Protein AF-A0A8B7JCD4-F1 (afdb_monomer_lite)

Structure (mmCIF, N/CA/C/O backbone):
data_AF-A0A8B7JCD4-F1
#
_entry.id   AF-A0A8B7JCD4-F1
#
loop_
_atom_site.group_PDB
_atom_site.id
_atom_site.type_symbol
_atom_site.label_atom_id
_atom_site.label_alt_id
_atom_site.label_comp_id
_atom_site.label_asym_id
_atom_site.label_entity_id
_atom_site.label_seq_id
_atom_site.pdbx_PDB_ins_code
_atom_site.Cartn_x
_atom_site.Cartn_y
_atom_site.Cartn_z
_atom_site.occupancy
_atom_site.B_iso_or_equiv
_atom_site.auth_seq_id
_atom_site.auth_comp_id
_atom_site.auth_asym_id
_atom_site.auth_atom_id
_atom_site.pdbx_PDB_model_num
ATOM 1 N N . MET A 1 1 ? 36.974 -2.078 -15.463 1.00 84.44 1 MET A N 1
ATOM 2 C CA . MET A 1 1 ? 36.724 -1.965 -16.923 1.00 84.44 1 MET A CA 1
ATOM 3 C C . MET A 1 1 ? 36.891 -3.264 -17.733 1.00 84.44 1 MET A C 1
ATOM 5 O O . MET A 1 1 ? 35.980 -3.631 -18.476 1.00 84.44 1 MET A O 1
ATOM 9 N N . CYS A 1 2 ? 38.012 -3.981 -17.599 1.00 89.44 2 CYS A N 1
ATOM 10 C CA . CYS A 1 2 ? 38.418 -5.067 -18.511 1.00 89.44 2 CYS A CA 1
ATOM 11 C C . CYS A 1 2 ? 37.908 -6.485 -18.181 1.00 89.44 2 CYS A C 1
ATOM 13 O O . CYS A 1 2 ? 38.424 -7.466 -18.701 1.00 89.44 2 CYS A O 1
ATOM 15 N N . LYS A 1 3 ? 36.867 -6.624 -17.349 1.00 87.56 3 LYS A N 1
ATOM 16 C CA . LYS A 1 3 ? 36.257 -7.934 -17.052 1.00 87.56 3 LYS A CA 1
ATOM 17 C C . LYS A 1 3 ? 35.398 -8.422 -18.229 1.00 87.56 3 LYS A C 1
ATOM 19 O O . LYS A 1 3 ? 34.574 -7.659 -18.733 1.00 87.56 3 LYS A O 1
ATOM 24 N N . GLY A 1 4 ? 35.553 -9.686 -18.632 1.00 82.19 4 GLY A N 1
ATOM 25 C CA . GLY A 1 4 ? 34.705 -10.328 -19.650 1.00 82.19 4 GLY A CA 1
ATOM 26 C C . GLY A 1 4 ? 34.992 -9.915 -21.100 1.00 82.19 4 GLY A C 1
ATOM 27 O O . GLY A 1 4 ? 34.080 -9.909 -21.917 1.00 82.19 4 GLY A O 1
ATOM 28 N N . ILE A 1 5 ? 36.235 -9.537 -21.419 1.00 85.25 5 ILE A N 1
ATOM 29 C CA . ILE A 1 5 ? 36.665 -9.098 -22.765 1.00 85.25 5 ILE A CA 1
ATOM 30 C C . ILE A 1 5 ? 37.179 -10.234 -23.670 1.00 85.25 5 ILE A C 1
ATOM 32 O O . ILE A 1 5 ? 37.607 -9.963 -24.788 1.00 85.25 5 ILE A O 1
ATOM 36 N N . GLY A 1 6 ? 37.151 -11.483 -23.191 1.00 82.38 6 GLY A N 1
ATOM 37 C CA . GLY A 1 6 ? 37.559 -12.674 -23.951 1.00 82.38 6 GLY A CA 1
ATOM 38 C C . GLY A 1 6 ? 38.778 -13.426 -23.402 1.00 82.38 6 GLY A C 1
ATOM 39 O O . GLY A 1 6 ? 39.080 -14.504 -23.897 1.00 82.38 6 GLY A O 1
ATOM 40 N N . TYR A 1 7 ? 39.452 -12.911 -22.369 1.00 84.50 7 TYR A N 1
ATOM 41 C CA . TYR A 1 7 ? 40.543 -13.600 -21.669 1.00 84.50 7 TYR A CA 1
ATOM 42 C C . TYR A 1 7 ? 40.587 -13.236 -20.179 1.00 84.50 7 TYR A C 1
ATOM 44 O O . TYR A 1 7 ? 40.064 -12.197 -19.773 1.00 84.50 7 TYR A O 1
ATOM 52 N N . ASN A 1 8 ? 41.211 -14.108 -19.377 1.00 87.38 8 ASN A N 1
ATOM 53 C CA . ASN A 1 8 ? 41.236 -14.012 -17.909 1.00 87.38 8 ASN A CA 1
ATOM 54 C C . ASN A 1 8 ? 42.647 -13.872 -17.304 1.00 87.38 8 ASN A C 1
ATOM 56 O O . ASN A 1 8 ? 42.760 -13.630 -16.106 1.00 87.38 8 ASN A O 1
ATOM 60 N N . LEU A 1 9 ? 43.712 -14.028 -18.097 1.00 88.06 9 LEU A N 1
ATOM 61 C CA . LEU A 1 9 ? 45.105 -13.901 -17.656 1.00 88.06 9 LEU A CA 1
ATOM 62 C C . LEU A 1 9 ? 45.764 -12.726 -18.381 1.00 88.06 9 LEU A C 1
ATOM 64 O O . LEU A 1 9 ? 45.559 -12.559 -19.584 1.00 88.06 9 LEU A O 1
ATOM 68 N N . THR A 1 10 ? 46.556 -11.930 -17.659 1.00 90.44 10 THR A N 1
ATOM 69 C CA . THR A 1 10 ? 47.253 -10.749 -18.192 1.00 90.44 10 THR A CA 1
ATOM 70 C C . THR A 1 10 ? 48.735 -10.781 -17.848 1.00 90.44 10 THR A C 1
ATOM 72 O O . THR A 1 10 ? 49.117 -11.337 -16.819 1.00 90.44 10 THR A O 1
ATOM 75 N N . TYR A 1 11 ? 49.564 -10.181 -18.698 1.00 85.81 11 TYR A N 1
ATOM 76 C CA . TYR A 1 11 ? 50.995 -10.005 -18.447 1.00 85.81 11 TYR A CA 1
ATOM 77 C C . TYR A 1 11 ? 51.263 -8.643 -17.786 1.00 85.81 11 TYR A C 1
ATOM 79 O O . TYR A 1 11 ? 50.654 -7.650 -18.189 1.00 85.81 11 TYR A O 1
ATOM 87 N N . MET A 1 12 ? 52.154 -8.607 -16.790 1.00 90.19 12 MET A N 1
ATOM 88 C CA . MET A 1 12 ? 52.689 -7.388 -16.168 1.00 90.19 12 MET A CA 1
ATOM 89 C C . MET A 1 12 ? 54.219 -7.518 -16.011 1.00 90.19 12 MET A C 1
ATOM 91 O O . MET A 1 12 ? 54.685 -8.628 -15.742 1.00 90.19 12 MET A O 1
ATOM 95 N N . PRO A 1 13 ? 55.001 -6.434 -16.164 1.00 89.50 13 PRO A N 1
ATOM 96 C CA . PRO A 1 13 ? 54.551 -5.081 -16.488 1.00 89.50 13 PRO A CA 1
ATOM 97 C C . PRO A 1 13 ? 54.012 -4.964 -17.922 1.00 89.50 13 PRO A C 1
ATOM 99 O O . PRO A 1 13 ? 54.435 -5.688 -18.827 1.00 89.50 13 PRO A O 1
ATOM 102 N N . ASN A 1 14 ? 53.024 -4.088 -18.126 1.00 89.75 14 ASN A N 1
ATOM 103 C CA . ASN A 1 14 ? 52.469 -3.836 -19.462 1.00 89.75 14 ASN A CA 1
ATOM 104 C C . ASN A 1 14 ? 53.398 -2.928 -20.297 1.00 89.75 14 ASN A C 1
ATOM 106 O O . ASN A 1 14 ? 54.407 -2.426 -19.814 1.00 89.75 14 ASN A O 1
ATOM 110 N N . GLN A 1 15 ? 53.047 -2.668 -21.561 1.00 85.75 15 GLN A N 1
ATOM 111 C CA . GLN A 1 15 ? 53.860 -1.836 -22.470 1.00 85.75 15 GLN A CA 1
ATOM 112 C C . GLN A 1 15 ? 54.007 -0.361 -22.038 1.00 85.75 15 GLN A C 1
ATOM 114 O O . GLN A 1 15 ? 54.768 0.387 -22.647 1.00 85.75 15 GLN A O 1
ATOM 119 N N . PHE A 1 16 ? 53.242 0.069 -21.032 1.00 90.88 16 PHE A N 1
ATOM 120 C CA . PHE A 1 16 ? 53.322 1.396 -20.429 1.00 90.88 16 PHE A CA 1
ATOM 121 C C . PHE A 1 16 ? 54.065 1.371 -19.081 1.00 90.88 16 PHE A C 1
ATOM 123 O O . PHE A 1 16 ? 54.045 2.371 -18.376 1.00 90.88 16 PHE A O 1
ATOM 130 N N . ASN A 1 17 ? 54.733 0.257 -18.748 1.00 89.31 17 ASN A N 1
ATOM 131 C CA . ASN A 1 17 ? 55.506 0.032 -17.522 1.00 89.31 17 ASN A CA 1
ATOM 132 C C . ASN A 1 17 ? 54.696 0.125 -16.219 1.00 89.31 17 ASN A C 1
ATOM 134 O O . ASN A 1 17 ? 55.256 0.461 -15.184 1.00 89.31 17 ASN A O 1
ATOM 138 N N . HIS A 1 18 ? 53.399 -0.192 -16.255 1.00 94.06 18 HIS A N 1
ATOM 139 C CA . HIS A 1 18 ? 52.640 -0.388 -15.018 1.00 94.06 18 HIS A CA 1
ATOM 140 C C . HIS A 1 18 ? 52.964 -1.766 -14.440 1.00 94.06 18 HIS A C 1
ATOM 142 O O . HIS A 1 18 ? 52.794 -2.769 -15.142 1.00 94.06 18 HIS A O 1
ATOM 148 N N . ASP A 1 19 ? 53.377 -1.823 -13.175 1.00 90.06 19 ASP A N 1
ATOM 149 C CA . ASP A 1 19 ? 53.789 -3.069 -12.511 1.00 90.06 19 ASP A CA 1
ATOM 150 C C . ASP A 1 19 ? 52.590 -3.872 -11.985 1.00 90.06 19 ASP A C 1
ATOM 152 O O . ASP A 1 19 ? 52.658 -5.091 -11.809 1.00 90.06 19 ASP A O 1
ATOM 156 N N . THR A 1 20 ? 51.461 -3.197 -11.748 1.00 92.62 20 THR A N 1
ATOM 157 C CA . THR A 1 20 ? 50.245 -3.803 -11.193 1.00 92.62 20 THR A CA 1
ATOM 158 C C . THR A 1 20 ? 49.001 -3.478 -12.018 1.00 92.62 20 THR A C 1
ATOM 160 O O . THR A 1 20 ? 48.917 -2.470 -12.723 1.00 92.62 20 THR A O 1
ATOM 163 N N . GLN A 1 21 ? 47.983 -4.338 -11.913 1.00 91.19 21 GLN A N 1
ATOM 164 C CA . GLN A 1 21 ? 46.685 -4.109 -12.561 1.00 91.19 21 GLN A CA 1
ATOM 165 C C . GLN A 1 21 ? 45.936 -2.904 -11.982 1.00 91.19 21 GLN A C 1
ATOM 167 O O . GLN A 1 21 ? 45.186 -2.265 -12.718 1.00 91.19 21 GLN A O 1
ATOM 172 N N . ASP A 1 22 ? 46.141 -2.584 -10.703 1.00 90.94 22 ASP A N 1
ATOM 173 C CA . ASP A 1 22 ? 45.493 -1.442 -10.051 1.00 90.94 22 ASP A CA 1
ATOM 174 C C . ASP A 1 22 ? 46.028 -0.116 -10.604 1.00 90.94 22 ASP A C 1
ATOM 176 O O . ASP A 1 22 ? 45.250 0.785 -10.919 1.00 90.94 22 ASP A O 1
ATOM 180 N N . GLU A 1 23 ? 47.341 -0.033 -10.832 1.00 91.75 23 GLU A N 1
ATOM 181 C CA . GLU A 1 23 ? 47.996 1.124 -11.447 1.00 91.75 23 GLU A CA 1
ATOM 182 C C . GLU A 1 23 ? 47.524 1.344 -12.895 1.00 91.75 23 GLU A C 1
ATOM 184 O O . GLU A 1 23 ? 47.050 2.427 -13.246 1.00 91.75 23 GLU A O 1
ATOM 189 N N . ALA A 1 24 ? 47.528 0.284 -13.713 1.00 93.19 24 ALA A N 1
ATOM 190 C CA . ALA A 1 24 ? 46.975 0.322 -15.070 1.00 93.19 24 ALA A CA 1
ATOM 191 C C . ALA A 1 24 ? 45.468 0.659 -15.076 1.00 93.19 24 ALA A C 1
ATOM 193 O O . ALA A 1 24 ? 44.962 1.305 -15.998 1.00 93.19 24 ALA A O 1
ATOM 194 N N . GLY A 1 25 ? 44.746 0.224 -14.038 1.00 91.81 25 GLY A N 1
ATOM 195 C CA . GLY A 1 25 ? 43.326 0.473 -13.822 1.00 91.81 25 GLY A CA 1
ATOM 196 C C . GLY A 1 25 ? 43.000 1.953 -13.628 1.00 91.81 25 GLY A C 1
ATOM 197 O O . GLY A 1 25 ? 42.047 2.442 -14.237 1.00 91.81 25 GLY A O 1
ATOM 198 N N . LEU A 1 26 ? 43.796 2.669 -12.831 1.00 90.00 26 LEU A N 1
ATOM 199 C CA . LEU A 1 26 ? 43.625 4.105 -12.585 1.00 90.00 26 LEU A CA 1
ATOM 200 C C . LEU A 1 26 ? 43.764 4.925 -13.870 1.00 90.00 26 LEU A C 1
ATOM 202 O O . LEU A 1 26 ? 42.974 5.839 -14.114 1.00 90.00 26 LEU A O 1
ATOM 206 N N . GLU A 1 27 ? 44.733 4.580 -14.718 1.00 90.75 27 GLU A N 1
ATOM 207 C CA . GLU A 1 27 ? 44.966 5.314 -15.958 1.00 90.75 27 GLU A CA 1
ATOM 208 C C . GLU A 1 27 ? 43.916 4.994 -17.028 1.00 90.75 27 GLU A C 1
ATOM 210 O O . GLU A 1 27 ? 43.352 5.897 -17.650 1.00 90.75 27 GLU A O 1
ATOM 215 N N . VAL A 1 28 ? 43.580 3.715 -17.215 1.00 92.94 28 VAL A N 1
ATOM 216 C CA . VAL A 1 28 ? 42.617 3.330 -18.251 1.00 92.94 28 VAL A CA 1
ATOM 217 C C . VAL A 1 28 ? 41.192 3.808 -17.945 1.00 92.94 28 VAL A C 1
ATOM 219 O O . VAL A 1 28 ? 40.416 4.080 -18.865 1.00 92.94 28 VAL A O 1
ATOM 222 N N . HIS A 1 29 ? 40.841 3.974 -16.664 1.00 91.12 29 HIS A N 1
ATOM 223 C CA . HIS A 1 29 ? 39.536 4.497 -16.256 1.00 91.12 29 HIS A CA 1
ATOM 224 C C . HIS A 1 29 ? 39.286 5.947 -16.709 1.00 91.12 29 HIS A C 1
ATOM 226 O O . HIS A 1 29 ? 38.126 6.347 -16.796 1.00 91.12 29 HIS A O 1
ATOM 232 N N . GLN A 1 30 ? 40.319 6.706 -17.096 1.00 90.25 30 GLN A N 1
ATOM 233 C CA . GLN A 1 30 ? 40.152 8.041 -17.687 1.00 90.25 30 GLN A CA 1
ATOM 234 C C . GLN A 1 30 ? 39.406 7.999 -19.033 1.00 90.25 30 GLN A C 1
ATOM 236 O O . GLN A 1 30 ? 38.735 8.958 -19.407 1.00 90.25 30 GLN A O 1
ATOM 241 N N . PHE A 1 31 ? 39.455 6.865 -19.742 1.00 92.44 31 PHE A N 1
ATOM 242 C CA . PHE A 1 31 ? 38.739 6.654 -21.003 1.00 92.44 31 PHE A CA 1
ATOM 243 C C . PHE A 1 31 ? 37.313 6.111 -20.810 1.00 92.44 31 PHE A C 1
ATOM 245 O O . PHE A 1 31 ? 36.602 5.901 -21.795 1.00 92.44 31 PHE A O 1
ATOM 252 N N . TRP A 1 32 ? 36.864 5.899 -19.565 1.00 92.56 32 TRP A N 1
ATOM 253 C CA . TRP A 1 32 ? 35.531 5.368 -19.254 1.00 92.56 32 TRP A CA 1
ATOM 254 C C . TRP A 1 32 ? 34.381 6.138 -19.927 1.00 92.56 32 TRP A C 1
ATOM 256 O O . TRP A 1 32 ? 33.508 5.482 -20.497 1.00 92.56 32 TRP A O 1
ATOM 266 N N . PRO A 1 33 ? 34.386 7.489 -19.978 1.00 91.50 33 PRO A N 1
ATOM 267 C CA . PRO A 1 33 ? 33.334 8.230 -20.672 1.00 91.50 33 PRO A CA 1
ATOM 268 C C . PRO A 1 33 ? 33.216 7.863 -22.159 1.00 91.50 33 PRO A C 1
ATOM 270 O O . PRO A 1 33 ? 32.110 7.737 -22.672 1.00 91.50 33 PRO A O 1
ATOM 273 N N . LEU A 1 34 ? 34.334 7.622 -22.854 1.00 90.12 34 LEU A N 1
ATOM 274 C CA . LEU A 1 34 ? 34.324 7.229 -24.270 1.00 90.12 34 LEU A CA 1
ATOM 275 C C . LEU A 1 34 ? 33.805 5.798 -24.472 1.00 90.12 34 LEU A C 1
ATOM 277 O O . LEU A 1 34 ? 33.179 5.505 -25.492 1.00 90.12 34 LEU A O 1
ATOM 281 N N . VAL A 1 35 ? 34.042 4.916 -23.497 1.00 91.75 35 VAL A N 1
ATOM 282 C CA . VAL A 1 35 ? 33.516 3.543 -23.497 1.00 91.75 35 VAL A CA 1
ATOM 283 C C . VAL A 1 35 ? 31.999 3.534 -23.278 1.00 91.75 35 VAL A C 1
ATOM 285 O O . VAL A 1 35 ? 31.305 2.814 -23.992 1.00 91.75 35 VAL A O 1
ATOM 288 N N . GLU A 1 36 ? 31.480 4.358 -22.362 1.00 91.12 36 GLU A N 1
ATOM 289 C CA . GLU A 1 36 ? 30.033 4.534 -22.123 1.00 91.12 36 GLU A CA 1
ATOM 290 C C . GLU A 1 36 ? 29.317 5.194 -23.311 1.00 91.12 36 GLU A C 1
ATOM 292 O O . GLU A 1 36 ? 28.225 4.780 -23.688 1.00 91.12 36 GLU A O 1
ATOM 297 N N . ILE A 1 37 ? 29.962 6.167 -23.966 1.00 90.94 37 ILE A N 1
ATOM 298 C CA . ILE A 1 37 ? 29.446 6.803 -25.192 1.00 90.94 37 ILE A CA 1
ATOM 299 C C . ILE A 1 37 ? 29.443 5.825 -26.384 1.00 90.94 37 ILE A C 1
ATOM 301 O O . ILE A 1 37 ? 28.750 6.062 -27.372 1.00 90.94 37 ILE A O 1
ATOM 305 N N . GLN A 1 38 ? 30.192 4.719 -26.303 1.00 90.38 38 GLN A N 1
ATOM 306 C CA . GLN A 1 38 ? 30.297 3.697 -27.351 1.00 90.38 38 GLN A CA 1
ATOM 307 C C . GLN A 1 38 ? 30.700 4.267 -28.719 1.00 90.38 38 GLN A C 1
ATOM 309 O O . GLN A 1 38 ? 30.221 3.829 -29.765 1.00 90.38 38 GLN A O 1
ATOM 314 N N . CYS A 1 39 ? 31.631 5.222 -28.727 1.00 93.75 39 CYS A N 1
ATOM 315 C CA . CYS A 1 39 ? 32.123 5.850 -29.956 1.00 93.75 39 CYS A CA 1
ATOM 316 C C . CYS A 1 39 ? 32.742 4.855 -30.952 1.00 93.75 39 CYS A C 1
ATOM 318 O O . CYS A 1 39 ? 32.742 5.099 -32.156 1.00 93.75 39 CYS A O 1
ATOM 320 N N . SER A 1 40 ? 33.231 3.709 -30.470 1.00 95.00 40 SER A N 1
ATOM 321 C CA . SER A 1 40 ? 33.597 2.563 -31.299 1.00 95.00 40 SER A CA 1
ATOM 322 C C . SER A 1 40 ? 33.389 1.255 -30.527 1.00 95.00 40 SER A C 1
ATOM 324 O O . SER A 1 40 ? 33.798 1.173 -29.364 1.00 95.00 40 SER A O 1
ATOM 326 N N . PRO A 1 41 ? 32.819 0.202 -31.149 1.00 90.38 41 PRO A N 1
ATOM 327 C CA . PRO A 1 41 ? 32.664 -1.105 -30.504 1.00 90.38 41 PRO A CA 1
ATOM 328 C C . PRO A 1 41 ? 34.017 -1.763 -30.192 1.00 90.38 41 PRO A C 1
ATOM 330 O O . PRO A 1 41 ? 34.111 -2.590 -29.287 1.00 90.38 41 PRO A O 1
ATOM 333 N N . ASP A 1 42 ? 35.072 -1.378 -30.915 1.00 93.06 42 ASP A N 1
ATOM 334 C CA . ASP A 1 42 ? 36.425 -1.897 -30.730 1.00 93.06 42 ASP A CA 1
ATOM 335 C C . ASP A 1 42 ? 37.188 -1.180 -29.598 1.00 93.06 42 ASP A C 1
ATOM 337 O O . ASP A 1 42 ? 38.206 -1.697 -29.141 1.00 93.06 42 ASP A O 1
ATOM 341 N N . LEU A 1 43 ? 36.714 -0.025 -29.098 1.00 94.62 43 LEU A N 1
ATOM 342 C CA . LEU A 1 43 ? 37.460 0.797 -28.131 1.00 94.62 43 LEU A CA 1
ATOM 343 C C . LEU A 1 43 ? 37.740 0.051 -26.821 1.00 94.62 43 LEU A C 1
ATOM 345 O O . LEU A 1 43 ? 38.872 0.042 -26.343 1.00 94.62 43 LEU A O 1
ATOM 349 N N . ARG A 1 44 ? 36.721 -0.589 -26.237 1.00 93.44 44 ARG A N 1
ATOM 350 C CA . ARG A 1 44 ? 36.860 -1.308 -24.960 1.00 93.44 44 ARG A CA 1
ATOM 351 C C . ARG A 1 44 ? 37.866 -2.453 -25.073 1.00 93.44 44 ARG A C 1
ATOM 353 O O . ARG A 1 44 ? 38.703 -2.625 -24.192 1.00 93.44 44 ARG A O 1
ATOM 360 N N . PHE A 1 45 ? 37.789 -3.216 -26.162 1.00 92.38 45 PHE A N 1
ATOM 361 C CA . PHE A 1 45 ? 38.719 -4.307 -26.438 1.00 92.38 45 PHE A CA 1
ATOM 362 C C . PHE A 1 45 ? 40.138 -3.781 -26.693 1.00 92.38 45 PHE A C 1
ATOM 364 O O . PHE A 1 45 ? 41.094 -4.315 -26.134 1.00 92.38 45 PHE A O 1
ATOM 371 N N . PHE A 1 46 ? 40.275 -2.701 -27.467 1.00 93.88 46 PHE A N 1
ATOM 372 C CA . PHE A 1 46 ? 41.552 -2.051 -27.748 1.00 93.88 46 PHE A CA 1
ATOM 373 C C . PHE A 1 46 ? 42.243 -1.552 -26.472 1.00 93.88 46 PHE A C 1
ATOM 375 O O . PHE A 1 46 ? 43.377 -1.943 -26.206 1.00 93.88 46 PHE A O 1
ATOM 382 N N . LEU A 1 47 ? 41.552 -0.756 -25.647 1.00 94.25 47 LEU A N 1
ATOM 383 C CA . LEU A 1 47 ? 42.102 -0.223 -24.396 1.00 94.25 47 LEU A CA 1
ATOM 384 C C . LEU A 1 47 ? 42.552 -1.352 -23.469 1.00 94.25 47 LEU A C 1
ATOM 386 O O . LEU A 1 47 ? 43.674 -1.341 -22.970 1.00 94.25 47 LEU A O 1
ATOM 390 N N . CYS A 1 48 ? 41.717 -2.372 -23.285 1.00 93.00 48 CYS A N 1
ATOM 391 C CA . CYS A 1 48 ? 42.076 -3.491 -22.426 1.00 93.00 48 CYS A CA 1
ATOM 392 C C . CYS A 1 48 ? 43.220 -4.344 -22.979 1.00 93.00 48 CYS A C 1
ATOM 394 O O . CYS A 1 48 ? 44.043 -4.807 -22.199 1.00 93.00 48 CYS A O 1
ATOM 396 N N . SER A 1 49 ? 43.328 -4.500 -24.299 1.00 90.88 49 SER A N 1
ATOM 397 C CA . SER A 1 49 ? 44.457 -5.207 -24.918 1.00 90.88 49 SER A CA 1
ATOM 398 C C . SER A 1 49 ? 45.776 -4.447 -24.759 1.00 90.88 49 SER A C 1
ATOM 400 O O . SER A 1 49 ? 46.837 -5.061 -24.781 1.00 90.88 49 SER A O 1
ATOM 402 N N . MET A 1 50 ? 45.723 -3.121 -24.585 1.00 91.06 50 MET A N 1
ATOM 403 C CA . MET A 1 50 ? 46.907 -2.284 -24.381 1.00 91.06 50 MET A CA 1
ATOM 404 C C . MET A 1 50 ? 47.322 -2.185 -22.903 1.00 91.06 50 MET A C 1
ATOM 406 O O . MET A 1 50 ? 48.516 -2.216 -22.609 1.00 91.06 50 MET A O 1
ATOM 410 N N . TYR A 1 51 ? 46.351 -2.059 -21.990 1.00 92.94 51 TYR A N 1
ATOM 411 C CA . TYR A 1 51 ? 46.574 -1.867 -20.548 1.00 92.94 51 TYR A CA 1
ATOM 412 C C . TYR A 1 51 ? 46.661 -3.167 -19.746 1.00 92.94 51 TYR A C 1
ATOM 414 O O . TYR A 1 51 ? 47.371 -3.239 -18.747 1.00 92.94 51 TYR A O 1
ATOM 422 N N . THR A 1 52 ? 45.941 -4.195 -20.181 1.00 92.69 52 THR A N 1
ATOM 423 C CA . THR A 1 52 ? 45.897 -5.521 -19.556 1.00 92.69 52 THR A CA 1
ATOM 424 C C . THR A 1 52 ? 46.089 -6.585 -20.640 1.00 92.69 52 THR A C 1
ATOM 426 O O . THR A 1 52 ? 45.128 -7.274 -20.980 1.00 92.69 52 THR A O 1
ATOM 429 N N . PRO A 1 53 ? 47.272 -6.669 -21.275 1.00 90.44 53 PRO A N 1
ATOM 430 C CA . PRO A 1 53 ? 47.499 -7.540 -22.429 1.00 90.44 53 PRO A CA 1
ATOM 431 C C . PRO A 1 53 ? 47.352 -9.018 -22.057 1.00 90.44 53 PRO A C 1
ATOM 433 O O . PRO A 1 53 ? 47.776 -9.427 -20.980 1.00 90.44 53 PRO A O 1
ATOM 436 N N . ILE A 1 54 ? 46.789 -9.830 -22.957 1.00 88.56 54 ILE A N 1
ATOM 437 C CA . ILE A 1 54 ? 46.580 -11.266 -22.719 1.00 88.56 54 ILE A CA 1
ATOM 438 C C . ILE A 1 54 ? 47.891 -11.984 -22.364 1.00 88.56 54 ILE A C 1
ATOM 440 O O . ILE A 1 54 ? 48.937 -11.738 -22.962 1.00 88.56 54 ILE A O 1
ATOM 444 N N . CYS A 1 55 ? 47.811 -12.912 -21.414 1.00 86.06 55 CYS A N 1
ATOM 445 C CA . CYS A 1 55 ? 48.872 -13.863 -21.108 1.00 86.06 55 CYS A CA 1
ATOM 446 C C . CYS A 1 55 ? 48.420 -15.275 -21.499 1.00 86.06 55 CYS A C 1
ATOM 448 O O . CYS A 1 55 ? 47.361 -15.735 -21.067 1.00 86.06 55 CYS A O 1
ATOM 450 N N . LEU A 1 56 ? 49.217 -15.949 -22.327 1.00 83.19 56 LEU A N 1
ATOM 451 C CA . LEU A 1 56 ? 48.998 -17.330 -22.747 1.00 83.19 56 LEU A CA 1
ATOM 452 C C . LEU A 1 56 ? 50.113 -18.197 -22.137 1.00 83.19 56 LEU A C 1
ATOM 454 O O . LEU A 1 56 ? 51.280 -17.908 -22.395 1.00 83.19 56 LEU A O 1
ATOM 458 N N . PRO A 1 57 ? 49.793 -19.249 -21.357 1.00 79.94 57 PRO A N 1
ATOM 459 C CA . PRO A 1 57 ? 50.803 -20.077 -20.685 1.00 79.94 57 PRO A CA 1
ATOM 460 C C . PRO A 1 57 ? 51.865 -20.658 -21.629 1.00 79.94 57 PRO A C 1
ATOM 462 O O . PRO A 1 57 ? 53.034 -20.740 -21.264 1.00 79.94 57 PRO A O 1
ATOM 465 N N . ASP A 1 58 ? 51.467 -20.991 -22.859 1.00 78.31 58 ASP A N 1
ATOM 466 C CA . ASP A 1 58 ? 52.323 -21.628 -23.866 1.00 78.31 58 ASP A CA 1
ATOM 467 C C . ASP A 1 58 ? 52.975 -20.627 -24.842 1.00 78.31 58 ASP A C 1
ATOM 469 O O . ASP A 1 58 ? 53.633 -21.025 -25.804 1.00 78.31 58 ASP A O 1
ATOM 473 N N . TYR A 1 59 ? 52.796 -19.315 -24.630 1.00 79.19 59 TYR A N 1
ATOM 474 C CA . TYR A 1 59 ? 53.325 -18.273 -25.512 1.00 79.19 59 TYR A CA 1
ATOM 475 C C . TYR A 1 59 ? 53.853 -17.076 -24.712 1.00 79.19 59 TYR A C 1
ATOM 477 O O . TYR A 1 59 ? 53.104 -16.217 -24.256 1.00 79.19 59 TYR A O 1
ATOM 485 N N . ALA A 1 60 ? 55.179 -17.006 -24.574 1.00 70.69 60 ALA A N 1
ATOM 486 C CA . ALA A 1 60 ? 55.861 -16.028 -23.722 1.00 70.69 60 ALA A CA 1
ATOM 487 C C . ALA A 1 60 ? 56.012 -14.619 -24.334 1.00 70.69 60 ALA A C 1
ATOM 489 O O . ALA A 1 60 ? 56.476 -13.706 -23.653 1.00 70.69 60 ALA A O 1
ATOM 490 N N . LYS A 1 61 ? 55.668 -14.417 -25.614 1.00 73.06 61 LYS A N 1
ATOM 491 C CA . LYS A 1 61 ? 55.756 -13.094 -26.256 1.00 73.06 61 LYS A CA 1
ATOM 492 C C . LYS A 1 61 ? 54.456 -12.301 -26.028 1.00 73.06 61 LYS A C 1
ATOM 494 O O . LYS A 1 61 ? 53.376 -12.879 -26.140 1.00 73.06 61 LYS A O 1
ATOM 499 N N . PRO A 1 62 ? 54.521 -10.982 -25.770 1.00 70.56 62 PRO A N 1
ATOM 500 C CA . PRO A 1 62 ? 53.325 -10.156 -25.645 1.00 70.56 62 PRO A CA 1
ATOM 501 C C . PRO A 1 62 ? 52.572 -10.114 -26.977 1.00 70.56 62 PRO A C 1
ATOM 503 O O . PRO A 1 62 ? 53.173 -9.899 -28.031 1.00 70.56 62 PRO A O 1
ATOM 506 N N . LEU A 1 63 ? 51.257 -10.329 -26.927 1.00 84.75 63 LEU A N 1
ATOM 507 C CA . LEU A 1 63 ? 50.394 -10.346 -28.105 1.00 84.75 63 LEU A CA 1
ATOM 508 C C . LEU A 1 63 ? 49.616 -9.017 -28.194 1.00 84.75 63 LEU A C 1
ATOM 510 O O . LEU A 1 63 ? 48.649 -8.836 -27.455 1.00 84.75 63 LEU A O 1
ATOM 514 N N . PRO A 1 64 ? 50.024 -8.058 -29.044 1.00 87.69 64 PRO A N 1
ATOM 515 C CA . PRO A 1 64 ? 49.368 -6.753 -29.140 1.00 87.69 64 PRO A CA 1
ATOM 516 C C . PRO A 1 64 ? 48.066 -6.817 -29.959 1.00 87.69 64 PRO A C 1
ATOM 518 O O . PRO A 1 64 ? 47.871 -7.747 -30.750 1.00 87.69 64 PRO A O 1
ATOM 521 N N . PRO A 1 65 ? 47.170 -5.818 -29.845 1.00 91.56 65 PRO A N 1
ATOM 522 C CA . PRO A 1 65 ? 46.045 -5.690 -30.765 1.00 91.56 65 PRO A CA 1
ATOM 523 C C . PRO A 1 65 ? 46.536 -5.370 -32.185 1.00 91.56 65 PRO A C 1
ATOM 525 O O . PRO A 1 65 ? 47.503 -4.631 -32.375 1.00 91.56 65 PRO A O 1
ATOM 528 N N . CYS A 1 66 ? 45.852 -5.890 -33.201 1.00 92.06 66 CYS A N 1
ATOM 529 C CA . CYS A 1 66 ? 46.177 -5.571 -34.590 1.00 92.06 66 CYS A CA 1
ATOM 530 C C . CYS A 1 66 ? 45.891 -4.097 -34.912 1.00 92.06 66 CYS A C 1
ATOM 532 O O . CYS A 1 66 ? 44.907 -3.522 -34.433 1.00 92.06 66 CYS A O 1
ATOM 534 N N . ARG A 1 67 ? 46.678 -3.510 -35.824 1.00 92.94 67 ARG A N 1
ATOM 535 C CA . ARG A 1 67 ? 46.518 -2.124 -36.307 1.00 92.94 67 ARG A CA 1
ATOM 536 C C . ARG A 1 67 ? 45.083 -1.789 -36.716 1.00 92.94 67 ARG A C 1
ATOM 538 O O . ARG A 1 67 ? 44.583 -0.717 -36.392 1.00 92.94 67 ARG A O 1
ATOM 545 N N . SER A 1 68 ? 44.388 -2.724 -37.363 1.00 91.69 68 SER A N 1
ATOM 546 C CA . SER A 1 68 ? 43.003 -2.535 -37.809 1.00 91.69 68 SER A CA 1
ATOM 547 C C . SER A 1 68 ? 42.012 -2.312 -36.659 1.00 91.69 68 SER A C 1
ATOM 549 O O . SER A 1 68 ? 41.035 -1.591 -36.839 1.00 91.69 68 SER A O 1
ATOM 551 N N . VAL A 1 69 ? 42.248 -2.900 -35.481 1.00 92.38 69 VAL A N 1
ATOM 552 C CA . VAL A 1 69 ? 41.423 -2.700 -34.278 1.00 92.38 69 VAL A CA 1
ATOM 553 C C . VAL A 1 69 ? 41.618 -1.280 -33.743 1.00 92.38 69 VAL A C 1
ATOM 555 O O . VAL A 1 69 ? 40.642 -0.593 -33.447 1.00 92.38 69 VAL A O 1
ATOM 558 N N . CYS A 1 70 ? 42.871 -0.817 -33.689 1.00 94.94 70 CYS A N 1
ATOM 559 C CA . CYS A 1 70 ? 43.208 0.545 -33.277 1.00 94.94 70 CYS A CA 1
ATOM 560 C C . CYS A 1 70 ? 42.605 1.593 -34.216 1.00 94.94 70 CYS A C 1
ATOM 562 O O . CYS A 1 70 ? 41.969 2.529 -33.745 1.00 94.94 70 CYS A O 1
ATOM 564 N N . GLU A 1 71 ? 42.729 1.414 -35.534 1.00 94.31 71 GLU A N 1
ATOM 565 C CA . GLU A 1 71 ? 42.184 2.367 -36.510 1.00 94.31 71 GLU A CA 1
ATOM 566 C C . GLU A 1 71 ? 40.6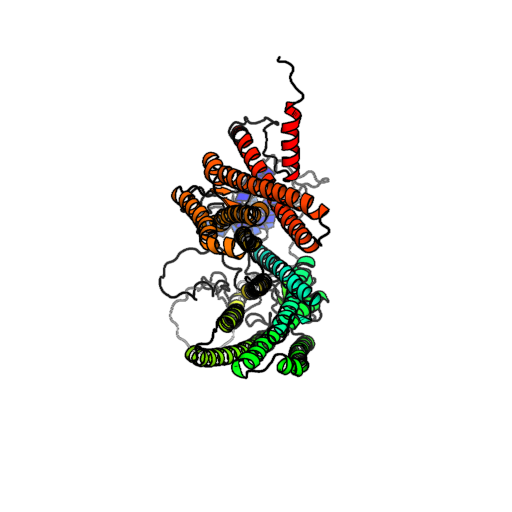59 2.492 -36.404 1.00 94.31 71 GLU A C 1
ATOM 568 O O . GLU A 1 71 ? 40.122 3.597 -36.452 1.00 94.31 71 GLU A O 1
ATOM 573 N N . ARG A 1 72 ? 39.940 1.385 -36.168 1.00 94.12 72 ARG A N 1
ATOM 574 C CA . ARG A 1 72 ? 38.484 1.424 -35.936 1.00 94.12 72 ARG A CA 1
ATOM 575 C C . ARG A 1 72 ? 38.111 2.088 -34.611 1.00 94.12 72 ARG A C 1
ATOM 577 O O . ARG A 1 72 ? 37.091 2.777 -34.544 1.00 94.12 72 ARG A O 1
ATOM 584 N N . ALA A 1 73 ? 38.911 1.905 -33.562 1.00 95.00 73 ALA A N 1
ATOM 585 C CA . ALA A 1 73 ? 38.722 2.607 -32.293 1.00 95.00 73 ALA A CA 1
ATOM 586 C C . ALA A 1 73 ? 38.962 4.119 -32.456 1.00 95.00 73 ALA A C 1
ATOM 588 O O . ALA A 1 73 ? 38.119 4.934 -32.078 1.00 95.00 73 ALA A O 1
ATOM 589 N N . LYS A 1 74 ? 40.072 4.492 -33.100 1.00 94.94 74 LYS A N 1
ATOM 590 C CA . LYS A 1 74 ? 40.472 5.876 -33.363 1.00 94.94 74 LYS A CA 1
ATOM 591 C C . LYS A 1 74 ? 39.483 6.599 -34.276 1.00 94.94 74 LYS A C 1
ATOM 593 O O . LYS A 1 74 ? 39.104 7.723 -33.964 1.00 94.94 74 LYS A O 1
ATOM 598 N N . ALA A 1 75 ? 39.011 5.969 -35.351 1.00 94.69 75 ALA A N 1
ATOM 599 C CA . ALA A 1 75 ? 38.070 6.580 -36.292 1.00 94.69 75 ALA A CA 1
ATOM 600 C C . ALA A 1 75 ? 36.742 6.989 -35.630 1.00 94.69 75 ALA A C 1
ATOM 602 O O . ALA A 1 75 ? 36.208 8.052 -35.937 1.00 94.69 75 ALA A O 1
ATOM 603 N N . GLY A 1 76 ? 36.231 6.174 -34.702 1.00 90.75 76 GLY A N 1
ATOM 604 C CA . GLY A 1 76 ? 34.994 6.474 -33.980 1.00 90.75 76 GLY A CA 1
ATOM 605 C C . GLY A 1 76 ? 35.168 7.490 -32.848 1.00 90.75 76 GLY A C 1
ATOM 606 O O . GLY A 1 76 ? 34.300 8.329 -32.620 1.00 90.75 76 GLY A O 1
ATOM 607 N N . CYS A 1 77 ? 36.303 7.447 -32.147 1.00 94.12 77 CYS A N 1
ATOM 608 C CA . CYS A 1 77 ? 36.479 8.169 -30.884 1.00 94.12 77 CYS A CA 1
ATOM 609 C C . CYS A 1 77 ? 37.333 9.441 -30.990 1.00 94.12 77 CYS A C 1
ATOM 611 O O . CYS A 1 77 ? 37.132 10.376 -30.218 1.00 94.12 77 CYS A O 1
ATOM 613 N N . SER A 1 78 ? 38.245 9.527 -31.964 1.00 93.81 78 SER A N 1
ATOM 614 C CA . SER A 1 78 ? 39.095 10.708 -32.169 1.00 93.81 78 SER A CA 1
ATOM 615 C C . SER A 1 78 ? 38.306 11.998 -32.453 1.00 93.81 78 SER A C 1
ATOM 617 O O . SER A 1 78 ? 38.705 13.026 -31.909 1.00 93.81 78 SER A O 1
ATOM 619 N N . PRO A 1 79 ? 37.207 12.006 -33.241 1.00 93.38 79 PRO A N 1
ATOM 620 C CA . PRO A 1 79 ? 36.429 13.230 -33.466 1.00 93.38 79 PRO A CA 1
ATOM 621 C C . PRO A 1 79 ? 35.812 13.786 -32.175 1.00 93.38 79 PRO A C 1
ATOM 623 O O . PRO A 1 79 ? 35.798 14.996 -31.964 1.00 93.38 79 PRO A O 1
ATOM 626 N N . ILE A 1 80 ? 35.360 12.896 -31.284 1.00 89.75 80 ILE A N 1
ATOM 627 C CA . ILE A 1 80 ? 34.786 13.265 -29.984 1.00 89.75 80 ILE A CA 1
ATOM 628 C C . ILE A 1 80 ? 35.876 13.822 -29.070 1.00 89.75 80 ILE A C 1
ATOM 630 O O . ILE A 1 80 ? 35.684 14.859 -28.447 1.00 89.75 80 ILE A O 1
ATOM 634 N N . MET A 1 81 ? 37.050 13.187 -29.024 1.00 90.44 81 MET A N 1
ATOM 635 C CA . MET A 1 81 ? 38.180 13.704 -28.246 1.00 90.44 81 MET A CA 1
ATOM 636 C C . MET A 1 81 ? 38.592 15.108 -28.710 1.00 90.44 81 MET A C 1
ATOM 638 O O . MET A 1 81 ? 38.755 16.003 -27.880 1.00 90.44 81 MET A O 1
ATOM 642 N N . GLN A 1 82 ? 38.671 15.327 -30.027 1.00 91.88 82 GLN A N 1
ATOM 643 C CA . GLN A 1 82 ? 39.029 16.625 -30.607 1.00 91.88 82 GLN A CA 1
ATOM 644 C C . GLN A 1 82 ? 38.005 17.718 -30.284 1.00 91.88 82 GLN A C 1
ATOM 646 O O . GLN A 1 82 ? 38.398 18.853 -30.022 1.00 91.88 82 GLN A O 1
ATOM 651 N N . GLN A 1 83 ? 36.711 17.382 -30.236 1.00 89.06 83 GLN A N 1
ATOM 652 C CA . GLN A 1 83 ? 35.648 18.321 -29.863 1.00 89.06 83 GLN A CA 1
ATOM 653 C C . GLN A 1 83 ? 35.841 18.907 -28.454 1.00 89.06 83 GLN A C 1
ATOM 655 O O . GLN A 1 83 ? 35.475 20.055 -28.214 1.00 89.06 83 GLN A O 1
ATOM 660 N N . TYR A 1 84 ? 36.445 18.143 -27.542 1.00 88.31 84 TYR A N 1
ATOM 661 C CA . TYR A 1 84 ? 36.727 18.561 -26.166 1.00 88.31 84 TYR A CA 1
ATOM 662 C C . TYR A 1 84 ? 38.199 18.952 -25.938 1.00 88.31 84 TYR A C 1
ATOM 664 O O . TYR A 1 84 ? 38.628 19.078 -24.796 1.00 88.31 84 TYR A O 1
ATOM 672 N N . GLY A 1 85 ? 38.974 19.169 -27.009 1.00 87.75 85 GLY A N 1
ATOM 673 C CA . GLY A 1 85 ? 40.357 19.654 -26.931 1.00 87.75 85 GLY A CA 1
ATOM 674 C C . GLY A 1 85 ? 41.419 18.584 -26.652 1.00 87.75 85 GLY A C 1
ATOM 675 O O . GLY A 1 85 ? 42.563 18.930 -26.370 1.00 87.75 85 GLY A O 1
ATOM 676 N N . PHE A 1 86 ? 41.081 17.296 -26.755 1.00 90.75 86 PHE A N 1
ATOM 677 C CA . PHE A 1 86 ? 42.013 16.187 -26.545 1.00 90.75 86 PHE A CA 1
ATOM 678 C C . PHE A 1 86 ? 42.435 15.544 -27.874 1.00 90.75 86 PHE A C 1
ATOM 680 O O . PHE A 1 86 ? 41.609 15.241 -28.735 1.00 90.75 86 PHE A O 1
ATOM 687 N N . ALA A 1 87 ? 43.734 15.293 -28.046 1.00 91.25 87 ALA A N 1
ATOM 688 C CA . ALA A 1 87 ? 44.261 14.546 -29.188 1.00 91.25 87 ALA A CA 1
ATOM 689 C C . ALA A 1 87 ? 44.330 13.041 -28.886 1.00 91.25 87 ALA A C 1
ATOM 691 O O . ALA A 1 87 ? 44.431 12.629 -27.729 1.00 91.25 87 ALA A O 1
ATOM 692 N N . TRP A 1 88 ? 44.311 12.207 -29.931 1.00 92.69 88 TRP A N 1
ATOM 693 C CA . TRP A 1 88 ? 44.562 10.774 -29.769 1.00 92.69 88 TRP A CA 1
ATOM 694 C C . TRP A 1 88 ? 45.982 10.550 -29.209 1.00 92.69 88 TRP A C 1
ATOM 696 O O . TRP A 1 88 ? 46.929 11.080 -29.797 1.00 92.69 88 TRP A O 1
ATOM 706 N N . PRO A 1 89 ? 46.166 9.791 -28.110 1.00 92.25 89 PRO A N 1
ATOM 707 C CA . PRO A 1 89 ? 47.462 9.682 -27.442 1.00 92.25 89 PRO A CA 1
ATOM 708 C C . PRO A 1 89 ? 48.547 9.088 -28.346 1.00 92.25 89 PRO A C 1
ATOM 710 O O . PRO A 1 89 ? 48.360 8.026 -28.940 1.00 92.25 89 PRO A O 1
ATOM 713 N N . GLU A 1 90 ? 49.725 9.716 -28.388 1.00 89.81 90 GLU A N 1
ATOM 714 C CA . GLU A 1 90 ? 50.838 9.272 -29.243 1.00 89.81 90 GLU A CA 1
ATOM 715 C C . GLU A 1 90 ? 51.337 7.862 -28.876 1.00 89.81 90 GLU A C 1
ATOM 717 O O . GLU A 1 90 ? 51.645 7.043 -29.744 1.00 89.81 90 GLU A O 1
ATOM 722 N N . ARG A 1 91 ? 51.322 7.532 -27.578 1.00 87.25 91 ARG A N 1
ATOM 723 C CA . ARG A 1 91 ? 51.649 6.193 -27.060 1.00 87.25 91 ARG A CA 1
ATOM 724 C C . ARG A 1 91 ? 50.669 5.092 -27.498 1.00 87.25 91 ARG A C 1
ATOM 726 O O . ARG A 1 91 ? 50.987 3.920 -27.360 1.00 87.25 91 ARG A O 1
ATOM 733 N N . MET A 1 92 ? 49.500 5.460 -28.031 1.00 90.88 92 MET A N 1
ATOM 734 C CA . MET A 1 92 ? 48.507 4.555 -28.627 1.00 90.88 92 MET A CA 1
ATOM 735 C C . MET A 1 92 ? 48.381 4.777 -30.141 1.00 90.88 92 MET A C 1
ATOM 737 O O . MET A 1 92 ? 47.328 4.511 -30.724 1.00 90.88 92 MET A O 1
ATOM 741 N N . SER A 1 93 ? 49.424 5.302 -30.793 1.00 92.00 93 SER A N 1
ATOM 742 C CA . SER A 1 93 ? 49.418 5.474 -32.245 1.00 92.00 93 SER A CA 1
ATOM 743 C C . SER A 1 93 ? 49.311 4.124 -32.956 1.00 92.00 93 SER A C 1
ATOM 745 O O . SER A 1 93 ? 50.123 3.222 -32.738 1.00 92.00 93 SER A O 1
ATOM 747 N N . CYS A 1 94 ? 48.323 4.007 -33.843 1.00 93.31 94 CYS A N 1
ATOM 748 C CA . CYS A 1 94 ? 48.043 2.778 -34.577 1.00 93.31 94 CYS A CA 1
ATOM 749 C C . CYS A 1 94 ? 49.196 2.361 -35.507 1.00 93.31 94 CYS A C 1
ATOM 751 O O . CYS A 1 94 ? 49.370 1.170 -35.761 1.00 93.31 94 CYS A O 1
ATOM 753 N N . ASP A 1 95 ? 50.042 3.302 -35.938 1.00 91.69 95 ASP A N 1
ATOM 754 C CA . ASP A 1 95 ? 51.211 3.030 -36.786 1.00 91.69 95 ASP A CA 1
ATOM 755 C C . ASP A 1 95 ? 52.251 2.127 -36.108 1.00 91.69 95 ASP A C 1
ATOM 757 O O . ASP A 1 95 ? 53.002 1.427 -36.787 1.00 91.69 95 ASP A O 1
ATOM 761 N N . ARG A 1 96 ? 52.271 2.102 -34.767 1.00 87.94 96 ARG A N 1
ATOM 762 C CA . ARG A 1 96 ? 53.188 1.277 -33.965 1.00 87.94 96 ARG A CA 1
ATOM 763 C C . ARG A 1 96 ? 52.712 -0.172 -33.806 1.00 87.94 96 ARG A C 1
ATOM 765 O O . ARG A 1 96 ? 53.444 -0.987 -33.255 1.00 87.94 96 ARG A O 1
ATOM 772 N N . LEU A 1 97 ? 51.502 -0.500 -34.269 1.00 90.44 97 LEU A N 1
ATOM 773 C CA . LEU A 1 97 ? 50.911 -1.832 -34.127 1.00 90.44 97 LEU A CA 1
ATOM 774 C C . LEU A 1 97 ? 51.113 -2.689 -35.390 1.00 90.44 97 LEU A C 1
ATOM 776 O O . LEU A 1 97 ? 51.085 -2.151 -36.508 1.00 90.44 97 LEU A O 1
ATOM 780 N N . PRO A 1 98 ? 51.276 -4.017 -35.231 1.00 89.31 98 PRO A N 1
ATOM 781 C CA . PRO A 1 98 ? 51.432 -4.958 -36.340 1.00 89.31 98 PRO A CA 1
ATOM 782 C C . PRO A 1 98 ? 50.148 -5.110 -37.167 1.00 89.31 98 PRO A C 1
ATOM 784 O O . PRO A 1 98 ? 49.030 -4.872 -36.693 1.00 89.31 98 PRO A O 1
ATOM 787 N N . VAL A 1 99 ? 50.311 -5.517 -38.425 1.00 85.75 99 VAL A N 1
ATOM 788 C CA . VAL A 1 99 ? 49.207 -5.781 -39.358 1.00 85.75 99 VAL A CA 1
ATOM 789 C C . VAL A 1 99 ? 48.830 -7.264 -39.291 1.00 85.75 99 VAL A C 1
ATOM 791 O O . VAL A 1 99 ? 49.689 -8.129 -39.154 1.00 85.75 99 VAL A O 1
ATOM 794 N N . LEU A 1 100 ? 47.532 -7.565 -39.372 1.00 80.06 100 LEU A N 1
ATOM 795 C CA . LEU A 1 100 ? 47.035 -8.942 -39.363 1.00 80.06 100 LEU A CA 1
ATOM 796 C C . LEU A 1 100 ? 47.569 -9.705 -40.591 1.00 80.06 100 LEU A C 1
ATOM 798 O O . LEU A 1 100 ? 47.324 -9.274 -41.716 1.00 80.06 100 LEU A O 1
ATOM 802 N N . GLY A 1 101 ? 48.247 -10.837 -40.371 1.00 69.62 101 GLY A N 1
ATOM 803 C CA . GLY A 1 101 ? 48.805 -11.681 -41.439 1.00 69.62 101 GLY A CA 1
ATOM 804 C C . GLY A 1 101 ? 50.294 -11.464 -41.741 1.00 69.62 101 GLY A C 1
ATOM 805 O O . GLY A 1 101 ? 50.781 -12.000 -42.732 1.00 69.62 101 GLY A O 1
ATOM 806 N N . ASP A 1 102 ? 51.010 -10.701 -40.911 1.00 73.56 102 ASP A N 1
ATOM 807 C CA . ASP A 1 102 ? 52.473 -10.606 -40.973 1.00 73.56 102 ASP A CA 1
ATOM 808 C C . ASP A 1 102 ? 53.139 -11.927 -40.524 1.00 73.56 102 ASP A C 1
ATOM 810 O O . ASP A 1 102 ? 52.635 -12.619 -39.638 1.00 73.56 102 ASP A O 1
ATOM 814 N N . SER A 1 103 ? 54.263 -12.291 -41.149 1.00 62.62 103 SER A N 1
ATOM 815 C CA . SER A 1 103 ? 54.933 -13.596 -40.965 1.00 62.62 103 SER A CA 1
ATOM 816 C C . SER A 1 103 ? 55.743 -13.675 -39.664 1.00 62.62 103 SER A C 1
ATOM 818 O O . SER A 1 103 ? 55.996 -14.765 -39.159 1.00 62.62 103 SER A O 1
ATOM 820 N N . GLU A 1 104 ? 56.132 -12.521 -39.114 1.00 66.00 104 GLU A N 1
ATOM 821 C CA . GLU A 1 104 ? 57.076 -12.409 -37.992 1.00 66.00 104 GLU A CA 1
ATOM 822 C C . GLU A 1 104 ? 56.402 -12.043 -36.649 1.00 66.00 104 GLU A C 1
ATOM 824 O O . GLU A 1 104 ? 56.956 -12.324 -35.581 1.00 66.00 104 GLU A O 1
ATOM 829 N N . VAL A 1 105 ? 55.206 -11.426 -36.661 1.00 74.31 105 VAL A N 1
ATOM 830 C CA . VAL A 1 105 ? 54.538 -10.896 -35.450 1.00 74.31 105 VAL A CA 1
ATOM 831 C C . VAL A 1 105 ? 53.032 -11.175 -35.454 1.00 74.31 105 VAL A C 1
ATOM 833 O O . VAL A 1 105 ? 52.275 -10.627 -36.252 1.00 74.31 105 VAL A O 1
ATOM 836 N N . LEU A 1 106 ? 52.580 -11.985 -34.494 1.00 81.00 106 LEU A N 1
ATOM 837 C CA . LEU A 1 106 ? 51.160 -12.266 -34.261 1.00 81.00 106 LEU A CA 1
ATOM 838 C C . LEU A 1 106 ? 50.465 -11.082 -33.565 1.00 81.00 106 LEU A C 1
ATOM 840 O O . LEU A 1 106 ? 51.060 -10.409 -32.723 1.00 81.00 106 LEU A O 1
ATOM 844 N N . CYS A 1 107 ? 49.188 -10.850 -33.878 1.00 87.12 107 CYS A N 1
ATOM 845 C CA . CYS A 1 107 ? 48.373 -9.812 -33.245 1.00 87.12 107 CYS A CA 1
ATOM 846 C C . CYS A 1 107 ? 46.921 -10.257 -33.045 1.00 87.12 107 CYS A C 1
ATOM 848 O O . CYS A 1 107 ? 46.409 -11.104 -33.777 1.00 87.12 107 CYS A O 1
ATOM 850 N N . MET A 1 108 ? 46.244 -9.672 -32.054 1.00 85.25 108 MET A N 1
ATOM 851 C CA . MET A 1 108 ? 44.843 -9.963 -31.750 1.00 85.25 108 MET A CA 1
ATOM 852 C C . MET A 1 108 ? 43.889 -9.059 -32.525 1.00 85.25 108 MET A C 1
ATOM 854 O O . MET A 1 108 ? 43.889 -7.835 -32.371 1.00 85.25 108 MET A O 1
ATOM 858 N N . GLY A 1 109 ? 43.006 -9.670 -33.304 1.00 76.06 109 GLY A N 1
ATOM 859 C CA . GLY A 1 109 ? 41.891 -8.998 -33.952 1.00 76.06 109 GLY A CA 1
ATOM 860 C C . GLY A 1 109 ? 40.847 -10.008 -34.410 1.00 76.06 109 GLY A C 1
ATOM 861 O O . GLY A 1 109 ? 41.165 -11.162 -34.681 1.00 76.06 109 GLY A O 1
ATOM 862 N N . TYR A 1 110 ? 39.594 -9.576 -34.501 1.00 72.94 110 TYR A N 1
ATOM 863 C CA . TYR A 1 110 ? 38.510 -10.392 -35.042 1.00 72.94 110 TYR A CA 1
ATOM 864 C C . TYR A 1 110 ? 38.357 -10.084 -36.534 1.00 72.94 110 TYR A C 1
ATOM 866 O O . TYR A 1 110 ? 38.166 -8.923 -36.909 1.00 72.94 110 TYR A O 1
ATOM 874 N N . ASN A 1 111 ? 38.440 -11.105 -37.391 1.00 54.81 111 ASN A N 1
ATOM 875 C CA . ASN A 1 111 ? 38.141 -10.962 -38.814 1.00 54.81 111 ASN A CA 1
ATOM 876 C C . ASN A 1 111 ? 36.620 -10.931 -38.996 1.00 54.81 111 ASN A C 1
ATOM 878 O O . ASN A 1 111 ? 35.933 -11.924 -38.777 1.00 54.81 111 ASN A O 1
ATOM 882 N N . ARG A 1 112 ? 36.076 -9.778 -39.391 1.00 51.16 112 ARG A N 1
ATOM 883 C CA . ARG A 1 112 ? 34.634 -9.581 -39.610 1.00 51.16 112 ARG A CA 1
ATOM 884 C C . ARG A 1 112 ? 34.169 -10.078 -40.992 1.00 51.16 112 ARG A C 1
ATOM 886 O O . ARG A 1 112 ? 33.350 -9.438 -41.646 1.00 51.16 112 ARG A O 1
ATOM 893 N N . THR A 1 113 ? 34.680 -11.217 -41.458 1.00 38.59 113 THR A N 1
ATOM 894 C CA . THR A 1 113 ? 34.326 -11.786 -42.772 1.00 38.59 113 THR A CA 1
ATOM 895 C C . THR A 1 113 ? 33.083 -12.684 -42.782 1.00 38.59 113 THR A C 1
ATOM 897 O O . THR A 1 113 ? 32.642 -13.042 -43.864 1.00 38.59 113 THR A O 1
ATOM 900 N N . GLU A 1 114 ? 32.413 -12.930 -41.648 1.00 34.94 114 GLU A N 1
ATOM 901 C CA . GLU A 1 114 ? 31.042 -13.500 -41.620 1.00 34.94 114 GLU A CA 1
ATOM 902 C C . GLU A 1 114 ? 29.952 -12.490 -41.211 1.00 34.94 114 GLU A C 1
ATOM 904 O O . GLU A 1 114 ? 28.840 -12.849 -40.836 1.00 34.94 114 GLU A O 1
ATOM 909 N N . ALA A 1 115 ? 30.238 -11.194 -41.332 1.00 41.12 115 ALA A N 1
ATOM 910 C CA . ALA A 1 115 ? 29.217 -10.154 -41.236 1.00 41.12 115 ALA A CA 1
ATOM 911 C C . ALA A 1 115 ? 29.596 -8.934 -42.080 1.00 41.12 115 ALA A C 1
ATOM 913 O O . ALA A 1 115 ? 29.762 -7.843 -41.544 1.00 41.12 115 ALA A O 1
ATOM 914 N N . THR A 1 116 ? 29.758 -9.109 -43.397 1.00 27.61 116 THR A N 1
ATOM 915 C CA . THR A 1 116 ? 29.806 -7.961 -44.316 1.00 27.61 116 THR A CA 1
ATOM 916 C C . THR A 1 116 ? 29.281 -8.333 -45.707 1.00 27.61 116 THR A C 1
ATOM 918 O O . THR A 1 116 ? 30.012 -8.856 -46.542 1.00 27.61 116 THR A O 1
ATOM 921 N N . THR A 1 117 ? 28.018 -8.012 -45.989 1.00 29.58 117 THR A N 1
ATOM 922 C CA . THR A 1 117 ? 27.574 -7.691 -47.353 1.00 29.58 117 THR A CA 1
ATOM 923 C C . THR A 1 117 ? 28.405 -6.482 -47.787 1.00 29.58 117 THR A C 1
ATOM 925 O O . THR A 1 117 ? 28.336 -5.428 -47.154 1.00 29.58 117 THR A O 1
ATOM 928 N N . SER A 1 118 ? 29.305 -6.670 -48.750 1.00 26.69 118 SER A N 1
ATOM 929 C CA . SER A 1 118 ? 30.415 -5.748 -49.010 1.00 26.69 118 SER A CA 1
ATOM 930 C C . SER A 1 118 ? 29.977 -4.375 -49.550 1.00 26.69 118 SER A C 1
ATOM 932 O O . SER A 1 118 ? 28.987 -4.275 -50.279 1.00 26.69 118 SER A O 1
ATOM 934 N N . PRO A 1 119 ? 30.745 -3.308 -49.261 1.00 34.56 119 PRO A N 1
ATOM 935 C CA . PRO A 1 119 ? 30.705 -2.069 -50.023 1.00 34.56 119 PRO A CA 1
ATOM 936 C C . PRO A 1 119 ? 31.556 -2.207 -51.298 1.00 34.56 119 PRO A C 1
ATOM 938 O O . PRO A 1 119 ? 32.653 -2.767 -51.247 1.00 34.56 119 PRO A O 1
ATOM 941 N N . PRO A 1 120 ? 31.128 -1.615 -52.422 1.00 31.19 120 PRO A N 1
ATOM 942 C CA . PRO A 1 120 ? 32.050 -1.200 -53.466 1.00 31.19 120 PRO A CA 1
ATOM 943 C C . PRO A 1 120 ? 31.977 0.317 -53.665 1.00 31.19 120 PRO A C 1
ATOM 945 O O . PRO A 1 120 ? 30.938 0.865 -54.032 1.00 31.19 120 PRO A O 1
ATOM 948 N N . PHE A 1 121 ? 33.106 1.002 -53.489 1.00 33.16 121 PHE A N 1
ATOM 949 C CA . PHE A 1 121 ? 33.317 2.307 -54.111 1.00 33.16 121 PHE A CA 1
ATOM 950 C C . PHE A 1 121 ? 34.751 2.407 -54.625 1.00 33.16 121 PHE A C 1
ATOM 952 O O . PHE A 1 121 ? 35.675 2.585 -53.840 1.00 33.16 121 PHE A O 1
ATOM 959 N N . ALA A 1 122 ? 34.923 2.295 -55.944 1.00 36.31 122 ALA A N 1
ATOM 960 C CA . ALA A 1 122 ? 35.874 3.089 -56.726 1.00 36.31 122 ALA A CA 1
ATOM 961 C C . ALA A 1 122 ? 35.735 2.757 -58.221 1.00 36.31 122 ALA A C 1
ATOM 963 O O . ALA A 1 122 ? 36.114 1.682 -58.672 1.00 36.31 122 ALA A O 1
ATOM 964 N N . GLY A 1 123 ? 35.225 3.715 -58.995 1.00 26.75 123 GLY A N 1
ATOM 965 C CA . GLY A 1 123 ? 35.213 3.673 -60.455 1.00 26.75 123 GLY A CA 1
ATOM 966 C C . GLY A 1 123 ? 34.800 5.022 -61.044 1.00 26.75 123 GLY A C 1
ATOM 967 O O . GLY A 1 123 ? 33.621 5.273 -61.265 1.00 26.75 123 GLY A O 1
ATOM 968 N N . LYS A 1 124 ? 35.772 5.915 -61.267 1.00 29.17 124 LYS A N 1
ATOM 969 C CA . LYS A 1 124 ? 35.666 7.045 -62.219 1.00 29.17 124 LYS A CA 1
ATOM 970 C C . LYS A 1 124 ? 35.757 6.493 -63.674 1.00 29.17 124 LYS A C 1
ATOM 972 O O . LYS A 1 124 ? 36.172 5.353 -63.839 1.00 29.17 124 LYS A O 1
ATOM 977 N N . PRO A 1 125 ? 35.583 7.297 -64.743 1.00 42.22 125 PRO A N 1
ATOM 978 C CA . PRO A 1 125 ? 34.336 7.891 -65.231 1.00 42.22 125 PRO A CA 1
ATOM 979 C C . PRO A 1 125 ? 34.163 7.623 -66.748 1.00 42.22 125 PRO A C 1
ATOM 981 O O . PRO A 1 125 ? 35.012 8.049 -67.529 1.00 42.22 125 PRO A O 1
ATOM 984 N N . THR A 1 126 ? 33.090 7.000 -67.251 1.00 24.42 126 THR A N 1
ATOM 985 C CA . THR A 1 126 ? 32.800 7.104 -68.704 1.00 24.42 126 THR A CA 1
ATOM 986 C C . THR A 1 126 ? 31.354 6.772 -69.087 1.00 24.42 126 THR A C 1
ATOM 988 O O . THR A 1 126 ? 30.720 5.906 -68.502 1.00 24.42 126 THR A O 1
ATOM 991 N N . ARG A 1 127 ? 30.870 7.561 -70.056 1.00 32.94 127 ARG A N 1
ATOM 992 C CA . ARG A 1 127 ? 29.519 7.756 -70.634 1.00 32.94 127 ARG A CA 1
ATOM 993 C C . ARG A 1 127 ? 28.729 6.462 -70.942 1.00 32.94 127 ARG A C 1
ATOM 995 O O . ARG A 1 127 ? 29.343 5.433 -71.200 1.00 32.94 127 ARG A O 1
ATOM 1002 N N . PRO A 1 128 ? 27.385 6.535 -71.059 1.00 30.59 128 PRO A N 1
ATOM 1003 C CA . PRO A 1 128 ? 26.812 6.788 -72.389 1.00 30.59 128 PRO A CA 1
ATOM 1004 C C . PRO A 1 128 ? 25.584 7.718 -72.417 1.00 30.59 128 PRO A C 1
ATOM 1006 O O . PRO A 1 128 ? 24.933 7.998 -71.416 1.00 30.59 128 PRO A O 1
ATOM 1009 N N . ALA A 1 129 ? 25.314 8.203 -73.626 1.00 28.28 129 ALA A N 1
ATOM 1010 C CA . ALA A 1 129 ? 24.188 9.032 -74.025 1.00 28.28 129 ALA A CA 1
ATOM 1011 C C . ALA A 1 129 ? 22.820 8.355 -73.822 1.00 28.28 129 ALA A C 1
ATOM 1013 O O . ALA A 1 129 ? 22.695 7.146 -74.016 1.00 28.28 129 ALA A O 1
ATOM 1014 N N . LYS A 1 130 ? 21.780 9.166 -73.585 1.00 28.41 130 LYS A N 1
ATOM 1015 C CA . LYS A 1 130 ? 20.527 9.055 -74.343 1.00 28.41 130 LYS A CA 1
ATOM 1016 C C . LYS A 1 130 ? 19.709 10.341 -74.295 1.00 28.41 130 LYS A C 1
ATOM 1018 O O . LYS A 1 130 ? 19.737 11.096 -73.329 1.00 28.41 130 LYS A O 1
ATOM 1023 N N . ASP A 1 131 ? 19.063 10.551 -75.425 1.00 25.83 131 ASP A N 1
ATOM 1024 C CA . ASP A 1 131 ? 18.439 11.756 -75.927 1.00 25.83 131 ASP A CA 1
ATOM 1025 C C . ASP A 1 131 ? 17.276 12.338 -75.117 1.00 25.83 131 ASP A C 1
ATOM 1027 O O . ASP A 1 131 ? 16.503 11.636 -74.474 1.00 25.83 131 ASP A O 1
ATOM 1031 N N . ALA A 1 132 ? 17.139 13.647 -75.352 1.00 27.20 132 ALA A N 1
ATOM 1032 C CA . ALA A 1 132 ? 15.913 14.407 -75.584 1.00 27.20 132 ALA A CA 1
ATOM 1033 C C . ALA A 1 132 ? 14.923 14.640 -74.432 1.00 27.20 132 ALA A C 1
ATOM 1035 O O . ALA A 1 132 ? 14.197 13.752 -74.002 1.00 27.20 132 ALA A O 1
ATOM 1036 N N . GLY A 1 133 ? 14.738 15.935 -74.124 1.00 28.80 133 GLY A N 1
ATOM 1037 C CA . GLY A 1 133 ? 13.404 16.445 -73.796 1.00 28.80 133 GLY A CA 1
ATOM 1038 C C . GLY A 1 133 ? 13.292 17.559 -72.753 1.00 28.80 133 GLY A C 1
ATOM 1039 O O . GLY A 1 133 ? 12.738 17.279 -71.708 1.00 28.80 133 GLY A O 1
ATOM 1040 N N . LYS A 1 134 ? 13.748 18.790 -73.072 1.00 30.92 134 LYS A N 1
ATOM 1041 C CA . LYS A 1 134 ? 13.129 20.119 -72.766 1.00 30.92 134 LYS A CA 1
ATOM 1042 C C . LYS A 1 134 ? 12.526 20.344 -71.347 1.00 30.92 134 LYS A C 1
ATOM 1044 O O . LYS A 1 134 ? 11.614 19.643 -70.951 1.00 30.92 134 LYS A O 1
ATOM 1049 N N . ASN A 1 135 ? 12.815 21.389 -70.560 1.00 28.94 135 ASN A N 1
ATOM 1050 C CA . ASN A 1 135 ? 13.197 22.781 -70.837 1.00 28.94 135 ASN A CA 1
ATOM 1051 C C . ASN A 1 135 ? 13.745 23.478 -69.555 1.00 28.94 135 ASN A C 1
ATOM 1053 O O . ASN A 1 135 ? 13.368 23.116 -68.445 1.00 28.94 135 ASN A O 1
ATOM 1057 N N . LEU A 1 136 ? 14.599 24.495 -69.750 1.00 29.58 136 LEU A N 1
ATOM 1058 C CA . LEU A 1 136 ? 15.275 25.376 -68.769 1.00 29.58 136 LEU A CA 1
ATOM 1059 C C . LEU A 1 136 ? 14.283 26.196 -67.897 1.00 29.58 136 LEU A C 1
ATOM 1061 O O . LEU A 1 136 ? 13.183 26.467 -68.364 1.00 29.58 136 LEU A O 1
ATOM 1065 N N . THR A 1 137 ? 14.581 26.621 -66.655 1.00 29.20 137 THR A N 1
ATOM 1066 C CA . THR A 1 137 ? 15.617 27.613 -66.257 1.00 29.20 137 THR A CA 1
ATOM 1067 C C . THR A 1 137 ? 16.085 27.510 -64.780 1.00 29.20 137 THR A C 1
ATOM 1069 O O . THR A 1 137 ? 15.367 26.955 -63.950 1.00 29.20 137 THR A O 1
ATOM 1072 N N . PRO A 1 138 ? 17.280 28.049 -64.424 1.00 34.84 138 PRO A N 1
ATOM 1073 C CA . PRO A 1 138 ? 17.924 27.874 -63.113 1.00 34.84 138 PRO A CA 1
ATOM 1074 C C . PRO A 1 138 ? 17.939 29.154 -62.252 1.00 34.84 138 PRO A C 1
ATOM 1076 O O . PRO A 1 138 ? 18.087 30.241 -62.801 1.00 34.84 138 PRO A O 1
ATOM 1079 N N . LEU A 1 139 ? 17.928 29.033 -60.914 1.00 27.38 139 LEU A N 1
ATOM 1080 C CA . LEU A 1 139 ? 18.761 29.884 -60.045 1.00 27.38 139 LEU A CA 1
ATOM 1081 C C . LEU A 1 139 ? 18.836 29.395 -58.581 1.00 27.38 139 LEU A C 1
ATOM 1083 O O . LEU A 1 139 ? 17.824 29.236 -57.910 1.00 27.38 139 LEU A O 1
ATOM 1087 N N . SER A 1 140 ? 20.080 29.333 -58.097 1.00 27.03 140 SER A N 1
ATOM 1088 C CA . SER A 1 140 ? 20.538 29.624 -56.727 1.00 27.03 140 SER A CA 1
ATOM 1089 C C . SER A 1 140 ? 20.430 28.562 -55.611 1.00 27.03 140 SER A C 1
ATOM 1091 O O . SER A 1 140 ? 19.392 28.362 -54.992 1.00 27.03 140 SER A O 1
ATOM 1093 N N . GLY A 1 141 ? 21.598 28.001 -55.260 1.00 28.89 141 GLY A N 1
ATOM 1094 C CA . GLY A 1 141 ? 22.079 27.971 -53.870 1.00 28.89 141 GLY A CA 1
ATOM 1095 C C . GLY A 1 141 ? 21.634 26.827 -52.951 1.00 28.89 141 GLY A C 1
ATOM 1096 O O . GLY A 1 141 ? 20.951 27.075 -51.962 1.00 28.89 141 GLY A O 1
ATOM 1097 N N . GLN A 1 142 ? 22.111 25.597 -53.178 1.00 27.22 142 GLN A N 1
ATOM 1098 C CA . GLN A 1 142 ? 22.045 24.525 -52.172 1.00 27.22 142 GLN A CA 1
ATOM 1099 C C . GLN A 1 142 ? 23.249 24.567 -51.213 1.00 27.22 142 GLN A C 1
ATOM 1101 O O . GLN A 1 142 ? 24.376 24.245 -51.583 1.00 27.22 142 GLN A O 1
ATOM 1106 N N . ARG A 1 143 ? 22.975 24.907 -49.946 1.00 28.64 143 ARG A N 1
ATOM 1107 C CA . ARG A 1 143 ? 23.685 24.360 -48.774 1.00 28.64 143 ARG A CA 1
ATOM 1108 C C . ARG A 1 143 ? 23.275 22.885 -48.623 1.00 28.64 143 ARG A C 1
ATOM 1110 O O . ARG A 1 143 ? 22.075 22.624 -48.706 1.00 28.64 143 ARG A O 1
ATOM 1117 N N . PRO A 1 144 ? 24.181 21.936 -48.333 1.00 35.69 144 PRO A N 1
ATOM 1118 C CA . PRO A 1 144 ? 23.758 20.614 -47.899 1.00 35.69 144 PRO A CA 1
ATOM 1119 C C . PRO A 1 144 ? 23.236 20.704 -46.459 1.00 35.69 144 PRO A C 1
ATOM 1121 O O . PRO A 1 144 ? 23.979 20.968 -45.515 1.00 35.69 144 PRO A O 1
ATOM 1124 N N . SER A 1 145 ? 21.924 20.539 -46.324 1.00 33.06 145 SER A N 1
ATOM 1125 C CA . SER A 1 145 ? 21.219 20.220 -45.085 1.00 33.06 145 SER A CA 1
ATOM 1126 C C . SER A 1 145 ? 21.689 18.871 -44.524 1.00 33.06 145 SER A C 1
ATOM 1128 O O . SER A 1 145 ? 22.038 17.973 -45.287 1.00 33.06 145 SER A O 1
ATOM 1130 N N . GLY A 1 146 ? 21.707 18.761 -43.190 1.00 36.41 146 GLY A N 1
ATOM 1131 C CA . GLY A 1 146 ? 22.148 17.591 -42.422 1.00 36.41 146 GLY A CA 1
ATOM 1132 C C . GLY A 1 146 ? 21.333 16.304 -42.646 1.00 36.41 146 GLY A C 1
ATOM 1133 O O . GLY A 1 146 ? 20.452 16.269 -43.504 1.00 36.41 146 GLY A O 1
ATOM 1134 N N . PRO A 1 147 ? 21.640 15.227 -41.893 1.00 43.78 147 PRO A N 1
ATOM 1135 C CA . PRO A 1 147 ? 21.095 13.898 -42.141 1.00 43.78 147 PRO A CA 1
ATOM 1136 C C . PRO A 1 147 ? 19.571 13.890 -41.999 1.00 43.78 147 PRO A C 1
ATOM 1138 O O . PRO A 1 147 ? 19.013 14.232 -40.957 1.00 43.78 147 PRO A O 1
ATOM 1141 N N . ASP A 1 148 ? 18.921 13.485 -43.083 1.00 43.06 148 ASP A N 1
ATOM 1142 C CA . ASP A 1 148 ? 17.482 13.336 -43.233 1.00 43.06 148 ASP A CA 1
ATOM 1143 C C . ASP A 1 148 ? 16.967 12.248 -42.270 1.00 43.06 148 ASP A C 1
ATOM 1145 O O . ASP A 1 148 ? 17.087 11.046 -42.523 1.00 43.06 148 ASP A O 1
ATOM 1149 N N . CYS A 1 149 ? 16.430 12.654 -41.113 1.00 49.94 149 CYS A N 1
ATOM 1150 C CA . CYS A 1 149 ? 15.645 11.760 -40.269 1.00 49.94 149 CYS A CA 1
ATOM 1151 C C . CYS A 1 149 ? 14.312 11.515 -40.982 1.00 49.94 149 CYS A C 1
ATOM 1153 O O . CYS A 1 149 ? 13.330 12.230 -40.777 1.00 49.94 149 CYS A O 1
ATOM 1155 N N . GLY A 1 150 ? 14.283 10.510 -41.857 1.00 50.84 150 GLY A N 1
ATOM 1156 C CA . GLY A 1 150 ? 13.044 10.051 -42.465 1.00 50.84 150 GLY A CA 1
ATOM 1157 C C . GLY A 1 150 ? 12.021 9.759 -41.365 1.00 50.84 150 GLY A C 1
ATOM 1158 O O . GLY A 1 150 ? 12.312 9.012 -40.431 1.00 50.84 150 GLY A O 1
ATOM 1159 N N . ARG A 1 151 ? 10.817 10.332 -41.476 1.00 56.41 151 ARG A N 1
ATOM 1160 C CA . ARG A 1 151 ? 9.672 10.174 -40.549 1.00 56.41 151 ARG A CA 1
ATOM 1161 C C . ARG A 1 151 ? 9.106 8.739 -40.490 1.00 56.41 151 ARG A C 1
ATOM 1163 O O . ARG A 1 151 ? 7.913 8.548 -40.276 1.00 56.41 151 ARG A O 1
ATOM 1170 N N . ALA A 1 152 ? 9.920 7.721 -40.744 1.00 66.38 152 ALA A N 1
ATOM 1171 C CA . ALA A 1 152 ? 9.527 6.325 -40.703 1.00 66.38 152 ALA A CA 1
ATOM 1172 C C . ALA A 1 152 ? 9.768 5.773 -39.293 1.00 66.38 152 ALA A C 1
ATOM 1174 O O . ALA A 1 152 ? 10.911 5.547 -38.890 1.00 66.38 152 ALA A O 1
ATOM 1175 N N . CYS A 1 153 ? 8.682 5.551 -38.553 1.00 77.88 153 CYS A N 1
ATOM 1176 C CA . CYS A 1 153 ? 8.723 4.880 -37.259 1.00 77.88 153 CYS A CA 1
ATOM 1177 C C . CYS A 1 153 ? 9.257 3.450 -37.425 1.00 77.88 153 CYS A C 1
ATOM 1179 O O . CYS A 1 153 ? 8.812 2.712 -38.306 1.00 77.88 153 CYS A O 1
ATOM 1181 N N . LYS A 1 154 ? 10.210 3.052 -36.583 1.00 80.69 154 LYS A N 1
ATOM 1182 C CA . LYS A 1 154 ? 10.810 1.709 -36.587 1.00 80.69 154 LYS A CA 1
ATOM 1183 C C . LYS A 1 154 ? 10.950 1.222 -35.151 1.00 80.69 154 LYS A C 1
ATOM 1185 O O . LYS A 1 154 ? 11.108 2.034 -34.248 1.00 80.69 154 LYS A O 1
ATOM 1190 N N . CYS A 1 155 ? 10.918 -0.094 -34.947 1.00 84.44 155 CYS A N 1
ATOM 1191 C CA . CYS A 1 155 ? 11.151 -0.680 -33.630 1.00 84.44 155 CYS A CA 1
ATOM 1192 C C . CYS A 1 155 ? 12.629 -0.486 -33.269 1.00 84.44 155 CYS A C 1
ATOM 1194 O O . CYS A 1 155 ? 13.500 -1.116 -33.873 1.00 84.44 155 CYS A O 1
ATOM 1196 N N . LYS A 1 156 ? 12.916 0.450 -32.359 1.00 78.12 156 LYS A N 1
ATOM 1197 C CA . LYS A 1 156 ? 14.276 0.784 -31.916 1.00 78.12 156 LYS A CA 1
ATOM 1198 C C . LYS A 1 156 ? 14.548 0.141 -30.560 1.00 78.12 156 LYS A C 1
ATOM 1200 O O . LYS A 1 156 ? 13.644 0.029 -29.735 1.00 78.12 156 LYS A O 1
ATOM 1205 N N . ALA A 1 157 ? 15.802 -0.232 -30.308 1.00 71.56 157 ALA A N 1
ATOM 1206 C CA . ALA A 1 157 ? 16.228 -0.613 -28.964 1.00 71.56 157 ALA A CA 1
ATOM 1207 C C . ALA A 1 157 ? 15.876 0.524 -27.982 1.00 71.56 157 ALA A C 1
ATOM 1209 O O . ALA A 1 157 ? 16.061 1.691 -28.342 1.00 71.56 157 ALA A O 1
ATOM 1210 N N . PRO A 1 158 ? 15.355 0.226 -26.779 1.00 73.44 158 PRO A N 1
ATOM 1211 C CA . PRO A 1 158 ? 15.333 -1.073 -26.086 1.00 73.44 158 PRO A CA 1
ATOM 1212 C C . PRO A 1 158 ? 14.099 -1.965 -26.349 1.00 73.44 158 PRO A C 1
ATOM 1214 O O . PRO A 1 158 ? 13.931 -2.974 -25.665 1.00 73.44 158 PRO A O 1
ATOM 1217 N N . LEU A 1 159 ? 13.232 -1.623 -27.309 1.00 82.25 159 LEU A N 1
ATOM 1218 C CA . LEU A 1 159 ? 12.126 -2.493 -27.731 1.00 82.25 159 LEU A CA 1
ATOM 1219 C C . LEU A 1 159 ? 12.642 -3.684 -28.552 1.00 82.25 159 LEU A C 1
ATOM 1221 O O . LEU A 1 159 ? 13.691 -3.605 -29.194 1.00 82.25 159 LEU A O 1
ATOM 1225 N N . VAL A 1 160 ? 11.900 -4.793 -28.526 1.00 86.44 160 VAL A N 1
ATOM 1226 C CA . VAL A 1 160 ? 12.312 -6.066 -29.130 1.00 86.44 160 VAL A CA 1
ATOM 1227 C C . VAL A 1 160 ? 11.596 -6.259 -30.476 1.00 86.44 160 VAL A C 1
ATOM 1229 O O . VAL A 1 160 ? 10.374 -6.439 -30.491 1.00 86.44 160 VAL A O 1
ATOM 1232 N N . PRO A 1 161 ? 12.307 -6.220 -31.621 1.00 86.38 161 PRO A N 1
ATOM 1233 C CA . PRO A 1 161 ? 11.700 -6.449 -32.928 1.00 86.38 161 PRO A CA 1
ATOM 1234 C C . PRO A 1 161 ? 11.414 -7.939 -33.158 1.00 86.38 161 PRO A C 1
ATOM 1236 O O . PRO A 1 161 ? 12.275 -8.792 -32.944 1.00 86.38 161 PRO A O 1
ATOM 1239 N N . ILE A 1 162 ? 10.224 -8.251 -33.669 1.00 84.75 162 ILE A N 1
ATOM 1240 C CA . ILE A 1 162 ? 9.819 -9.608 -34.050 1.00 84.75 162 ILE A CA 1
ATOM 1241 C C . ILE A 1 162 ? 9.995 -9.768 -35.561 1.00 84.75 162 ILE A C 1
ATOM 1243 O O . ILE A 1 162 ? 9.156 -9.354 -36.354 1.00 84.75 162 ILE A O 1
ATOM 1247 N N . SER A 1 163 ? 11.115 -10.349 -35.980 1.00 75.25 163 SER A N 1
ATOM 1248 C CA . SER A 1 163 ? 11.464 -10.466 -37.404 1.00 75.25 163 SER A CA 1
ATOM 1249 C C . SER A 1 163 ? 11.039 -11.783 -38.055 1.00 75.25 163 SER A C 1
ATOM 1251 O O . SER A 1 163 ? 10.893 -11.833 -39.273 1.00 75.25 163 SER A O 1
ATOM 1253 N N . LYS A 1 164 ? 10.846 -12.851 -37.273 1.00 74.88 164 LYS A N 1
ATOM 1254 C CA . LYS A 1 164 ? 10.545 -14.191 -37.794 1.00 74.88 164 LYS A CA 1
ATOM 1255 C C . LYS A 1 164 ? 9.038 -14.400 -37.947 1.00 74.88 164 LYS A C 1
ATOM 1257 O O . LYS A 1 164 ? 8.310 -14.293 -36.964 1.00 74.88 164 LYS A O 1
ATOM 1262 N N . GLU A 1 165 ? 8.600 -14.802 -39.140 1.00 72.38 165 GLU A N 1
ATOM 1263 C CA . GLU A 1 165 ? 7.208 -15.209 -39.418 1.00 72.38 165 GLU A CA 1
ATOM 1264 C C . GLU A 1 165 ? 6.767 -16.424 -38.589 1.00 72.38 165 GLU A C 1
ATOM 1266 O O . GLU A 1 165 ? 5.591 -16.576 -38.281 1.00 72.38 165 GLU A O 1
ATOM 1271 N N . SER A 1 166 ? 7.718 -17.265 -38.168 1.00 64.88 166 SER A N 1
ATOM 1272 C CA . SER A 1 166 ? 7.469 -18.417 -37.296 1.00 64.88 166 SER A CA 1
ATOM 1273 C C . SER A 1 166 ? 7.131 -18.037 -35.848 1.00 64.88 166 SER A C 1
ATOM 1275 O O . SER A 1 166 ? 6.845 -18.918 -35.042 1.00 64.88 166 SER A O 1
ATOM 1277 N N . HIS A 1 167 ? 7.234 -16.757 -35.478 1.00 71.25 167 HIS A N 1
ATOM 1278 C CA . HIS A 1 167 ? 6.973 -16.305 -34.119 1.00 71.25 167 HIS A CA 1
ATOM 1279 C C . HIS A 1 167 ? 5.457 -16.136 -33.887 1.00 71.25 167 HIS A C 1
ATOM 1281 O O . HIS A 1 167 ? 4.811 -15.455 -34.685 1.00 71.25 167 HIS A O 1
ATOM 1287 N N . PRO A 1 168 ? 4.875 -16.648 -32.782 1.00 72.81 168 PRO A N 1
ATOM 1288 C CA . PRO A 1 168 ? 3.423 -16.603 -32.533 1.00 72.81 168 PRO A CA 1
ATOM 1289 C C . PRO A 1 168 ? 2.805 -15.196 -32.581 1.00 72.81 168 PRO A C 1
ATOM 1291 O O . PRO A 1 168 ? 1.649 -15.021 -32.953 1.00 72.81 168 PRO A O 1
ATOM 1294 N N . LEU A 1 169 ? 3.602 -14.183 -32.233 1.00 76.19 169 LEU A N 1
ATOM 1295 C CA . LEU A 1 169 ? 3.196 -12.774 -32.186 1.00 76.19 169 LEU A CA 1
ATOM 1296 C C . LEU A 1 169 ? 3.409 -12.002 -33.506 1.00 76.19 169 LEU A C 1
ATOM 1298 O O . LEU A 1 169 ? 3.165 -10.793 -33.546 1.00 76.19 169 LEU A O 1
ATOM 1302 N N . TYR A 1 170 ? 3.870 -12.660 -34.577 1.00 80.62 170 TYR A N 1
ATOM 1303 C CA . TYR A 1 170 ? 4.087 -12.011 -35.872 1.00 80.62 170 TYR A CA 1
ATOM 1304 C C . TYR A 1 170 ? 2.762 -11.476 -36.451 1.00 80.62 170 TYR A C 1
ATOM 1306 O O . TYR A 1 170 ? 1.747 -12.165 -36.499 1.00 80.62 170 TYR A O 1
ATOM 1314 N N . ASN A 1 171 ? 2.765 -10.207 -36.848 1.00 82.38 171 ASN A N 1
ATOM 1315 C CA . ASN A 1 171 ? 1.642 -9.363 -37.266 1.00 82.38 171 ASN A CA 1
ATOM 1316 C C . ASN A 1 171 ? 0.481 -9.223 -36.263 1.00 82.38 171 ASN A C 1
ATOM 1318 O O . ASN A 1 171 ? -0.569 -8.693 -36.627 1.00 82.38 171 ASN A O 1
ATOM 1322 N N . ARG A 1 172 ? 0.660 -9.633 -35.000 1.00 81.00 172 ARG A N 1
ATOM 1323 C CA . ARG A 1 172 ? -0.373 -9.515 -33.953 1.00 81.00 172 ARG A CA 1
ATOM 1324 C C . ARG A 1 172 ? -0.150 -8.356 -32.994 1.00 81.00 172 ARG A C 1
ATOM 1326 O O . ARG A 1 172 ? -1.115 -7.774 -32.512 1.00 81.00 172 ARG A O 1
ATOM 1333 N N . ILE A 1 173 ? 1.107 -8.011 -32.725 1.00 84.75 173 ILE A N 1
ATOM 1334 C CA . ILE A 1 173 ? 1.449 -6.945 -31.781 1.00 84.75 173 ILE A CA 1
ATOM 1335 C C . ILE A 1 173 ? 1.809 -5.645 -32.498 1.00 84.75 173 ILE A C 1
ATOM 1337 O O . ILE A 1 173 ? 2.446 -5.640 -33.559 1.00 84.75 173 ILE A O 1
ATOM 1341 N N . ARG A 1 174 ? 1.426 -4.523 -31.890 1.00 82.94 174 ARG A N 1
ATOM 1342 C CA . ARG A 1 174 ? 1.726 -3.182 -32.387 1.00 82.94 174 ARG A CA 1
ATOM 1343 C C . ARG A 1 174 ? 2.007 -2.254 -31.212 1.00 82.94 174 ARG A C 1
ATOM 1345 O O . ARG A 1 174 ? 1.142 -2.084 -30.365 1.00 82.94 174 ARG A O 1
ATOM 1352 N N . THR A 1 175 ? 3.175 -1.620 -31.220 1.00 82.44 175 THR A N 1
ATOM 1353 C CA . THR A 1 175 ? 3.595 -0.645 -30.202 1.00 82.44 175 THR A CA 1
ATOM 1354 C C . THR A 1 175 ? 3.898 0.669 -30.910 1.00 82.44 175 THR A C 1
ATOM 1356 O O . THR A 1 175 ? 4.641 0.673 -31.892 1.00 82.44 175 THR A O 1
ATOM 1359 N N . GLY A 1 176 ? 3.315 1.795 -30.490 1.00 74.06 176 GLY A N 1
ATOM 1360 C CA . GLY A 1 176 ? 3.661 3.115 -31.045 1.00 74.06 176 GLY A CA 1
ATOM 1361 C C . GLY A 1 176 ? 3.515 3.207 -32.566 1.00 74.06 176 GLY A C 1
ATOM 1362 O O . GLY A 1 176 ? 4.402 3.705 -33.252 1.00 74.06 176 GLY A O 1
ATOM 1363 N N . GLN A 1 177 ? 2.420 2.655 -33.094 1.00 77.62 177 GLN A N 1
ATOM 1364 C CA . GLN A 1 177 ? 2.103 2.523 -34.521 1.00 77.62 177 GLN A CA 1
ATOM 1365 C C . GLN A 1 177 ? 2.994 1.576 -35.350 1.00 77.62 177 GLN A C 1
ATOM 1367 O O . GLN A 1 177 ? 2.646 1.327 -36.507 1.00 77.62 177 GLN A O 1
ATOM 1372 N N . VAL A 1 178 ? 4.029 0.966 -34.767 1.00 83.50 178 VAL A N 1
ATOM 1373 C CA . VAL A 1 178 ? 4.929 0.003 -35.422 1.00 83.50 178 VAL A CA 1
ATOM 1374 C C . VAL A 1 178 ? 4.479 -1.432 -35.134 1.00 83.50 178 VAL A C 1
ATOM 1376 O O . VAL A 1 178 ? 4.354 -1.827 -33.974 1.00 83.50 178 VAL A O 1
ATOM 1379 N N . SER A 1 179 ? 4.215 -2.214 -36.182 1.00 86.00 179 SER A N 1
ATOM 1380 C CA . SER A 1 179 ? 3.905 -3.647 -36.073 1.00 86.00 179 SER A CA 1
ATOM 1381 C C . SER A 1 179 ? 5.151 -4.459 -35.719 1.00 86.00 179 SER A C 1
ATOM 1383 O O . SER A 1 179 ? 6.268 -4.050 -36.033 1.00 86.00 179 SER A O 1
ATOM 1385 N N . ASN A 1 180 ? 4.963 -5.633 -35.112 1.00 87.94 180 ASN A N 1
ATOM 1386 C CA . ASN A 1 180 ? 6.055 -6.562 -34.789 1.00 87.94 180 ASN A CA 1
ATOM 1387 C C . ASN A 1 180 ? 7.107 -5.962 -33.847 1.00 87.94 180 ASN A C 1
ATOM 1389 O O . ASN A 1 180 ? 8.304 -6.201 -33.995 1.00 87.94 180 ASN A O 1
ATOM 1393 N N . CYS A 1 181 ? 6.656 -5.163 -32.882 1.00 86.81 181 CYS A N 1
ATOM 1394 C CA . CYS A 1 181 ? 7.512 -4.509 -31.902 1.00 86.81 181 CYS A CA 1
ATOM 1395 C C . CYS A 1 181 ? 6.993 -4.805 -30.495 1.00 86.81 181 CYS A C 1
ATOM 1397 O O . CYS A 1 181 ? 5.902 -4.355 -30.142 1.00 86.81 181 CYS A O 1
ATOM 1399 N N . ALA A 1 182 ? 7.753 -5.581 -29.723 1.00 87.50 182 ALA A N 1
ATOM 1400 C CA . ALA A 1 182 ? 7.399 -6.020 -28.378 1.00 87.50 182 ALA A CA 1
ATOM 1401 C C . ALA A 1 182 ? 8.084 -5.175 -27.298 1.00 87.50 182 ALA A C 1
ATOM 1403 O O . ALA A 1 182 ? 9.196 -4.669 -27.479 1.00 87.50 182 ALA A O 1
ATOM 1404 N N . ILE A 1 183 ? 7.429 -5.074 -26.143 1.00 84.94 183 ILE A N 1
ATOM 1405 C CA . ILE A 1 183 ? 7.970 -4.438 -24.945 1.00 84.94 183 ILE A CA 1
ATOM 1406 C C . ILE A 1 183 ? 8.881 -5.440 -24.212 1.00 84.94 183 ILE A C 1
ATOM 1408 O O . ILE A 1 183 ? 8.483 -6.593 -24.004 1.00 84.94 183 ILE A O 1
ATOM 1412 N N . PRO A 1 184 ? 10.104 -5.038 -23.812 1.00 86.88 184 PRO A N 1
ATOM 1413 C CA . PRO A 1 184 ? 11.015 -5.904 -23.068 1.00 86.88 184 PRO A CA 1
ATOM 1414 C C . PRO A 1 184 ? 10.442 -6.304 -21.700 1.00 86.88 184 PRO A C 1
ATOM 1416 O O . PRO A 1 184 ? 9.607 -5.605 -21.131 1.00 86.88 184 PRO A O 1
ATOM 1419 N N . CYS A 1 185 ? 10.942 -7.411 -21.140 1.00 85.50 185 CYS A N 1
ATOM 1420 C CA . CYS A 1 185 ? 10.529 -7.949 -19.831 1.00 85.50 185 CYS A CA 1
ATOM 1421 C C . CYS A 1 185 ? 10.566 -6.919 -18.683 1.00 85.50 185 CYS A C 1
ATOM 1423 O O . CYS A 1 185 ? 9.738 -6.948 -17.769 1.00 85.50 185 CYS A O 1
ATOM 1425 N N . TYR A 1 186 ? 11.528 -6.001 -18.738 1.00 82.25 186 TYR A N 1
ATOM 1426 C CA . TYR A 1 186 ? 11.653 -4.896 -17.801 1.00 82.25 186 TYR A CA 1
ATOM 1427 C C . TYR A 1 186 ? 11.492 -3.585 -18.544 1.00 82.25 186 TYR A C 1
ATOM 1429 O O . TYR A 1 186 ? 12.156 -3.347 -19.553 1.00 82.25 186 TYR A O 1
ATOM 1437 N N . GLN A 1 187 ? 10.654 -2.712 -17.998 1.00 72.31 187 GLN A N 1
ATOM 1438 C CA . GLN A 1 187 ? 10.356 -1.426 -18.609 1.00 72.31 187 GLN A CA 1
ATOM 1439 C C . GLN A 1 187 ? 11.649 -0.589 -18.775 1.00 72.31 187 GLN A C 1
ATOM 1441 O O . GLN A 1 187 ? 12.441 -0.483 -17.827 1.00 72.31 187 GLN A O 1
ATOM 1446 N N . PRO A 1 188 ? 11.879 0.019 -19.954 1.00 63.47 188 PRO A N 1
ATOM 1447 C CA . PRO A 1 188 ? 13.125 0.729 -20.251 1.00 63.47 188 PRO A CA 1
ATOM 1448 C C . PRO A 1 188 ? 13.214 2.133 -19.644 1.00 63.47 188 PRO A C 1
ATOM 1450 O O . PRO A 1 188 ? 14.308 2.662 -19.496 1.00 63.47 188 PRO A O 1
ATOM 1453 N N . TYR A 1 189 ? 12.077 2.733 -19.282 1.00 61.41 189 TYR A N 1
ATOM 1454 C CA . TYR A 1 189 ? 12.015 4.091 -18.728 1.00 61.41 189 TYR A CA 1
ATOM 1455 C C . TYR A 1 189 ? 12.513 4.196 -17.282 1.00 61.41 189 TYR A C 1
ATOM 1457 O O . TYR A 1 189 ? 12.767 5.302 -16.818 1.00 61.41 189 TYR A O 1
ATOM 1465 N N . PHE A 1 190 ? 12.616 3.063 -16.580 1.00 61.88 190 PHE A N 1
ATOM 1466 C CA . PHE A 1 190 ? 12.924 3.017 -15.155 1.00 61.88 190 PHE A CA 1
ATOM 1467 C C . PHE A 1 190 ? 14.369 2.623 -14.887 1.00 61.88 190 PHE A C 1
ATOM 1469 O O . PHE A 1 190 ? 14.862 1.617 -15.420 1.00 61.88 190 PHE A O 1
ATOM 1476 N N . THR A 1 191 ? 15.007 3.366 -13.986 1.00 65.12 191 THR A N 1
ATOM 1477 C CA . THR A 1 191 ? 16.315 3.006 -13.435 1.00 65.12 191 THR A CA 1
ATOM 1478 C C . THR A 1 191 ? 16.209 1.750 -12.561 1.00 65.12 191 THR A C 1
ATOM 1480 O O . THR A 1 191 ? 15.121 1.298 -12.186 1.00 65.12 191 THR A O 1
ATOM 1483 N N . GLN A 1 192 ? 17.349 1.141 -12.235 1.00 63.47 192 GLN A N 1
ATOM 1484 C CA . GLN A 1 192 ? 17.377 -0.051 -11.383 1.00 63.47 192 GLN A CA 1
ATOM 1485 C C . GLN A 1 192 ? 16.856 0.235 -9.961 1.00 63.47 192 GLN A C 1
ATOM 1487 O O . GLN A 1 192 ? 16.173 -0.607 -9.371 1.00 63.47 192 GLN A O 1
ATOM 1492 N N . ASP A 1 193 ? 17.103 1.439 -9.444 1.00 56.59 193 ASP A N 1
ATOM 1493 C CA . ASP A 1 193 ? 16.615 1.876 -8.133 1.00 56.59 193 ASP A CA 1
ATOM 1494 C C . ASP A 1 193 ? 15.093 2.044 -8.129 1.00 56.59 193 ASP A C 1
ATOM 1496 O O . ASP A 1 193 ? 14.416 1.603 -7.202 1.00 56.59 193 ASP A O 1
ATOM 1500 N N . GLU A 1 194 ? 14.521 2.582 -9.209 1.00 58.97 194 GLU A N 1
ATOM 1501 C CA . GLU A 1 194 ? 13.072 2.745 -9.366 1.00 58.97 194 GLU A CA 1
ATOM 1502 C C . GLU A 1 194 ? 12.340 1.401 -9.457 1.00 58.97 194 GLU A C 1
ATOM 1504 O O . GLU A 1 194 ? 11.271 1.227 -8.867 1.00 58.97 194 GLU A O 1
ATOM 1509 N N . LYS A 1 195 ? 12.941 0.415 -10.131 1.00 64.50 195 LYS A N 1
ATOM 1510 C CA . LYS A 1 195 ? 12.434 -0.969 -10.190 1.00 64.50 195 LYS A CA 1
ATOM 1511 C C . LYS A 1 195 ? 12.494 -1.661 -8.825 1.00 64.50 195 LYS A C 1
ATOM 1513 O O . LYS A 1 195 ? 11.577 -2.403 -8.452 1.00 64.50 195 LYS A O 1
ATOM 1518 N N . THR A 1 196 ? 13.560 -1.407 -8.069 1.00 66.19 196 THR A N 1
ATOM 1519 C CA . THR A 1 196 ? 13.739 -1.939 -6.710 1.00 66.19 196 THR A CA 1
ATOM 1520 C C . THR A 1 196 ? 12.725 -1.320 -5.753 1.00 66.19 196 THR A C 1
ATOM 1522 O O . THR A 1 196 ? 12.047 -2.047 -5.024 1.00 66.19 196 THR A O 1
ATOM 1525 N N . PHE A 1 197 ? 12.532 -0.001 -5.832 1.00 62.75 197 PHE A N 1
ATOM 1526 C CA . PHE A 1 197 ? 11.487 0.713 -5.107 1.00 62.75 197 PHE A CA 1
ATOM 1527 C C . PHE A 1 197 ? 10.101 0.151 -5.430 1.00 62.75 197 PHE A C 1
ATOM 1529 O O . PHE A 1 197 ? 9.341 -0.160 -4.517 1.00 62.75 197 PHE A O 1
ATOM 1536 N N . ALA A 1 198 ? 9.788 -0.054 -6.712 1.00 63.09 198 ALA A N 1
ATOM 1537 C CA . ALA A 1 198 ? 8.510 -0.612 -7.139 1.00 63.09 198 ALA A CA 1
ATOM 1538 C C . ALA A 1 198 ? 8.237 -1.995 -6.539 1.00 63.09 198 ALA A C 1
ATOM 1540 O O . ALA A 1 198 ? 7.156 -2.263 -6.012 1.00 63.09 198 ALA A O 1
ATOM 1541 N N . THR A 1 199 ? 9.254 -2.853 -6.556 1.00 67.81 199 THR A N 1
ATOM 1542 C CA . THR A 1 199 ? 9.192 -4.194 -5.973 1.00 67.81 199 THR A CA 1
ATOM 1543 C C . THR A 1 199 ? 8.993 -4.154 -4.461 1.00 67.81 199 THR A C 1
ATOM 1545 O O . THR A 1 199 ? 8.128 -4.866 -3.947 1.00 67.81 199 THR A O 1
ATOM 1548 N N . PHE A 1 200 ? 9.744 -3.309 -3.754 1.00 65.69 200 PHE A N 1
ATOM 1549 C CA . PHE A 1 200 ? 9.592 -3.125 -2.313 1.00 65.69 200 PHE A CA 1
ATOM 1550 C C . PHE A 1 200 ? 8.207 -2.571 -1.952 1.00 65.69 200 PHE A C 1
ATOM 1552 O O . PHE A 1 200 ? 7.553 -3.086 -1.047 1.00 65.69 200 PHE A O 1
ATOM 1559 N N . TRP A 1 201 ? 7.735 -1.566 -2.691 1.00 67.56 201 TRP A N 1
ATOM 1560 C CA . TRP A 1 201 ? 6.458 -0.898 -2.458 1.00 67.56 201 TRP A CA 1
ATOM 1561 C C . TRP A 1 201 ? 5.275 -1.858 -2.600 1.00 67.56 201 TRP A C 1
ATOM 1563 O O . TRP A 1 201 ? 4.454 -1.955 -1.689 1.00 67.56 201 TRP A O 1
ATOM 1573 N N . ILE A 1 202 ? 5.215 -2.631 -3.692 1.00 68.31 202 ILE A N 1
ATOM 1574 C CA . ILE A 1 202 ? 4.200 -3.687 -3.870 1.00 68.31 202 ILE A CA 1
ATOM 1575 C C . ILE A 1 202 ? 4.316 -4.729 -2.747 1.00 68.31 202 ILE A C 1
ATOM 1577 O O . ILE A 1 202 ? 3.307 -5.175 -2.196 1.00 68.31 202 ILE A O 1
ATOM 1581 N N . GLY A 1 203 ? 5.547 -5.091 -2.374 1.00 69.62 203 GLY A N 1
ATOM 1582 C CA . GLY A 1 203 ? 5.819 -6.073 -1.331 1.00 69.62 203 GLY A CA 1
ATOM 1583 C C . GLY A 1 203 ? 5.272 -5.684 0.037 1.00 69.62 203 GLY A C 1
ATOM 1584 O O . GLY A 1 203 ? 4.460 -6.410 0.608 1.00 69.62 203 GLY A O 1
ATOM 1585 N N . LEU A 1 204 ? 5.652 -4.510 0.534 1.00 71.12 204 LEU A N 1
ATOM 1586 C CA . LEU A 1 204 ? 5.219 -3.995 1.831 1.00 71.12 204 LEU A CA 1
ATOM 1587 C C . LEU A 1 204 ? 3.690 -3.958 1.941 1.00 71.12 204 LEU A C 1
ATOM 1589 O O . LEU A 1 204 ? 3.096 -4.460 2.896 1.00 71.12 204 LEU A O 1
ATOM 1593 N N . TRP A 1 205 ? 3.055 -3.375 0.933 1.00 73.94 205 TRP A N 1
ATOM 1594 C CA . TRP A 1 205 ? 1.623 -3.135 0.919 1.00 73.94 205 TRP A CA 1
ATOM 1595 C C . TRP A 1 205 ? 0.796 -4.415 0.760 1.00 73.94 205 TRP A C 1
ATOM 1597 O O . TRP A 1 205 ? -0.242 -4.556 1.413 1.00 73.94 205 TRP A O 1
ATOM 1607 N N . SER A 1 206 ? 1.276 -5.379 -0.031 1.00 73.56 206 SER A N 1
ATOM 1608 C CA . SER A 1 206 ? 0.636 -6.693 -0.137 1.00 73.56 206 SER A CA 1
ATOM 1609 C C . SER A 1 206 ? 0.664 -7.442 1.198 1.00 73.56 206 SER A C 1
ATOM 1611 O O . SER A 1 206 ? -0.383 -7.921 1.631 1.00 73.56 206 SER A O 1
ATOM 1613 N N . ILE A 1 207 ? 1.796 -7.455 1.912 1.00 76.56 207 ILE A N 1
ATOM 1614 C CA . ILE A 1 207 ? 1.928 -8.117 3.222 1.00 76.56 207 ILE A CA 1
ATOM 1615 C C . ILE A 1 207 ? 1.024 -7.457 4.271 1.00 76.56 207 ILE A C 1
ATOM 1617 O O . ILE A 1 207 ? 0.310 -8.150 4.995 1.00 76.56 207 ILE A O 1
ATOM 1621 N N . LEU A 1 208 ? 1.001 -6.121 4.338 1.00 71.62 208 LEU A N 1
ATOM 1622 C CA . LEU A 1 208 ? 0.127 -5.404 5.272 1.00 71.62 208 LEU A CA 1
ATOM 1623 C C . LEU A 1 208 ? -1.355 -5.698 5.006 1.00 71.62 208 LEU A C 1
ATOM 1625 O O . LEU A 1 208 ? -2.095 -5.997 5.944 1.00 71.62 208 LEU A O 1
ATOM 1629 N N . CYS A 1 209 ? -1.773 -5.672 3.736 1.00 73.88 209 CYS A N 1
ATOM 1630 C CA . CYS A 1 209 ? -3.136 -6.029 3.345 1.00 73.88 209 CYS A CA 1
ATOM 1631 C C . CYS A 1 209 ? -3.448 -7.504 3.656 1.00 73.88 209 CYS A C 1
ATOM 1633 O O . CYS A 1 209 ? -4.547 -7.801 4.122 1.00 73.88 209 CYS A O 1
ATOM 1635 N N . PHE A 1 210 ? -2.494 -8.428 3.481 1.00 80.94 210 PHE A N 1
ATOM 1636 C CA . PHE A 1 210 ? -2.669 -9.846 3.820 1.00 80.94 210 PHE A CA 1
ATOM 1637 C C . PHE A 1 210 ? -2.987 -10.033 5.304 1.00 80.94 210 PHE A C 1
ATOM 1639 O O . PHE A 1 210 ? -3.970 -10.682 5.658 1.00 80.94 210 PHE A O 1
ATOM 1646 N N . LEU A 1 211 ? -2.170 -9.449 6.184 1.00 76.44 211 LEU A N 1
ATOM 1647 C CA . LEU A 1 211 ? -2.306 -9.607 7.632 1.00 76.44 211 LEU A CA 1
ATOM 1648 C C . LEU A 1 211 ? -3.613 -8.991 8.149 1.00 76.44 211 LEU A C 1
ATOM 1650 O O . LEU A 1 211 ? -4.315 -9.594 8.971 1.00 76.44 211 LEU A O 1
ATOM 1654 N N . SER A 1 212 ? -3.973 -7.807 7.647 1.00 74.19 212 SER A N 1
ATOM 1655 C CA . SER A 1 212 ? -5.179 -7.103 8.083 1.00 74.19 212 SER A CA 1
ATOM 1656 C C . SER A 1 212 ? -6.467 -7.782 7.595 1.00 74.19 212 SER A C 1
ATOM 1658 O O . SER A 1 212 ? -7.408 -7.978 8.375 1.00 74.19 212 SER A O 1
ATOM 1660 N N . THR A 1 213 ? -6.512 -8.209 6.330 1.00 77.88 213 THR A N 1
ATOM 1661 C CA . THR A 1 213 ? -7.659 -8.939 5.764 1.00 77.88 213 THR A CA 1
ATOM 1662 C C . THR A 1 213 ? -7.795 -10.330 6.373 1.00 77.88 213 THR A C 1
ATOM 1664 O O . THR A 1 213 ? -8.908 -10.713 6.733 1.00 77.88 213 THR A O 1
ATOM 1667 N N . SER A 1 214 ? -6.686 -11.043 6.605 1.00 79.50 214 SER A N 1
ATOM 1668 C CA . SER A 1 214 ? -6.683 -12.346 7.289 1.00 79.50 214 SER A CA 1
ATOM 1669 C C . SER A 1 214 ? -7.292 -12.251 8.682 1.00 79.50 214 SER A C 1
ATOM 1671 O O . SER A 1 214 ? -8.144 -13.058 9.041 1.00 79.50 214 SER A O 1
ATOM 1673 N N . THR A 1 215 ? -6.921 -11.224 9.452 1.00 74.19 215 THR A N 1
ATOM 1674 C CA . THR A 1 215 ? -7.489 -10.988 10.788 1.00 74.19 215 THR A CA 1
ATOM 1675 C C . THR A 1 215 ? -8.998 -10.737 10.718 1.00 74.19 215 THR A C 1
ATOM 1677 O O . THR A 1 215 ? -9.761 -11.267 11.529 1.00 74.19 215 THR A O 1
ATOM 1680 N N . THR A 1 216 ? -9.448 -9.963 9.727 1.00 73.56 216 THR A N 1
ATOM 1681 C CA . THR A 1 216 ? -10.871 -9.649 9.520 1.00 73.56 216 THR A CA 1
ATOM 1682 C C . THR A 1 216 ? -11.675 -10.901 9.158 1.00 73.56 216 THR A C 1
ATOM 1684 O O . THR A 1 216 ? -12.713 -11.167 9.766 1.00 73.56 216 THR A O 1
ATOM 1687 N N . VAL A 1 217 ? -11.173 -11.709 8.220 1.00 80.12 217 VAL A N 1
ATOM 1688 C CA . VAL A 1 217 ? -11.812 -12.965 7.800 1.00 80.12 217 VAL A CA 1
ATOM 1689 C C . VAL A 1 217 ? -11.808 -13.988 8.938 1.00 80.12 217 VAL A C 1
ATOM 1691 O O . VAL A 1 217 ? -12.849 -14.569 9.227 1.00 80.12 217 VAL A O 1
ATOM 1694 N N . ALA A 1 218 ? -10.691 -14.160 9.650 1.00 74.88 218 ALA A N 1
ATOM 1695 C CA . ALA A 1 218 ? -10.606 -15.062 10.800 1.00 74.88 218 ALA A CA 1
ATOM 1696 C C . ALA A 1 218 ? -11.593 -14.671 11.912 1.00 74.88 218 ALA A C 1
ATOM 1698 O O . ALA A 1 218 ? -12.266 -15.532 12.472 1.00 74.88 218 ALA A O 1
ATOM 1699 N N . THR A 1 219 ? -11.743 -13.371 12.186 1.00 71.81 219 THR A N 1
ATOM 1700 C CA . THR A 1 219 ? -12.721 -12.868 13.167 1.00 71.81 219 THR A CA 1
ATOM 1701 C C . THR A 1 219 ? -14.152 -13.235 12.777 1.00 71.81 219 THR A C 1
ATOM 1703 O O . THR A 1 219 ? -14.940 -13.620 13.637 1.00 71.81 219 THR A O 1
ATOM 1706 N N . PHE A 1 220 ? -14.490 -13.147 11.489 1.00 76.19 220 PHE A N 1
ATOM 1707 C CA . PHE A 1 220 ? -15.794 -13.574 10.987 1.00 76.19 220 PHE A CA 1
ATOM 1708 C C . PHE A 1 220 ? -15.995 -15.090 11.085 1.00 76.19 220 PHE A C 1
ATOM 1710 O O . PHE A 1 220 ? -17.071 -15.526 11.474 1.00 76.19 220 PHE A O 1
ATOM 1717 N N . LEU A 1 221 ? -14.976 -15.894 10.769 1.00 77.06 221 LEU A N 1
ATOM 1718 C CA . LEU A 1 221 ? -15.064 -17.357 10.863 1.00 77.06 221 LEU A CA 1
ATOM 1719 C C . LEU A 1 221 ? -15.258 -17.847 12.307 1.00 77.06 221 LEU A C 1
ATOM 1721 O O . LEU A 1 221 ? -15.873 -18.888 12.513 1.00 77.06 221 LEU A O 1
ATOM 1725 N N . ILE A 1 222 ? -14.760 -17.098 13.296 1.00 78.25 222 ILE A N 1
ATOM 1726 C CA . ILE A 1 222 ? -14.955 -17.399 14.722 1.00 78.25 222 ILE A CA 1
ATOM 1727 C C . ILE A 1 222 ? -16.393 -17.099 15.172 1.00 78.25 222 ILE A C 1
ATOM 1729 O O . ILE A 1 222 ? -16.950 -17.850 15.968 1.00 78.25 222 ILE A O 1
ATOM 1733 N N . ASP A 1 223 ? -16.989 -16.006 14.690 1.00 71.12 223 ASP A N 1
ATOM 1734 C CA . ASP A 1 223 ? -18.339 -15.572 15.071 1.00 71.12 223 ASP A CA 1
ATOM 1735 C C . ASP A 1 223 ? -19.089 -15.004 13.854 1.00 71.12 223 ASP A C 1
ATOM 1737 O O . ASP A 1 223 ? -19.092 -13.797 13.584 1.00 71.12 223 ASP A O 1
ATOM 1741 N N . MET A 1 224 ? -19.717 -15.909 13.097 1.00 77.00 224 MET A N 1
ATOM 1742 C CA . MET A 1 224 ? -20.427 -15.570 11.860 1.00 77.00 224 MET A CA 1
ATOM 1743 C C . MET A 1 224 ? -21.768 -14.868 12.118 1.00 77.00 224 MET A C 1
ATOM 1745 O O . MET A 1 224 ? -22.226 -14.093 11.276 1.00 77.00 224 MET A O 1
ATOM 1749 N N . GLU A 1 225 ? -22.405 -15.115 13.268 1.00 76.19 225 GLU A N 1
ATOM 1750 C CA . GLU A 1 225 ? -23.719 -14.548 13.611 1.00 76.19 225 GLU A CA 1
ATOM 1751 C C . GLU A 1 225 ? -23.646 -13.058 13.956 1.00 76.19 225 GLU A C 1
ATOM 1753 O O . GLU A 1 225 ? -24.634 -12.324 13.828 1.00 76.19 225 GLU A O 1
ATOM 1758 N N . ARG A 1 226 ? -22.454 -12.592 14.341 1.00 69.56 226 ARG A N 1
ATOM 1759 C CA . ARG A 1 226 ? -22.180 -11.193 14.664 1.00 69.56 226 ARG A CA 1
ATOM 1760 C C . ARG A 1 226 ? -22.388 -10.240 13.488 1.00 69.56 226 ARG A C 1
ATOM 1762 O O . ARG A 1 226 ? -22.772 -9.093 13.710 1.00 69.56 226 ARG A O 1
ATOM 1769 N N . PHE A 1 227 ? -22.151 -10.684 12.253 1.00 71.94 227 PHE A N 1
ATOM 1770 C CA . PHE A 1 227 ? -22.183 -9.821 11.069 1.00 71.94 227 PHE A CA 1
ATOM 1771 C C . PHE A 1 227 ? -23.475 -10.004 10.273 1.00 71.94 227 PHE A C 1
ATOM 1773 O O . PHE A 1 227 ? -23.590 -10.854 9.386 1.00 71.94 227 PHE A O 1
ATOM 1780 N N . LYS A 1 228 ? -24.461 -9.160 10.577 1.00 81.44 228 LYS A N 1
ATOM 1781 C CA . LYS A 1 228 ? -25.734 -9.103 9.849 1.00 81.44 228 LYS A CA 1
ATOM 1782 C C . LYS A 1 228 ? -25.655 -8.097 8.696 1.00 81.44 228 LYS A C 1
ATOM 1784 O O . LYS A 1 228 ? -24.807 -7.204 8.676 1.00 81.44 228 LYS A O 1
ATOM 1789 N N . TYR A 1 229 ? -26.532 -8.243 7.705 1.00 84.81 229 TYR A N 1
ATOM 1790 C CA . TYR A 1 229 ? -26.750 -7.171 6.728 1.00 84.81 229 TYR A CA 1
ATOM 1791 C C . TYR A 1 229 ? -27.232 -5.916 7.465 1.00 84.81 229 TYR A C 1
ATOM 1793 O O . TYR A 1 229 ? -27.949 -6.073 8.452 1.00 84.81 229 TYR A O 1
ATOM 1801 N N . PRO A 1 230 ? -26.839 -4.702 7.042 1.00 79.88 230 PRO A N 1
ATOM 1802 C CA . PRO A 1 230 ? -26.122 -4.345 5.808 1.00 79.88 230 PRO A CA 1
ATOM 1803 C C . PRO A 1 230 ? -24.581 -4.378 5.894 1.00 79.88 230 PRO A C 1
ATOM 1805 O O . PRO A 1 230 ? -23.923 -4.066 4.913 1.00 79.88 230 PRO A O 1
ATOM 1808 N N . GLU A 1 231 ? -23.980 -4.749 7.030 1.00 77.19 231 GLU A N 1
ATOM 1809 C CA . GLU A 1 231 ? -22.518 -4.672 7.241 1.00 77.19 231 GLU A CA 1
ATOM 1810 C C . GLU A 1 231 ? -21.755 -5.900 6.706 1.00 77.19 231 GLU A C 1
ATOM 1812 O O . GLU A 1 231 ? -20.576 -5.818 6.363 1.00 77.19 231 GLU A O 1
ATOM 1817 N N . ARG A 1 232 ? -22.440 -7.043 6.577 1.00 84.06 232 ARG A N 1
ATOM 1818 C CA . ARG A 1 232 ? -21.881 -8.324 6.104 1.00 84.06 232 ARG A CA 1
ATOM 1819 C C . ARG A 1 232 ? -21.073 -8.263 4.784 1.00 84.06 232 ARG A C 1
ATOM 1821 O O . ARG A 1 232 ? -20.047 -8.941 4.723 1.00 84.06 232 ARG A O 1
ATOM 1828 N N . PRO A 1 233 ? -21.437 -7.466 3.753 1.00 88.38 233 PRO A N 1
ATOM 1829 C CA . PRO A 1 233 ? -20.637 -7.305 2.531 1.00 88.38 233 PRO A CA 1
ATOM 1830 C C . PRO A 1 233 ? -19.175 -6.880 2.752 1.00 88.38 233 PRO A C 1
ATOM 1832 O O . PRO A 1 233 ? -18.318 -7.248 1.951 1.00 88.38 233 PRO A O 1
ATOM 1835 N N . ILE A 1 234 ? -18.858 -6.170 3.844 1.00 83.12 234 ILE A N 1
ATOM 1836 C CA . ILE A 1 234 ? -17.485 -5.735 4.173 1.00 83.12 234 ILE A CA 1
ATOM 1837 C C . ILE A 1 234 ? -16.547 -6.938 4.364 1.00 83.12 234 ILE A C 1
ATOM 1839 O O . ILE A 1 234 ? -15.367 -6.880 4.008 1.00 83.12 234 ILE A O 1
ATOM 1843 N N . ILE A 1 235 ? -17.067 -8.052 4.885 1.00 83.75 235 ILE A N 1
ATOM 1844 C CA . ILE A 1 235 ? -16.288 -9.277 5.092 1.00 83.75 235 ILE A CA 1
ATOM 1845 C C . ILE A 1 235 ? -15.922 -9.920 3.755 1.00 83.75 235 ILE A C 1
ATOM 1847 O O . ILE A 1 235 ? -14.772 -10.304 3.556 1.00 83.75 235 ILE A O 1
ATOM 1851 N N . PHE A 1 236 ? -16.870 -10.000 2.819 1.00 89.12 236 PHE A N 1
ATOM 1852 C CA . PHE A 1 236 ? -16.609 -10.556 1.490 1.00 89.12 236 PHE A CA 1
ATOM 1853 C C . PHE A 1 236 ? -15.669 -9.666 0.682 1.00 89.12 236 PHE A C 1
ATOM 1855 O O . PHE A 1 236 ? -14.759 -10.174 0.036 1.00 89.12 236 PHE A O 1
ATOM 1862 N N . LEU A 1 237 ? -15.813 -8.345 0.808 1.00 85.94 237 LEU A N 1
ATOM 1863 C CA . LEU A 1 237 ? -14.856 -7.385 0.272 1.00 85.94 237 LEU A CA 1
ATOM 1864 C C . LEU A 1 237 ? -13.447 -7.642 0.837 1.00 85.94 237 LEU A C 1
ATOM 1866 O O . LEU A 1 237 ? -12.502 -7.787 0.067 1.00 85.94 237 LEU A O 1
ATOM 1870 N N . SER A 1 238 ? -13.310 -7.805 2.156 1.00 83.44 238 SER A N 1
ATOM 1871 C CA . SER A 1 238 ? -12.027 -8.133 2.803 1.00 83.44 238 SER A CA 1
ATOM 1872 C C . SER A 1 238 ? -11.452 -9.475 2.333 1.00 83.44 238 SER A C 1
ATOM 1874 O O . SER A 1 238 ? -10.249 -9.575 2.106 1.00 83.44 238 SER A O 1
ATOM 1876 N N . ALA A 1 239 ? -12.295 -10.492 2.126 1.00 86.56 239 ALA A N 1
ATOM 1877 C CA . ALA A 1 239 ? -11.879 -11.779 1.572 1.00 86.56 239 ALA A CA 1
ATOM 1878 C C . ALA A 1 239 ? -11.375 -11.651 0.124 1.00 86.56 239 ALA A C 1
ATOM 1880 O O . ALA A 1 239 ? -10.374 -12.266 -0.227 1.00 86.56 239 ALA A O 1
ATOM 1881 N N . CYS A 1 240 ? -12.000 -10.816 -0.712 1.00 88.19 240 CYS A N 1
ATOM 1882 C CA . CYS A 1 240 ? -11.486 -10.525 -2.051 1.00 88.19 240 CYS A CA 1
ATOM 1883 C C . CYS A 1 240 ? -10.091 -9.883 -1.990 1.00 88.19 240 CYS A C 1
ATOM 1885 O O . CYS A 1 240 ? -9.178 -10.332 -2.679 1.00 88.19 240 CYS A O 1
ATOM 1887 N N . TYR A 1 241 ? -9.897 -8.881 -1.127 1.00 83.94 241 TYR A N 1
ATOM 1888 C CA . TYR A 1 241 ? -8.594 -8.230 -0.955 1.00 83.94 241 TYR A CA 1
ATOM 1889 C C . TYR A 1 241 ? -7.511 -9.162 -0.391 1.00 83.94 241 TYR A C 1
ATOM 1891 O O . TYR A 1 241 ? -6.343 -9.003 -0.745 1.00 83.94 241 TYR A O 1
ATOM 1899 N N . LEU A 1 242 ? -7.883 -10.160 0.420 1.00 85.00 242 LEU A N 1
ATOM 1900 C CA . LEU A 1 242 ? -6.965 -11.210 0.869 1.00 85.00 242 LEU A CA 1
ATOM 1901 C C . LEU A 1 242 ? -6.370 -11.968 -0.325 1.00 85.00 242 LEU A C 1
ATOM 1903 O O . LEU A 1 242 ? -5.153 -12.100 -0.425 1.00 85.00 242 LEU A O 1
ATOM 1907 N N . PHE A 1 243 ? -7.206 -12.415 -1.265 1.00 92.06 243 PHE A N 1
ATOM 1908 C CA . PHE A 1 243 ? -6.734 -13.127 -2.457 1.00 92.06 243 PHE A CA 1
ATOM 1909 C C . PHE A 1 243 ? -5.979 -12.223 -3.440 1.00 92.06 243 PHE A C 1
ATOM 1911 O O . PHE A 1 243 ? -4.978 -12.655 -4.010 1.00 92.06 243 PHE A O 1
ATOM 1918 N N . VAL A 1 244 ? -6.384 -10.955 -3.586 1.00 87.00 244 VAL A N 1
ATOM 1919 C CA . VAL A 1 244 ? -5.617 -9.962 -4.364 1.00 87.00 244 VAL A CA 1
ATOM 1920 C C . VAL A 1 244 ? -4.209 -9.794 -3.781 1.00 87.00 244 VAL A C 1
ATOM 1922 O O . VAL A 1 244 ? -3.225 -9.795 -4.519 1.00 87.00 244 VAL A O 1
ATOM 1925 N N . SER A 1 245 ? -4.091 -9.708 -2.454 1.00 84.69 245 SER A N 1
ATOM 1926 C CA . SER A 1 245 ? -2.795 -9.656 -1.774 1.00 84.69 245 SER A CA 1
ATOM 1927 C C . SER A 1 245 ? -1.960 -10.919 -2.028 1.00 84.69 245 SER A C 1
ATOM 1929 O O . SER A 1 245 ? -0.782 -10.805 -2.374 1.00 84.69 245 SER A O 1
ATOM 1931 N N . VAL A 1 246 ? -2.569 -12.111 -1.963 1.00 90.12 246 VAL A N 1
ATOM 1932 C CA . VAL A 1 246 ? -1.894 -13.374 -2.314 1.00 90.12 246 VAL A CA 1
ATOM 1933 C C . VAL A 1 246 ? -1.341 -13.330 -3.741 1.00 90.12 246 VAL A C 1
ATOM 1935 O O . VAL A 1 246 ? -0.214 -13.765 -3.952 1.00 90.12 246 VAL A O 1
ATOM 1938 N N . GLY A 1 247 ? -2.060 -12.750 -4.708 1.00 87.06 247 GLY A N 1
ATOM 1939 C CA . GLY A 1 247 ? -1.568 -12.575 -6.082 1.00 87.06 247 GLY A CA 1
ATOM 1940 C C . GLY A 1 247 ? -0.251 -11.796 -6.164 1.00 87.06 247 GLY A C 1
ATOM 1941 O O . GLY A 1 247 ? 0.689 -12.227 -6.836 1.00 87.06 247 GLY A O 1
ATOM 1942 N N . TYR A 1 248 ? -0.137 -10.693 -5.422 1.00 84.88 248 TYR A N 1
ATOM 1943 C CA . TYR A 1 248 ? 1.111 -9.929 -5.340 1.00 84.88 248 TYR A CA 1
ATOM 1944 C C . TYR A 1 248 ? 2.210 -10.668 -4.566 1.00 84.88 248 TYR A C 1
ATOM 1946 O O . TYR A 1 248 ? 3.374 -10.601 -4.960 1.00 84.88 248 TYR A O 1
ATOM 1954 N N . ILE A 1 249 ? 1.866 -11.419 -3.516 1.00 86.44 249 ILE A N 1
ATOM 1955 C CA . ILE A 1 249 ? 2.828 -12.240 -2.764 1.00 86.44 249 ILE A CA 1
ATOM 1956 C C . ILE A 1 249 ? 3.395 -13.363 -3.640 1.00 86.44 249 ILE A C 1
ATOM 1958 O O . ILE A 1 249 ? 4.602 -13.596 -3.621 1.00 86.44 249 ILE A O 1
ATOM 1962 N N . VAL A 1 250 ? 2.568 -14.013 -4.465 1.00 88.44 250 VAL A N 1
ATOM 1963 C CA . VAL A 1 250 ? 3.026 -15.019 -5.438 1.00 88.44 250 VAL A CA 1
ATOM 1964 C C . VAL A 1 250 ? 4.071 -14.415 -6.375 1.00 88.44 250 VAL A C 1
ATOM 1966 O O . VAL A 1 250 ? 5.119 -15.021 -6.578 1.00 88.44 250 VAL A O 1
ATOM 1969 N N . ARG A 1 251 ? 3.850 -13.189 -6.868 1.00 85.06 251 ARG A N 1
ATOM 1970 C CA . ARG A 1 251 ? 4.843 -12.450 -7.667 1.00 85.06 251 ARG A CA 1
ATOM 1971 C C . ARG A 1 251 ? 6.150 -12.196 -6.908 1.00 85.06 251 ARG A C 1
ATOM 1973 O O . ARG A 1 251 ? 7.215 -12.266 -7.515 1.00 85.06 251 ARG A O 1
ATOM 1980 N N . LEU A 1 252 ? 6.102 -11.903 -5.606 1.00 82.19 252 LEU A N 1
ATOM 1981 C CA . LEU A 1 252 ? 7.311 -11.692 -4.793 1.00 82.19 252 LEU A CA 1
ATOM 1982 C C . LEU A 1 252 ? 8.114 -12.979 -4.599 1.00 82.19 252 LEU A C 1
ATOM 1984 O O . LEU A 1 252 ? 9.337 -12.941 -4.674 1.00 82.19 252 LEU A O 1
ATOM 1988 N N . VAL A 1 253 ? 7.431 -14.100 -4.351 1.00 86.56 253 VAL A N 1
ATOM 1989 C CA . VAL A 1 253 ? 8.071 -15.396 -4.079 1.00 86.56 253 VAL A CA 1
ATOM 1990 C C . VAL A 1 253 ? 8.594 -16.041 -5.363 1.00 86.56 253 VAL A C 1
ATOM 1992 O O . VAL A 1 253 ? 9.711 -16.546 -5.381 1.00 86.56 253 VAL A O 1
ATOM 1995 N N . ALA A 1 254 ? 7.806 -16.018 -6.442 1.00 86.94 254 ALA A N 1
ATOM 1996 C CA . ALA A 1 254 ? 8.181 -16.621 -7.722 1.00 86.94 254 ALA A CA 1
ATOM 1997 C C . ALA A 1 254 ? 9.159 -15.755 -8.538 1.00 86.94 254 ALA A C 1
ATOM 1999 O O . ALA A 1 254 ? 9.8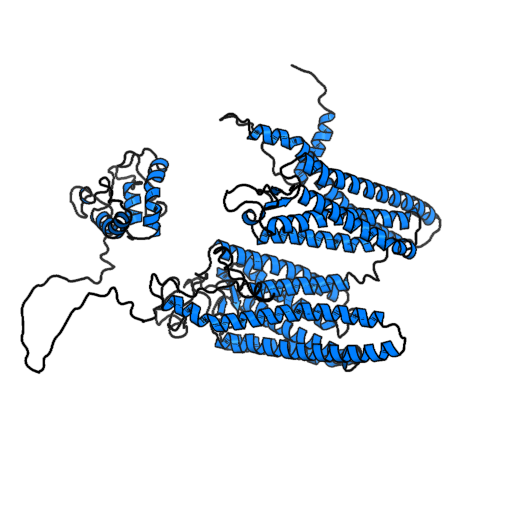88 -16.274 -9.386 1.00 86.94 254 ALA A O 1
ATOM 2000 N N . GLY A 1 255 ? 9.182 -14.444 -8.284 1.00 83.31 255 GLY A N 1
ATOM 2001 C CA . GLY A 1 255 ? 10.012 -13.473 -8.990 1.00 83.31 255 GLY A CA 1
ATOM 2002 C C . GLY A 1 255 ? 9.345 -12.886 -10.241 1.00 83.31 255 GLY A C 1
ATOM 2003 O O . GLY A 1 255 ? 8.538 -13.527 -10.911 1.00 83.31 255 GLY A O 1
ATOM 2004 N N . HIS A 1 256 ? 9.723 -11.644 -10.570 1.00 84.44 256 HIS A N 1
ATOM 2005 C CA . HIS A 1 256 ? 9.173 -10.851 -11.686 1.00 84.44 256 HIS A CA 1
ATOM 2006 C C . HIS A 1 256 ? 9.228 -11.584 -13.031 1.00 84.44 256 HIS A C 1
ATOM 2008 O O . HIS A 1 256 ? 8.217 -11.690 -13.722 1.00 84.44 256 HIS A O 1
ATOM 2014 N N . ALA A 1 257 ? 10.407 -12.099 -13.391 1.00 86.75 257 ALA A N 1
ATOM 2015 C CA . ALA A 1 257 ? 10.631 -12.729 -14.689 1.00 86.75 257 ALA A CA 1
ATOM 2016 C C . ALA A 1 257 ? 9.798 -14.008 -14.862 1.00 86.75 257 ALA A C 1
ATOM 2018 O O . ALA A 1 257 ? 9.243 -14.230 -15.930 1.00 86.75 257 ALA A O 1
ATOM 2019 N N . SER A 1 258 ? 9.648 -14.802 -13.799 1.00 87.88 258 SER A N 1
ATOM 2020 C CA . SER A 1 258 ? 8.906 -16.068 -13.815 1.00 87.88 258 SER A CA 1
ATOM 2021 C C . SER A 1 258 ? 7.400 -15.892 -14.029 1.00 87.88 258 SER A C 1
ATOM 2023 O O . SER A 1 258 ? 6.730 -16.823 -14.472 1.00 87.88 258 SER A O 1
ATOM 2025 N N . VAL A 1 259 ? 6.853 -14.727 -13.662 1.00 89.12 259 VAL A N 1
ATOM 2026 C CA . VAL A 1 259 ? 5.418 -14.432 -13.772 1.00 89.12 259 VAL A CA 1
ATOM 2027 C C . VAL A 1 259 ? 5.102 -13.675 -15.057 1.00 89.12 259 VAL A C 1
ATOM 2029 O O . VAL A 1 259 ? 4.174 -14.056 -15.761 1.00 89.12 259 VAL A O 1
ATOM 2032 N N . ALA A 1 260 ? 5.840 -12.604 -15.361 1.00 87.69 260 ALA A N 1
ATOM 2033 C CA . ALA A 1 260 ? 5.457 -11.657 -16.410 1.00 87.69 260 ALA A CA 1
ATOM 2034 C C . ALA A 1 260 ? 6.241 -11.793 -17.724 1.00 87.69 260 ALA A C 1
ATOM 2036 O O . ALA A 1 260 ? 5.857 -11.155 -18.708 1.00 87.69 260 ALA A O 1
ATOM 2037 N N . CYS A 1 261 ? 7.310 -12.597 -17.776 1.00 88.44 261 CYS A N 1
ATOM 2038 C CA . CYS A 1 261 ? 8.241 -12.599 -18.905 1.00 88.44 261 CYS A CA 1
ATOM 2039 C C . CYS A 1 261 ? 8.393 -13.956 -19.584 1.00 88.44 261 CYS A C 1
ATOM 2041 O O . CYS A 1 261 ? 8.489 -14.992 -18.932 1.00 88.44 261 CYS A O 1
ATOM 2043 N N . ASN A 1 262 ? 8.521 -13.923 -20.913 1.00 84.81 262 ASN A N 1
ATOM 2044 C CA . ASN A 1 262 ? 8.860 -15.106 -21.686 1.00 84.81 262 ASN A CA 1
ATOM 2045 C C . ASN A 1 262 ? 10.378 -15.383 -21.577 1.00 84.81 262 ASN A C 1
ATOM 2047 O O . ASN A 1 262 ? 11.176 -14.521 -21.969 1.00 84.81 262 ASN A O 1
ATOM 2051 N N . PRO A 1 263 ? 10.794 -16.564 -21.076 1.00 77.12 263 PRO A N 1
ATOM 2052 C CA . PRO A 1 263 ? 12.205 -16.898 -20.888 1.00 77.12 263 PRO A CA 1
ATOM 2053 C C . PRO A 1 263 ? 13.000 -17.012 -22.198 1.00 77.12 263 PRO A C 1
ATOM 2055 O O . PRO A 1 263 ? 14.210 -16.816 -22.174 1.00 77.12 263 PRO A O 1
ATOM 2058 N N . GLU A 1 264 ? 12.351 -17.299 -23.330 1.00 76.81 264 GLU A N 1
ATOM 2059 C CA . GLU A 1 264 ? 13.027 -17.557 -24.612 1.00 76.81 264 GLU A CA 1
ATOM 2060 C C . GLU A 1 264 ? 13.266 -16.284 -25.439 1.00 76.81 264 GLU A C 1
ATOM 2062 O O . GLU A 1 264 ? 14.217 -16.195 -26.216 1.00 76.81 264 GLU A O 1
ATOM 2067 N N . HIS A 1 265 ? 12.398 -15.281 -25.291 1.00 73.44 265 HIS A N 1
ATOM 2068 C CA . HIS A 1 265 ? 12.362 -14.118 -26.186 1.00 73.44 265 HIS A CA 1
ATOM 2069 C C . HIS A 1 265 ? 12.547 -12.769 -25.470 1.00 73.44 265 HIS A C 1
ATOM 2071 O O . HIS A 1 265 ? 12.466 -11.720 -26.106 1.00 73.44 265 HIS A O 1
ATOM 2077 N N . HIS A 1 266 ? 12.817 -12.780 -24.156 1.00 80.56 266 HIS A N 1
ATOM 2078 C CA . HIS A 1 266 ? 13.146 -11.607 -23.326 1.00 80.56 266 HIS A CA 1
ATOM 2079 C C . HIS A 1 266 ? 12.134 -10.434 -23.373 1.00 80.56 266 HIS A C 1
ATOM 2081 O O . HIS A 1 266 ? 12.444 -9.314 -22.956 1.00 80.56 266 HIS A O 1
ATOM 2087 N N . HIS A 1 267 ? 10.901 -10.688 -23.815 1.00 85.75 267 HIS A N 1
ATOM 2088 C CA . HIS A 1 267 ? 9.773 -9.754 -23.793 1.00 85.75 267 HIS A CA 1
ATOM 2089 C C . HIS A 1 267 ? 8.697 -10.209 -22.791 1.00 85.75 267 HIS A C 1
ATOM 2091 O O . HIS A 1 267 ? 8.727 -11.340 -22.296 1.00 85.75 267 HIS A O 1
ATOM 2097 N N . VAL A 1 268 ? 7.743 -9.332 -22.471 1.00 86.19 268 VAL A N 1
ATOM 2098 C CA . VAL A 1 268 ? 6.605 -9.683 -21.597 1.00 86.19 268 VAL A CA 1
ATOM 2099 C C . VAL A 1 268 ? 5.665 -10.703 -22.246 1.00 86.19 268 VAL A C 1
ATOM 2101 O O . VAL A 1 268 ? 5.664 -10.866 -23.466 1.00 86.19 268 VAL A O 1
ATOM 2104 N N . HIS A 1 269 ? 4.852 -11.402 -21.458 1.00 86.69 269 HIS A N 1
ATOM 2105 C CA . HIS A 1 269 ? 3.795 -12.258 -22.007 1.00 86.69 269 HIS A CA 1
ATOM 2106 C C . HIS A 1 269 ? 2.704 -11.427 -22.710 1.00 86.69 269 HIS A C 1
ATOM 2108 O O . HIS A 1 269 ? 2.271 -10.409 -22.180 1.00 86.69 269 HIS A O 1
ATOM 2114 N N . TYR A 1 270 ? 2.266 -11.875 -23.891 1.00 82.06 270 TYR A N 1
ATOM 2115 C CA . TYR A 1 270 ? 1.203 -11.251 -24.705 1.00 82.06 270 TYR A CA 1
ATOM 2116 C C . TYR A 1 270 ? 0.005 -12.186 -24.952 1.00 82.06 270 TYR A C 1
ATOM 2118 O O . TYR A 1 270 ? -0.981 -11.785 -25.557 1.00 82.06 270 TYR A O 1
ATOM 2126 N N . GLU A 1 271 ? 0.108 -13.455 -24.551 1.00 74.94 271 GLU A N 1
ATOM 2127 C CA . GLU A 1 271 ? -0.941 -14.460 -24.726 1.00 74.94 271 GLU A CA 1
ATOM 2128 C C . GLU A 1 271 ? -0.999 -15.361 -23.482 1.00 74.94 271 GLU A C 1
ATOM 2130 O O . GLU A 1 271 ? -0.001 -15.566 -22.782 1.00 74.94 271 GLU A O 1
ATOM 2135 N N . THR A 1 272 ? -2.171 -15.952 -23.233 1.00 66.06 272 THR A N 1
ATOM 2136 C CA . THR A 1 272 ? -2.444 -16.900 -22.133 1.00 66.06 272 THR A CA 1
ATOM 2137 C C . THR A 1 272 ? -1.732 -18.248 -22.280 1.00 66.06 272 THR A C 1
ATOM 2139 O O . THR A 1 272 ? -1.806 -19.079 -21.377 1.00 66.06 272 THR A O 1
ATOM 2142 N N . THR A 1 273 ? -1.021 -18.473 -23.388 1.00 58.31 273 THR A N 1
ATOM 2143 C CA . THR A 1 273 ? -0.260 -19.694 -23.710 1.00 58.31 273 THR A CA 1
ATOM 2144 C C . THR A 1 273 ? 1.045 -19.841 -22.906 1.00 58.31 273 THR A C 1
ATOM 2146 O O . THR A 1 273 ? 1.820 -20.765 -23.145 1.00 58.31 273 THR A O 1
ATOM 2149 N N . GLY A 1 274 ? 1.289 -18.948 -21.940 1.00 60.97 274 GLY A N 1
ATOM 2150 C CA . GLY A 1 274 ? 2.434 -18.965 -21.027 1.00 60.97 274 GLY A CA 1
ATOM 2151 C C . GLY A 1 274 ? 2.311 -19.920 -19.820 1.00 60.97 274 GLY A C 1
ATOM 2152 O O . GLY A 1 274 ? 1.371 -20.710 -19.716 1.00 60.97 274 GLY A O 1
ATOM 2153 N N . PRO A 1 275 ? 3.270 -19.862 -18.874 1.00 65.94 275 PRO A N 1
ATOM 2154 C CA . PRO A 1 275 ? 3.294 -20.715 -17.688 1.00 65.94 275 PRO A CA 1
ATOM 2155 C C . PRO A 1 275 ? 2.078 -20.479 -16.783 1.00 65.94 275 PRO A C 1
ATOM 2157 O O . PRO A 1 275 ? 1.599 -19.353 -16.632 1.00 65.94 275 PRO A O 1
ATOM 2160 N N . ALA A 1 276 ? 1.629 -21.539 -16.099 1.00 82.38 276 ALA A N 1
ATOM 2161 C CA . ALA A 1 276 ? 0.462 -21.517 -15.210 1.00 82.38 276 ALA A CA 1
ATOM 2162 C C . ALA A 1 276 ? 0.491 -20.374 -14.172 1.00 82.38 276 ALA A C 1
ATOM 2164 O O . ALA A 1 276 ? -0.560 -19.880 -13.767 1.00 82.38 276 ALA A O 1
ATOM 2165 N N . LEU A 1 277 ? 1.685 -19.914 -13.780 1.00 89.38 277 LEU A N 1
ATOM 2166 C CA . LEU A 1 277 ? 1.881 -18.818 -12.829 1.00 89.38 277 LEU A CA 1
ATOM 2167 C C . LEU A 1 277 ? 1.291 -17.481 -13.300 1.00 89.38 277 LEU A C 1
ATOM 2169 O O . LEU A 1 277 ? 0.664 -16.795 -12.495 1.00 89.38 277 LEU A O 1
ATOM 2173 N N . CYS A 1 278 ? 1.431 -17.127 -14.581 1.00 90.12 278 CYS A N 1
ATOM 2174 C CA . CYS A 1 278 ? 0.877 -15.884 -15.128 1.00 90.12 278 CYS A CA 1
ATOM 2175 C C . CYS A 1 278 ? -0.656 -15.880 -15.022 1.00 90.12 278 CYS A C 1
ATOM 2177 O O . CYS A 1 278 ? -1.256 -14.951 -14.478 1.00 90.12 278 CYS A O 1
ATOM 2179 N N . THR A 1 279 ? -1.294 -16.979 -15.433 1.00 91.94 279 THR A N 1
ATOM 2180 C CA . THR A 1 279 ? -2.750 -17.160 -15.347 1.00 91.94 279 THR A CA 1
ATOM 2181 C C . THR A 1 279 ? -3.251 -17.181 -13.901 1.00 91.94 279 THR A C 1
ATOM 2183 O O . THR A 1 279 ? -4.284 -16.582 -13.604 1.00 91.94 279 THR A O 1
ATOM 2186 N N . VAL A 1 280 ? -2.521 -17.817 -12.978 1.00 92.94 280 VAL A N 1
ATOM 2187 C CA . VAL A 1 280 ? -2.866 -17.823 -11.545 1.00 92.94 280 VAL A CA 1
ATOM 2188 C C . VAL A 1 280 ? -2.821 -16.411 -10.960 1.00 92.94 280 VAL A C 1
ATOM 2190 O O . VAL A 1 280 ? -3.774 -16.002 -10.296 1.00 92.94 280 VAL A O 1
ATOM 2193 N N . VAL A 1 281 ? -1.761 -15.642 -11.232 1.00 91.56 281 VAL A N 1
ATOM 2194 C CA . VAL A 1 281 ? -1.648 -14.249 -10.768 1.00 91.56 281 VAL A CA 1
ATOM 2195 C C . VAL A 1 281 ? -2.755 -13.385 -11.376 1.00 91.56 281 VAL A C 1
ATOM 2197 O O . VAL A 1 281 ? -3.404 -12.636 -10.648 1.00 91.56 281 VAL A O 1
ATOM 2200 N N . PHE A 1 282 ? -3.050 -13.549 -12.667 1.00 92.50 282 PHE A N 1
ATOM 2201 C CA . PHE A 1 282 ? -4.180 -12.881 -13.314 1.00 92.50 282 PHE A CA 1
ATOM 2202 C C . PHE A 1 282 ? -5.510 -13.182 -12.610 1.00 92.50 282 PHE A C 1
ATOM 2204 O O . PHE A 1 282 ? -6.250 -12.253 -12.289 1.00 92.50 282 PHE A O 1
ATOM 2211 N N . LEU A 1 283 ? -5.819 -14.451 -12.325 1.00 94.38 283 LEU A N 1
ATOM 2212 C CA . LEU A 1 283 ? -7.056 -14.826 -11.635 1.00 94.38 283 LEU A CA 1
ATOM 2213 C C . LEU A 1 283 ? -7.112 -14.230 -10.223 1.00 94.38 283 LEU A C 1
ATOM 2215 O O . LEU A 1 283 ? -8.129 -13.653 -9.847 1.00 94.38 283 LEU A O 1
ATOM 2219 N N . LEU A 1 284 ? -6.019 -14.299 -9.459 1.00 92.81 284 LEU A N 1
ATOM 2220 C CA . LEU A 1 284 ? -5.956 -13.735 -8.107 1.00 92.81 284 LEU A CA 1
ATOM 2221 C C . LEU A 1 284 ? -6.190 -12.216 -8.088 1.00 92.81 284 LEU A C 1
ATOM 2223 O O . LEU A 1 284 ? -6.872 -11.713 -7.199 1.00 92.81 284 LEU A O 1
ATOM 2227 N N . LEU A 1 285 ? -5.669 -11.485 -9.075 1.00 88.50 285 LEU A N 1
ATOM 2228 C CA . LEU A 1 285 ? -5.792 -10.027 -9.137 1.00 88.50 285 LEU A CA 1
ATOM 2229 C C . LEU A 1 285 ? -7.102 -9.567 -9.791 1.00 88.50 285 LEU A C 1
ATOM 2231 O O . LEU A 1 285 ? -7.824 -8.740 -9.233 1.00 88.50 285 LEU A O 1
ATOM 2235 N N . TYR A 1 286 ? -7.427 -10.088 -10.975 1.00 90.69 286 TYR A N 1
ATOM 2236 C CA . TYR A 1 286 ? -8.547 -9.608 -11.784 1.00 90.69 286 TYR A CA 1
ATOM 2237 C C . TYR A 1 286 ? -9.901 -10.099 -11.266 1.00 90.69 286 TYR A C 1
ATOM 2239 O O . TYR A 1 286 ? -10.795 -9.282 -11.045 1.00 90.69 286 TYR A O 1
ATOM 2247 N N . PHE A 1 287 ? -10.069 -11.408 -11.032 1.00 95.44 287 PHE A N 1
ATOM 2248 C CA . PHE A 1 287 ? -11.358 -11.958 -10.589 1.00 95.44 287 PHE A CA 1
ATOM 2249 C C . PHE A 1 287 ? -11.763 -11.370 -9.234 1.00 95.44 287 PHE A C 1
ATOM 2251 O O . PHE A 1 287 ? -12.859 -10.824 -9.093 1.00 95.44 287 PHE A O 1
ATOM 2258 N N . PHE A 1 288 ? -10.858 -11.412 -8.252 1.00 94.00 288 PHE A N 1
ATOM 2259 C CA . PHE A 1 288 ? -11.150 -10.901 -6.916 1.00 94.00 288 PHE A CA 1
ATOM 2260 C C . PHE A 1 288 ? -11.214 -9.368 -6.861 1.00 94.00 288 PHE A C 1
ATOM 2262 O O . PHE A 1 288 ? -12.029 -8.843 -6.107 1.00 94.00 288 PHE A O 1
ATOM 2269 N N . GLY A 1 289 ? -10.452 -8.639 -7.685 1.00 88.00 289 GLY A N 1
ATOM 2270 C CA . GLY A 1 289 ? -10.579 -7.178 -7.797 1.00 88.00 289 GLY A CA 1
ATOM 2271 C C . GLY A 1 289 ? -11.915 -6.729 -8.411 1.00 88.00 289 GLY A C 1
ATOM 2272 O O . GLY A 1 289 ? -12.537 -5.764 -7.959 1.00 88.00 289 GLY A O 1
ATOM 2273 N N . MET A 1 290 ? -12.419 -7.464 -9.406 1.00 92.44 290 MET A N 1
ATOM 2274 C CA . MET A 1 290 ? -13.752 -7.221 -9.968 1.00 92.44 290 MET A CA 1
ATOM 2275 C C . MET A 1 290 ? -14.856 -7.599 -8.976 1.00 92.44 290 MET A C 1
ATOM 2277 O O . MET A 1 290 ? -15.815 -6.845 -8.807 1.00 92.44 290 MET A O 1
ATOM 2281 N N . ALA A 1 291 ? -14.703 -8.724 -8.272 1.00 94.75 291 ALA A N 1
ATOM 2282 C CA . ALA A 1 291 ? -15.634 -9.141 -7.230 1.00 94.75 291 ALA A CA 1
ATOM 2283 C C . ALA A 1 291 ? -15.697 -8.135 -6.071 1.00 94.75 291 ALA A C 1
ATOM 2285 O O . ALA A 1 291 ? -16.793 -7.811 -5.616 1.00 94.75 291 ALA A O 1
ATOM 2286 N N . SER A 1 292 ? -14.562 -7.581 -5.623 1.00 90.50 292 SER A N 1
ATOM 2287 C CA . SER A 1 292 ? -14.549 -6.576 -4.548 1.00 90.50 292 SER A CA 1
ATOM 2288 C C . SER A 1 292 ? -15.323 -5.315 -4.941 1.00 90.50 292 SER A C 1
ATOM 2290 O O . SER A 1 292 ? -16.089 -4.784 -4.137 1.00 90.50 292 SER A O 1
ATOM 2292 N N . SER A 1 293 ? -15.195 -4.884 -6.200 1.00 90.19 293 SER A N 1
ATOM 2293 C CA . SER A 1 293 ? -15.910 -3.723 -6.733 1.00 90.19 293 SER A CA 1
ATOM 2294 C C . SER A 1 293 ? -17.426 -3.942 -6.734 1.00 90.19 293 SER A C 1
ATOM 2296 O O . SER A 1 293 ? -18.182 -3.040 -6.376 1.00 90.19 293 SER A O 1
ATOM 2298 N N . ILE A 1 294 ? -17.889 -5.153 -7.058 1.00 95.00 294 ILE A N 1
ATOM 2299 C CA . ILE A 1 294 ? -19.316 -5.503 -6.990 1.00 95.00 294 ILE A CA 1
ATOM 2300 C C . ILE A 1 294 ? -19.786 -5.620 -5.538 1.00 95.00 294 ILE A C 1
ATOM 2302 O O . ILE A 1 294 ? -20.866 -5.132 -5.208 1.00 95.00 294 ILE A O 1
ATOM 2306 N N . TRP A 1 295 ? -18.979 -6.195 -4.642 1.00 93.75 295 TRP A N 1
ATOM 2307 C CA . TRP A 1 295 ? -19.288 -6.226 -3.209 1.00 93.75 295 TRP A CA 1
ATOM 2308 C C . TRP A 1 295 ? -19.426 -4.828 -2.608 1.00 93.75 295 TRP A C 1
ATOM 2310 O O . TRP A 1 295 ? -20.277 -4.620 -1.743 1.00 93.75 295 TRP A O 1
ATOM 2320 N N . TRP A 1 296 ? -18.666 -3.851 -3.102 1.00 90.69 296 TRP A N 1
ATOM 2321 C CA . TRP A 1 296 ? -18.847 -2.450 -2.735 1.00 90.69 296 TRP A CA 1
ATOM 2322 C C . TRP A 1 296 ? -20.174 -1.860 -3.254 1.00 90.69 296 TRP A C 1
ATOM 2324 O O . TRP A 1 296 ? -20.872 -1.154 -2.518 1.00 90.69 296 TRP A O 1
ATOM 2334 N N . VAL A 1 297 ? -20.595 -2.198 -4.479 1.00 94.12 297 VAL A N 1
ATOM 2335 C CA . VAL A 1 297 ? -21.932 -1.827 -4.991 1.00 94.12 297 VAL A CA 1
ATOM 2336 C C . VAL A 1 297 ? -23.047 -2.480 -4.160 1.00 94.12 297 VAL A C 1
ATOM 2338 O O . VAL A 1 297 ? -24.045 -1.845 -3.836 1.00 94.12 297 VAL A O 1
ATOM 2341 N N . ILE A 1 298 ? -22.874 -3.734 -3.742 1.00 94.25 298 ILE A N 1
ATOM 2342 C CA . ILE A 1 298 ? -23.832 -4.427 -2.868 1.00 94.25 298 ILE A CA 1
ATOM 2343 C C . ILE A 1 298 ? -23.875 -3.778 -1.481 1.00 94.25 298 ILE A C 1
ATOM 2345 O O . ILE A 1 298 ? -24.953 -3.613 -0.910 1.00 94.25 298 ILE A O 1
ATOM 2349 N N . LEU A 1 299 ? -22.729 -3.381 -0.928 1.00 88.75 299 LEU A N 1
ATOM 2350 C CA . LEU A 1 299 ? -22.669 -2.665 0.345 1.00 88.75 299 LEU A CA 1
ATOM 2351 C C . LEU A 1 299 ? -23.437 -1.338 0.276 1.00 88.75 299 LEU A C 1
ATOM 2353 O O . LEU A 1 299 ? -24.264 -1.057 1.138 1.00 88.75 299 LEU A O 1
ATOM 2357 N N . SER A 1 300 ? -23.204 -0.547 -0.770 1.00 90.25 300 SER A N 1
ATOM 2358 C CA . SER A 1 300 ? -23.907 0.724 -0.980 1.00 90.25 300 SER A CA 1
ATOM 2359 C C . SER A 1 300 ? -25.410 0.533 -1.207 1.00 90.25 300 SER A C 1
ATOM 2361 O O . SER A 1 300 ? -26.211 1.250 -0.604 1.00 90.25 300 SER A O 1
ATOM 2363 N N . LEU A 1 301 ? -25.808 -0.478 -1.986 1.00 92.69 301 LEU A N 1
ATOM 2364 C CA . LEU A 1 301 ? -27.210 -0.857 -2.173 1.00 92.69 301 LEU A CA 1
ATOM 2365 C C . LEU A 1 301 ? -27.867 -1.262 -0.849 1.00 92.69 301 LEU A C 1
ATOM 2367 O O . LEU A 1 301 ? -28.882 -0.692 -0.466 1.00 92.69 301 LEU A O 1
ATOM 2371 N N . THR A 1 302 ? -27.302 -2.234 -0.131 1.00 91.19 302 THR A N 1
ATOM 2372 C CA . THR A 1 302 ? -27.876 -2.734 1.132 1.00 91.19 302 THR A CA 1
ATOM 2373 C C . THR A 1 302 ? -27.949 -1.645 2.195 1.00 91.19 302 THR A C 1
ATOM 2375 O O . THR A 1 302 ? -28.912 -1.599 2.963 1.00 91.19 302 THR A O 1
ATOM 2378 N N . TRP A 1 303 ? -26.995 -0.716 2.194 1.00 86.75 303 TRP A N 1
ATOM 2379 C CA . TRP A 1 303 ? -27.065 0.472 3.026 1.00 86.75 303 TRP A CA 1
ATOM 2380 C C . TRP A 1 303 ? -28.212 1.405 2.626 1.00 86.75 303 TRP A C 1
ATOM 2382 O O . TRP A 1 303 ? -28.977 1.813 3.495 1.00 86.75 303 TRP A O 1
ATOM 2392 N N . PHE A 1 304 ? -28.401 1.697 1.337 1.00 89.88 304 PHE A N 1
ATOM 2393 C CA . PHE A 1 304 ? -29.557 2.462 0.860 1.00 89.88 304 PHE A CA 1
ATOM 2394 C C . PHE A 1 304 ? -30.894 1.784 1.211 1.00 89.88 304 PHE A C 1
ATOM 2396 O O . PHE A 1 304 ? -31.823 2.458 1.655 1.00 89.88 304 PHE A O 1
ATOM 2403 N N . LEU A 1 305 ? -30.993 0.458 1.085 1.00 90.38 305 LEU A N 1
ATOM 2404 C CA . LEU A 1 305 ? -32.191 -0.299 1.470 1.00 90.38 305 LEU A CA 1
ATOM 2405 C C . LEU A 1 305 ? -32.490 -0.150 2.969 1.00 90.38 305 LEU A C 1
ATOM 2407 O O . LEU A 1 305 ? -33.627 0.130 3.351 1.00 90.38 305 LEU A O 1
ATOM 2411 N N . ALA A 1 306 ? -31.469 -0.283 3.818 1.00 85.88 306 ALA A N 1
ATOM 2412 C CA . ALA A 1 306 ? -31.613 -0.140 5.264 1.00 85.88 306 ALA A CA 1
ATOM 2413 C C . ALA A 1 306 ? -31.956 1.303 5.675 1.00 85.88 306 ALA A C 1
ATOM 2415 O O . ALA A 1 306 ? -32.853 1.538 6.480 1.00 85.88 306 ALA A O 1
ATOM 2416 N N . ALA A 1 307 ? -31.250 2.280 5.110 1.00 80.81 307 ALA A N 1
ATOM 2417 C CA . ALA A 1 307 ? -31.299 3.676 5.523 1.00 80.81 307 ALA A CA 1
ATOM 2418 C C . ALA A 1 307 ? -32.423 4.481 4.853 1.00 80.81 307 ALA A C 1
ATOM 2420 O O . ALA A 1 307 ? -33.116 5.260 5.507 1.00 80.81 307 ALA A O 1
ATOM 2421 N N . GLY A 1 308 ? -32.596 4.304 3.543 1.00 81.81 308 GLY A N 1
ATOM 2422 C CA . GLY A 1 308 ? -33.578 5.018 2.734 1.00 81.81 308 GLY A CA 1
ATOM 2423 C C . GLY A 1 308 ? -34.931 4.329 2.697 1.00 81.81 308 GLY A C 1
ATOM 2424 O O . GLY A 1 308 ? -35.951 4.961 2.968 1.00 81.81 308 GLY A O 1
ATOM 2425 N N . MET A 1 309 ? -34.940 3.022 2.431 1.00 84.94 309 MET A N 1
ATOM 2426 C CA . MET A 1 309 ? -36.185 2.248 2.338 1.00 84.94 309 MET A CA 1
ATOM 2427 C C . MET A 1 309 ? -36.625 1.628 3.670 1.00 84.94 309 MET A C 1
ATOM 2429 O O . MET A 1 309 ? -37.686 1.012 3.730 1.00 84.94 309 MET A O 1
ATOM 2433 N N . LYS A 1 310 ? -35.847 1.823 4.746 1.00 85.94 310 LYS A N 1
ATOM 2434 C CA . LYS A 1 310 ? -36.126 1.328 6.107 1.00 85.94 310 LYS A CA 1
ATOM 2435 C C . LYS A 1 310 ? -36.262 -0.196 6.197 1.00 85.94 310 LYS A C 1
ATOM 2437 O O . LYS A 1 310 ? -37.024 -0.703 7.019 1.00 85.94 310 LYS A O 1
ATOM 2442 N N . TRP A 1 311 ? -35.553 -0.942 5.354 1.00 88.25 311 TRP A N 1
ATOM 2443 C CA . TRP A 1 311 ? -35.583 -2.402 5.409 1.00 88.25 311 TRP A CA 1
ATOM 2444 C C . TRP A 1 311 ? -34.882 -2.920 6.668 1.00 88.25 311 TRP A C 1
ATOM 2446 O O . TRP A 1 311 ? -33.806 -2.451 7.035 1.00 88.25 311 TRP A O 1
ATOM 2456 N N . GLY A 1 312 ? -35.487 -3.918 7.316 1.00 85.44 312 GLY A N 1
ATOM 2457 C CA . GLY A 1 312 ? -34.862 -4.641 8.421 1.00 85.44 312 GLY A CA 1
ATOM 2458 C C . GLY A 1 312 ? -33.775 -5.608 7.941 1.00 85.44 312 GLY A C 1
ATOM 2459 O O . GLY A 1 312 ? -33.766 -6.045 6.789 1.00 85.44 312 GLY A O 1
ATOM 2460 N N . ASN A 1 313 ? -32.881 -5.999 8.851 1.00 85.81 313 ASN A N 1
ATOM 2461 C CA . ASN A 1 313 ? -31.755 -6.888 8.539 1.00 85.81 313 ASN A CA 1
ATOM 2462 C C . ASN A 1 313 ? -32.210 -8.255 7.989 1.00 85.81 313 ASN A C 1
ATOM 2464 O O . ASN A 1 313 ? -31.554 -8.808 7.110 1.00 85.81 313 ASN A O 1
ATOM 2468 N N . GLU A 1 314 ? -33.337 -8.782 8.476 1.00 87.75 314 GLU A N 1
ATOM 2469 C CA . GLU A 1 314 ? -33.928 -10.053 8.025 1.00 87.75 314 GLU A CA 1
ATOM 2470 C C . GLU A 1 314 ? -34.491 -9.955 6.603 1.00 87.75 314 GLU A C 1
ATOM 2472 O O . GLU A 1 314 ? -34.268 -10.849 5.788 1.00 87.75 314 GLU A O 1
ATOM 2477 N N . ALA A 1 315 ? -35.134 -8.830 6.272 1.00 90.44 315 ALA A N 1
ATOM 2478 C CA . ALA A 1 315 ? -35.653 -8.579 4.931 1.00 90.44 315 ALA A CA 1
ATOM 2479 C C . ALA A 1 315 ? -34.518 -8.520 3.899 1.00 90.44 315 ALA A C 1
ATOM 2481 O O . ALA A 1 315 ? -34.619 -9.129 2.840 1.00 90.44 315 ALA A O 1
ATOM 2482 N N . ILE A 1 316 ? -33.405 -7.850 4.224 1.00 92.50 316 ILE A N 1
ATOM 2483 C CA . ILE A 1 316 ? -32.223 -7.798 3.348 1.00 92.50 316 ILE A CA 1
ATOM 2484 C C . ILE A 1 316 ? -31.557 -9.178 3.251 1.00 92.50 316 ILE A C 1
ATOM 2486 O O . ILE A 1 316 ? -31.173 -9.602 2.160 1.00 92.50 316 ILE A O 1
ATOM 2490 N N . ALA A 1 317 ? -31.445 -9.900 4.371 1.00 90.00 317 ALA A N 1
ATOM 2491 C CA . ALA A 1 317 ? -30.855 -11.236 4.401 1.00 90.00 317 ALA A CA 1
ATOM 2492 C C . ALA A 1 317 ? -31.625 -12.246 3.532 1.00 90.00 317 ALA A C 1
ATOM 2494 O O . ALA A 1 317 ? -30.997 -13.113 2.927 1.00 90.00 317 ALA A O 1
ATOM 2495 N N . GLY A 1 318 ? -32.948 -12.100 3.392 1.00 93.12 318 GLY A N 1
ATOM 2496 C CA . GLY A 1 318 ? -33.764 -12.928 2.495 1.00 93.12 318 GLY A CA 1
ATOM 2497 C C . GLY A 1 318 ? -33.350 -12.863 1.015 1.00 93.12 318 GLY A C 1
ATOM 2498 O O . GLY A 1 318 ? -33.548 -13.826 0.276 1.00 93.12 318 GLY A O 1
ATOM 2499 N N . TYR A 1 319 ? -32.701 -11.773 0.585 1.00 94.75 319 TYR A N 1
ATOM 2500 C CA . TYR A 1 319 ? -32.202 -11.594 -0.788 1.00 94.75 319 TYR A CA 1
ATOM 2501 C C . TYR A 1 319 ? -30.702 -11.886 -0.948 1.00 94.75 319 TYR A C 1
ATOM 2503 O O . TYR A 1 319 ? -30.159 -11.716 -2.041 1.00 94.75 319 TYR A O 1
ATOM 2511 N N . ALA A 1 320 ? -30.022 -12.370 0.098 1.00 92.44 320 ALA A N 1
ATOM 2512 C CA . ALA A 1 320 ? -28.573 -12.589 0.095 1.00 92.44 320 ALA A CA 1
ATOM 2513 C C . ALA A 1 320 ? -28.076 -13.458 -1.075 1.00 92.44 320 ALA A C 1
ATOM 2515 O O . ALA A 1 320 ? -27.019 -13.184 -1.643 1.00 92.44 320 ALA A O 1
ATOM 2516 N N . GLN A 1 321 ? -28.858 -14.464 -1.476 1.00 94.75 321 GLN A N 1
ATOM 2517 C CA . GLN A 1 321 ? -28.549 -15.341 -2.610 1.00 94.75 321 GLN A CA 1
ATOM 2518 C C . GLN A 1 321 ? -28.315 -14.574 -3.922 1.00 94.75 321 GLN A C 1
ATOM 2520 O O . GLN A 1 321 ? -27.375 -14.883 -4.649 1.00 94.75 321 GLN A O 1
ATOM 2525 N N . TYR A 1 322 ? -29.100 -13.526 -4.193 1.00 96.31 322 TYR A N 1
ATOM 2526 C CA . TYR A 1 322 ? -28.964 -12.720 -5.408 1.00 96.31 322 TYR A CA 1
ATOM 2527 C C . TYR A 1 322 ? -27.713 -11.844 -5.368 1.00 96.31 322 TYR A C 1
ATOM 2529 O O . TYR A 1 322 ? -27.035 -11.688 -6.382 1.00 96.31 322 TYR A O 1
ATOM 2537 N N . PHE A 1 323 ? -27.369 -11.317 -4.188 1.00 95.75 323 PHE A N 1
ATOM 2538 C CA . PHE A 1 323 ? -26.135 -10.557 -3.993 1.00 95.75 323 PHE A CA 1
ATOM 2539 C C . PHE A 1 323 ? -24.907 -11.427 -4.271 1.00 95.75 323 PHE A C 1
ATOM 2541 O O . PHE A 1 323 ? -24.024 -11.026 -5.025 1.00 95.75 323 PHE A O 1
ATOM 2548 N N . HIS A 1 324 ? -24.880 -12.643 -3.721 1.00 95.06 324 HIS A N 1
ATOM 2549 C CA . HIS A 1 324 ? -23.807 -13.602 -3.975 1.00 95.06 324 HIS A CA 1
ATOM 2550 C C . HIS A 1 324 ? -23.750 -14.040 -5.441 1.00 95.06 324 HIS A C 1
ATOM 2552 O O . HIS A 1 324 ? -22.666 -14.079 -6.017 1.00 95.06 324 HIS A O 1
ATOM 2558 N N . LEU A 1 325 ? -24.900 -14.320 -6.060 1.00 96.75 325 LEU A N 1
ATOM 2559 C CA . LEU A 1 325 ? -24.962 -14.688 -7.471 1.00 96.75 325 LEU A CA 1
ATOM 2560 C C . LEU A 1 325 ? -24.346 -13.594 -8.352 1.00 96.75 325 LEU A C 1
ATOM 2562 O O . LEU A 1 325 ? -23.466 -13.889 -9.154 1.00 96.75 325 LEU A O 1
ATOM 2566 N N . ALA A 1 326 ? -24.739 -12.331 -8.165 1.00 95.94 326 ALA A N 1
ATOM 2567 C CA . ALA A 1 326 ? -24.195 -11.212 -8.932 1.00 95.94 326 ALA A CA 1
ATOM 2568 C C . ALA A 1 326 ? -22.690 -11.003 -8.683 1.00 95.94 326 ALA A C 1
ATOM 2570 O O . ALA A 1 326 ? -21.927 -10.827 -9.635 1.00 95.94 326 ALA A O 1
ATOM 2571 N N . ALA A 1 327 ? -22.257 -11.051 -7.418 1.00 96.06 327 ALA A N 1
ATOM 2572 C CA . ALA A 1 327 ? -20.869 -10.803 -7.031 1.00 96.06 327 ALA A CA 1
ATOM 2573 C C . ALA A 1 327 ? -19.877 -11.839 -7.565 1.00 96.06 327 ALA A C 1
ATOM 2575 O O . ALA A 1 327 ? -18.716 -11.500 -7.772 1.00 96.06 327 ALA A O 1
ATOM 2576 N N . TRP A 1 328 ? -20.315 -13.078 -7.795 1.00 96.94 328 TRP A N 1
ATOM 2577 C CA . TRP A 1 328 ? -19.441 -14.148 -8.279 1.00 96.94 328 TRP A CA 1
ATOM 2578 C C . TRP A 1 328 ? -19.609 -14.424 -9.770 1.00 96.94 328 TRP A C 1
ATOM 2580 O O . TRP A 1 328 ? -18.614 -14.553 -10.478 1.00 96.94 328 TRP A O 1
ATOM 2590 N N . LEU A 1 329 ? -20.844 -14.443 -10.277 1.00 96.69 329 LEU A N 1
ATOM 2591 C CA . LEU A 1 329 ? -21.107 -14.777 -11.676 1.00 96.69 329 LEU A CA 1
ATOM 2592 C C . LEU A 1 329 ? -20.556 -13.719 -12.636 1.00 96.69 329 LEU A C 1
ATOM 2594 O O . LEU A 1 329 ? -19.960 -14.073 -13.652 1.00 96.69 329 LEU A O 1
ATOM 2598 N N . ILE A 1 330 ? -20.723 -12.429 -12.321 1.00 96.69 330 ILE A N 1
ATOM 2599 C CA . ILE A 1 330 ? -20.282 -11.343 -13.207 1.00 96.69 330 ILE A CA 1
ATOM 2600 C C . ILE A 1 330 ? -18.748 -11.346 -13.361 1.00 96.69 330 ILE A C 1
ATOM 2602 O O . ILE A 1 330 ? -18.281 -11.350 -14.503 1.00 96.69 330 ILE A O 1
ATOM 2606 N N . PRO A 1 331 ? -17.931 -11.396 -12.286 1.00 96.88 331 PRO A N 1
ATOM 2607 C CA . PRO A 1 331 ? -16.482 -11.515 -12.427 1.00 96.88 331 PRO A CA 1
ATOM 2608 C C . PRO A 1 331 ? -16.054 -12.825 -13.086 1.00 96.88 331 PRO A C 1
ATOM 2610 O O . PRO A 1 331 ? -15.162 -12.788 -13.926 1.00 96.88 331 PRO A O 1
ATOM 2613 N N . SER A 1 332 ? -16.704 -13.958 -12.780 1.00 96.81 332 SER A N 1
ATOM 2614 C CA . SER A 1 332 ? -16.400 -15.239 -13.433 1.00 96.81 332 SER A CA 1
ATOM 2615 C C . SER A 1 332 ? -16.602 -15.165 -14.944 1.00 96.81 332 SER A C 1
ATOM 2617 O O . SER A 1 332 ? -15.700 -15.530 -15.693 1.00 96.81 332 SER A O 1
ATOM 2619 N N . ALA A 1 333 ? -17.744 -14.645 -15.403 1.00 97.06 333 ALA A N 1
ATOM 2620 C CA . ALA A 1 333 ? -18.029 -14.491 -16.827 1.00 97.06 333 ALA A CA 1
ATOM 2621 C C . ALA A 1 333 ? -16.996 -13.587 -17.518 1.00 97.06 333 ALA A C 1
ATOM 2623 O O . ALA A 1 333 ? -16.515 -13.916 -18.601 1.00 97.06 333 ALA A O 1
ATOM 2624 N N . LYS A 1 334 ? -16.594 -12.485 -16.869 1.00 95.12 334 LYS A N 1
ATOM 2625 C CA . LYS A 1 334 ? -15.555 -11.581 -17.387 1.00 95.12 334 LYS A CA 1
ATOM 2626 C C . LYS A 1 334 ? -14.188 -12.260 -17.455 1.00 95.12 334 LYS A C 1
ATOM 2628 O O . LYS A 1 334 ? -13.533 -12.172 -18.485 1.00 95.12 334 LYS A O 1
ATOM 2633 N N . SER A 1 335 ? -13.768 -12.966 -16.405 1.00 95.44 335 SER A N 1
ATOM 2634 C CA . SER A 1 335 ? -12.506 -13.715 -16.397 1.00 95.44 335 SER A CA 1
ATOM 2635 C C . SER A 1 335 ? -12.472 -14.788 -17.486 1.00 95.44 335 SER A C 1
ATOM 2637 O O . SER A 1 335 ? -11.471 -14.901 -18.187 1.00 95.44 335 SER A O 1
ATOM 2639 N N . ILE A 1 336 ? -13.565 -15.537 -17.669 1.00 95.62 336 ILE A N 1
ATOM 2640 C CA . ILE A 1 336 ? -13.685 -16.545 -18.733 1.00 95.62 336 ILE A CA 1
ATOM 2641 C C . ILE A 1 336 ? -13.587 -15.883 -20.110 1.00 95.62 336 ILE A C 1
ATOM 2643 O O . ILE A 1 336 ? -12.842 -16.370 -20.955 1.00 95.62 336 ILE A O 1
ATOM 2647 N N . ALA A 1 337 ? -14.278 -14.760 -20.330 1.00 94.88 337 ALA A N 1
ATOM 2648 C CA . ALA A 1 337 ? -14.205 -14.026 -21.592 1.00 94.88 337 ALA A CA 1
ATOM 2649 C C . ALA A 1 337 ? -12.776 -13.541 -21.895 1.00 94.88 337 ALA A C 1
ATOM 2651 O O . ALA A 1 337 ? -12.289 -13.734 -23.004 1.00 94.88 337 ALA A O 1
ATOM 2652 N N . VAL A 1 338 ? -12.074 -12.980 -20.906 1.00 93.44 338 VAL A N 1
ATOM 2653 C CA . VAL A 1 338 ? -10.680 -12.530 -21.061 1.00 93.44 338 VAL A CA 1
ATOM 2654 C C . VAL A 1 338 ? -9.743 -13.692 -21.408 1.00 93.44 338 VAL A C 1
ATOM 2656 O O . VAL A 1 338 ? -8.891 -13.547 -22.285 1.00 93.44 338 VAL A O 1
ATOM 2659 N N . LEU A 1 339 ? -9.907 -14.848 -20.756 1.00 92.50 339 LEU A N 1
ATOM 2660 C CA . LEU A 1 339 ? -9.106 -16.043 -21.040 1.00 92.50 339 LEU A CA 1
ATOM 2661 C C . LEU A 1 339 ? -9.416 -16.629 -22.421 1.00 92.50 339 LEU A C 1
ATOM 2663 O O . LEU A 1 339 ? -8.490 -16.985 -23.145 1.00 92.50 339 LEU A O 1
ATOM 2667 N N . ALA A 1 340 ? -10.692 -16.686 -22.809 1.00 90.88 340 ALA A N 1
ATOM 2668 C CA . ALA A 1 340 ? -11.120 -17.169 -24.121 1.00 90.88 340 ALA A CA 1
ATOM 2669 C C . ALA A 1 340 ? -10.586 -16.286 -25.261 1.00 90.88 340 ALA A C 1
ATOM 2671 O O . ALA A 1 340 ? -10.209 -16.791 -26.314 1.00 90.88 340 ALA A O 1
ATOM 2672 N N . LEU A 1 341 ? -10.496 -14.975 -25.028 1.00 90.06 341 LEU A N 1
ATOM 2673 C CA . LEU A 1 341 ? -9.909 -14.009 -25.959 1.00 90.06 341 LEU A CA 1
ATOM 2674 C C . LEU A 1 341 ? -8.377 -13.931 -25.870 1.00 90.06 341 LEU A C 1
ATOM 2676 O O . LEU A 1 341 ? -7.783 -13.073 -26.518 1.00 90.06 341 LEU A O 1
ATOM 2680 N N . SER A 1 342 ? -7.734 -14.773 -25.050 1.00 88.12 342 SER A N 1
ATOM 2681 C CA . SER A 1 342 ? -6.280 -14.776 -24.814 1.00 88.12 342 SER A CA 1
ATOM 2682 C C . SER A 1 342 ? -5.703 -13.387 -24.509 1.00 88.12 342 SER A C 1
ATOM 2684 O O . SER A 1 342 ? -4.583 -13.072 -24.885 1.00 88.12 342 SER A O 1
ATOM 2686 N N . SER A 1 343 ? -6.481 -12.547 -23.822 1.00 88.25 343 SER A N 1
ATOM 2687 C CA . SER A 1 343 ? -6.208 -11.115 -23.632 1.00 88.25 343 SER A CA 1
ATOM 2688 C C . SER A 1 343 ? -5.478 -10.800 -22.318 1.00 88.25 343 SER A C 1
ATOM 2690 O O . SER A 1 343 ? -5.642 -9.716 -21.755 1.00 88.25 343 SER A O 1
ATOM 2692 N N . VAL A 1 344 ? -4.733 -11.771 -21.783 1.00 90.31 344 VAL A N 1
ATOM 2693 C CA . VAL A 1 344 ? -3.941 -11.612 -20.556 1.00 90.31 344 VAL A CA 1
ATOM 2694 C C . VAL A 1 344 ? -2.510 -11.275 -20.940 1.00 90.31 344 VAL A C 1
ATOM 2696 O O . VAL A 1 344 ? -1.848 -12.065 -21.608 1.00 90.31 344 VAL A O 1
ATOM 2699 N N . ASP A 1 345 ? -2.034 -10.137 -20.447 1.00 87.19 345 ASP A N 1
ATOM 2700 C CA . ASP A 1 345 ? -0.717 -9.606 -20.755 1.00 87.19 345 ASP A CA 1
ATOM 2701 C C . ASP A 1 345 ? 0.138 -9.462 -19.489 1.00 87.19 345 ASP A C 1
ATOM 2703 O O . ASP A 1 345 ? -0.362 -9.193 -18.393 1.00 87.19 345 ASP A O 1
ATOM 2707 N N . GLY A 1 346 ? 1.453 -9.581 -19.645 1.00 85.75 346 GLY A N 1
ATOM 2708 C CA . GLY A 1 346 ? 2.427 -9.263 -18.609 1.00 85.75 346 GLY A CA 1
ATOM 2709 C C . GLY A 1 346 ? 2.636 -7.755 -18.453 1.00 85.75 346 GLY A C 1
ATOM 2710 O O . GLY A 1 346 ? 2.636 -6.989 -19.428 1.00 85.75 346 GLY A O 1
ATOM 2711 N N . ASP A 1 347 ? 2.864 -7.335 -17.209 1.00 82.62 347 ASP A N 1
ATOM 2712 C CA . ASP A 1 347 ? 3.262 -5.976 -16.872 1.00 82.62 347 ASP A CA 1
ATOM 2713 C C . ASP A 1 347 ? 4.767 -5.844 -16.617 1.00 82.62 347 ASP A C 1
ATOM 2715 O O . ASP A 1 347 ? 5.269 -6.401 -15.635 1.00 82.62 347 ASP A O 1
ATOM 2719 N N . PRO A 1 348 ? 5.508 -5.089 -17.456 1.00 77.56 348 PRO A N 1
ATOM 2720 C CA . PRO A 1 348 ? 6.957 -4.946 -17.325 1.00 77.56 348 PRO A CA 1
ATOM 2721 C C . PRO A 1 348 ? 7.392 -4.119 -16.105 1.00 77.56 348 PRO A C 1
ATOM 2723 O O . PRO A 1 348 ? 8.587 -4.081 -15.800 1.00 77.56 348 PRO A O 1
ATOM 2726 N N . VAL A 1 349 ? 6.461 -3.440 -15.419 1.00 75.31 349 VAL A N 1
ATOM 2727 C CA . VAL A 1 349 ? 6.738 -2.627 -14.222 1.00 75.31 349 VAL A CA 1
ATOM 2728 C C . VAL A 1 349 ? 6.427 -3.404 -12.942 1.00 75.31 349 VAL A C 1
ATOM 2730 O O . VAL A 1 349 ? 7.323 -3.646 -12.134 1.00 75.31 349 VAL A O 1
ATOM 2733 N N . ALA A 1 350 ? 5.179 -3.827 -12.747 1.00 76.19 350 ALA A N 1
ATOM 2734 C CA . ALA A 1 350 ? 4.746 -4.549 -11.556 1.00 76.19 350 ALA A CA 1
ATOM 2735 C C . ALA A 1 350 ? 5.125 -6.037 -11.586 1.00 76.19 350 ALA A C 1
ATOM 2737 O O . ALA A 1 350 ? 5.173 -6.670 -10.531 1.00 76.19 350 ALA A O 1
ATOM 2738 N N . GLY A 1 351 ? 5.425 -6.615 -12.752 1.00 81.25 351 GLY A N 1
ATOM 2739 C CA . GLY A 1 351 ? 5.796 -8.029 -12.870 1.00 81.25 351 GLY A CA 1
ATOM 2740 C C . GLY A 1 351 ? 4.637 -8.982 -12.599 1.00 81.25 351 GLY A C 1
ATOM 2741 O O . GLY A 1 351 ? 4.851 -10.076 -12.084 1.00 81.25 351 GLY A O 1
ATOM 2742 N N . VAL A 1 352 ? 3.411 -8.547 -12.886 1.00 86.31 352 VAL A N 1
ATOM 2743 C CA . VAL A 1 352 ? 2.182 -9.339 -12.746 1.00 86.31 352 VAL A CA 1
ATOM 2744 C C . VAL A 1 352 ? 1.523 -9.520 -14.106 1.00 86.31 352 VAL A C 1
ATOM 2746 O O . VAL A 1 352 ? 1.842 -8.803 -15.048 1.00 86.31 352 VAL A O 1
ATOM 2749 N N . CYS A 1 353 ? 0.585 -10.457 -14.201 1.00 88.69 353 CYS A N 1
ATOM 2750 C CA . CYS A 1 353 ? -0.247 -10.611 -15.388 1.00 88.69 353 CYS A CA 1
ATOM 2751 C C . CYS A 1 353 ? -1.630 -9.997 -15.168 1.00 88.69 353 CYS A C 1
ATOM 2753 O O . CYS A 1 353 ? -2.275 -10.247 -14.146 1.00 88.69 353 CYS A O 1
ATOM 2755 N N . TYR A 1 354 ? -2.080 -9.188 -16.123 1.00 89.44 354 TYR A N 1
ATOM 2756 C CA . TYR A 1 354 ? -3.349 -8.470 -16.074 1.00 89.44 354 TYR A CA 1
ATOM 2757 C C . TYR A 1 354 ? -3.913 -8.249 -17.485 1.00 89.44 354 TYR A C 1
ATOM 2759 O O . TYR A 1 354 ? -3.218 -8.416 -18.481 1.00 89.44 354 TYR A O 1
ATOM 2767 N N . VAL A 1 355 ? -5.188 -7.882 -17.598 1.00 89.56 355 VAL A N 1
ATOM 2768 C CA . VAL A 1 355 ? -5.821 -7.609 -18.900 1.00 89.56 355 VAL A CA 1
ATOM 2769 C C . VAL A 1 355 ? -5.658 -6.146 -19.302 1.00 89.56 355 VAL A C 1
ATOM 2771 O O . VAL A 1 355 ? -5.827 -5.246 -18.480 1.00 89.56 355 VAL A O 1
ATOM 2774 N N . GLY A 1 356 ? -5.379 -5.900 -20.583 1.00 80.56 356 GLY A N 1
ATOM 2775 C CA . GLY A 1 356 ? -5.308 -4.541 -21.130 1.00 80.56 356 GLY A CA 1
ATOM 2776 C C . GLY A 1 356 ? -3.992 -3.818 -20.850 1.00 80.56 356 GLY A C 1
ATOM 2777 O O . GLY A 1 356 ? -3.883 -2.606 -21.065 1.00 80.56 356 GLY A O 1
ATOM 2778 N N . ASN A 1 357 ? -2.969 -4.550 -20.405 1.00 82.00 357 ASN A N 1
ATOM 2779 C CA . ASN A 1 357 ? -1.664 -3.949 -20.187 1.00 82.00 357 ASN A CA 1
ATOM 2780 C C . ASN A 1 357 ? -1.017 -3.540 -21.515 1.00 82.00 357 ASN A C 1
ATOM 2782 O O . ASN A 1 357 ? -0.443 -2.461 -21.607 1.00 82.00 357 ASN A O 1
ATOM 2786 N N . GLN A 1 358 ? -1.213 -4.344 -22.565 1.00 80.31 358 GLN A N 1
ATOM 2787 C CA . GLN A 1 358 ? -0.648 -4.094 -23.895 1.00 80.31 358 GLN A CA 1
ATOM 2788 C C . GLN A 1 358 ? -1.699 -3.647 -24.926 1.00 80.31 358 GLN A C 1
ATOM 2790 O O . GLN A 1 358 ? -1.351 -3.160 -25.997 1.00 80.31 358 GLN A O 1
ATOM 2795 N N . SER A 1 359 ? -2.995 -3.756 -24.608 1.00 83.00 359 SER A N 1
ATOM 2796 C CA . SER A 1 359 ? -4.103 -3.389 -25.504 1.00 83.00 359 SER A CA 1
ATOM 2797 C C . SER A 1 359 ? -5.063 -2.383 -24.862 1.00 83.00 359 SER A C 1
ATOM 2799 O O . SER A 1 359 ? -5.710 -2.672 -23.852 1.00 83.00 359 SER A O 1
ATOM 2801 N N . LEU A 1 360 ? -5.204 -1.206 -25.486 1.00 83.44 360 LEU A N 1
ATOM 2802 C CA . LEU A 1 360 ? -6.137 -0.159 -25.046 1.00 83.44 360 LEU A CA 1
ATOM 2803 C C . LEU A 1 360 ? -7.611 -0.576 -25.183 1.00 83.44 360 LEU A C 1
ATOM 2805 O O . LEU A 1 360 ? -8.437 -0.160 -24.373 1.00 83.44 360 LEU A O 1
ATOM 2809 N N . GLU A 1 361 ? -7.944 -1.399 -26.180 1.00 88.06 361 GLU A N 1
ATOM 2810 C CA . GLU A 1 361 ? -9.295 -1.949 -26.382 1.00 88.06 361 GLU A CA 1
ATOM 2811 C C . GLU A 1 361 ? -9.700 -2.819 -25.183 1.00 88.06 361 GLU A C 1
ATOM 2813 O O . GLU A 1 361 ? -10.752 -2.618 -24.569 1.00 88.06 361 GLU A O 1
ATOM 2818 N N . ASN A 1 362 ? -8.801 -3.722 -24.783 1.00 89.50 362 ASN A N 1
ATOM 2819 C CA . ASN A 1 362 ? -9.012 -4.630 -23.660 1.00 89.50 362 ASN A CA 1
ATOM 2820 C C . ASN A 1 362 ? -9.052 -3.876 -22.323 1.00 89.50 362 ASN A C 1
ATOM 2822 O O . ASN A 1 362 ? -9.898 -4.175 -21.478 1.00 89.50 362 ASN A O 1
ATOM 2826 N N . LEU A 1 363 ? -8.201 -2.857 -22.149 1.00 84.06 363 LEU A N 1
ATOM 2827 C CA . LEU A 1 363 ? -8.225 -1.980 -20.973 1.00 84.06 363 LEU A CA 1
ATOM 2828 C C . LEU A 1 363 ? -9.575 -1.260 -20.840 1.00 84.06 363 LEU A C 1
ATOM 2830 O O . LEU A 1 363 ? -10.180 -1.258 -19.764 1.00 84.06 363 LEU A O 1
ATOM 2834 N N . ARG A 1 364 ? -10.082 -0.686 -21.940 1.00 89.19 364 ARG A N 1
ATOM 2835 C CA . ARG A 1 364 ? -11.375 0.014 -21.979 1.00 89.19 364 ARG A CA 1
ATOM 2836 C C . ARG A 1 364 ? -12.536 -0.913 -21.645 1.00 89.19 364 ARG A C 1
ATOM 2838 O O . ARG A 1 364 ? -13.332 -0.591 -20.763 1.00 89.19 364 ARG A O 1
ATOM 2845 N N . GLY A 1 365 ? -12.624 -2.046 -22.340 1.00 92.62 365 GLY A N 1
ATOM 2846 C CA . GLY A 1 365 ? -13.759 -2.963 -22.244 1.00 92.62 365 GLY A CA 1
ATOM 2847 C C . GLY A 1 365 ? -13.797 -3.753 -20.936 1.00 92.62 365 GLY A C 1
ATOM 2848 O O . GLY A 1 365 ? -14.833 -3.807 -20.272 1.00 92.62 365 GLY A O 1
ATOM 2849 N N . PHE A 1 366 ? -12.673 -4.350 -20.533 1.00 93.31 366 PHE A N 1
ATOM 2850 C CA . PHE A 1 366 ? -12.651 -5.292 -19.410 1.00 93.31 366 PHE A CA 1
ATOM 2851 C C . PHE A 1 366 ? -12.352 -4.652 -18.056 1.00 93.31 366 PHE A C 1
ATOM 2853 O O . PHE A 1 366 ? -12.711 -5.248 -17.035 1.00 93.31 366 PHE A O 1
ATOM 2860 N N . VAL A 1 367 ? -11.740 -3.464 -18.024 1.00 87.88 367 VAL A N 1
ATOM 2861 C CA . VAL A 1 367 ? -11.291 -2.812 -16.782 1.00 87.88 367 VAL A CA 1
ATOM 2862 C C . VAL A 1 367 ? -12.001 -1.479 -16.567 1.00 87.88 367 VAL A C 1
ATOM 2864 O O . VAL A 1 367 ? -12.803 -1.360 -15.642 1.00 87.88 367 VAL A O 1
ATOM 2867 N N . LEU A 1 368 ? -11.758 -0.490 -17.430 1.00 86.44 368 LEU A N 1
ATOM 2868 C CA . LEU A 1 368 ? -12.180 0.891 -17.196 1.00 86.44 368 LEU A CA 1
ATOM 2869 C C . LEU A 1 368 ? -13.705 1.059 -17.209 1.00 86.44 368 LEU A C 1
ATOM 2871 O O . LEU A 1 368 ? -14.264 1.588 -16.248 1.00 86.44 368 LEU A O 1
ATOM 2875 N N . ALA A 1 369 ? -14.392 0.594 -18.260 1.00 94.25 369 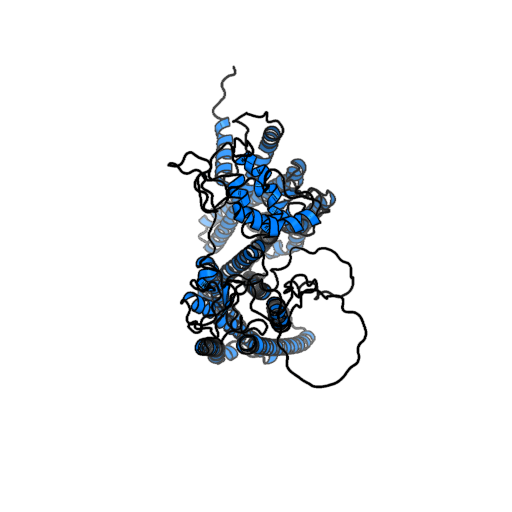ALA A N 1
ATOM 2876 C CA . ALA A 1 369 ? -15.841 0.761 -18.372 1.00 94.25 369 ALA A CA 1
ATOM 2877 C C . ALA A 1 369 ? -16.604 0.105 -17.200 1.00 94.25 369 ALA A C 1
ATOM 2879 O O . ALA A 1 369 ? -17.435 0.779 -16.587 1.00 94.25 369 ALA A O 1
ATOM 2880 N N . PRO A 1 370 ? -16.299 -1.143 -16.789 1.00 95.06 370 PRO A N 1
ATOM 2881 C CA . PRO A 1 370 ? -16.929 -1.731 -15.614 1.00 95.06 370 PRO A CA 1
ATOM 2882 C C . PRO A 1 370 ? -16.637 -0.992 -14.306 1.00 95.06 370 PRO A C 1
ATOM 2884 O O . PRO A 1 370 ? -17.557 -0.805 -13.516 1.00 95.06 370 PRO A O 1
ATOM 2887 N N . LEU A 1 371 ? -15.396 -0.545 -14.072 1.00 87.19 371 LEU A N 1
ATOM 2888 C CA . LEU A 1 371 ? -15.051 0.202 -12.857 1.00 87.19 371 LEU A CA 1
ATOM 2889 C C . LEU A 1 371 ? -15.823 1.525 -12.764 1.00 87.19 371 LEU A C 1
ATOM 2891 O O . LEU A 1 371 ? -16.325 1.856 -11.691 1.00 87.19 371 LEU A O 1
ATOM 2895 N N . VAL A 1 372 ? -15.982 2.241 -13.883 1.00 92.69 372 VAL A N 1
ATOM 2896 C CA . VAL A 1 372 ? -16.802 3.462 -13.956 1.00 92.69 372 VAL A CA 1
ATOM 2897 C C . VAL A 1 372 ? -18.269 3.158 -13.648 1.00 92.69 372 VAL A C 1
ATOM 2899 O O . VAL A 1 372 ? -18.872 3.856 -12.835 1.00 92.69 372 VAL A O 1
ATOM 2902 N N . VAL A 1 373 ? -18.837 2.099 -14.238 1.00 96.44 373 VAL A N 1
ATOM 2903 C CA . VAL A 1 373 ? -20.230 1.689 -13.984 1.00 96.44 373 VAL A CA 1
ATOM 2904 C C . VAL A 1 373 ? -20.441 1.318 -12.516 1.00 96.44 373 VAL A C 1
ATOM 2906 O O . VAL A 1 373 ? -21.415 1.769 -11.908 1.00 96.44 373 VAL A O 1
ATOM 2909 N N . TYR A 1 374 ? -19.537 0.531 -11.926 1.00 94.56 374 TYR A N 1
ATOM 2910 C CA . TYR A 1 374 ? -19.628 0.137 -10.521 1.00 94.56 374 TYR A CA 1
ATOM 2911 C C . TYR A 1 374 ? -19.526 1.350 -9.601 1.00 94.56 374 TYR A C 1
ATOM 2913 O O . TYR A 1 374 ? -20.400 1.532 -8.755 1.00 94.56 374 TYR A O 1
ATOM 2921 N N . LEU A 1 375 ? -18.521 2.209 -9.803 1.00 90.50 375 LEU A N 1
ATOM 2922 C CA . LEU A 1 375 ? -18.325 3.410 -8.998 1.00 90.50 375 LEU A CA 1
ATOM 2923 C C . LEU A 1 375 ? -19.540 4.340 -9.077 1.00 90.50 375 LEU A C 1
ATOM 2925 O O . LEU A 1 375 ? -20.077 4.726 -8.043 1.00 90.50 375 LEU A O 1
ATOM 2929 N N . PHE A 1 376 ? -20.018 4.643 -10.287 1.00 95.00 376 PHE A N 1
ATOM 2930 C CA . PHE A 1 376 ? -21.187 5.497 -10.491 1.00 95.00 376 PHE A CA 1
ATOM 2931 C C . PHE A 1 376 ? -22.432 4.936 -9.793 1.00 95.00 376 PHE A C 1
ATOM 2933 O O . PHE A 1 376 ? -23.103 5.649 -9.045 1.00 95.00 376 PHE A O 1
ATOM 2940 N N . THR A 1 377 ? -22.707 3.643 -9.983 1.00 95.31 377 THR A N 1
ATOM 2941 C CA . THR A 1 377 ? -23.880 2.978 -9.401 1.00 95.31 377 THR A CA 1
ATOM 2942 C C . THR A 1 377 ? -23.829 2.983 -7.873 1.00 95.31 377 THR A C 1
ATOM 2944 O O . THR A 1 377 ? -24.807 3.353 -7.222 1.00 95.31 377 THR A O 1
ATOM 2947 N N . GLY A 1 378 ? -22.693 2.616 -7.273 1.00 92.06 378 GLY A N 1
ATOM 2948 C CA . GLY A 1 378 ? -22.577 2.608 -5.815 1.00 92.06 378 GLY A CA 1
ATOM 2949 C C . GLY A 1 378 ? -22.582 4.014 -5.210 1.00 92.06 378 GLY A C 1
ATOM 2950 O O . GLY A 1 378 ? -23.234 4.236 -4.190 1.00 92.06 378 GLY A O 1
ATOM 2951 N N . SER A 1 379 ? -21.958 5.000 -5.864 1.00 90.19 379 SER A N 1
ATOM 2952 C CA . SER A 1 379 ? -22.021 6.401 -5.431 1.00 90.19 379 SER A CA 1
ATOM 2953 C C . SER A 1 379 ? -23.447 6.959 -5.478 1.00 90.19 379 SER A C 1
ATOM 2955 O O . SER A 1 379 ? -23.826 7.704 -4.575 1.00 90.19 379 SER A O 1
ATOM 2957 N N . LEU A 1 380 ? -24.264 6.565 -6.463 1.00 93.50 380 LEU A N 1
ATOM 2958 C CA . LEU A 1 380 ? -25.680 6.941 -6.529 1.00 93.50 380 LEU A CA 1
ATOM 2959 C C . LEU A 1 380 ? -26.468 6.399 -5.325 1.00 93.50 380 LEU A C 1
ATOM 2961 O O . LEU A 1 380 ? -27.198 7.156 -4.683 1.00 93.50 380 LEU A O 1
ATOM 2965 N N . PHE A 1 381 ? -26.289 5.120 -4.974 1.00 93.06 381 PHE A N 1
ATOM 2966 C CA . PHE A 1 381 ? -26.932 4.536 -3.789 1.00 93.06 381 PHE A CA 1
ATOM 2967 C C . PHE A 1 381 ? -26.461 5.193 -2.488 1.00 93.06 381 PHE A C 1
ATOM 2969 O O . PHE A 1 381 ? -27.275 5.467 -1.605 1.00 93.06 381 PHE A O 1
ATOM 2976 N N . LEU A 1 382 ? -25.170 5.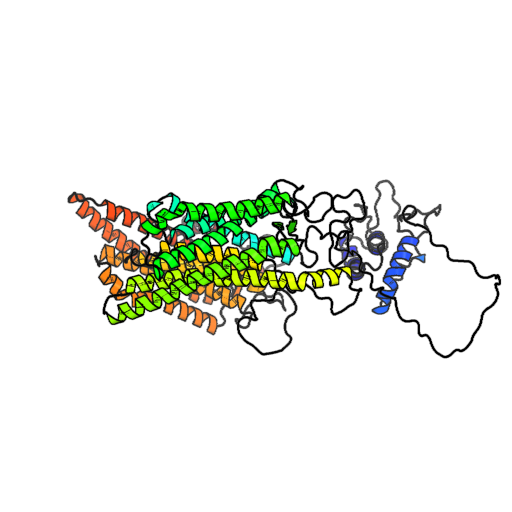507 -2.378 1.00 87.75 382 LEU A N 1
ATOM 2977 C CA . LEU A 1 382 ? -24.613 6.201 -1.215 1.00 87.75 382 LEU A CA 1
ATOM 2978 C C . LEU A 1 382 ? -25.144 7.633 -1.084 1.00 87.75 382 LEU A C 1
ATOM 2980 O O . LEU A 1 382 ? -25.463 8.089 0.012 1.00 87.75 382 LEU A O 1
ATOM 2984 N N . LEU A 1 383 ? -25.303 8.351 -2.191 1.00 87.56 383 LEU A N 1
ATOM 2985 C CA . LEU A 1 383 ? -25.909 9.676 -2.160 1.00 87.56 383 LEU A CA 1
ATOM 2986 C C . LEU A 1 383 ? -27.385 9.591 -1.744 1.00 87.56 383 LEU A C 1
ATOM 2988 O O . LEU A 1 383 ? -27.820 10.312 -0.845 1.00 87.56 383 LEU A O 1
ATOM 2992 N N . ALA A 1 384 ? -28.143 8.667 -2.337 1.00 89.19 384 ALA A N 1
ATOM 2993 C CA . ALA A 1 384 ? -29.557 8.468 -2.029 1.00 89.19 384 ALA A CA 1
ATOM 2994 C C . ALA A 1 384 ? -29.789 8.057 -0.562 1.00 89.19 384 ALA A C 1
ATOM 2996 O O . ALA A 1 384 ? -30.693 8.577 0.103 1.00 89.19 384 ALA A O 1
ATOM 2997 N N . GLY A 1 385 ? -28.959 7.157 -0.026 1.00 85.56 385 GLY A N 1
ATOM 2998 C CA . GLY A 1 385 ? -29.043 6.738 1.373 1.00 85.56 385 GLY A CA 1
ATOM 2999 C C . GLY A 1 385 ? -28.656 7.862 2.335 1.00 85.56 385 GLY A C 1
ATOM 3000 O O . GLY A 1 385 ? -29.318 8.037 3.358 1.00 85.56 385 GLY A O 1
ATOM 3001 N N . PHE A 1 386 ? -27.672 8.698 1.979 1.00 82.81 386 PHE A N 1
ATOM 3002 C CA . PHE A 1 386 ? -27.275 9.848 2.793 1.00 82.81 386 PHE A CA 1
ATOM 3003 C C . PHE A 1 386 ? -28.412 10.870 2.853 1.00 82.81 386 PHE A C 1
ATOM 3005 O O . PHE A 1 386 ? -28.869 11.203 3.944 1.00 82.81 386 PHE A O 1
ATOM 3012 N N . ILE A 1 387 ? -28.954 11.280 1.699 1.00 85.88 387 ILE A N 1
ATOM 3013 C CA . ILE A 1 387 ? -30.097 12.207 1.609 1.00 85.88 387 ILE A CA 1
ATOM 3014 C C . ILE A 1 387 ? -31.279 11.706 2.453 1.00 85.88 387 ILE A C 1
ATOM 3016 O O . ILE A 1 387 ? -31.884 12.472 3.211 1.00 85.88 387 ILE A O 1
ATOM 3020 N N . SER A 1 388 ? -31.579 10.408 2.378 1.00 82.94 388 SER A N 1
ATOM 3021 C CA . SER A 1 388 ? -32.678 9.809 3.137 1.00 82.94 388 SER A CA 1
ATOM 3022 C C . SER A 1 388 ? -32.446 9.849 4.653 1.00 82.94 388 SER A C 1
ATOM 3024 O O . SER A 1 388 ? -33.368 10.163 5.408 1.00 82.94 388 SER A O 1
ATOM 3026 N N . LEU A 1 389 ? -31.214 9.614 5.116 1.00 76.38 389 LEU A N 1
ATOM 3027 C CA . LEU A 1 389 ? -30.857 9.701 6.537 1.00 76.38 389 LEU A CA 1
ATOM 3028 C C . LEU A 1 389 ? -30.914 11.127 7.078 1.00 76.38 389 LEU A C 1
ATOM 3030 O O . LEU A 1 389 ? -31.380 11.315 8.201 1.00 76.38 389 LEU A O 1
ATOM 3034 N N . PHE A 1 390 ? -30.498 12.135 6.302 1.00 79.12 390 PHE A N 1
ATOM 3035 C CA . PHE A 1 390 ? -30.637 13.538 6.716 1.00 79.12 390 PHE A CA 1
ATOM 3036 C C . PHE A 1 390 ? -32.098 13.928 6.895 1.00 79.12 390 PHE A C 1
ATOM 3038 O O . PHE A 1 390 ? -32.434 14.553 7.900 1.00 79.12 390 PHE A O 1
ATOM 3045 N N . ARG A 1 391 ? -32.971 13.495 5.977 1.00 82.06 391 ARG A N 1
ATOM 3046 C CA . ARG A 1 391 ? -34.416 13.728 6.073 1.00 82.06 391 ARG A CA 1
ATOM 3047 C C . ARG A 1 391 ? -35.025 13.061 7.309 1.00 82.06 391 ARG A C 1
ATOM 3049 O O . ARG A 1 391 ? -35.866 13.652 7.978 1.00 82.06 391 ARG A O 1
ATOM 3056 N N . ILE A 1 392 ? -34.601 11.842 7.641 1.00 76.88 392 ILE A N 1
ATOM 3057 C CA . ILE A 1 392 ? -35.065 11.144 8.849 1.00 76.88 392 ILE A CA 1
ATOM 3058 C C . ILE A 1 392 ? -34.533 11.839 10.109 1.00 76.88 392 ILE A C 1
ATOM 3060 O O . ILE A 1 392 ? -35.296 12.104 11.037 1.00 76.88 392 ILE A O 1
ATOM 3064 N N . ARG A 1 393 ? -33.243 12.195 10.140 1.00 72.62 393 ARG A N 1
ATOM 3065 C CA . ARG A 1 393 ? -32.613 12.884 11.274 1.00 72.62 393 ARG A CA 1
ATOM 3066 C C . ARG A 1 393 ? -33.257 14.242 11.541 1.00 72.62 393 ARG A C 1
ATOM 3068 O O . ARG A 1 393 ? -33.473 14.569 12.706 1.00 72.62 393 ARG A O 1
ATOM 3075 N N . SER A 1 394 ? -33.573 15.021 10.505 1.00 75.25 394 SER A N 1
ATOM 3076 C CA . SER A 1 394 ? -34.215 16.328 10.673 1.00 75.25 394 SER A CA 1
ATOM 3077 C C . SER A 1 394 ? -35.598 16.200 11.313 1.00 75.25 394 SER A C 1
ATOM 3079 O O . SER A 1 394 ? -35.913 16.968 12.216 1.00 75.25 394 SER A O 1
ATOM 3081 N N . VAL A 1 395 ? -36.380 15.189 10.918 1.00 79.75 395 VAL A N 1
ATOM 3082 C CA . VAL A 1 395 ? -37.710 14.918 11.488 1.00 79.75 395 VAL A CA 1
ATOM 3083 C C . VAL A 1 395 ? -37.613 14.397 12.929 1.00 79.75 395 VAL A C 1
ATOM 3085 O O . VAL A 1 395 ? -38.341 14.858 13.801 1.00 79.75 395 VAL A O 1
ATOM 3088 N N . ILE A 1 396 ? -36.677 13.487 13.227 1.00 72.62 396 ILE A N 1
ATOM 3089 C CA . ILE A 1 396 ? -36.505 12.931 14.585 1.00 72.62 396 ILE A CA 1
ATOM 3090 C C . ILE A 1 396 ? -35.980 13.989 15.565 1.00 72.62 396 ILE A C 1
ATOM 3092 O O . ILE A 1 396 ? -36.428 14.051 16.709 1.00 72.62 396 ILE A O 1
ATOM 3096 N N . LYS A 1 397 ? -35.061 14.858 15.125 1.00 70.19 397 LYS A N 1
ATOM 3097 C CA . LYS A 1 397 ? -34.497 15.926 15.965 1.00 70.19 397 LYS A CA 1
ATOM 3098 C C . LYS A 1 397 ? -35.555 16.959 16.372 1.00 70.19 397 LYS A C 1
ATOM 3100 O O . LYS A 1 397 ? -35.466 17.503 17.467 1.00 70.19 397 LYS A O 1
ATOM 3105 N N . GLN A 1 398 ? -36.573 17.180 15.536 1.00 74.31 398 GLN A N 1
ATOM 3106 C CA . GLN A 1 398 ? -37.741 18.000 15.882 1.00 74.31 398 GLN A CA 1
ATOM 3107 C C . GLN A 1 398 ? -38.645 17.330 16.933 1.00 74.31 398 GLN A C 1
ATOM 3109 O O . GLN A 1 398 ? -39.301 18.026 17.699 1.00 74.31 398 GLN A O 1
ATOM 3114 N N . GLY A 1 399 ? -38.640 15.996 17.020 1.00 71.50 399 GLY A N 1
ATOM 3115 C CA . GLY A 1 399 ? -39.415 15.213 17.990 1.00 71.50 399 GLY A CA 1
ATOM 3116 C C . GLY A 1 399 ? -38.729 14.954 19.341 1.00 71.50 399 GLY A C 1
ATOM 3117 O O . GLY A 1 399 ? -39.223 14.137 20.112 1.00 71.50 399 GLY A O 1
ATOM 3118 N N . GLY A 1 400 ? -37.578 15.578 19.632 1.00 64.06 400 GLY A N 1
ATOM 3119 C CA . GLY A 1 400 ? -36.931 15.528 20.956 1.00 64.06 400 GLY A CA 1
ATOM 3120 C C . GLY A 1 400 ? -36.315 14.181 21.378 1.00 64.06 400 GLY A C 1
ATOM 3121 O O . GLY A 1 400 ? -35.955 14.009 22.541 1.00 64.06 400 GLY A O 1
ATOM 3122 N N . THR A 1 401 ? -36.170 13.211 20.470 1.00 69.06 401 THR A N 1
ATOM 3123 C CA . THR A 1 401 ? -35.611 11.876 20.768 1.00 69.06 401 THR A CA 1
ATOM 3124 C C . THR A 1 401 ? -34.086 11.823 20.586 1.00 69.06 401 THR A C 1
ATOM 3126 O O . THR A 1 401 ? -33.523 12.468 19.700 1.00 69.06 401 THR A O 1
ATOM 3129 N N . LYS A 1 402 ? -33.385 11.039 21.424 1.00 65.94 402 LYS A N 1
ATOM 3130 C CA . LYS A 1 402 ? -31.914 10.889 21.366 1.00 65.94 402 LYS A CA 1
ATOM 3131 C C . LYS A 1 402 ? -31.480 10.237 20.045 1.00 65.94 402 LYS A C 1
ATOM 3133 O O . LYS A 1 402 ? -31.855 9.101 19.764 1.00 65.94 402 LYS A O 1
ATOM 3138 N N . THR A 1 403 ? -30.651 10.932 19.260 1.00 65.75 403 THR A N 1
ATOM 3139 C CA . THR A 1 403 ? -30.173 10.486 17.931 1.00 65.75 403 THR A CA 1
ATOM 3140 C C . THR A 1 403 ? -28.745 9.922 17.938 1.00 65.75 403 THR A C 1
ATOM 3142 O O . THR A 1 403 ? -28.237 9.536 16.887 1.00 65.75 403 THR A O 1
ATOM 3145 N N . ASP A 1 404 ? -28.120 9.782 19.111 1.00 66.31 404 ASP A N 1
ATOM 3146 C CA . ASP A 1 404 ? -26.695 9.443 19.270 1.00 66.31 404 ASP A CA 1
ATOM 3147 C C . ASP A 1 404 ? -26.279 8.136 18.573 1.00 66.31 404 ASP A C 1
ATOM 3149 O O . ASP A 1 404 ? -25.186 8.034 18.017 1.00 66.31 404 ASP A O 1
ATOM 3153 N N . LYS A 1 405 ? -27.156 7.121 18.565 1.00 64.69 405 LYS A N 1
ATOM 3154 C CA . LYS A 1 405 ? -26.897 5.846 17.871 1.00 64.69 405 LYS A CA 1
ATOM 3155 C C . LYS A 1 405 ? -26.918 6.003 16.349 1.00 64.69 405 LYS A C 1
ATOM 3157 O O . LYS A 1 405 ? -26.087 5.412 15.664 1.00 64.69 405 LYS A O 1
ATOM 3162 N N . LEU A 1 406 ? -27.843 6.813 15.831 1.00 64.69 406 LEU A N 1
ATOM 3163 C CA . LEU A 1 406 ? -27.970 7.090 14.401 1.00 64.69 406 LEU A CA 1
ATOM 3164 C C . LEU A 1 406 ? -26.787 7.936 13.910 1.00 64.69 406 LEU A C 1
ATOM 3166 O O . LEU A 1 406 ? -26.236 7.664 12.852 1.00 64.69 406 LEU A O 1
ATOM 3170 N N . GLU A 1 407 ? -26.346 8.909 14.709 1.00 64.25 407 GLU A N 1
ATOM 3171 C CA . GLU A 1 407 ? -25.196 9.761 14.398 1.00 64.25 407 GLU A CA 1
ATOM 3172 C C . GLU A 1 407 ? -23.879 8.974 14.348 1.00 64.25 407 GLU A C 1
ATOM 3174 O O . GLU A 1 407 ? -23.116 9.111 13.392 1.00 64.25 407 GLU A O 1
ATOM 3179 N N . LYS A 1 408 ? -23.650 8.069 15.308 1.00 62.62 408 LYS A N 1
ATOM 3180 C CA . LYS A 1 408 ? -22.493 7.158 15.293 1.00 62.62 408 LYS A CA 1
ATOM 3181 C C . LYS A 1 408 ? -22.499 6.230 14.075 1.00 62.62 408 LYS A C 1
ATOM 3183 O O . LYS A 1 408 ? -21.448 6.018 13.470 1.00 62.62 408 LYS A O 1
ATOM 3188 N N . LEU A 1 409 ? -23.669 5.712 13.691 1.00 64.75 409 LEU A N 1
ATOM 3189 C CA . LEU A 1 409 ? -23.831 4.879 12.497 1.00 64.75 409 LEU A CA 1
ATOM 3190 C C . LEU A 1 409 ? -23.563 5.676 11.207 1.00 64.75 409 LEU A C 1
ATOM 3192 O O . LEU A 1 409 ? -22.847 5.200 10.328 1.00 64.75 409 LEU A O 1
ATOM 3196 N N . MET A 1 410 ? -24.072 6.910 11.118 1.00 65.44 410 MET A N 1
ATOM 3197 C CA . MET A 1 410 ? -23.845 7.814 9.983 1.00 65.44 410 MET A CA 1
ATOM 3198 C C . MET A 1 410 ? -22.365 8.173 9.814 1.00 65.44 410 MET A C 1
ATOM 3200 O O . MET A 1 410 ? -21.852 8.104 8.700 1.00 65.44 410 MET A O 1
ATOM 3204 N N . ILE A 1 411 ? -21.665 8.517 10.901 1.00 64.31 411 ILE A N 1
ATOM 3205 C CA . ILE A 1 411 ? -20.235 8.866 10.864 1.00 64.31 411 ILE A CA 1
ATOM 3206 C C . ILE A 1 411 ? -19.397 7.655 10.438 1.00 64.31 411 ILE A C 1
ATOM 3208 O O . ILE A 1 411 ? -18.551 7.771 9.555 1.00 64.31 411 ILE A O 1
ATOM 3212 N N . ARG A 1 412 ? -19.669 6.477 11.011 1.00 65.88 412 ARG A N 1
ATOM 3213 C CA . ARG A 1 412 ? -18.956 5.230 10.700 1.00 65.88 412 ARG A CA 1
ATOM 3214 C C . ARG A 1 412 ? -19.036 4.873 9.215 1.00 65.88 412 ARG A C 1
ATOM 3216 O O . ARG A 1 412 ? -18.019 4.591 8.585 1.00 65.88 412 ARG A O 1
ATOM 3223 N N . ILE A 1 413 ? -20.244 4.903 8.659 1.00 67.94 413 ILE A N 1
ATOM 3224 C CA . ILE A 1 413 ? -20.482 4.513 7.266 1.00 67.94 413 ILE A CA 1
ATOM 3225 C C . ILE A 1 413 ? -20.031 5.618 6.305 1.00 67.94 413 ILE A C 1
ATOM 3227 O O . ILE A 1 413 ? -19.471 5.316 5.252 1.00 67.94 413 ILE A O 1
ATOM 3231 N N . GLY A 1 414 ? -20.183 6.891 6.685 1.00 66.69 414 GLY A N 1
ATOM 3232 C CA . GLY A 1 414 ? -19.654 8.029 5.932 1.00 66.69 414 GLY A CA 1
ATOM 3233 C C . GLY A 1 414 ? -18.131 7.975 5.777 1.00 66.69 414 GLY A C 1
ATOM 3234 O O . GLY A 1 414 ? -17.631 8.121 4.664 1.00 66.69 414 GLY A O 1
ATOM 3235 N N . ILE A 1 415 ? -17.396 7.670 6.854 1.00 68.81 415 ILE A N 1
ATOM 3236 C CA . ILE A 1 415 ? -15.934 7.500 6.811 1.00 68.81 415 ILE A CA 1
ATOM 3237 C C . ILE A 1 415 ? -15.553 6.349 5.878 1.00 68.81 415 ILE A C 1
ATOM 3239 O O . ILE A 1 415 ? -14.736 6.542 4.983 1.00 68.81 415 ILE A O 1
ATOM 3243 N N . PHE A 1 416 ? -16.174 5.174 6.029 1.00 67.12 416 PHE A N 1
ATOM 3244 C CA . PHE A 1 416 ? -15.899 4.023 5.162 1.00 67.12 416 PHE A CA 1
ATOM 3245 C C . PHE A 1 416 ? -16.159 4.340 3.678 1.00 67.12 416 PHE A C 1
ATOM 3247 O O . PHE A 1 416 ? -15.379 3.971 2.800 1.00 67.12 416 PHE A O 1
ATOM 3254 N N . THR A 1 417 ? -17.235 5.078 3.405 1.00 69.88 417 THR A N 1
ATOM 3255 C CA . THR A 1 417 ? -17.629 5.485 2.055 1.00 69.88 417 THR A CA 1
ATOM 3256 C C . THR A 1 417 ? -16.605 6.415 1.414 1.00 69.88 417 THR A C 1
ATOM 3258 O O . THR A 1 417 ? -16.198 6.181 0.275 1.00 69.88 417 THR A O 1
ATOM 3261 N N . VAL A 1 418 ? -16.159 7.445 2.136 1.00 66.81 418 VAL A N 1
ATOM 3262 C CA . VAL A 1 418 ? -15.127 8.378 1.656 1.00 66.81 418 VAL A CA 1
ATOM 3263 C C . VAL A 1 418 ? -13.802 7.650 1.458 1.00 66.81 418 VAL A C 1
ATOM 3265 O O . VAL A 1 418 ? -13.171 7.814 0.413 1.00 66.81 418 VAL A O 1
ATOM 3268 N N . LEU A 1 419 ? -13.426 6.799 2.420 1.00 67.69 419 LEU A N 1
ATOM 3269 C CA . LEU A 1 419 ? -12.190 6.026 2.371 1.00 67.69 419 LEU A CA 1
ATOM 3270 C C . LEU A 1 419 ? -12.121 5.120 1.148 1.00 67.69 419 LEU A C 1
ATOM 3272 O O . LEU A 1 419 ? -11.028 4.972 0.634 1.00 67.69 419 LEU A O 1
ATOM 3276 N N . TYR A 1 420 ? -13.232 4.556 0.662 1.00 72.94 420 TYR A N 1
ATOM 3277 C CA . TYR A 1 420 ? -13.238 3.738 -0.558 1.00 72.94 420 TYR A CA 1
ATOM 3278 C C . TYR A 1 420 ? -13.398 4.565 -1.845 1.00 72.94 420 TYR A C 1
ATOM 3280 O O . TYR A 1 420 ? -12.697 4.334 -2.829 1.00 72.94 420 TYR A O 1
ATOM 3288 N N . THR A 1 421 ? -14.318 5.535 -1.853 1.00 76.62 421 THR A N 1
ATOM 3289 C CA . THR A 1 421 ? -14.701 6.271 -3.071 1.00 76.62 421 THR A CA 1
ATOM 3290 C C . THR A 1 421 ? -13.554 7.133 -3.597 1.00 76.62 421 THR A C 1
ATOM 3292 O O . THR A 1 421 ? -13.304 7.127 -4.798 1.00 76.62 421 THR A O 1
ATOM 3295 N N . VAL A 1 422 ? -12.835 7.846 -2.718 1.00 73.56 422 VAL A N 1
ATOM 3296 C CA . VAL A 1 422 ? -11.751 8.759 -3.131 1.00 73.56 422 VAL A CA 1
ATOM 3297 C C . VAL A 1 422 ? -10.591 8.005 -3.795 1.00 73.56 422 VAL A C 1
ATOM 3299 O O . VAL A 1 422 ? -10.134 8.409 -4.858 1.00 73.56 422 VAL A O 1
ATOM 3302 N N . PRO A 1 423 ? -10.108 6.879 -3.259 1.00 69.06 423 PRO A N 1
ATOM 3303 C CA . PRO A 1 423 ? -9.074 6.131 -3.961 1.00 69.06 423 PRO A CA 1
ATOM 3304 C C . PRO A 1 423 ? -9.568 5.395 -5.212 1.00 69.06 423 PRO A C 1
ATOM 3306 O O . PRO A 1 423 ? -8.820 5.279 -6.180 1.00 69.06 423 PRO A O 1
ATOM 3309 N N . ALA A 1 424 ? -10.822 4.928 -5.234 1.00 74.19 424 ALA A N 1
ATOM 3310 C CA . ALA A 1 424 ? -11.403 4.325 -6.433 1.00 74.19 424 ALA A CA 1
ATOM 3311 C C . ALA A 1 424 ? -11.512 5.338 -7.589 1.00 74.19 424 ALA A C 1
ATOM 3313 O O . ALA A 1 424 ? -11.203 4.994 -8.731 1.00 74.19 424 ALA A O 1
ATOM 3314 N N . THR A 1 425 ? -11.877 6.598 -7.309 1.00 77.19 425 THR A N 1
ATOM 3315 C CA . THR A 1 425 ? -11.865 7.670 -8.320 1.00 77.19 425 THR A CA 1
ATOM 3316 C C . THR A 1 425 ? -10.448 7.974 -8.799 1.00 77.19 425 THR A C 1
ATOM 3318 O O . THR A 1 425 ? -10.251 8.136 -10.002 1.00 77.19 425 THR A O 1
ATOM 3321 N N . ILE A 1 426 ? -9.457 7.996 -7.899 1.00 74.94 426 ILE A N 1
ATOM 3322 C CA . ILE A 1 426 ? -8.044 8.191 -8.264 1.00 74.94 426 ILE A CA 1
ATOM 3323 C C . ILE A 1 426 ? -7.566 7.073 -9.198 1.00 74.94 426 ILE A C 1
ATOM 3325 O O . ILE A 1 426 ? -6.960 7.365 -10.222 1.00 74.94 426 ILE A O 1
ATOM 3329 N N . VAL A 1 427 ? -7.884 5.809 -8.907 1.00 70.94 427 VAL A N 1
ATOM 3330 C CA . VAL A 1 427 ? -7.517 4.664 -9.763 1.00 70.94 427 VAL A CA 1
ATOM 3331 C C . VAL A 1 427 ? -8.097 4.808 -11.170 1.00 70.94 427 VAL A C 1
ATOM 3333 O O . VAL A 1 427 ? -7.384 4.638 -12.157 1.00 70.94 427 VAL A O 1
ATOM 3336 N N . ILE A 1 428 ? -9.378 5.166 -11.279 1.00 77.56 428 ILE A N 1
ATOM 3337 C CA . ILE A 1 428 ? -10.022 5.409 -12.576 1.00 77.56 428 ILE A CA 1
ATOM 3338 C C . ILE A 1 428 ? -9.363 6.590 -13.297 1.00 77.56 428 ILE A C 1
ATOM 3340 O O . ILE A 1 428 ? -9.107 6.503 -14.496 1.00 77.56 428 ILE A O 1
ATOM 3344 N N . ALA A 1 429 ? -9.040 7.671 -12.582 1.00 74.00 429 ALA A N 1
ATOM 3345 C CA . ALA A 1 429 ? -8.339 8.817 -13.151 1.00 74.00 429 ALA A CA 1
ATOM 3346 C C . ALA A 1 429 ? -6.946 8.433 -13.679 1.00 74.00 429 ALA A C 1
ATOM 3348 O O . ALA A 1 429 ? -6.581 8.861 -14.773 1.00 74.00 429 ALA A O 1
ATOM 3349 N N . CYS A 1 430 ? -6.206 7.577 -12.965 1.00 70.12 430 CYS A N 1
ATOM 3350 C CA . CYS A 1 430 ? -4.930 7.032 -13.429 1.00 70.12 430 CYS A CA 1
ATOM 3351 C C . CYS A 1 430 ? -5.097 6.223 -14.723 1.00 70.12 430 CYS A C 1
ATOM 3353 O O . CYS A 1 430 ? -4.343 6.449 -15.665 1.00 70.12 430 CYS A O 1
ATOM 3355 N N . TYR A 1 431 ? -6.108 5.353 -14.818 1.00 74.38 431 TYR A N 1
ATOM 3356 C CA . TYR A 1 431 ? -6.368 4.598 -16.051 1.00 74.38 431 TYR A CA 1
ATOM 3357 C C . TYR A 1 431 ? -6.781 5.491 -17.228 1.00 74.38 431 TYR A C 1
ATOM 3359 O O . TYR A 1 431 ? -6.376 5.239 -18.361 1.00 74.38 431 TYR A O 1
ATOM 3367 N N . ILE A 1 432 ? -7.553 6.555 -16.984 1.00 79.44 432 ILE A N 1
ATOM 3368 C CA . ILE A 1 432 ? -7.905 7.539 -18.020 1.00 79.44 432 ILE A CA 1
ATOM 3369 C C . ILE A 1 432 ? -6.657 8.298 -18.486 1.00 79.44 432 ILE A C 1
ATOM 3371 O O . ILE A 1 432 ? -6.465 8.485 -19.689 1.00 79.44 432 ILE A O 1
ATOM 3375 N N . TYR A 1 433 ? -5.803 8.715 -17.549 1.00 76.50 433 TYR A N 1
ATOM 3376 C CA . TYR A 1 433 ? -4.545 9.394 -17.851 1.00 76.50 433 TYR A CA 1
ATOM 3377 C C . TYR A 1 433 ? -3.610 8.504 -18.673 1.00 76.50 433 TYR A C 1
ATOM 3379 O O . TYR A 1 433 ? -3.084 8.938 -19.699 1.00 76.50 433 TYR A O 1
ATOM 3387 N N . GLU A 1 434 ? -3.444 7.250 -18.258 1.00 73.31 434 GLU A N 1
ATOM 3388 C CA . GLU A 1 434 ? -2.652 6.261 -18.978 1.00 73.31 434 GLU A CA 1
ATOM 3389 C C . GLU A 1 434 ? -3.206 6.036 -20.385 1.00 73.31 434 GLU A C 1
ATOM 3391 O O . GLU A 1 434 ? -2.473 6.169 -21.360 1.00 73.31 434 GLU A O 1
ATOM 3396 N N . GLN A 1 435 ? -4.511 5.794 -20.515 1.00 79.81 435 GLN A N 1
ATOM 3397 C CA . GLN A 1 435 ? -5.158 5.626 -21.812 1.00 79.81 435 GLN A CA 1
ATOM 3398 C C . GLN A 1 435 ? -4.908 6.814 -22.751 1.00 79.81 435 GLN A C 1
ATOM 3400 O O . GLN A 1 435 ? -4.727 6.612 -23.952 1.00 79.81 435 GLN A O 1
ATOM 3405 N N . HIS A 1 436 ? -4.957 8.045 -22.235 1.00 80.50 436 HIS A N 1
ATOM 3406 C CA . HIS A 1 436 ? -4.803 9.248 -23.050 1.00 80.50 436 HIS A CA 1
ATOM 3407 C C . HIS A 1 436 ? -3.366 9.435 -23.549 1.00 80.50 436 HIS A C 1
ATOM 3409 O O . HIS A 1 436 ? -3.160 9.841 -24.691 1.00 80.50 436 HIS A O 1
ATOM 3415 N N . ASN A 1 437 ? -2.375 9.125 -22.712 1.00 75.81 437 ASN A N 1
ATOM 3416 C CA . ASN A 1 437 ? -0.977 9.435 -22.999 1.00 75.81 437 ASN A CA 1
ATOM 3417 C C . ASN A 1 437 ? -0.168 8.242 -23.539 1.00 75.81 437 ASN A C 1
ATOM 3419 O O . ASN A 1 437 ? 0.877 8.461 -24.153 1.00 75.81 437 ASN A O 1
ATOM 3423 N N . ARG A 1 438 ? -0.650 6.997 -23.386 1.00 74.62 438 ARG A N 1
ATOM 3424 C CA . ARG A 1 438 ? 0.074 5.774 -23.786 1.00 74.62 438 ARG A CA 1
ATOM 3425 C C . ARG A 1 438 ? 0.540 5.807 -25.241 1.00 74.62 438 ARG A C 1
ATOM 3427 O O . ARG A 1 438 ? 1.710 5.560 -25.514 1.00 74.62 438 ARG A O 1
ATOM 3434 N N . GLU A 1 439 ? -0.332 6.195 -26.170 1.00 77.81 439 GLU A N 1
ATOM 3435 C CA . GLU A 1 439 ? 0.027 6.243 -27.593 1.00 77.81 439 GLU A CA 1
ATOM 3436 C C . GLU A 1 439 ? 1.135 7.275 -27.884 1.00 77.81 439 GLU A C 1
ATOM 3438 O O . GLU A 1 439 ? 1.986 7.050 -28.743 1.00 77.81 439 GLU A O 1
ATOM 3443 N N . ALA A 1 440 ? 1.153 8.401 -27.162 1.00 76.56 440 ALA A N 1
ATOM 3444 C CA . ALA A 1 440 ? 2.183 9.424 -27.316 1.00 76.56 440 ALA A CA 1
ATOM 3445 C C . ALA A 1 440 ? 3.544 8.944 -26.789 1.00 76.56 440 ALA A C 1
ATOM 3447 O O . ALA A 1 440 ? 4.555 9.155 -27.459 1.00 76.56 440 ALA A O 1
ATOM 3448 N N . TRP A 1 441 ? 3.564 8.254 -25.642 1.00 75.94 441 TRP A N 1
ATOM 3449 C CA . TRP A 1 441 ? 4.782 7.671 -25.066 1.00 75.94 441 TRP A CA 1
ATOM 3450 C C . TRP A 1 441 ? 5.393 6.612 -25.985 1.00 75.94 441 TRP A C 1
ATOM 3452 O O . TRP A 1 441 ? 6.590 6.635 -26.266 1.00 75.94 441 TRP A O 1
ATOM 3462 N N . GLU A 1 442 ? 4.564 5.710 -26.511 1.00 75.44 442 GLU A N 1
ATOM 3463 C CA . GLU A 1 442 ? 5.026 4.666 -27.424 1.00 75.44 442 GLU A CA 1
ATOM 3464 C C . GLU A 1 442 ? 5.495 5.237 -28.773 1.00 75.44 442 GLU A C 1
ATOM 3466 O O . GLU A 1 442 ? 6.515 4.798 -29.313 1.00 75.44 442 GLU A O 1
ATOM 3471 N N . ARG A 1 443 ? 4.791 6.241 -29.321 1.00 75.69 443 ARG A N 1
ATOM 3472 C CA . ARG A 1 443 ? 5.210 6.928 -30.555 1.00 75.69 443 ARG A CA 1
ATOM 3473 C C . ARG A 1 443 ? 6.528 7.673 -30.374 1.00 75.69 443 ARG A C 1
ATOM 3475 O O . ARG A 1 443 ? 7.356 7.633 -31.278 1.00 75.69 443 ARG A O 1
ATOM 3482 N N . ALA A 1 444 ? 6.754 8.313 -29.228 1.00 73.75 444 ALA A N 1
ATOM 3483 C CA . ALA A 1 444 ? 8.021 8.984 -28.952 1.00 73.75 444 ALA A CA 1
ATOM 3484 C C . ALA A 1 444 ? 9.207 8.007 -29.020 1.00 73.75 444 ALA A C 1
ATOM 3486 O O . ALA A 1 444 ? 10.230 8.315 -29.616 1.00 73.75 444 ALA A O 1
ATOM 3487 N N . GLN A 1 445 ? 9.067 6.780 -28.519 1.00 72.12 445 GLN A N 1
ATOM 3488 C CA . GLN A 1 445 ? 10.152 5.794 -28.622 1.00 72.12 445 GLN A CA 1
ATOM 3489 C C . GLN A 1 445 ? 10.398 5.311 -30.055 1.00 72.12 445 GLN A C 1
ATOM 3491 O O . GLN A 1 445 ? 11.539 5.245 -30.513 1.00 72.12 445 GLN A O 1
ATOM 3496 N N . ASN A 1 446 ? 9.331 4.993 -30.786 1.00 75.19 446 ASN A N 1
ATOM 3497 C CA . ASN A 1 446 ? 9.459 4.385 -32.110 1.00 75.19 446 ASN A CA 1
ATOM 3498 C C . ASN A 1 446 ? 9.722 5.389 -33.240 1.00 75.19 446 ASN A C 1
ATOM 3500 O O . ASN A 1 446 ? 10.247 5.013 -34.293 1.00 75.19 446 ASN A O 1
ATOM 3504 N N . CYS A 1 447 ? 9.376 6.661 -33.036 1.00 74.56 447 CYS A N 1
ATOM 3505 C CA . CYS A 1 447 ? 9.381 7.678 -34.084 1.00 74.56 447 CYS A CA 1
ATOM 3506 C C . CYS A 1 447 ? 10.326 8.866 -33.812 1.00 74.56 447 CYS A C 1
ATOM 3508 O O . CYS A 1 447 ? 10.569 9.627 -34.745 1.00 74.56 447 CYS A O 1
ATOM 3510 N N . SER A 1 448 ? 10.893 9.041 -32.606 1.00 67.75 448 SER A N 1
ATOM 3511 C CA . SER A 1 448 ? 11.804 10.170 -32.326 1.00 67.75 448 SER A CA 1
ATOM 3512 C C . SER A 1 448 ? 13.214 9.971 -32.894 1.00 67.75 448 SER A C 1
ATOM 3514 O O . SER A 1 448 ? 13.723 8.847 -32.996 1.00 67.75 448 SER A O 1
ATOM 3516 N N . CYS A 1 449 ? 13.856 11.079 -33.271 1.00 63.66 449 CYS A N 1
ATOM 3517 C CA . CYS A 1 449 ? 15.239 11.127 -33.752 1.00 63.66 449 CYS A CA 1
ATOM 3518 C C . CYS A 1 449 ? 16.213 11.342 -32.570 1.00 63.66 449 CYS A C 1
ATOM 3520 O O . CYS A 1 449 ? 15.829 11.957 -31.572 1.00 63.66 449 CYS A O 1
ATOM 3522 N N . PRO A 1 450 ? 17.471 10.867 -32.650 1.00 54.94 450 PRO A N 1
ATOM 3523 C CA . PRO A 1 450 ? 18.476 11.147 -31.623 1.00 54.94 450 PRO A CA 1
ATOM 3524 C C . PRO A 1 450 ? 18.708 12.661 -31.488 1.00 54.94 450 PRO A C 1
ATOM 3526 O O . PRO A 1 450 ? 18.991 13.320 -32.486 1.00 54.94 450 PRO A O 1
ATOM 3529 N N . GLY A 1 451 ? 18.594 13.203 -30.270 1.00 54.84 451 GLY A N 1
ATOM 3530 C CA . GLY A 1 451 ? 18.847 14.623 -29.978 1.00 54.84 451 GLY A CA 1
ATOM 3531 C C . GLY A 1 451 ? 17.620 15.543 -29.931 1.00 54.84 451 GLY A C 1
ATOM 3532 O O . GLY A 1 451 ? 17.804 16.750 -29.816 1.00 54.84 451 GLY A O 1
ATOM 3533 N N . ASP A 1 452 ? 16.392 15.015 -29.995 1.00 54.56 452 ASP A N 1
ATOM 3534 C CA . ASP A 1 452 ? 15.164 15.805 -29.805 1.00 54.56 452 ASP A CA 1
ATOM 3535 C C . ASP A 1 452 ? 14.933 16.137 -28.306 1.00 54.56 452 ASP A C 1
ATOM 3537 O O . ASP A 1 452 ? 14.675 15.219 -27.515 1.00 54.56 452 ASP A O 1
ATOM 3541 N N . PRO A 1 453 ? 15.009 17.418 -27.883 1.00 51.41 453 PRO A N 1
ATOM 3542 C CA . PRO A 1 453 ? 14.852 17.824 -26.482 1.00 51.41 453 PRO A CA 1
ATOM 3543 C C . PRO A 1 453 ? 13.431 17.629 -25.927 1.00 51.41 453 PRO A C 1
ATOM 3545 O O . PRO A 1 453 ? 13.238 17.723 -24.717 1.00 51.41 453 PRO A O 1
ATOM 3548 N N . HIS A 1 454 ? 12.431 17.366 -26.780 1.00 51.50 454 HIS A N 1
ATOM 3549 C CA . HIS A 1 454 ? 11.010 17.348 -26.409 1.00 51.50 454 HIS A CA 1
ATOM 3550 C C . HIS A 1 454 ? 10.340 15.969 -26.483 1.00 51.50 454 HIS A C 1
ATOM 3552 O O . HIS A 1 454 ? 9.121 15.884 -26.635 1.00 51.50 454 HIS A O 1
ATOM 3558 N N . SER A 1 455 ? 11.089 14.872 -26.330 1.00 54.91 455 SER A N 1
ATOM 3559 C CA . SER A 1 455 ? 10.473 13.537 -26.265 1.00 54.91 455 SER A CA 1
ATOM 3560 C C . SER A 1 455 ? 9.562 13.396 -25.025 1.00 54.91 455 SER A C 1
ATOM 3562 O O . SER A 1 455 ? 10.052 13.466 -23.893 1.00 54.91 455 SER A O 1
ATOM 3564 N N . PRO A 1 456 ? 8.236 13.200 -25.188 1.00 54.53 456 PRO A N 1
ATOM 3565 C CA . PRO A 1 456 ? 7.339 13.020 -24.056 1.00 54.53 456 PRO A CA 1
ATOM 3566 C C . PRO A 1 456 ? 7.646 11.680 -23.388 1.00 54.53 456 PRO A C 1
ATOM 3568 O O . PRO A 1 456 ? 7.359 10.609 -23.926 1.00 54.53 456 PRO A O 1
ATOM 3571 N N . LYS A 1 457 ? 8.252 11.742 -22.205 1.00 51.81 457 LYS A N 1
ATOM 3572 C CA . LYS A 1 457 ? 8.400 10.589 -21.320 1.00 51.81 457 LYS A CA 1
ATOM 3573 C C . LYS A 1 457 ? 7.104 10.407 -20.530 1.00 51.81 457 LYS A C 1
ATOM 3575 O O . LYS A 1 457 ? 6.404 11.391 -20.278 1.00 51.81 457 LYS A O 1
ATOM 3580 N N . PRO A 1 458 ? 6.759 9.174 -20.144 1.00 48.81 458 PRO A N 1
ATOM 3581 C CA . PRO A 1 458 ? 5.689 8.977 -19.188 1.00 48.81 458 PRO A CA 1
ATOM 3582 C C . PRO A 1 458 ? 6.025 9.686 -17.873 1.00 48.81 458 PRO A C 1
ATOM 3584 O O . PRO A 1 458 ? 6.962 9.315 -17.171 1.00 48.81 458 PRO A O 1
ATOM 3587 N N . ASP A 1 459 ? 5.275 10.749 -17.580 1.00 43.28 459 ASP A N 1
ATOM 3588 C CA . ASP A 1 459 ? 5.343 11.471 -16.316 1.00 43.28 459 ASP A CA 1
ATOM 3589 C C . ASP A 1 459 ? 4.414 10.777 -15.324 1.00 43.28 459 ASP A C 1
ATOM 3591 O O . ASP A 1 459 ? 3.196 10.967 -15.285 1.00 43.28 459 ASP A O 1
ATOM 3595 N N . TYR A 1 460 ? 5.008 9.903 -14.530 1.00 47.41 460 TYR A N 1
ATOM 3596 C CA . TYR A 1 460 ? 4.301 9.100 -13.550 1.00 47.41 460 TYR A CA 1
ATOM 3597 C C . TYR A 1 460 ? 4.102 9.848 -12.212 1.00 47.41 460 TYR A C 1
ATOM 3599 O O . TYR A 1 460 ? 3.980 9.213 -11.160 1.00 47.41 460 TYR A O 1
ATOM 3607 N N . THR A 1 461 ? 4.054 11.186 -12.231 1.00 35.75 461 THR A N 1
ATOM 3608 C CA . THR A 1 461 ? 3.894 12.036 -11.034 1.00 35.75 461 THR A CA 1
ATOM 3609 C C . THR A 1 461 ? 2.543 12.759 -10.949 1.00 35.75 461 THR A C 1
ATOM 3611 O O . THR A 1 461 ? 2.204 13.345 -9.918 1.00 35.75 461 THR A O 1
ATOM 3614 N N . CYS A 1 462 ? 1.710 12.702 -11.987 1.00 34.75 462 CYS A N 1
ATOM 3615 C CA . CYS A 1 462 ? 0.463 13.465 -12.028 1.00 34.75 462 CYS A CA 1
ATOM 3616 C C . CYS A 1 462 ? -0.673 12.816 -11.212 1.00 34.75 462 CYS A C 1
ATOM 3618 O O . CYS A 1 462 ? -1.450 12.046 -11.763 1.00 34.75 462 CYS A O 1
ATOM 3620 N N . LEU A 1 463 ? -0.806 13.170 -9.922 1.00 33.00 463 LEU A N 1
ATOM 3621 C CA . LEU A 1 463 ? -2.112 13.526 -9.316 1.00 33.00 463 LEU A CA 1
ATOM 3622 C C . LEU A 1 463 ? -2.030 14.091 -7.879 1.00 33.00 463 LEU A C 1
ATOM 3624 O O . LEU A 1 463 ? -2.974 14.761 -7.464 1.00 33.00 463 LEU A O 1
ATOM 3628 N N . CYS A 1 464 ? -0.949 13.873 -7.116 1.00 34.09 464 CYS A N 1
ATOM 3629 C CA . CYS A 1 464 ? -0.908 14.332 -5.713 1.00 34.09 464 CYS A CA 1
ATOM 3630 C C . CYS A 1 464 ? -0.790 15.858 -5.549 1.00 34.09 464 CYS A C 1
ATOM 3632 O O . CYS A 1 464 ? -1.332 16.392 -4.588 1.00 34.09 464 CYS A O 1
ATOM 3634 N N . GLU A 1 465 ? -0.154 16.581 -6.475 1.00 29.97 465 GLU A N 1
ATOM 3635 C CA . GLU A 1 465 ? 0.023 18.040 -6.332 1.00 29.97 465 GLU A CA 1
ATOM 3636 C C . GLU A 1 465 ? -1.136 18.876 -6.889 1.00 29.97 465 GLU A C 1
ATOM 3638 O O . GLU A 1 465 ? -1.379 19.986 -6.426 1.00 29.97 465 GLU A O 1
ATOM 3643 N N . ARG A 1 466 ? -1.909 18.366 -7.857 1.00 30.02 466 ARG A N 1
ATOM 3644 C CA . ARG A 1 466 ? -2.917 19.184 -8.563 1.00 30.02 466 ARG A CA 1
ATOM 3645 C C . ARG A 1 466 ? -4.299 19.217 -7.901 1.00 30.02 466 ARG A C 1
ATOM 3647 O O . ARG A 1 466 ? -5.154 19.983 -8.338 1.00 30.02 466 ARG A O 1
ATOM 3654 N N . ALA A 1 467 ? -4.517 18.424 -6.849 1.00 30.47 467 ALA A N 1
ATOM 3655 C CA . ALA A 1 467 ? -5.783 18.363 -6.111 1.00 30.47 467 ALA A CA 1
ATOM 3656 C C . ALA A 1 467 ? -5.921 19.428 -4.997 1.00 30.47 467 ALA A C 1
ATOM 3658 O O . ALA A 1 467 ? -6.985 19.530 -4.390 1.00 30.47 467 ALA A O 1
ATOM 3659 N N . LEU A 1 468 ? -4.893 20.253 -4.750 1.00 28.72 468 LEU A N 1
ATOM 3660 C CA . LEU A 1 468 ? -4.908 21.327 -3.744 1.00 28.72 468 LEU A CA 1
ATOM 3661 C C . LEU A 1 468 ? -4.570 22.708 -4.341 1.00 28.72 468 LEU A C 1
ATOM 3663 O O . LEU A 1 468 ? -3.693 23.396 -3.847 1.00 28.72 468 LEU A O 1
ATOM 3667 N N . GLY A 1 469 ? -5.311 23.141 -5.368 1.00 24.75 469 GLY A N 1
ATOM 3668 C CA . GLY A 1 469 ? -5.451 24.563 -5.743 1.00 24.75 469 GLY A CA 1
ATOM 3669 C C . GLY A 1 469 ? -4.201 25.314 -6.263 1.00 24.75 469 GLY A C 1
ATOM 3670 O O . GLY A 1 469 ? -3.085 24.825 -6.162 1.00 24.75 469 GLY A O 1
ATOM 3671 N N . PRO A 1 470 ? -4.366 26.484 -6.922 1.00 42.09 470 PRO A N 1
ATOM 3672 C CA . PRO A 1 470 ? -3.482 26.868 -8.025 1.00 42.09 470 PRO A CA 1
ATOM 3673 C C . PRO A 1 470 ? -2.574 28.088 -7.769 1.00 42.09 470 PRO A C 1
ATOM 3675 O O . PRO A 1 470 ? -2.929 29.000 -7.030 1.00 42.09 470 PRO A O 1
ATOM 3678 N N . ARG A 1 471 ? -1.503 28.145 -8.581 1.00 28.00 471 ARG A N 1
ATOM 3679 C CA . ARG A 1 471 ? -0.528 29.234 -8.837 1.00 28.00 471 ARG A CA 1
ATOM 3680 C C . ARG A 1 471 ? 0.667 29.332 -7.885 1.00 28.00 471 ARG A C 1
ATOM 3682 O O . ARG A 1 471 ? 0.613 30.024 -6.882 1.00 28.00 471 ARG A O 1
ATOM 3689 N N . ALA A 1 472 ? 1.802 28.839 -8.363 1.00 24.48 472 ALA A N 1
ATOM 3690 C CA . ALA A 1 472 ? 2.993 29.657 -8.584 1.00 24.48 472 ALA A CA 1
ATOM 3691 C C . ALA A 1 472 ? 3.916 28.877 -9.524 1.00 24.48 472 ALA A C 1
ATOM 3693 O O . ALA A 1 472 ? 4.273 27.736 -9.246 1.00 24.48 472 ALA A O 1
ATOM 3694 N N . GLY A 1 473 ? 4.238 29.461 -10.676 1.00 32.00 473 GLY A N 1
ATOM 3695 C CA . GLY A 1 473 ? 5.341 28.966 -11.479 1.00 32.00 473 GLY A CA 1
ATOM 3696 C C . GLY A 1 473 ? 6.638 29.374 -10.804 1.00 32.00 473 GLY A C 1
ATOM 3697 O O . GLY A 1 473 ? 6.806 30.553 -10.536 1.00 32.00 473 GLY A O 1
ATOM 3698 N N . THR A 1 474 ? 7.525 28.415 -10.570 1.00 23.30 474 THR A N 1
ATOM 3699 C CA . THR A 1 474 ? 8.979 28.604 -10.547 1.00 23.30 474 THR A CA 1
ATOM 3700 C C . THR A 1 474 ? 9.632 27.227 -10.570 1.00 23.30 474 THR A C 1
ATOM 3702 O O . THR A 1 474 ? 9.344 26.379 -9.735 1.00 23.30 474 THR A O 1
ATOM 3705 N N . SER A 1 475 ? 10.491 27.044 -11.568 1.00 31.95 475 SER A N 1
ATOM 3706 C CA . SER A 1 475 ? 11.542 26.032 -11.687 1.00 31.95 475 SER A CA 1
ATOM 3707 C C . SER A 1 475 ? 12.165 25.653 -10.339 1.00 31.95 475 SER A C 1
ATOM 3709 O O . SER A 1 475 ? 12.810 26.514 -9.752 1.00 31.95 475 SER A O 1
ATOM 3711 N N . PHE A 1 476 ? 12.050 24.395 -9.901 1.00 23.14 476 PHE A N 1
ATOM 3712 C CA . PHE A 1 476 ? 12.995 23.752 -8.974 1.00 23.14 476 PHE A CA 1
ATOM 3713 C C . PHE A 1 476 ? 12.810 22.221 -8.990 1.00 23.14 476 PHE A C 1
ATOM 3715 O O . PHE A 1 476 ? 11.714 21.733 -8.732 1.00 23.14 476 PHE A O 1
ATOM 3722 N N . GLY A 1 477 ? 13.894 21.480 -9.257 1.00 24.83 477 GLY A N 1
ATOM 3723 C CA . GLY A 1 477 ? 14.061 20.085 -8.822 1.00 24.83 477 GLY A CA 1
ATOM 3724 C C . GLY A 1 477 ? 13.663 18.968 -9.792 1.00 24.83 477 GLY A C 1
ATOM 3725 O O . GLY A 1 477 ? 12.845 18.120 -9.449 1.00 24.83 477 GLY A O 1
ATOM 3726 N N . GLU A 1 478 ? 14.286 18.898 -10.970 1.00 31.92 478 GLU A N 1
ATOM 3727 C CA . GLU A 1 478 ? 14.371 17.644 -11.729 1.00 31.92 478 GLU A CA 1
ATOM 3728 C C . GLU A 1 478 ? 15.316 16.672 -11.013 1.00 31.92 478 GLU A C 1
ATOM 3730 O O . GLU A 1 478 ? 16.529 16.848 -11.052 1.00 31.92 478 GLU A O 1
ATOM 3735 N N . THR A 1 479 ? 14.762 15.671 -10.328 1.00 27.23 479 THR A N 1
ATOM 3736 C CA . THR A 1 479 ? 15.204 14.259 -10.254 1.00 27.23 479 THR A CA 1
ATOM 3737 C C . THR A 1 479 ? 14.525 13.592 -9.052 1.00 27.23 479 THR A C 1
ATOM 3739 O O . THR A 1 479 ? 14.337 14.210 -8.014 1.00 27.23 479 THR A O 1
ATOM 3742 N N . GLN A 1 480 ? 14.161 12.313 -9.195 1.00 28.47 480 GLN A N 1
ATOM 3743 C CA . GLN A 1 480 ? 13.595 11.440 -8.150 1.00 28.47 480 GLN A CA 1
ATOM 3744 C C . GLN A 1 480 ? 12.066 11.419 -7.987 1.00 28.47 480 GLN A C 1
ATOM 3746 O O . GLN A 1 480 ? 11.543 11.413 -6.874 1.00 28.47 480 GLN A O 1
ATOM 3751 N N . GLN A 1 481 ? 11.313 11.287 -9.088 1.00 35.62 481 GLN A N 1
ATOM 3752 C CA . GLN A 1 481 ? 9.900 10.914 -8.955 1.00 35.62 481 GLN A CA 1
ATOM 3753 C C . GLN A 1 481 ? 9.260 10.180 -10.140 1.00 35.62 481 GLN A C 1
ATOM 3755 O O . GLN A 1 481 ? 8.100 10.408 -10.453 1.00 35.62 481 GLN A O 1
ATOM 3760 N N . SER A 1 482 ? 9.968 9.231 -10.760 1.00 36.62 482 SER A N 1
ATOM 3761 C CA . SER A 1 482 ? 9.439 8.528 -11.937 1.00 36.62 482 SER A CA 1
ATOM 3762 C C . SER A 1 482 ? 8.572 7.296 -11.613 1.00 36.62 482 SER A C 1
ATOM 3764 O O . SER A 1 482 ? 7.752 6.917 -12.423 1.00 36.62 482 SER A O 1
ATOM 3766 N N . ALA A 1 483 ? 8.651 6.633 -10.449 1.00 29.00 483 ALA A N 1
ATOM 3767 C CA . ALA A 1 483 ? 7.999 5.312 -10.246 1.00 29.00 483 ALA A CA 1
ATOM 3768 C C . ALA A 1 483 ? 6.553 5.308 -9.696 1.00 29.00 483 ALA A C 1
ATOM 3770 O O . ALA A 1 483 ? 5.955 4.243 -9.527 1.00 29.00 483 ALA A O 1
ATOM 3771 N N . ARG A 1 484 ? 5.970 6.468 -9.361 1.00 39.06 484 ARG A N 1
ATOM 3772 C CA . ARG A 1 484 ? 4.817 6.524 -8.437 1.00 39.06 484 ARG A CA 1
ATOM 3773 C C . ARG A 1 484 ? 3.439 6.285 -9.078 1.00 39.06 484 ARG A C 1
ATOM 3775 O O . ARG A 1 484 ? 2.594 5.715 -8.396 1.00 39.06 484 ARG A O 1
ATOM 3782 N N . ALA A 1 485 ? 3.189 6.625 -10.347 1.00 33.81 485 ALA A N 1
ATOM 3783 C CA . ALA A 1 485 ? 1.848 6.485 -10.951 1.00 33.81 485 ALA A CA 1
ATOM 3784 C C . ALA A 1 485 ? 1.494 5.079 -11.457 1.00 33.81 485 ALA A C 1
ATOM 3786 O O . ALA A 1 485 ? 0.332 4.703 -11.355 1.00 33.81 485 ALA A O 1
ATOM 3787 N N . ALA A 1 486 ? 2.447 4.272 -11.941 1.00 34.62 486 ALA A N 1
ATOM 3788 C CA . ALA A 1 486 ? 2.161 2.876 -12.322 1.00 34.62 486 ALA A CA 1
ATOM 3789 C C . ALA A 1 486 ? 1.842 2.005 -11.088 1.00 34.62 486 ALA A C 1
ATOM 3791 O O . ALA A 1 486 ? 1.035 1.079 -11.131 1.00 34.62 486 ALA A O 1
ATOM 3792 N N . LEU A 1 487 ? 2.432 2.367 -9.946 1.00 41.00 487 LEU A N 1
ATOM 3793 C CA . LEU A 1 487 ? 2.192 1.764 -8.637 1.00 41.00 487 LEU A CA 1
ATOM 3794 C C . LEU A 1 487 ? 1.050 2.424 -7.868 1.00 41.00 487 LEU A C 1
ATOM 3796 O O . LEU A 1 487 ? 0.654 1.894 -6.831 1.00 41.00 487 LEU A O 1
ATOM 3800 N N . ALA A 1 488 ? 0.534 3.569 -8.325 1.00 40.84 488 ALA A N 1
ATOM 3801 C CA . ALA A 1 488 ? -0.507 4.300 -7.618 1.00 40.84 488 ALA A CA 1
ATOM 3802 C C . ALA A 1 488 ? -1.782 3.461 -7.501 1.00 40.84 488 ALA A C 1
ATOM 3804 O O . ALA A 1 488 ? -2.242 3.317 -6.382 1.00 40.84 488 ALA A O 1
ATOM 3805 N N . PRO A 1 489 ? -2.320 2.787 -8.533 1.00 46.00 489 PRO A N 1
ATOM 3806 C CA . PRO A 1 489 ? -3.494 1.939 -8.349 1.00 46.00 489 PRO A CA 1
ATOM 3807 C C . PRO A 1 489 ? -3.247 0.796 -7.357 1.00 46.00 489 PRO A C 1
ATOM 3809 O O . PRO A 1 489 ? -4.069 0.551 -6.486 1.00 46.00 489 PRO A O 1
ATOM 3812 N N . ILE A 1 490 ? -2.088 0.140 -7.431 1.00 46.38 490 ILE A N 1
ATOM 3813 C CA . ILE A 1 490 ? -1.738 -1.056 -6.644 1.00 46.38 490 ILE A CA 1
ATOM 3814 C C . ILE A 1 490 ? -1.442 -0.703 -5.177 1.00 46.38 490 ILE A C 1
ATOM 3816 O O . ILE A 1 490 ? -1.960 -1.324 -4.244 1.00 46.38 490 ILE A O 1
ATOM 3820 N N . GLY A 1 491 ? -0.636 0.337 -4.971 1.00 43.44 491 GLY A N 1
ATOM 3821 C CA . GLY A 1 491 ? -0.311 0.909 -3.672 1.00 43.44 491 GLY A CA 1
ATOM 3822 C C . GLY A 1 491 ? -1.516 1.586 -3.036 1.00 43.44 491 GLY A C 1
ATOM 3823 O O . GLY A 1 491 ? -1.760 1.375 -1.860 1.00 43.44 491 GLY A O 1
ATOM 3824 N N . LEU A 1 492 ? -2.332 2.315 -3.798 1.00 50.72 492 LEU A N 1
ATOM 3825 C CA . LEU A 1 492 ? -3.542 2.963 -3.293 1.00 50.72 492 LEU A CA 1
ATOM 3826 C C . LEU A 1 492 ? -4.646 1.941 -2.993 1.00 50.72 492 LEU A C 1
ATOM 3828 O O . LEU A 1 492 ? -5.339 2.134 -2.007 1.00 50.72 492 LEU A O 1
ATOM 3832 N N . TRP A 1 493 ? -4.765 0.827 -3.736 1.00 52.56 493 TRP A N 1
ATOM 3833 C CA . TRP A 1 493 ? -5.640 -0.314 -3.392 1.00 52.56 493 TRP A CA 1
ATOM 3834 C C . TRP A 1 493 ? -5.196 -1.045 -2.127 1.00 52.56 493 TRP A C 1
ATOM 3836 O O . TRP A 1 493 ? -6.024 -1.551 -1.372 1.00 52.56 493 TRP A O 1
ATOM 3846 N N . SER A 1 494 ? -3.897 -1.076 -1.863 1.00 48.62 494 SER A N 1
ATOM 3847 C CA . SER A 1 494 ? -3.350 -1.710 -0.669 1.00 48.62 494 SER A CA 1
ATOM 3848 C C . SER A 1 494 ? -3.342 -0.778 0.546 1.00 48.62 494 SER A C 1
ATOM 3850 O O . SER A 1 494 ? -3.583 -1.236 1.657 1.00 48.62 494 SER A O 1
ATOM 3852 N N . ILE A 1 495 ? -3.167 0.531 0.340 1.00 53.12 495 ILE A N 1
ATOM 3853 C CA . ILE A 1 495 ? -3.417 1.600 1.318 1.00 53.12 495 ILE A CA 1
ATOM 3854 C C . ILE A 1 495 ? -4.908 1.647 1.641 1.00 53.12 495 ILE A C 1
ATOM 3856 O O . ILE A 1 495 ? -5.270 1.725 2.802 1.00 53.12 495 ILE A O 1
ATOM 3860 N N . LEU A 1 496 ? -5.781 1.537 0.642 1.00 54.41 496 LEU A N 1
ATOM 3861 C CA . LEU A 1 496 ? -7.225 1.370 0.793 1.00 54.41 496 LEU A CA 1
ATOM 3862 C C . LEU A 1 496 ? -7.567 0.139 1.607 1.00 54.41 496 LEU A C 1
ATOM 3864 O O . LEU A 1 496 ? -8.333 0.236 2.554 1.00 54.41 496 LEU A O 1
ATOM 3868 N N . CYS A 1 497 ? -7.012 -1.012 1.231 1.00 55.91 497 CYS A N 1
ATOM 3869 C CA . CYS A 1 497 ? -7.188 -2.261 1.946 1.00 55.91 497 CYS A CA 1
ATOM 3870 C C . CYS A 1 497 ? -6.738 -2.078 3.391 1.00 55.91 497 CYS A C 1
ATOM 3872 O O . CYS A 1 497 ? -7.529 -2.304 4.295 1.00 55.91 497 CYS A O 1
ATOM 3874 N N . PHE A 1 498 ? -5.524 -1.581 3.626 1.00 56.03 498 PHE A N 1
ATOM 3875 C CA . PHE A 1 498 ? -4.976 -1.354 4.955 1.00 56.03 498 PHE A CA 1
ATOM 3876 C C . PHE A 1 498 ? -5.773 -0.323 5.753 1.00 56.03 498 PHE A C 1
ATOM 3878 O O . PHE A 1 498 ? -6.084 -0.594 6.897 1.00 56.03 498 PHE A O 1
ATOM 3885 N N . LEU A 1 499 ? -6.164 0.820 5.192 1.00 57.09 499 LEU A N 1
ATOM 3886 C CA . LEU A 1 499 ? -6.936 1.854 5.886 1.00 57.09 499 LEU A CA 1
ATOM 3887 C C . LEU A 1 499 ? -8.384 1.425 6.100 1.00 57.09 499 LEU A C 1
ATOM 3889 O O . LEU A 1 499 ? -8.919 1.671 7.168 1.00 57.09 499 LEU A O 1
ATOM 3893 N N . SER A 1 500 ? -9.022 0.759 5.141 1.00 55.09 500 SER A N 1
ATOM 3894 C CA . SER A 1 500 ? -10.394 0.255 5.249 1.00 55.09 500 SER A CA 1
ATOM 3895 C C . SER A 1 500 ? -10.476 -0.914 6.226 1.00 55.09 500 SER A C 1
ATOM 3897 O O . SER A 1 500 ? -11.329 -0.907 7.109 1.00 55.09 500 SER A O 1
ATOM 3899 N N . THR A 1 501 ? -9.550 -1.874 6.160 1.00 55.88 501 THR A N 1
ATOM 3900 C CA . THR A 1 501 ? -9.474 -2.986 7.119 1.00 55.88 501 THR A CA 1
ATOM 3901 C C . THR A 1 501 ? -8.941 -2.535 8.463 1.00 55.88 501 THR A C 1
ATOM 3903 O O . THR A 1 501 ? -9.501 -2.953 9.456 1.00 55.88 501 THR A O 1
ATOM 3906 N N . SER A 1 502 ? -7.970 -1.626 8.552 1.00 56.03 502 SER A N 1
ATOM 3907 C CA . SER A 1 502 ? -7.541 -1.048 9.834 1.00 56.03 502 SER A CA 1
ATOM 3908 C C . SER A 1 502 ? -8.602 -0.136 10.418 1.00 56.03 502 SER A C 1
ATOM 3910 O O . SER A 1 502 ? -8.732 -0.118 11.624 1.00 56.03 502 SER A O 1
ATOM 3912 N N . THR A 1 503 ? -9.413 0.562 9.619 1.00 53.31 503 THR A N 1
ATOM 3913 C CA . THR A 1 503 ? -10.583 1.309 10.111 1.00 53.31 503 THR A CA 1
ATOM 3914 C C . THR A 1 503 ? -11.714 0.361 10.464 1.00 53.31 503 THR A C 1
ATOM 3916 O O . THR A 1 503 ? -12.419 0.646 11.410 1.00 53.31 503 THR A O 1
ATOM 3919 N N . THR A 1 504 ? -11.892 -0.779 9.795 1.00 53.91 504 THR A N 1
ATOM 3920 C CA . THR A 1 504 ? -12.897 -1.793 10.161 1.00 53.91 504 THR A CA 1
ATOM 3921 C C . THR A 1 504 ? -12.469 -2.513 11.434 1.00 53.91 504 THR A C 1
ATOM 3923 O O . THR A 1 504 ? -13.211 -2.527 12.402 1.00 53.91 504 THR A O 1
ATOM 3926 N N . VAL A 1 505 ? -11.235 -2.999 11.504 1.00 52.12 505 VAL A N 1
ATOM 3927 C CA . VAL A 1 505 ? -10.591 -3.565 12.691 1.00 52.12 505 VAL A CA 1
ATOM 3928 C C . VAL A 1 505 ? -10.545 -2.529 13.812 1.00 52.12 505 VAL A C 1
ATOM 3930 O O . VAL A 1 505 ? -10.945 -2.855 14.915 1.00 52.12 505 VAL A O 1
ATOM 3933 N N . ALA A 1 506 ? -10.185 -1.269 13.567 1.00 52.56 506 ALA A N 1
ATOM 3934 C CA . ALA A 1 506 ? -10.239 -0.214 14.579 1.00 52.56 506 ALA A CA 1
ATOM 3935 C C . ALA A 1 506 ? -11.684 0.107 14.960 1.00 52.56 506 ALA A C 1
ATOM 3937 O O . ALA A 1 506 ? -11.983 0.171 16.127 1.00 52.56 506 ALA A O 1
ATOM 3938 N N . THR A 1 507 ? -12.636 0.216 14.047 1.00 53.03 507 THR A N 1
ATOM 3939 C CA . THR A 1 507 ? -14.044 0.510 14.374 1.00 53.03 507 THR A CA 1
ATOM 3940 C C . THR A 1 507 ? -14.737 -0.653 15.101 1.00 53.03 507 THR A C 1
ATOM 3942 O O . THR A 1 507 ? -15.645 -0.423 15.896 1.00 53.03 507 THR A O 1
ATOM 3945 N N . PHE A 1 508 ? -14.324 -1.901 14.853 1.00 46.22 508 PHE A N 1
ATOM 3946 C CA . PHE A 1 508 ? -14.917 -3.113 15.433 1.00 46.22 508 PHE A CA 1
ATOM 3947 C C . PHE A 1 508 ? -14.159 -3.666 16.652 1.00 46.22 508 PHE A C 1
ATOM 3949 O O . PHE A 1 508 ? -14.786 -4.309 17.500 1.00 46.22 508 PHE A O 1
ATOM 3956 N N . LEU A 1 509 ? -12.846 -3.428 16.772 1.00 48.44 509 LEU A N 1
ATOM 3957 C CA . LEU A 1 509 ? -12.084 -3.589 18.019 1.00 48.44 509 LEU A CA 1
ATOM 3958 C C . LEU A 1 509 ? -12.298 -2.390 18.942 1.00 48.44 509 LEU A C 1
ATOM 3960 O O . LEU A 1 509 ? -12.265 -2.550 20.153 1.00 48.44 509 LEU A O 1
ATOM 3964 N N . ILE A 1 510 ? -12.580 -1.207 18.401 1.00 48.81 510 ILE A N 1
ATOM 3965 C CA . ILE A 1 510 ? -12.955 -0.010 19.150 1.00 48.81 510 ILE A CA 1
ATOM 3966 C C . ILE A 1 510 ? -14.470 0.170 19.041 1.00 48.81 510 ILE A C 1
ATOM 3968 O O . ILE A 1 510 ? -14.999 1.180 18.580 1.00 48.81 510 ILE A O 1
ATOM 3972 N N . ASP A 1 511 ? -15.197 -0.796 19.586 1.00 50.75 511 ASP A N 1
ATOM 3973 C CA . ASP A 1 511 ? -16.397 -0.406 20.307 1.00 50.75 511 ASP A CA 1
ATOM 3974 C C . ASP A 1 511 ? -15.916 0.357 21.557 1.00 50.75 511 ASP A C 1
ATOM 3976 O O . ASP A 1 511 ? -15.652 -0.246 22.599 1.00 50.75 511 ASP A O 1
ATOM 3980 N N . MET A 1 512 ? -15.676 1.677 21.435 1.00 47.59 512 MET A N 1
ATOM 3981 C CA . MET A 1 512 ? -15.181 2.521 22.545 1.00 47.59 512 MET A CA 1
ATOM 3982 C C . MET A 1 512 ? -16.060 2.380 23.796 1.00 47.59 512 MET A C 1
ATOM 3984 O O . MET A 1 512 ? -15.592 2.634 24.905 1.00 47.59 512 MET A O 1
ATOM 3988 N N . GLU A 1 513 ? -17.325 1.984 23.628 1.00 50.12 513 GLU A N 1
ATOM 3989 C CA . GLU A 1 513 ? -18.268 1.759 24.723 1.00 50.12 513 GLU A CA 1
ATOM 3990 C C . GLU A 1 513 ? -18.050 0.422 25.448 1.00 50.12 513 GLU A C 1
ATOM 3992 O O . GLU A 1 513 ? -18.420 0.296 26.620 1.00 50.12 513 GLU A O 1
ATOM 3997 N N . ARG A 1 514 ? -17.406 -0.563 24.805 1.00 51.56 514 ARG A N 1
ATOM 3998 C CA . ARG A 1 514 ? -17.095 -1.870 25.402 1.00 51.56 514 ARG A CA 1
ATOM 3999 C C . ARG A 1 514 ? -15.842 -1.831 26.276 1.00 51.56 514 ARG A C 1
ATOM 4001 O O . ARG A 1 514 ? -15.819 -2.480 27.321 1.00 51.56 514 ARG A O 1
ATOM 4008 N N . PHE A 1 515 ? -14.829 -1.053 25.888 1.00 59.28 515 PHE A N 1
ATOM 4009 C CA . PHE A 1 515 ? -13.593 -0.884 26.659 1.00 59.28 515 PHE A CA 1
ATOM 4010 C C . PHE A 1 515 ? -13.740 0.248 27.674 1.00 59.28 515 PHE A C 1
ATOM 4012 O O . PHE A 1 515 ? -13.434 1.415 27.422 1.00 59.28 515 PHE A O 1
ATOM 4019 N N . LYS A 1 516 ? -14.236 -0.118 28.854 1.00 74.31 516 LYS A N 1
ATOM 4020 C CA . LYS A 1 516 ? -14.325 0.777 30.010 1.00 74.31 516 LYS A CA 1
ATOM 4021 C C . LYS A 1 516 ? -12.944 0.942 30.652 1.00 74.31 516 LYS A C 1
ATOM 4023 O O . LYS A 1 516 ? -12.063 0.098 30.492 1.00 74.31 516 LYS A O 1
ATOM 4028 N N . TYR A 1 517 ? -12.741 2.027 31.397 1.00 78.56 517 TYR A N 1
ATOM 4029 C CA . TYR A 1 517 ? -11.576 2.111 32.279 1.00 78.56 517 TYR A CA 1
ATOM 4030 C C . TYR A 1 517 ? -11.603 0.928 33.257 1.00 78.56 517 TYR A C 1
ATOM 4032 O O . TYR A 1 517 ? -12.682 0.619 33.775 1.00 78.56 517 TYR A O 1
ATOM 4040 N N . PRO A 1 518 ? -10.466 0.249 33.485 1.00 75.19 518 PRO A N 1
ATOM 4041 C CA . PRO A 1 518 ? -9.086 0.649 33.164 1.00 75.19 518 PRO A CA 1
ATOM 4042 C C . PRO A 1 518 ? -8.511 0.152 31.818 1.00 75.19 518 PRO A C 1
ATOM 4044 O O . PRO A 1 518 ? -7.352 0.418 31.541 1.00 75.19 518 PRO A O 1
ATOM 4047 N N . GLU A 1 519 ? -9.262 -0.550 30.962 1.00 74.12 519 GLU A N 1
ATOM 4048 C CA . GLU A 1 519 ? -8.719 -1.154 29.722 1.00 74.12 519 GLU A CA 1
ATOM 4049 C C . GLU A 1 519 ? -8.584 -0.158 28.555 1.00 74.12 519 GLU A C 1
ATOM 4051 O O . GLU A 1 519 ? -7.786 -0.348 27.640 1.00 74.12 519 GLU A O 1
ATOM 4056 N N . ARG A 1 520 ? -9.349 0.938 28.589 1.00 77.12 520 ARG A N 1
ATOM 4057 C CA . ARG A 1 520 ? -9.416 1.952 27.522 1.00 77.12 520 ARG A CA 1
ATOM 4058 C C . ARG A 1 520 ? -8.059 2.549 27.078 1.00 77.12 520 ARG A C 1
ATOM 4060 O O . ARG A 1 520 ? -7.892 2.739 25.874 1.00 77.12 520 ARG A O 1
ATOM 4067 N N . PRO A 1 521 ? -7.078 2.821 27.965 1.00 85.88 521 PRO A N 1
ATOM 4068 C CA . PRO A 1 521 ? -5.743 3.297 27.580 1.00 85.88 521 PRO A CA 1
ATOM 4069 C C . PRO A 1 521 ? -4.974 2.384 26.608 1.00 85.88 521 PRO A C 1
ATOM 4071 O O . PRO A 1 521 ? -4.158 2.886 25.838 1.00 85.88 521 PRO A O 1
ATOM 4074 N N . ILE A 1 522 ? -5.259 1.072 26.581 1.00 77.25 522 ILE A N 1
ATOM 4075 C CA . ILE A 1 522 ? -4.616 0.103 25.668 1.00 77.25 522 ILE A CA 1
ATOM 4076 C C . ILE A 1 522 ? -4.825 0.498 24.200 1.00 77.25 522 ILE A C 1
ATOM 4078 O O . ILE A 1 522 ? -3.926 0.338 23.373 1.00 77.25 522 ILE A O 1
ATOM 4082 N N . ILE A 1 523 ? -5.995 1.054 23.879 1.00 72.81 523 ILE A N 1
ATOM 4083 C CA . ILE A 1 523 ? -6.351 1.481 22.521 1.00 72.81 523 ILE A CA 1
ATOM 4084 C C . ILE A 1 523 ? -5.439 2.623 22.069 1.00 72.81 523 ILE A C 1
ATOM 4086 O O . ILE A 1 523 ? -4.882 2.576 20.976 1.00 72.81 523 ILE A O 1
ATOM 4090 N N . PHE A 1 524 ? -5.254 3.632 22.922 1.00 80.56 524 PHE A N 1
ATOM 4091 C CA . PHE A 1 524 ? -4.423 4.791 22.600 1.00 80.56 524 PHE A CA 1
ATOM 4092 C C . PHE A 1 524 ? -2.941 4.427 22.529 1.00 80.56 524 PHE A C 1
ATOM 4094 O O . PHE A 1 524 ? -2.256 4.861 21.610 1.00 80.56 524 PHE A O 1
ATOM 4101 N N . LEU A 1 525 ? -2.472 3.555 23.425 1.00 79.81 525 LEU A N 1
ATOM 4102 C CA . LEU A 1 525 ? -1.121 3.000 23.364 1.00 79.81 525 LEU A CA 1
ATOM 4103 C C . LEU A 1 525 ? -0.877 2.256 22.041 1.00 79.81 525 LEU A C 1
ATOM 4105 O O . LEU A 1 525 ? 0.145 2.471 21.391 1.00 79.81 525 LEU A O 1
ATOM 4109 N N . SER A 1 526 ? -1.835 1.430 21.610 1.00 73.62 526 SER A N 1
ATOM 4110 C CA . SER A 1 526 ? -1.751 0.697 20.339 1.00 73.62 526 SER A CA 1
ATOM 4111 C C . SER A 1 526 ? -1.765 1.644 19.134 1.00 73.62 526 SER A C 1
ATOM 4113 O O . SER A 1 526 ? -0.992 1.464 18.196 1.00 73.62 526 SER A O 1
ATOM 4115 N N . ALA A 1 527 ? -2.593 2.694 19.176 1.00 72.94 527 ALA A N 1
ATOM 4116 C CA . ALA A 1 527 ? -2.630 3.726 18.142 1.00 72.94 527 ALA A CA 1
ATOM 4117 C C . ALA A 1 527 ? -1.298 4.489 18.041 1.00 72.94 527 ALA A C 1
ATOM 4119 O O . ALA A 1 527 ? -0.822 4.740 16.939 1.00 72.94 527 ALA A O 1
ATOM 4120 N N . CYS A 1 528 ? -0.652 4.811 19.163 1.00 78.19 528 CYS A N 1
ATOM 4121 C CA . CYS A 1 528 ? 0.667 5.441 19.155 1.00 78.19 528 CYS A CA 1
ATOM 4122 C C . CYS A 1 528 ? 1.722 4.556 18.467 1.00 78.19 528 CYS A C 1
ATOM 4124 O O . CYS A 1 528 ? 2.438 5.035 17.591 1.00 78.19 528 CYS A O 1
ATOM 4126 N N . TYR A 1 529 ? 1.783 3.258 18.783 1.00 76.19 529 TYR A N 1
ATOM 4127 C CA . TYR A 1 529 ? 2.725 2.342 18.122 1.00 76.19 529 TYR A CA 1
ATOM 4128 C C . TYR A 1 529 ? 2.434 2.118 16.635 1.00 76.19 529 TYR A C 1
ATOM 4130 O O . TYR A 1 529 ? 3.363 1.882 15.859 1.00 76.19 529 TYR A O 1
ATOM 4138 N N . LEU A 1 530 ? 1.173 2.240 16.215 1.00 72.12 530 LEU A N 1
ATOM 4139 C CA . LEU A 1 530 ? 0.823 2.259 14.798 1.00 72.12 530 LEU A CA 1
ATOM 4140 C C . LEU A 1 530 ? 1.500 3.440 14.085 1.00 72.12 530 LEU A C 1
ATOM 4142 O O . LEU A 1 530 ? 2.147 3.234 13.063 1.00 72.12 530 LEU A O 1
ATOM 4146 N N . PHE A 1 531 ? 1.427 4.654 14.638 1.00 74.12 531 PHE A N 1
ATOM 4147 C CA . PHE A 1 531 ? 2.095 5.824 14.053 1.00 74.12 531 PHE A CA 1
ATOM 4148 C C . PHE A 1 531 ? 3.627 5.735 14.101 1.00 74.12 531 PHE A C 1
ATOM 4150 O O . PHE A 1 531 ? 4.282 6.114 13.132 1.00 74.12 531 PHE A O 1
ATOM 4157 N N . VAL A 1 532 ? 4.203 5.149 15.156 1.00 72.12 532 VAL A N 1
ATOM 4158 C CA . VAL A 1 532 ? 5.645 4.833 15.199 1.00 72.12 532 VAL A CA 1
ATOM 4159 C C . VAL A 1 532 ? 6.023 3.881 14.056 1.00 72.12 532 VAL A C 1
ATOM 4161 O O . VAL A 1 532 ? 7.019 4.094 13.367 1.00 72.12 532 VAL A O 1
ATOM 4164 N N . SER A 1 533 ? 5.195 2.867 13.787 1.00 70.88 533 SER A N 1
ATOM 4165 C CA . SER A 1 533 ? 5.406 1.942 12.664 1.00 70.88 533 SER A CA 1
ATOM 4166 C C . SER A 1 533 ? 5.331 2.661 11.313 1.00 70.88 533 SER A C 1
ATOM 4168 O O . SER A 1 533 ? 6.145 2.393 10.430 1.00 70.88 533 SER A O 1
ATOM 4170 N N . VAL A 1 534 ? 4.413 3.625 11.162 1.00 71.88 534 VAL A N 1
ATOM 4171 C CA . VAL A 1 534 ? 4.345 4.496 9.975 1.00 71.88 534 VAL A CA 1
ATOM 4172 C C . VAL A 1 534 ? 5.642 5.291 9.800 1.00 71.88 534 VAL A C 1
ATOM 4174 O O . VAL A 1 534 ? 6.125 5.386 8.679 1.00 71.88 534 VAL A O 1
ATOM 4177 N N . GLY A 1 535 ? 6.260 5.794 10.873 1.00 68.25 535 GLY A N 1
ATOM 4178 C CA . GLY A 1 535 ? 7.560 6.478 10.807 1.00 68.25 535 GLY A CA 1
ATOM 4179 C C . GLY A 1 535 ? 8.674 5.610 10.209 1.00 68.25 535 GLY A C 1
ATOM 4180 O O . GLY A 1 535 ? 9.377 6.041 9.293 1.00 68.25 535 GLY A O 1
ATOM 4181 N N . TYR A 1 536 ? 8.785 4.353 10.651 1.00 69.75 536 TYR A N 1
ATOM 4182 C CA . TYR A 1 536 ? 9.737 3.398 10.069 1.00 69.75 536 TYR A CA 1
ATOM 4183 C C . TYR A 1 536 ? 9.407 3.042 8.615 1.00 69.75 536 TYR A C 1
ATOM 4185 O O . TYR A 1 536 ? 10.316 2.874 7.803 1.00 69.75 536 TYR A O 1
ATOM 4193 N N . ILE A 1 537 ? 8.121 2.971 8.262 1.00 67.44 537 ILE A N 1
ATOM 4194 C CA . ILE A 1 537 ? 7.687 2.778 6.874 1.00 67.44 537 ILE A CA 1
ATOM 4195 C C . ILE A 1 537 ? 8.101 3.973 6.011 1.00 67.44 537 ILE A C 1
ATOM 4197 O O . ILE A 1 537 ? 8.672 3.765 4.948 1.00 67.44 537 ILE A O 1
ATOM 4201 N N . VAL A 1 538 ? 7.889 5.212 6.468 1.00 65.06 538 VAL A N 1
ATOM 4202 C CA . VAL A 1 538 ? 8.329 6.421 5.748 1.00 65.06 538 VAL A CA 1
ATOM 4203 C C . VAL A 1 538 ? 9.836 6.372 5.491 1.00 65.06 538 VAL A C 1
ATOM 4205 O O . VAL A 1 538 ? 10.258 6.597 4.359 1.00 65.06 538 VAL A O 1
ATOM 4208 N N . ARG A 1 539 ? 10.639 5.978 6.491 1.00 67.25 539 ARG A N 1
ATOM 4209 C CA . ARG A 1 539 ? 12.083 5.744 6.323 1.00 67.25 539 ARG A CA 1
ATOM 4210 C C . ARG A 1 539 ? 12.396 4.702 5.252 1.00 67.25 539 ARG A C 1
ATOM 4212 O O . ARG A 1 539 ? 13.279 4.915 4.428 1.00 67.25 539 ARG A O 1
ATOM 4219 N N . LEU A 1 540 ? 11.703 3.563 5.267 1.00 56.22 540 LEU A N 1
ATOM 4220 C CA . LEU A 1 540 ? 11.936 2.481 4.304 1.00 56.22 540 LEU A CA 1
ATOM 4221 C C . LEU A 1 540 ? 11.576 2.889 2.872 1.00 56.22 540 LEU A C 1
ATOM 4223 O O . LEU A 1 540 ? 12.231 2.465 1.927 1.00 56.22 540 LEU A O 1
ATOM 4227 N N . VAL A 1 541 ? 10.536 3.705 2.729 1.00 55.56 541 VAL A N 1
ATOM 4228 C CA . VAL A 1 541 ? 9.997 4.158 1.446 1.00 55.56 541 VAL A CA 1
ATOM 4229 C C . VAL A 1 541 ? 10.850 5.266 0.844 1.00 55.56 541 VAL A C 1
ATOM 4231 O O . VAL A 1 541 ? 11.113 5.244 -0.353 1.00 55.56 541 VAL A O 1
ATOM 4234 N N . ALA A 1 542 ? 11.263 6.241 1.651 1.00 56.72 542 ALA A N 1
ATOM 4235 C CA . ALA A 1 542 ? 12.105 7.331 1.180 1.00 56.72 542 ALA A CA 1
ATOM 4236 C C . ALA A 1 542 ? 13.531 6.833 0.867 1.00 56.72 542 ALA A C 1
ATOM 4238 O O . ALA A 1 542 ? 14.105 7.219 -0.147 1.00 56.72 542 ALA A O 1
ATOM 4239 N N . GLY A 1 543 ? 14.052 5.900 1.672 1.00 57.41 543 GLY A N 1
ATOM 4240 C CA . GLY A 1 543 ? 15.436 5.431 1.614 1.00 57.41 543 GLY A CA 1
ATOM 4241 C C . GLY A 1 543 ? 16.284 6.076 2.714 1.00 57.41 543 GLY A C 1
ATOM 4242 O O . GLY A 1 543 ? 16.016 7.200 3.141 1.00 57.41 543 GLY A O 1
ATOM 4243 N N . HIS A 1 544 ? 17.316 5.369 3.200 1.00 62.62 544 HIS A N 1
ATOM 4244 C CA . HIS A 1 544 ? 18.106 5.848 4.347 1.00 62.62 544 HIS A CA 1
ATOM 4245 C C . HIS A 1 544 ? 18.773 7.202 4.060 1.00 62.62 544 HIS A C 1
ATOM 4247 O O . HIS A 1 544 ? 18.780 8.077 4.922 1.00 62.62 544 HIS A O 1
ATOM 4253 N N . ALA A 1 545 ? 19.281 7.387 2.836 1.00 63.28 545 ALA A N 1
ATOM 4254 C CA . ALA A 1 545 ? 20.092 8.544 2.478 1.00 63.28 545 ALA A CA 1
ATOM 4255 C C . ALA A 1 545 ? 19.226 9.795 2.348 1.00 63.28 545 ALA A C 1
ATOM 4257 O O . ALA A 1 545 ? 19.590 10.836 2.861 1.00 63.28 545 ALA A O 1
ATOM 4258 N N . SER A 1 546 ? 18.029 9.680 1.770 1.00 68.38 546 SER A N 1
ATOM 4259 C CA . SER A 1 546 ? 17.114 10.818 1.613 1.00 68.38 546 SER A CA 1
ATOM 4260 C C . SER A 1 546 ? 16.510 11.329 2.923 1.00 68.38 546 SER A C 1
ATOM 4262 O O . SER A 1 546 ? 15.959 12.424 2.955 1.00 68.38 546 SER A O 1
ATOM 4264 N N . VAL A 1 547 ? 16.523 10.505 3.978 1.00 69.19 547 VAL A N 1
ATOM 4265 C CA . VAL A 1 547 ? 15.972 10.877 5.289 1.00 69.19 547 VAL A CA 1
ATOM 4266 C C . VAL A 1 547 ? 17.071 11.397 6.205 1.00 69.19 547 VAL A C 1
ATOM 4268 O O . VAL A 1 547 ? 16.865 12.412 6.860 1.00 69.19 547 VAL A O 1
ATOM 4271 N N . ALA A 1 548 ? 18.217 10.713 6.262 1.00 69.44 548 ALA A N 1
ATOM 4272 C CA . ALA A 1 548 ? 19.263 10.989 7.244 1.00 69.44 548 ALA A CA 1
ATOM 4273 C C . ALA A 1 548 ? 20.504 11.711 6.681 1.00 69.44 548 ALA A C 1
ATOM 4275 O O . ALA A 1 548 ? 21.311 12.192 7.478 1.00 69.44 548 ALA A O 1
ATOM 4276 N N . CYS A 1 549 ? 20.671 11.820 5.356 1.00 66.25 549 CYS A N 1
ATOM 4277 C CA . CYS A 1 549 ? 21.866 12.392 4.722 1.00 66.25 549 CYS A CA 1
ATOM 4278 C C . CYS A 1 549 ? 21.538 13.571 3.794 1.00 66.25 549 CYS A C 1
ATOM 4280 O O . CYS A 1 549 ? 20.594 13.528 3.009 1.00 66.25 549 CYS A O 1
ATOM 4282 N N . ASN A 1 550 ? 22.383 14.603 3.828 1.00 65.06 550 ASN A N 1
ATOM 4283 C CA . ASN A 1 550 ? 22.265 15.742 2.929 1.00 65.06 550 ASN A CA 1
ATOM 4284 C C . ASN A 1 550 ? 22.732 15.358 1.504 1.00 65.06 550 ASN A C 1
ATOM 4286 O O . ASN A 1 550 ? 23.882 14.926 1.351 1.00 65.06 550 ASN A O 1
ATOM 4290 N N . PRO A 1 551 ? 21.888 15.536 0.466 1.00 56.28 551 PRO A N 1
ATOM 4291 C CA . PRO A 1 551 ? 22.226 15.187 -0.914 1.00 56.28 551 PRO A CA 1
ATOM 4292 C C . PRO A 1 551 ? 23.365 16.017 -1.531 1.00 56.28 551 PRO A C 1
ATOM 4294 O O . PRO A 1 551 ? 24.020 15.515 -2.438 1.00 56.28 551 PRO A O 1
ATOM 4297 N N . GLU A 1 552 ? 23.642 17.239 -1.059 1.00 54.66 552 GLU A N 1
ATOM 4298 C CA . GLU A 1 552 ? 24.691 18.098 -1.648 1.00 54.66 552 GLU A CA 1
ATOM 4299 C C . GLU A 1 552 ? 26.097 17.831 -1.091 1.00 54.66 552 GLU A C 1
ATOM 4301 O O . GLU A 1 552 ? 27.092 18.045 -1.783 1.00 54.66 552 GLU A O 1
ATOM 4306 N N . HIS A 1 553 ? 26.198 17.360 0.154 1.00 54.66 553 HIS A N 1
ATOM 4307 C CA . HIS A 1 553 ? 27.480 17.278 0.863 1.00 54.66 553 HIS A CA 1
ATOM 4308 C C . HIS A 1 553 ? 27.823 15.887 1.413 1.00 54.66 553 HIS A C 1
ATOM 4310 O O . HIS A 1 553 ? 28.866 15.736 2.039 1.00 54.66 553 HIS A O 1
ATOM 4316 N N . HIS A 1 554 ? 26.984 14.864 1.199 1.00 55.81 554 HIS A N 1
ATOM 4317 C CA . HIS A 1 554 ? 27.203 13.494 1.700 1.00 55.81 554 HIS A CA 1
ATOM 4318 C C . HIS A 1 554 ? 27.482 13.398 3.220 1.00 55.81 554 HIS A C 1
ATOM 4320 O O . HIS A 1 554 ? 28.050 12.415 3.695 1.00 55.81 554 HIS A O 1
ATOM 4326 N N . HIS A 1 555 ? 27.055 14.394 4.001 1.00 60.41 555 HIS A N 1
ATOM 4327 C CA . HIS A 1 555 ? 27.126 14.398 5.464 1.00 60.41 555 HIS A CA 1
ATOM 4328 C C . HIS A 1 555 ? 25.746 14.130 6.080 1.00 60.41 555 HIS A C 1
ATOM 4330 O O . HIS A 1 555 ? 24.711 14.310 5.434 1.00 60.41 555 HIS A O 1
ATOM 4336 N N . VAL A 1 556 ? 25.727 13.682 7.336 1.00 56.94 556 VAL A N 1
ATOM 4337 C CA . VAL A 1 556 ? 24.496 13.475 8.117 1.00 56.94 556 VAL A CA 1
ATOM 4338 C C . VAL A 1 556 ? 23.764 14.814 8.303 1.00 56.94 556 VAL A C 1
ATOM 4340 O O . VAL A 1 556 ? 24.396 15.866 8.337 1.00 56.94 556 VAL A O 1
ATOM 4343 N N . HIS A 1 557 ? 22.431 14.806 8.388 1.00 64.44 557 HIS A N 1
ATOM 4344 C CA . HIS A 1 557 ? 21.672 16.016 8.721 1.00 64.44 557 HIS A CA 1
ATOM 4345 C C . HIS A 1 557 ? 21.897 16.418 10.189 1.00 64.44 557 HIS A C 1
ATOM 4347 O O . HIS A 1 557 ? 21.549 15.652 11.087 1.00 64.44 557 HIS A O 1
ATOM 4353 N N . TYR A 1 558 ? 22.449 17.619 10.404 1.00 55.75 558 TYR A N 1
ATOM 4354 C CA . TYR A 1 558 ? 22.755 18.190 11.728 1.00 55.75 558 TYR A CA 1
ATOM 4355 C C . TYR A 1 558 ? 21.850 19.372 12.124 1.00 55.75 558 TYR A C 1
ATOM 4357 O O . TYR A 1 558 ? 21.951 19.866 13.240 1.00 55.75 558 TYR A O 1
ATOM 4365 N N . GLU A 1 559 ? 20.961 19.839 11.237 1.00 56.97 559 GLU A N 1
ATOM 4366 C CA . GLU A 1 559 ? 20.058 20.960 11.525 1.00 56.97 559 GLU A CA 1
ATOM 4367 C C . GLU A 1 559 ? 18.668 20.767 10.901 1.00 56.97 559 GLU A C 1
ATOM 4369 O O . GLU A 1 559 ? 18.499 20.225 9.804 1.00 56.97 559 GLU A O 1
ATOM 4374 N N . THR A 1 560 ? 17.655 21.276 11.606 1.00 52.91 560 THR A N 1
ATOM 4375 C CA . THR A 1 560 ? 16.221 21.262 11.256 1.00 52.91 560 THR A CA 1
ATOM 4376 C C . THR A 1 560 ? 15.856 22.125 10.043 1.00 52.91 560 THR A C 1
ATOM 4378 O O . THR A 1 560 ? 14.683 22.213 9.685 1.00 52.91 560 THR A O 1
ATOM 4381 N N . THR A 1 561 ? 16.840 22.739 9.386 1.00 45.97 561 THR A N 1
ATOM 4382 C CA . THR A 1 561 ? 16.690 23.472 8.119 1.00 45.97 561 THR A CA 1
ATOM 4383 C C . THR A 1 561 ? 16.655 22.541 6.895 1.00 45.97 561 THR A C 1
ATOM 4385 O O . THR A 1 561 ? 16.405 23.003 5.782 1.00 45.97 561 THR A O 1
ATOM 4388 N N . GLY A 1 562 ? 16.857 21.230 7.094 1.00 50.62 562 GLY A N 1
ATOM 4389 C CA . GLY A 1 562 ? 16.744 20.182 6.074 1.00 50.62 562 GLY A CA 1
ATOM 4390 C C . GLY A 1 562 ? 15.303 19.755 5.707 1.00 50.62 562 GLY A C 1
ATOM 4391 O O . GLY A 1 562 ? 14.332 20.202 6.315 1.00 50.62 562 GLY A O 1
ATOM 4392 N N . PRO A 1 563 ? 15.137 18.883 4.691 1.00 55.00 563 PRO A N 1
ATOM 4393 C CA . PRO A 1 563 ? 13.861 18.580 4.032 1.00 55.00 563 PRO A CA 1
ATOM 4394 C C . PRO A 1 563 ? 12.772 18.034 4.971 1.00 55.00 563 PRO A C 1
ATOM 4396 O O . PRO A 1 563 ? 13.046 17.299 5.921 1.00 55.00 563 PRO A O 1
ATOM 4399 N N . ALA A 1 564 ? 11.505 18.305 4.624 1.00 65.56 564 ALA A N 1
ATOM 4400 C CA . ALA A 1 564 ? 10.306 17.950 5.397 1.00 65.56 564 ALA A CA 1
ATOM 4401 C C . ALA A 1 564 ? 10.245 16.481 5.877 1.00 65.56 564 ALA A C 1
ATOM 4403 O O . ALA A 1 564 ? 9.607 16.186 6.886 1.00 65.56 564 ALA A O 1
ATOM 4404 N N . LEU A 1 565 ? 10.914 15.553 5.185 1.00 72.44 565 LEU A N 1
ATOM 4405 C CA . LEU A 1 565 ? 10.910 14.123 5.504 1.00 72.44 565 LEU A CA 1
ATOM 4406 C C . LEU A 1 565 ? 11.623 13.781 6.821 1.00 72.44 565 LEU A C 1
ATOM 4408 O O . LEU A 1 565 ? 11.108 12.956 7.574 1.00 72.44 565 LEU A O 1
ATOM 4412 N N . CYS A 1 566 ? 12.752 14.423 7.137 1.00 76.88 566 CYS A N 1
ATOM 4413 C CA . CYS A 1 566 ? 13.496 14.164 8.376 1.00 76.88 566 CYS A CA 1
ATOM 4414 C C . CYS A 1 566 ? 12.669 14.572 9.608 1.00 76.88 566 CYS A C 1
ATOM 4416 O O . CYS A 1 566 ? 12.461 13.778 10.529 1.00 76.88 566 CYS A O 1
ATOM 4418 N N . THR A 1 567 ? 12.079 15.770 9.575 1.00 82.38 567 THR A N 1
ATOM 4419 C CA . THR A 1 567 ? 11.174 16.268 10.622 1.00 82.38 567 THR A CA 1
ATOM 4420 C C . THR A 1 567 ? 9.920 15.404 10.762 1.00 82.38 567 THR A C 1
ATOM 4422 O O . THR A 1 567 ? 9.483 15.133 11.879 1.00 82.38 567 THR A O 1
ATOM 4425 N N . VAL A 1 568 ? 9.346 14.924 9.651 1.00 81.38 568 VAL A N 1
ATOM 4426 C CA . VAL A 1 568 ? 8.180 14.024 9.673 1.00 81.38 568 VAL A CA 1
ATOM 4427 C C . VAL A 1 568 ? 8.520 12.686 10.330 1.00 81.38 568 VAL A C 1
ATOM 4429 O O . VAL A 1 568 ? 7.761 12.226 11.183 1.00 81.38 568 VAL A O 1
ATOM 4432 N N . VAL A 1 569 ? 9.659 12.072 9.987 1.00 80.69 569 VAL A N 1
ATOM 4433 C CA . VAL A 1 569 ? 10.110 10.817 10.614 1.00 80.69 569 VAL A CA 1
ATOM 4434 C C . VAL A 1 569 ? 10.370 11.025 12.106 1.00 80.69 569 VAL A C 1
ATOM 4436 O O . VAL A 1 569 ? 9.890 10.231 12.915 1.00 80.69 569 VAL A O 1
ATOM 4439 N N . PHE A 1 570 ? 11.027 12.124 12.486 1.00 87.81 570 PHE A N 1
ATOM 4440 C CA . PHE A 1 570 ? 11.221 12.491 13.889 1.00 87.81 570 PHE A CA 1
ATOM 4441 C C . PHE A 1 570 ? 9.889 12.603 14.643 1.00 87.81 570 PHE A C 1
ATOM 4443 O O . PHE A 1 570 ? 9.724 11.974 15.687 1.00 87.81 570 PHE A O 1
ATOM 4450 N N . LEU A 1 571 ? 8.912 13.348 14.114 1.00 87.75 571 LEU A N 1
ATOM 4451 C CA . LEU A 1 571 ? 7.602 13.498 14.753 1.00 87.75 571 LEU A CA 1
ATOM 4452 C C . LEU A 1 571 ? 6.880 12.148 14.871 1.00 87.75 571 LEU A C 1
ATOM 4454 O O . LEU A 1 571 ? 6.344 11.830 15.927 1.00 87.75 571 LEU A O 1
ATOM 4458 N N . LEU A 1 572 ? 6.897 11.314 13.831 1.00 81.88 572 LEU A N 1
ATOM 4459 C CA . LEU A 1 572 ? 6.240 10.005 13.869 1.00 81.88 572 LEU A CA 1
ATOM 4460 C C . LEU A 1 572 ? 6.856 9.060 14.911 1.00 81.88 572 LEU A C 1
ATOM 4462 O O . LEU A 1 572 ? 6.125 8.337 15.586 1.00 81.88 572 LEU A O 1
ATOM 4466 N N . LEU A 1 573 ? 8.181 9.075 15.067 1.00 83.19 573 LEU A N 1
ATOM 4467 C CA . LEU A 1 573 ? 8.884 8.194 15.999 1.00 83.19 573 LEU A CA 1
ATOM 4468 C C . LEU A 1 573 ? 8.885 8.745 17.432 1.00 83.19 573 LEU A C 1
ATOM 4470 O O . LEU A 1 573 ? 8.456 8.057 18.360 1.00 83.19 573 LEU A O 1
ATOM 4474 N N . TYR A 1 574 ? 9.334 9.985 17.626 1.00 90.81 574 TYR A N 1
ATOM 4475 C CA . TYR A 1 574 ? 9.547 10.568 18.950 1.00 90.81 574 TYR A CA 1
ATOM 4476 C C . TYR A 1 574 ? 8.237 10.983 19.628 1.00 90.81 574 TYR A C 1
ATOM 4478 O O . TYR A 1 574 ? 7.973 10.556 20.752 1.00 90.81 574 TYR A O 1
ATOM 4486 N N . PHE A 1 575 ? 7.371 11.761 18.965 1.00 92.25 575 PHE A N 1
ATOM 4487 C CA . PHE A 1 575 ? 6.129 12.235 19.594 1.00 92.25 575 PHE A CA 1
ATOM 4488 C C . PHE A 1 575 ? 5.226 11.062 19.994 1.00 92.25 575 PHE A C 1
ATOM 4490 O O . PHE A 1 575 ? 4.783 10.981 21.144 1.00 92.25 575 PHE A O 1
ATOM 4497 N N . PHE A 1 576 ? 4.990 10.119 19.077 1.00 86.69 576 PHE A N 1
ATOM 4498 C CA . PHE A 1 576 ? 4.121 8.978 19.357 1.00 86.69 576 PHE A CA 1
ATOM 4499 C C . PHE A 1 576 ? 4.776 7.939 20.276 1.00 86.69 576 PHE A C 1
ATOM 4501 O O . PHE A 1 576 ? 4.064 7.354 21.090 1.00 86.69 576 PHE A O 1
ATOM 4508 N N . GLY A 1 577 ? 6.100 7.751 20.235 1.00 84.69 577 GLY A N 1
ATOM 4509 C CA . GLY A 1 577 ? 6.812 6.899 21.199 1.00 84.69 577 GLY A CA 1
ATOM 4510 C C . GLY A 1 577 ? 6.783 7.454 22.632 1.00 84.69 577 GLY A C 1
ATOM 4511 O O . GLY A 1 577 ? 6.640 6.716 23.610 1.00 84.69 577 GLY A O 1
ATOM 4512 N N . MET A 1 578 ? 6.833 8.778 22.782 1.00 93.81 578 MET A N 1
ATOM 4513 C CA . MET A 1 578 ? 6.681 9.424 24.088 1.00 93.81 578 MET A CA 1
ATOM 4514 C C . MET A 1 578 ? 5.226 9.385 24.564 1.00 93.81 578 MET A C 1
ATOM 4516 O O . MET A 1 578 ? 4.964 9.104 25.736 1.00 93.81 578 MET A O 1
ATOM 4520 N N . ALA A 1 579 ? 4.267 9.591 23.659 1.00 91.00 579 ALA A N 1
ATOM 4521 C CA . ALA A 1 579 ? 2.846 9.456 23.965 1.00 91.00 579 ALA A CA 1
ATOM 4522 C C . ALA A 1 579 ? 2.473 8.021 24.381 1.00 91.00 579 ALA A C 1
ATOM 4524 O O . ALA A 1 579 ? 1.722 7.853 25.344 1.00 91.00 579 ALA A O 1
ATOM 4525 N N . SER A 1 580 ? 3.021 6.984 23.730 1.00 86.81 580 SER A N 1
ATOM 4526 C CA . SER A 1 580 ? 2.771 5.584 24.110 1.00 86.81 580 SER A CA 1
ATOM 4527 C C . SER A 1 580 ? 3.259 5.290 25.530 1.00 86.81 580 SER A C 1
ATOM 4529 O O . SER A 1 580 ? 2.542 4.654 26.306 1.00 86.81 580 SER A O 1
ATOM 4531 N N . SER A 1 581 ? 4.421 5.833 25.903 1.00 90.94 581 SER A N 1
ATOM 4532 C CA . SER A 1 581 ? 4.987 5.704 27.249 1.00 90.94 581 SER A CA 1
ATOM 4533 C C . SER A 1 581 ? 4.104 6.341 28.319 1.00 90.94 581 SER A C 1
ATOM 4535 O O . SER A 1 581 ? 3.902 5.757 29.384 1.00 90.94 581 SER A O 1
ATOM 4537 N N . ILE A 1 582 ? 3.499 7.495 28.034 1.00 94.44 582 ILE A N 1
ATOM 4538 C CA . ILE A 1 582 ? 2.561 8.140 28.963 1.00 94.44 582 ILE A CA 1
ATOM 4539 C C . ILE A 1 582 ? 1.239 7.367 29.035 1.00 94.44 582 ILE A C 1
ATOM 4541 O O . ILE A 1 582 ? 0.709 7.166 30.128 1.00 94.44 582 ILE A O 1
ATOM 4545 N N . TRP A 1 583 ? 0.723 6.868 27.908 1.00 91.62 583 TRP A N 1
ATOM 4546 C CA . TRP A 1 583 ? -0.470 6.015 27.902 1.00 91.62 583 TRP A CA 1
ATOM 4547 C C . TRP A 1 583 ? -0.271 4.718 28.688 1.00 91.62 583 TRP A C 1
ATOM 4549 O O . TRP A 1 583 ? -1.207 4.254 29.341 1.00 91.62 583 TRP A O 1
ATOM 4559 N N . TRP A 1 584 ? 0.946 4.174 28.706 1.00 90.56 584 TRP A N 1
ATOM 4560 C CA . TRP A 1 584 ? 1.302 3.046 29.560 1.00 90.56 584 TRP A CA 1
ATOM 4561 C C . TRP A 1 584 ? 1.296 3.406 31.058 1.00 90.56 584 TRP A C 1
ATOM 4563 O O . TRP A 1 584 ? 0.774 2.645 31.880 1.00 90.56 584 TRP A O 1
ATOM 4573 N N . VAL A 1 585 ? 1.797 4.590 31.433 1.00 94.00 585 VAL A N 1
ATOM 4574 C CA . VAL A 1 585 ? 1.691 5.093 32.818 1.00 94.00 585 VAL A CA 1
ATOM 4575 C C . VAL A 1 585 ? 0.226 5.291 33.214 1.00 94.00 585 VAL A C 1
ATOM 4577 O O . VAL A 1 585 ? -0.170 4.891 34.306 1.00 94.00 585 VAL A O 1
ATOM 4580 N N . ILE A 1 586 ? -0.606 5.838 32.323 1.00 93.44 586 ILE A N 1
ATOM 4581 C CA . ILE A 1 586 ? -2.049 6.016 32.553 1.00 93.44 586 ILE A CA 1
ATOM 4582 C C . ILE A 1 586 ? -2.752 4.661 32.701 1.00 93.44 586 ILE A C 1
ATOM 4584 O O . ILE A 1 586 ? -3.596 4.505 33.584 1.00 93.44 586 ILE A O 1
ATOM 4588 N N . LEU A 1 587 ? -2.405 3.664 31.883 1.00 88.50 587 LEU A N 1
ATOM 4589 C CA . LEU A 1 587 ? -2.909 2.295 32.031 1.00 88.50 587 LEU A CA 1
ATOM 4590 C C . LEU A 1 587 ? -2.580 1.743 33.425 1.00 88.50 587 LEU A C 1
ATOM 4592 O O . LEU A 1 587 ? -3.466 1.263 34.129 1.00 88.50 587 LEU A O 1
ATOM 4596 N N . SER A 1 588 ? -1.326 1.891 33.849 1.00 90.25 588 SER A N 1
ATOM 4597 C CA . SER A 1 588 ? -0.835 1.440 35.156 1.00 90.25 588 SER A CA 1
ATOM 4598 C C . SER A 1 588 ? -1.536 2.152 36.321 1.00 90.25 588 SER A C 1
ATOM 4600 O O . SER A 1 588 ? -1.978 1.509 37.274 1.00 90.25 588 SER A O 1
ATOM 4602 N N . LEU A 1 589 ? -1.706 3.473 36.222 1.00 91.75 589 LEU A N 1
ATOM 4603 C CA . LEU A 1 589 ? -2.400 4.302 37.208 1.00 91.75 589 LEU A CA 1
ATOM 4604 C C . LEU A 1 589 ? -3.884 3.943 37.311 1.00 91.75 589 LEU A C 1
ATOM 4606 O O . LEU A 1 589 ? -4.391 3.701 38.402 1.00 91.75 589 LEU A O 1
ATOM 4610 N N . THR A 1 590 ? -4.599 3.908 36.185 1.00 90.19 590 THR A N 1
ATOM 4611 C CA . THR A 1 590 ? -6.040 3.603 36.173 1.00 90.19 590 THR A CA 1
ATOM 4612 C C . THR A 1 590 ? -6.314 2.191 36.672 1.00 90.19 590 THR A C 1
ATOM 4614 O O . THR A 1 590 ? -7.312 1.962 37.355 1.00 90.19 590 THR A O 1
ATOM 4617 N N . TRP A 1 591 ? -5.397 1.260 36.413 1.00 87.00 591 TRP A N 1
ATOM 4618 C CA . TRP A 1 591 ? -5.450 -0.072 36.986 1.00 87.00 591 TRP A CA 1
ATOM 4619 C C . TRP A 1 591 ? -5.228 -0.071 38.503 1.00 87.00 591 TRP A C 1
ATOM 4621 O O . TRP A 1 591 ? -6.028 -0.669 39.218 1.00 87.00 591 TRP A O 1
ATOM 4631 N N . PHE A 1 592 ? -4.229 0.651 39.021 1.00 89.19 592 PHE A N 1
ATOM 4632 C CA . PHE A 1 592 ? -4.049 0.828 40.467 1.00 89.19 592 PHE A CA 1
ATOM 4633 C C . PHE A 1 592 ? -5.277 1.467 41.137 1.00 89.19 592 PHE A C 1
ATOM 4635 O O . PHE A 1 592 ? -5.708 1.009 42.194 1.00 89.19 592 PHE A O 1
ATOM 4642 N N . LEU A 1 593 ? -5.891 2.479 40.521 1.00 89.25 593 LEU A N 1
ATOM 4643 C CA . LEU A 1 593 ? -7.107 3.110 41.046 1.00 89.25 593 LEU A CA 1
ATOM 4644 C C . LEU A 1 593 ? -8.283 2.124 41.096 1.00 89.25 593 LEU A C 1
ATOM 4646 O O . LEU A 1 593 ? -8.989 2.051 42.103 1.00 89.25 593 LEU A O 1
ATOM 4650 N N . ALA A 1 594 ? -8.469 1.326 40.044 1.00 84.25 594 ALA A N 1
ATOM 4651 C CA . ALA A 1 594 ? -9.519 0.312 40.001 1.00 84.25 594 ALA A CA 1
ATOM 4652 C C . ALA A 1 594 ? -9.278 -0.815 41.022 1.00 84.25 594 ALA A C 1
ATOM 4654 O O . ALA A 1 594 ? -10.191 -1.226 41.734 1.00 84.25 594 ALA A O 1
ATOM 4655 N N . ALA A 1 595 ? -8.044 -1.310 41.107 1.00 78.56 595 ALA A N 1
ATOM 4656 C CA . ALA A 1 595 ? -7.689 -2.502 41.864 1.00 78.56 595 ALA A CA 1
ATOM 4657 C C . ALA A 1 595 ? -7.345 -2.229 43.339 1.00 78.56 595 ALA A C 1
ATOM 4659 O O . ALA A 1 595 ? -7.765 -2.970 44.226 1.00 78.56 595 ALA A O 1
ATOM 4660 N N . GLY A 1 596 ? -6.574 -1.174 43.603 1.00 79.56 596 GLY A N 1
ATOM 4661 C CA . GLY A 1 596 ? -6.117 -0.784 44.936 1.00 79.56 596 GLY A CA 1
ATOM 4662 C C . GLY A 1 596 ? -7.088 0.135 45.658 1.00 79.56 596 GLY A C 1
ATOM 4663 O O . GLY A 1 596 ? -7.462 -0.135 46.798 1.00 79.56 596 GLY A O 1
ATOM 4664 N N . MET A 1 597 ? -7.554 1.180 44.975 1.00 82.81 597 MET A N 1
ATOM 4665 C CA . MET A 1 597 ? -8.464 2.172 45.561 1.00 82.81 597 MET A CA 1
ATOM 4666 C C . MET A 1 597 ? -9.948 1.822 45.372 1.00 82.81 597 MET A C 1
ATOM 4668 O O . MET A 1 597 ? -10.808 2.541 45.874 1.00 82.81 597 MET A O 1
ATOM 4672 N N . LYS A 1 598 ? -10.257 0.713 44.680 1.00 83.06 598 LYS A N 1
ATOM 4673 C CA . LYS A 1 598 ? -11.621 0.230 44.385 1.00 83.06 598 LYS A CA 1
ATOM 4674 C C . LYS A 1 598 ? -12.488 1.243 43.626 1.00 83.06 598 LYS A C 1
ATOM 4676 O O . LYS A 1 598 ? -13.704 1.287 43.812 1.00 83.06 598 LYS A O 1
ATOM 4681 N N . TRP A 1 599 ? -11.884 2.075 42.781 1.00 84.50 599 TRP A N 1
ATOM 4682 C CA . TRP A 1 599 ? -12.636 3.046 41.990 1.00 84.50 599 TRP A CA 1
ATOM 4683 C C . TRP A 1 599 ? -13.484 2.353 40.920 1.00 84.50 599 TRP A C 1
ATOM 4685 O O . TRP A 1 599 ? -13.017 1.459 40.213 1.00 84.50 599 TRP A O 1
ATOM 4695 N N . GLY A 1 600 ? -14.729 2.808 40.771 1.00 80.38 600 GLY A N 1
ATOM 4696 C CA . GLY A 1 600 ? -15.598 2.397 39.672 1.00 80.38 600 GLY A CA 1
ATOM 4697 C C . GLY A 1 600 ? -15.130 2.959 38.326 1.00 80.38 600 GLY A C 1
ATOM 4698 O O . GLY A 1 600 ? -14.466 3.994 38.249 1.00 80.38 600 GLY A O 1
ATOM 4699 N N . ASN A 1 601 ? -15.535 2.305 37.240 1.00 80.81 601 ASN A N 1
ATOM 4700 C CA . ASN A 1 601 ? -15.260 2.743 35.869 1.00 80.81 601 ASN A CA 1
ATOM 4701 C C . ASN A 1 601 ? -15.745 4.178 35.587 1.00 80.81 601 ASN A C 1
ATOM 4703 O O . ASN A 1 601 ? -15.092 4.901 34.840 1.00 80.81 601 ASN A O 1
ATOM 4707 N N . GLU A 1 602 ? -16.878 4.585 36.166 1.00 83.50 602 GLU A N 1
ATOM 4708 C CA . GLU A 1 602 ? -17.464 5.922 35.987 1.00 83.50 602 GLU A CA 1
ATOM 4709 C C . GLU A 1 602 ? -16.656 7.006 36.706 1.00 83.50 602 GLU A C 1
ATOM 4711 O O . GLU A 1 602 ? -16.407 8.064 36.132 1.00 83.50 602 GLU A O 1
ATOM 4716 N N . ALA A 1 603 ? -16.154 6.707 37.909 1.00 86.81 603 ALA A N 1
ATOM 4717 C CA . ALA A 1 603 ? -15.286 7.613 38.656 1.00 86.81 603 ALA A CA 1
ATOM 4718 C C . ALA A 1 603 ? -13.985 7.887 37.888 1.00 86.81 603 ALA A C 1
ATOM 4720 O O . ALA A 1 603 ? -13.593 9.038 37.723 1.00 86.81 603 ALA A O 1
ATOM 4721 N N . ILE A 1 604 ? -13.352 6.844 37.337 1.00 89.19 604 ILE A N 1
ATOM 4722 C CA . ILE A 1 604 ? -12.137 6.996 36.522 1.00 89.19 604 ILE A CA 1
ATOM 4723 C C . ILE A 1 604 ? -12.445 7.745 35.215 1.00 89.19 604 ILE A C 1
ATOM 4725 O O . ILE A 1 604 ? -11.666 8.600 34.793 1.00 89.19 604 ILE A O 1
ATOM 4729 N N . ALA A 1 605 ? -13.591 7.466 34.585 1.00 84.69 605 ALA A N 1
ATOM 4730 C CA . ALA A 1 605 ? -14.007 8.147 33.361 1.00 84.69 605 ALA A CA 1
ATOM 4731 C C . ALA A 1 605 ? -14.232 9.657 33.559 1.00 84.69 605 ALA A C 1
ATOM 4733 O O . ALA A 1 605 ? -13.958 10.422 32.636 1.00 84.69 605 ALA A O 1
ATOM 4734 N N . GLY A 1 606 ? -14.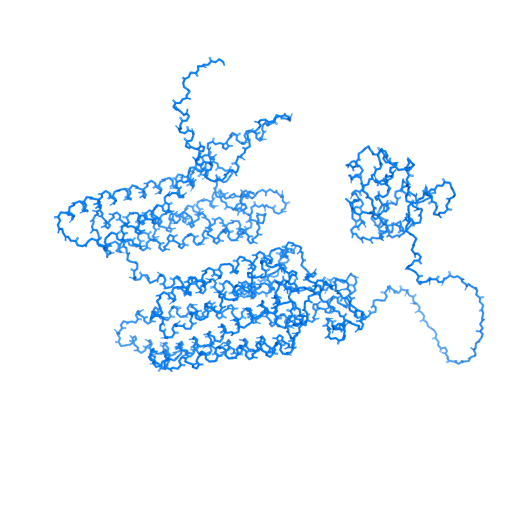651 10.100 34.751 1.00 88.44 606 GLY A N 1
ATOM 4735 C CA . GLY A 1 606 ? -14.782 11.525 35.085 1.00 88.44 606 GLY A CA 1
ATOM 4736 C C . GLY A 1 606 ? -13.469 12.315 34.964 1.00 88.44 606 GLY A C 1
ATOM 4737 O O . GLY A 1 606 ? -13.483 13.496 34.617 1.00 88.44 606 GLY A O 1
ATOM 4738 N N . TYR A 1 607 ? -12.324 11.649 35.150 1.00 91.06 607 TYR A N 1
ATOM 4739 C CA . TYR A 1 607 ? -10.990 12.248 35.019 1.00 91.06 607 TYR A CA 1
ATOM 4740 C C . TYR A 1 607 ? -10.351 12.048 33.635 1.00 91.06 607 TYR A C 1
ATOM 4742 O O . TYR A 1 607 ? -9.212 12.465 33.420 1.00 91.06 607 TYR A O 1
ATOM 4750 N N . ALA A 1 608 ? -11.067 11.461 32.668 1.00 85.19 608 ALA A N 1
ATOM 4751 C CA . ALA A 1 608 ? -10.521 11.131 31.349 1.00 85.19 608 ALA A CA 1
ATOM 4752 C C . ALA A 1 608 ? -9.894 12.333 30.621 1.00 85.19 608 ALA A C 1
ATOM 4754 O O . ALA A 1 608 ? -8.859 12.187 29.971 1.00 85.19 608 ALA A O 1
ATOM 4755 N N . GLN A 1 609 ? -10.481 13.524 30.772 1.00 86.44 609 GLN A N 1
ATOM 4756 C CA . GLN A 1 609 ? -9.962 14.768 30.194 1.00 86.44 609 GLN A CA 1
ATOM 4757 C C . GLN A 1 609 ? -8.512 15.063 30.612 1.00 86.44 609 GLN A C 1
ATOM 4759 O O . GLN A 1 609 ? -7.700 15.444 29.772 1.00 86.44 609 GLN A O 1
ATOM 4764 N N . TYR A 1 610 ? -8.151 14.803 31.873 1.00 92.81 610 TYR A N 1
ATOM 4765 C CA . TYR A 1 610 ? -6.800 15.036 32.386 1.00 92.81 610 TYR A CA 1
ATOM 4766 C C . TYR A 1 610 ? -5.804 14.008 31.853 1.00 92.81 610 TYR A C 1
ATOM 4768 O O . TYR A 1 610 ? -4.671 14.362 31.531 1.00 92.81 610 TYR A O 1
ATOM 4776 N N . PHE A 1 611 ? -6.230 12.750 31.700 1.00 92.88 611 PHE A N 1
ATOM 4777 C CA . PHE A 1 611 ? -5.402 11.706 31.091 1.00 92.88 611 PHE A CA 1
ATOM 4778 C C . PHE A 1 611 ? -5.056 12.050 29.641 1.00 92.88 611 PHE A C 1
ATOM 4780 O O . PHE A 1 611 ? -3.894 11.976 29.250 1.00 92.88 611 PHE A O 1
ATOM 4787 N N . HIS A 1 612 ? -6.049 12.492 28.864 1.00 86.25 612 HIS A N 1
ATOM 4788 C CA . HIS A 1 612 ? -5.837 12.946 27.491 1.00 86.25 612 HIS A CA 1
ATOM 4789 C C . HIS A 1 612 ? -4.957 14.195 27.421 1.00 86.25 612 HIS A C 1
ATOM 4791 O O . HIS A 1 612 ? -4.047 14.247 26.597 1.00 86.25 612 HIS A O 1
ATOM 4797 N N . LEU A 1 613 ? -5.189 15.173 28.299 1.00 91.12 613 LEU A N 1
ATOM 4798 C CA . LEU A 1 613 ? -4.374 16.382 28.358 1.00 91.12 613 LEU A CA 1
ATOM 4799 C C . LEU A 1 613 ? -2.902 16.041 28.621 1.00 91.12 613 LEU A C 1
ATOM 4801 O O . LEU A 1 613 ? -2.040 16.472 27.865 1.00 91.12 613 LEU A O 1
ATOM 4805 N N . ALA A 1 614 ? -2.608 15.218 29.631 1.00 92.06 614 ALA A N 1
ATOM 4806 C CA . ALA A 1 614 ? -1.240 14.815 29.953 1.00 92.06 614 ALA A CA 1
ATOM 4807 C C . ALA A 1 614 ? -0.575 14.023 28.813 1.00 92.06 614 ALA A C 1
ATOM 4809 O O . ALA A 1 614 ? 0.567 14.306 28.451 1.00 92.06 614 ALA A O 1
ATOM 4810 N N . ALA A 1 615 ? -1.293 13.060 28.225 1.00 91.81 615 ALA A N 1
ATOM 4811 C CA . ALA A 1 615 ? -0.756 12.187 27.185 1.00 91.81 615 ALA A CA 1
ATOM 4812 C C . ALA A 1 615 ? -0.408 12.912 25.881 1.00 91.81 615 ALA A C 1
ATOM 4814 O O . ALA A 1 615 ? 0.496 12.470 25.179 1.00 91.81 615 ALA A O 1
ATOM 4815 N N . TRP A 1 616 ? -1.088 14.016 25.562 1.00 91.69 616 TRP A N 1
ATOM 4816 C CA . TRP A 1 616 ? -0.837 14.766 24.330 1.00 91.69 616 TRP A CA 1
ATOM 4817 C C . TRP A 1 616 ? -0.006 16.026 24.552 1.00 91.69 616 TRP A C 1
ATOM 4819 O O . TRP A 1 616 ? 0.877 16.320 23.747 1.00 91.69 616 TRP A O 1
ATOM 4829 N N . LEU A 1 617 ? -0.228 16.756 25.648 1.00 92.25 617 LEU A N 1
ATOM 4830 C CA . LEU A 1 617 ? 0.479 18.009 25.912 1.00 92.25 617 LEU A CA 1
ATOM 4831 C C . LEU A 1 617 ? 1.958 17.773 26.232 1.00 92.25 617 LEU A C 1
ATOM 4833 O O . LEU A 1 617 ? 2.808 18.487 25.709 1.00 92.25 617 LEU A O 1
ATOM 4837 N N . ILE A 1 618 ? 2.282 16.763 27.048 1.00 93.62 618 ILE A N 1
ATOM 4838 C CA . ILE A 1 618 ? 3.666 16.514 27.480 1.00 93.62 618 ILE A CA 1
ATOM 4839 C C . ILE A 1 618 ? 4.570 16.132 26.289 1.00 93.62 618 ILE A C 1
ATOM 4841 O O . ILE A 1 618 ? 5.628 16.749 26.143 1.00 93.62 618 ILE A O 1
ATOM 4845 N N . PRO A 1 619 ? 4.196 15.189 25.396 1.00 94.50 619 PRO A N 1
ATOM 4846 C CA . PRO A 1 619 ? 4.985 14.898 24.198 1.00 94.50 619 PRO A CA 1
ATOM 4847 C C . PRO A 1 619 ? 5.018 16.062 23.209 1.00 94.50 619 PRO A C 1
ATOM 4849 O O . PRO A 1 619 ? 6.056 16.282 22.587 1.00 94.50 619 PRO A O 1
ATOM 4852 N N . SER A 1 620 ? 3.925 16.831 23.086 1.00 89.00 620 SER A N 1
ATOM 4853 C CA . SER A 1 620 ? 3.883 18.021 22.220 1.00 89.00 620 SER A CA 1
ATOM 4854 C C . SER A 1 620 ? 4.907 19.055 22.676 1.00 89.00 620 SER A C 1
ATOM 4856 O O . SER A 1 620 ? 5.758 19.462 21.893 1.00 89.00 620 SER A O 1
ATOM 4858 N N . ALA A 1 621 ? 4.880 19.424 23.960 1.00 93.38 621 ALA A N 1
ATOM 4859 C CA . ALA A 1 621 ? 5.807 20.389 24.540 1.00 93.38 621 ALA A CA 1
ATOM 4860 C C . ALA A 1 621 ? 7.266 19.937 24.382 1.00 93.38 621 ALA A C 1
ATOM 4862 O O . ALA A 1 621 ? 8.120 20.731 23.996 1.00 93.38 621 ALA A O 1
ATOM 4863 N N . LYS A 1 622 ? 7.545 18.645 24.601 1.00 92.31 622 LYS A N 1
ATOM 4864 C CA . LYS A 1 622 ? 8.881 18.075 24.380 1.00 92.31 622 LYS A CA 1
ATOM 4865 C C . LYS A 1 622 ? 9.313 18.121 22.920 1.00 92.31 622 LYS A C 1
ATOM 4867 O O . LYS A 1 622 ? 10.455 18.464 22.650 1.00 92.31 622 LYS A O 1
ATOM 4872 N N . SER A 1 623 ? 8.428 17.778 21.991 1.00 91.44 623 SER A N 1
ATOM 4873 C CA . SER A 1 623 ? 8.745 17.787 20.558 1.00 91.44 623 SER A CA 1
ATOM 4874 C C . SER A 1 623 ? 9.007 19.210 20.065 1.00 91.44 623 SER A C 1
ATOM 4876 O O . SER A 1 623 ? 9.972 19.435 19.346 1.00 91.44 623 SER A O 1
ATOM 4878 N N . ILE A 1 624 ? 8.207 20.182 20.519 1.00 90.31 624 ILE A N 1
ATOM 4879 C CA . ILE A 1 624 ? 8.412 21.607 20.229 1.00 90.31 624 ILE A CA 1
ATOM 4880 C C . ILE A 1 624 ? 9.753 22.084 20.793 1.00 90.31 624 ILE A C 1
ATOM 4882 O O . ILE A 1 624 ? 10.495 22.748 20.079 1.00 90.31 624 ILE A O 1
ATOM 4886 N N . ALA A 1 625 ? 10.095 21.720 22.034 1.00 90.75 625 ALA A N 1
ATOM 4887 C CA . ALA A 1 625 ? 11.380 22.084 22.631 1.00 90.75 625 ALA A CA 1
ATOM 4888 C C . ALA A 1 625 ? 12.568 21.518 21.835 1.00 90.75 625 ALA A C 1
ATOM 4890 O O . ALA A 1 625 ? 13.509 22.247 21.549 1.00 90.75 625 ALA A O 1
ATOM 4891 N N . VAL A 1 626 ? 12.502 20.249 21.420 1.00 89.88 626 VAL A N 1
ATOM 4892 C CA . VAL A 1 626 ? 13.545 19.615 20.595 1.00 89.88 626 VAL A CA 1
ATOM 4893 C C . VAL A 1 626 ? 13.700 20.315 19.239 1.00 89.88 626 VAL A C 1
ATOM 4895 O O . VAL A 1 626 ? 14.825 20.545 18.800 1.00 89.88 626 VAL A O 1
ATOM 4898 N N . LEU A 1 627 ? 12.589 20.686 18.594 1.00 87.00 627 LEU A N 1
ATOM 4899 C CA . LEU A 1 627 ? 12.612 21.409 17.318 1.00 87.00 627 LEU A CA 1
ATOM 4900 C C . LEU A 1 627 ? 13.138 22.841 17.469 1.00 87.00 627 LEU A C 1
ATOM 4902 O O . LEU A 1 627 ? 13.906 23.290 16.626 1.00 87.00 627 LEU A O 1
ATOM 4906 N N . ALA A 1 628 ? 12.759 23.540 18.542 1.00 86.56 628 ALA A N 1
ATOM 4907 C CA . ALA A 1 628 ? 13.220 24.898 18.831 1.00 86.56 628 ALA A CA 1
ATOM 4908 C C . ALA A 1 628 ? 14.721 24.955 19.155 1.00 86.56 628 ALA A C 1
ATOM 4910 O O . ALA A 1 628 ? 15.372 25.957 18.881 1.00 86.56 628 ALA A O 1
ATOM 4911 N N . LEU A 1 629 ? 15.264 23.877 19.724 1.00 86.69 629 LEU A N 1
ATOM 4912 C CA . LEU A 1 629 ? 16.691 23.712 19.997 1.00 86.69 629 LEU A CA 1
ATOM 4913 C C . LEU A 1 629 ? 17.460 23.101 18.816 1.00 86.69 629 LEU A C 1
ATOM 4915 O O . LEU A 1 629 ? 18.625 22.749 18.984 1.00 86.69 629 LEU A O 1
ATOM 4919 N N . SER A 1 630 ? 16.809 22.901 17.663 1.00 84.62 630 SER A N 1
ATOM 4920 C CA . SER A 1 630 ? 17.385 22.263 16.469 1.00 84.62 630 SER A CA 1
ATOM 4921 C C . SER A 1 630 ? 18.136 20.961 16.769 1.00 84.62 630 SER A C 1
ATOM 4923 O O . SER A 1 630 ? 19.123 20.638 16.127 1.00 84.62 630 SER A O 1
ATOM 4925 N N . SER A 1 631 ? 17.669 20.201 17.761 1.00 85.19 631 SER A N 1
ATOM 4926 C CA . SER A 1 631 ? 18.380 19.045 18.326 1.00 85.19 631 SER A CA 1
ATOM 4927 C C . SER A 1 631 ? 17.984 17.714 17.669 1.00 85.19 631 SER A C 1
ATOM 4929 O O . SER A 1 631 ? 18.001 16.668 18.320 1.00 85.19 631 SER A O 1
ATOM 4931 N N . VAL A 1 632 ? 17.534 17.760 16.413 1.00 86.44 632 VAL A N 1
ATOM 4932 C CA . VAL A 1 632 ? 17.126 16.581 15.637 1.00 86.44 632 VAL A CA 1
ATOM 4933 C C . VAL A 1 632 ? 18.253 16.218 14.686 1.00 86.44 632 VAL A C 1
ATOM 4935 O O . VAL A 1 632 ? 18.578 17.004 13.802 1.00 86.44 632 VAL A O 1
ATOM 4938 N N . ASP A 1 633 ? 18.769 15.002 14.832 1.00 82.25 633 ASP A N 1
ATOM 4939 C CA . ASP A 1 633 ? 19.918 14.516 14.080 1.00 82.25 633 ASP A CA 1
ATOM 4940 C C . ASP A 1 633 ? 19.540 13.287 13.245 1.00 82.25 633 ASP A C 1
ATOM 4942 O O . ASP A 1 633 ? 18.739 12.441 13.665 1.00 82.25 633 ASP A O 1
ATOM 4946 N N . GLY A 1 634 ? 20.152 13.152 12.071 1.00 74.81 634 GLY A N 1
ATOM 4947 C CA . GLY A 1 634 ? 20.096 11.915 11.295 1.00 74.81 634 GLY A CA 1
ATOM 4948 C C . GLY A 1 634 ? 20.934 10.795 11.925 1.00 74.81 634 GLY A C 1
ATOM 4949 O O . GLY A 1 634 ? 22.005 11.027 12.491 1.00 74.81 634 GLY A O 1
ATOM 4950 N N . ASP A 1 635 ? 20.474 9.554 11.797 1.00 68.75 635 ASP A N 1
ATOM 4951 C CA . ASP A 1 635 ? 21.288 8.356 12.001 1.00 68.75 635 ASP A CA 1
ATOM 4952 C C . ASP A 1 635 ? 21.654 7.741 10.646 1.00 68.75 635 ASP A C 1
ATOM 4954 O O . ASP A 1 635 ? 20.757 7.253 9.954 1.00 68.75 635 ASP A O 1
ATOM 4958 N N . PRO A 1 636 ? 22.939 7.729 10.244 1.00 61.66 636 PRO A N 1
ATOM 4959 C CA . PRO A 1 636 ? 23.352 7.120 8.982 1.00 61.66 636 PRO A CA 1
ATOM 4960 C C . PRO A 1 636 ? 23.159 5.596 8.958 1.00 61.66 636 PRO A C 1
ATOM 4962 O O . PRO A 1 636 ? 23.006 5.024 7.881 1.00 61.66 636 PRO A O 1
ATOM 4965 N N . VAL A 1 637 ? 23.133 4.926 10.118 1.00 58.91 637 VAL A N 1
ATOM 4966 C CA . VAL A 1 637 ? 22.983 3.466 10.210 1.00 58.91 637 VAL A CA 1
ATOM 4967 C C . VAL A 1 637 ? 21.508 3.080 10.172 1.00 58.91 637 VAL A C 1
ATOM 4969 O O . VAL A 1 637 ? 21.073 2.323 9.298 1.00 58.91 637 VAL A O 1
ATOM 4972 N N . ALA A 1 638 ? 20.698 3.622 11.086 1.00 60.91 638 ALA A N 1
ATOM 4973 C CA . ALA A 1 638 ? 19.266 3.346 11.085 1.00 60.91 638 ALA A CA 1
ATOM 4974 C C . ALA A 1 638 ? 18.516 4.105 9.980 1.00 60.91 638 ALA A C 1
ATOM 4976 O O . ALA A 1 638 ? 17.413 3.704 9.613 1.00 60.91 638 ALA A O 1
ATOM 4977 N N . GLY A 1 639 ? 19.086 5.150 9.380 1.00 64.12 639 GLY A N 1
ATOM 4978 C CA . GLY A 1 639 ? 18.450 5.954 8.332 1.00 64.12 639 GLY A CA 1
ATOM 4979 C C . GLY A 1 639 ? 17.228 6.738 8.813 1.00 64.12 639 GLY A C 1
ATOM 4980 O O . GLY A 1 639 ? 16.333 7.000 8.014 1.00 64.12 639 GLY A O 1
ATOM 4981 N N . VAL A 1 640 ? 17.132 7.030 10.112 1.00 74.38 640 VAL A N 1
ATOM 4982 C CA . VAL A 1 640 ? 16.018 7.771 10.730 1.00 74.38 640 VAL A CA 1
ATOM 4983 C C . VAL A 1 640 ? 16.516 9.093 11.295 1.00 74.38 640 VAL A C 1
ATOM 4985 O O . VAL A 1 640 ? 17.697 9.230 11.591 1.00 74.38 640 VAL A O 1
ATOM 4988 N N . CYS A 1 641 ? 15.605 10.043 11.492 1.00 81.25 641 CYS A N 1
ATOM 4989 C CA . CYS A 1 641 ? 15.890 11.252 12.254 1.00 81.25 641 CYS A CA 1
ATOM 4990 C C . CYS A 1 641 ? 15.358 11.121 13.677 1.00 81.25 641 CYS A C 1
ATOM 4992 O O . CYS A 1 641 ? 14.185 10.789 13.881 1.00 81.25 641 CYS A O 1
ATOM 4994 N N . TYR A 1 642 ? 16.220 11.370 14.657 1.00 85.31 642 TYR A N 1
ATOM 4995 C CA . TYR A 1 642 ? 15.901 11.229 16.071 1.00 85.31 642 TYR A CA 1
ATOM 4996 C C . TYR A 1 642 ? 16.691 12.233 16.919 1.00 85.31 642 TYR A C 1
ATOM 4998 O O . TYR A 1 642 ? 17.671 12.817 16.469 1.00 85.31 642 TYR A O 1
ATOM 5006 N N . VAL A 1 643 ? 16.253 12.465 18.155 1.00 88.81 643 VAL A N 1
ATOM 5007 C CA . VAL A 1 643 ? 16.947 13.378 19.076 1.00 88.81 643 VAL A CA 1
ATOM 5008 C C . VAL A 1 643 ? 18.054 12.649 19.831 1.00 88.81 643 VAL A C 1
ATOM 5010 O O . VAL A 1 643 ? 17.850 11.539 20.323 1.00 88.81 643 VAL A O 1
ATOM 5013 N N . GLY A 1 644 ? 19.212 13.297 19.967 1.00 75.81 644 GLY A N 1
ATOM 5014 C CA . GLY A 1 644 ? 20.319 12.782 20.773 1.00 75.81 644 GLY A CA 1
ATOM 5015 C C . GLY A 1 644 ? 21.183 11.739 20.071 1.00 75.81 644 GLY A C 1
ATOM 5016 O O . GLY A 1 644 ? 21.922 11.021 20.738 1.00 75.81 644 GLY A O 1
ATOM 5017 N N . ASN A 1 645 ? 21.122 11.653 18.739 1.00 75.25 645 ASN A N 1
ATOM 5018 C CA . ASN A 1 645 ? 21.987 10.734 18.004 1.00 75.25 645 ASN A CA 1
ATOM 5019 C C . ASN A 1 645 ? 23.451 11.209 17.996 1.00 75.25 645 ASN A C 1
ATOM 5021 O O . ASN A 1 645 ? 24.368 10.388 18.019 1.00 75.25 645 ASN A O 1
ATOM 5025 N N . GLN A 1 646 ? 23.663 12.531 18.008 1.00 75.00 646 GLN A N 1
ATOM 5026 C CA . GLN A 1 646 ? 24.987 13.168 17.997 1.00 75.00 646 GLN A CA 1
ATOM 5027 C C . GLN A 1 646 ? 25.347 13.828 19.339 1.00 75.00 646 GLN A C 1
ATOM 5029 O O . GLN A 1 646 ? 26.503 14.156 19.579 1.00 75.00 646 GLN A O 1
ATOM 5034 N N . SER A 1 647 ? 24.373 14.011 20.240 1.00 82.75 647 SER A N 1
ATOM 5035 C CA . SER A 1 647 ? 24.570 14.667 21.539 1.00 82.75 647 SER A CA 1
ATOM 5036 C C . SER A 1 647 ? 24.068 13.803 22.695 1.00 82.75 647 SER A C 1
ATOM 5038 O O . SER A 1 647 ? 22.866 13.562 22.846 1.00 82.75 647 SER A O 1
ATOM 5040 N N . LEU A 1 648 ? 25.004 13.392 23.555 1.00 82.00 648 LEU A N 1
ATOM 5041 C CA . LEU A 1 648 ? 24.744 12.647 24.791 1.00 82.00 648 LEU A CA 1
ATOM 5042 C C . LEU A 1 648 ? 23.842 13.415 25.765 1.00 82.00 648 LEU A C 1
ATOM 5044 O O . LEU A 1 648 ? 22.984 12.811 26.406 1.00 82.00 648 LEU A O 1
ATOM 5048 N N . GLU A 1 649 ? 23.990 14.738 25.848 1.00 86.88 649 GLU A N 1
ATOM 5049 C CA . GLU A 1 649 ? 23.151 15.584 26.705 1.00 86.88 649 GLU A CA 1
ATOM 5050 C C . GLU A 1 649 ? 21.697 15.603 26.214 1.00 86.88 649 GLU A C 1
ATOM 5052 O O . GLU A 1 649 ? 20.764 15.444 27.006 1.00 86.88 649 GLU A O 1
ATOM 5057 N N . ASN A 1 650 ? 21.495 15.683 24.894 1.00 88.50 650 ASN A N 1
ATOM 5058 C CA . ASN A 1 650 ? 20.163 15.627 24.291 1.00 88.50 650 ASN A CA 1
ATOM 5059 C C . ASN A 1 650 ? 19.533 14.235 24.440 1.00 88.50 650 ASN A C 1
ATOM 5061 O O . ASN A 1 650 ? 18.355 14.132 24.793 1.00 88.50 650 ASN A O 1
ATOM 5065 N N . LEU A 1 651 ? 20.310 13.161 24.250 1.00 85.75 651 LEU A N 1
ATOM 5066 C CA . LEU A 1 651 ? 19.858 11.785 24.485 1.00 85.75 651 LEU A CA 1
ATOM 5067 C C . LEU A 1 651 ? 19.426 11.591 25.944 1.00 85.75 651 LEU A C 1
ATOM 5069 O O . LEU A 1 651 ? 18.343 11.066 26.224 1.00 85.75 651 LEU A O 1
ATOM 5073 N N . ARG A 1 652 ? 20.248 12.065 26.885 1.00 88.94 652 ARG A N 1
ATOM 5074 C CA . ARG A 1 652 ? 19.995 11.963 28.322 1.00 88.94 652 ARG A CA 1
ATOM 5075 C C . ARG A 1 652 ? 18.752 12.747 28.736 1.00 88.94 652 ARG A C 1
ATOM 5077 O O . ARG A 1 652 ? 17.909 12.206 29.452 1.00 88.94 652 ARG A O 1
ATOM 5084 N N . GLY A 1 653 ? 18.640 14.001 28.301 1.00 90.31 653 GLY A N 1
ATOM 5085 C CA . GLY A 1 653 ? 17.580 14.922 28.709 1.00 90.31 653 GLY A CA 1
ATOM 5086 C C . GLY A 1 653 ? 16.227 14.645 28.052 1.00 90.31 653 GLY A C 1
ATOM 5087 O O . GLY A 1 653 ? 15.202 14.614 28.739 1.00 90.31 653 GLY A O 1
ATOM 5088 N N . PHE A 1 654 ? 16.203 14.414 26.737 1.00 92.50 654 PHE A N 1
ATOM 5089 C CA . PHE A 1 654 ? 14.953 14.290 25.980 1.00 92.50 654 PHE A CA 1
ATOM 5090 C C . PHE A 1 654 ? 14.433 12.856 25.874 1.00 92.50 654 PHE A C 1
ATOM 5092 O O . PHE A 1 654 ? 13.219 12.669 25.785 1.00 92.50 654 PHE A O 1
ATOM 5099 N N . VAL A 1 655 ? 15.303 11.845 25.947 1.00 89.12 655 VAL A N 1
ATOM 5100 C CA . VAL A 1 655 ? 14.918 10.441 25.728 1.00 89.12 655 VAL A CA 1
ATOM 5101 C C . VAL A 1 655 ? 15.057 9.624 27.008 1.00 89.12 655 VAL A C 1
ATOM 5103 O O . VAL A 1 655 ? 14.054 9.184 27.573 1.00 89.12 655 VAL A O 1
ATOM 5106 N N . LEU A 1 656 ? 16.282 9.448 27.508 1.00 89.62 656 LEU A N 1
ATOM 5107 C CA . LEU A 1 656 ? 16.568 8.483 28.568 1.00 89.62 656 LEU A CA 1
ATOM 5108 C C . LEU A 1 656 ? 15.915 8.855 29.904 1.00 89.62 656 LEU A C 1
ATOM 5110 O O . LEU A 1 656 ? 15.206 8.031 30.482 1.00 89.62 656 LEU A O 1
ATOM 5114 N N . ALA A 1 657 ? 16.114 10.082 30.398 1.00 93.19 657 ALA A N 1
ATOM 5115 C CA . ALA A 1 657 ? 15.559 10.498 31.686 1.00 93.19 657 ALA A CA 1
ATOM 5116 C C . ALA A 1 657 ? 14.018 10.402 31.716 1.00 93.19 657 ALA A C 1
ATOM 5118 O O . ALA A 1 657 ? 13.481 9.795 32.647 1.00 93.19 657 ALA A O 1
ATOM 5119 N N . PRO A 1 658 ? 13.280 10.887 30.698 1.00 94.44 658 PRO A N 1
ATOM 5120 C CA . PRO A 1 658 ? 11.846 10.648 30.591 1.00 94.44 658 PRO A CA 1
ATOM 5121 C C . PRO A 1 658 ? 11.428 9.180 30.586 1.00 94.44 658 PRO A C 1
ATOM 5123 O O . PRO A 1 658 ? 10.503 8.827 31.313 1.00 94.44 658 PRO A O 1
ATOM 5126 N N . LEU A 1 659 ? 12.081 8.331 29.785 1.00 89.56 659 LEU A N 1
ATOM 5127 C CA . LEU A 1 659 ? 11.726 6.915 29.686 1.00 89.56 659 LEU A CA 1
ATOM 5128 C C . LEU A 1 659 ? 11.938 6.191 31.018 1.00 89.56 659 LEU A C 1
ATOM 5130 O O . LEU A 1 659 ? 11.077 5.414 31.428 1.00 89.56 659 LEU A O 1
ATOM 5134 N N . VAL A 1 660 ? 13.029 6.497 31.729 1.00 93.38 660 VAL A N 1
ATOM 5135 C CA . VAL A 1 660 ? 13.294 5.971 33.076 1.00 93.38 660 VAL A CA 1
ATOM 5136 C C . VAL A 1 660 ? 12.215 6.423 34.059 1.00 93.38 660 VAL A C 1
ATOM 5138 O O . VAL A 1 660 ? 11.681 5.589 34.788 1.00 93.38 660 VAL A O 1
ATOM 5141 N N . VAL A 1 661 ? 11.846 7.709 34.055 1.00 95.25 661 VAL A N 1
ATOM 5142 C CA . VAL A 1 661 ? 10.784 8.239 34.927 1.00 95.25 661 VAL A CA 1
ATOM 5143 C C . VAL A 1 661 ? 9.446 7.565 34.626 1.00 95.25 661 VAL A C 1
ATOM 5145 O O . VAL A 1 661 ? 8.797 7.072 35.545 1.00 95.25 661 VAL A O 1
ATOM 5148 N N . TYR A 1 662 ? 9.042 7.480 33.356 1.00 94.44 662 TYR A N 1
ATOM 5149 C CA . TYR A 1 662 ? 7.780 6.847 32.972 1.00 94.44 662 TYR A CA 1
ATOM 5150 C C . TYR A 1 662 ? 7.757 5.370 33.353 1.00 94.44 662 TYR A C 1
ATOM 5152 O O . TYR A 1 662 ? 6.805 4.938 34.005 1.00 94.44 662 TYR A O 1
ATOM 5160 N N . LEU A 1 663 ? 8.811 4.615 33.024 1.00 92.75 663 LEU A N 1
ATOM 5161 C CA . LEU A 1 663 ? 8.910 3.197 33.358 1.00 92.75 663 LEU A CA 1
ATOM 5162 C C . LEU A 1 663 ? 8.872 2.973 34.874 1.00 92.75 663 LEU A C 1
ATOM 5164 O O . LEU A 1 663 ? 8.148 2.092 35.340 1.00 92.75 663 LEU A O 1
ATOM 5168 N N . PHE A 1 664 ? 9.606 3.776 35.648 1.00 94.12 664 PHE A N 1
ATOM 5169 C CA . PHE A 1 664 ? 9.622 3.693 37.106 1.00 94.12 664 PHE A CA 1
ATOM 5170 C C . PHE A 1 664 ? 8.242 3.992 37.702 1.00 94.12 664 PHE A C 1
ATOM 5172 O O . PHE A 1 664 ? 7.712 3.185 38.466 1.00 94.12 664 PHE A O 1
ATOM 5179 N N . THR A 1 665 ? 7.621 5.108 37.308 1.00 94.31 665 THR A N 1
ATOM 5180 C CA . THR A 1 665 ? 6.301 5.512 37.807 1.00 94.31 665 THR A CA 1
ATOM 5181 C C . THR A 1 665 ? 5.223 4.481 37.471 1.00 94.31 665 THR A C 1
ATOM 5183 O O . THR A 1 665 ? 4.453 4.095 38.351 1.00 94.31 665 THR A O 1
ATOM 5186 N N . GLY A 1 666 ? 5.162 3.985 36.232 1.00 91.12 666 GLY A N 1
ATOM 5187 C CA . GLY A 1 666 ? 4.174 2.964 35.877 1.00 91.12 666 GLY A CA 1
ATOM 5188 C C . GLY A 1 666 ? 4.444 1.619 36.559 1.00 91.12 666 GLY A C 1
ATOM 5189 O O . GLY A 1 666 ? 3.504 0.989 37.038 1.00 91.12 666 GLY A O 1
ATOM 5190 N N . SER A 1 667 ? 5.712 1.220 36.722 1.00 90.19 667 SER A N 1
ATOM 5191 C CA . SER A 1 667 ? 6.070 -0.017 37.436 1.00 90.19 667 SER A CA 1
ATOM 5192 C C . SER A 1 667 ? 5.694 0.051 38.917 1.00 90.19 667 SER A C 1
ATOM 5194 O O . SER A 1 667 ? 5.225 -0.942 39.469 1.00 90.19 667 SER A O 1
ATOM 5196 N N . LEU A 1 668 ? 5.827 1.221 39.551 1.00 92.81 668 LEU A N 1
ATOM 5197 C CA . LEU A 1 668 ? 5.388 1.447 40.928 1.00 92.81 668 LEU A CA 1
ATOM 5198 C C . LEU A 1 668 ? 3.869 1.273 41.070 1.00 92.81 668 LEU A C 1
ATOM 5200 O O . LEU A 1 668 ? 3.417 0.562 41.969 1.00 92.81 668 LEU A O 1
ATOM 5204 N N . PHE A 1 669 ? 3.078 1.865 40.166 1.00 92.25 669 PHE A N 1
ATOM 5205 C CA . PHE A 1 669 ? 1.620 1.691 40.169 1.00 92.25 669 PHE A CA 1
ATOM 5206 C C . PHE A 1 669 ? 1.207 0.241 39.905 1.00 92.25 669 PHE A C 1
ATOM 5208 O O . PHE A 1 669 ? 0.295 -0.269 40.557 1.00 92.25 669 PHE A O 1
ATOM 5215 N N . LEU A 1 670 ? 1.905 -0.454 39.006 1.00 87.81 670 LEU A N 1
ATOM 5216 C CA . LEU A 1 670 ? 1.669 -1.873 38.747 1.00 87.81 670 LEU A CA 1
ATOM 5217 C C . LEU A 1 670 ? 2.015 -2.740 39.960 1.00 87.81 670 LEU A C 1
ATOM 5219 O O . LEU A 1 670 ? 1.248 -3.619 40.340 1.00 87.81 670 LEU A O 1
ATOM 5223 N N . LEU A 1 671 ? 3.133 -2.485 40.631 1.00 87.88 671 LEU A N 1
ATOM 5224 C CA . LEU A 1 671 ? 3.473 -3.223 41.841 1.00 87.88 671 LEU A CA 1
ATOM 5225 C C . LEU A 1 671 ? 2.423 -2.983 42.938 1.00 87.88 671 LEU A C 1
ATOM 5227 O O . LEU A 1 671 ? 1.917 -3.937 43.532 1.00 87.88 671 LEU A O 1
ATOM 5231 N N . ALA A 1 672 ? 2.027 -1.726 43.153 1.00 88.56 672 ALA A N 1
ATOM 5232 C CA . ALA A 1 672 ? 1.011 -1.360 44.135 1.00 88.56 672 ALA A CA 1
ATOM 5233 C C . ALA A 1 672 ? -0.359 -1.995 43.834 1.00 88.56 672 ALA A C 1
ATOM 5235 O O . ALA A 1 672 ? -1.032 -2.492 44.744 1.00 88.56 672 ALA A O 1
ATOM 5236 N N . GLY A 1 673 ? -0.772 -2.027 42.564 1.00 84.31 673 GLY A N 1
ATOM 5237 C CA . GLY A 1 673 ? -2.021 -2.671 42.163 1.00 84.31 673 GLY A CA 1
ATOM 5238 C C . GLY A 1 673 ? -1.964 -4.198 42.291 1.00 84.31 673 GLY A C 1
ATOM 5239 O O . GLY A 1 673 ? -2.932 -4.792 42.764 1.00 84.31 673 GLY A O 1
ATOM 5240 N N . PHE A 1 674 ? -0.821 -4.840 41.998 1.00 83.44 674 PHE A N 1
ATOM 5241 C CA . PHE A 1 674 ? -0.648 -6.285 42.199 1.00 83.44 674 PHE A CA 1
ATOM 5242 C C . PHE A 1 674 ? -0.717 -6.643 43.683 1.00 83.44 674 PHE A C 1
ATOM 5244 O O . PHE A 1 674 ? -1.480 -7.534 44.055 1.00 83.44 674 PHE A O 1
ATOM 5251 N N . ILE A 1 675 ? 0.009 -5.917 44.540 1.00 85.50 675 ILE A N 1
ATOM 5252 C CA . ILE A 1 675 ? -0.019 -6.109 46.000 1.00 85.50 675 ILE A CA 1
ATOM 5253 C C . ILE A 1 675 ? -1.451 -5.968 46.533 1.00 85.50 675 ILE A C 1
ATOM 5255 O O . ILE A 1 675 ? -1.918 -6.806 47.310 1.00 85.50 675 ILE A O 1
ATOM 5259 N N . SER A 1 676 ? -2.178 -4.946 46.075 1.00 81.94 676 SER A N 1
ATOM 5260 C CA . SER A 1 676 ? -3.563 -4.712 46.490 1.00 81.94 676 SER A CA 1
ATOM 5261 C C . SER A 1 676 ? -4.503 -5.844 46.061 1.00 81.94 676 SER A C 1
ATOM 5263 O O . SER A 1 676 ? -5.345 -6.280 46.846 1.00 81.94 676 SER A O 1
ATOM 5265 N N . LEU A 1 677 ? -4.329 -6.387 44.853 1.00 74.38 677 LEU A N 1
ATOM 5266 C CA . LEU A 1 677 ? -5.123 -7.517 44.361 1.00 74.38 677 LEU A CA 1
ATOM 5267 C C . LEU A 1 677 ? -4.803 -8.825 45.071 1.00 74.38 677 LEU A C 1
ATOM 5269 O O . LEU A 1 677 ? -5.727 -9.578 45.370 1.00 74.38 677 LEU A O 1
ATOM 5273 N N . PHE A 1 678 ? -3.534 -9.106 45.373 1.00 77.12 678 PHE A N 1
ATOM 5274 C CA . PHE A 1 678 ? -3.166 -10.292 46.151 1.00 77.12 678 PHE A CA 1
ATOM 5275 C C . PHE A 1 678 ? -3.772 -10.250 47.553 1.00 77.12 678 PHE A C 1
ATOM 5277 O O . PHE A 1 678 ? -4.287 -11.267 48.017 1.00 77.12 678 PHE A O 1
ATOM 5284 N N . ARG A 1 679 ? -3.802 -9.067 48.181 1.00 79.38 679 ARG A N 1
ATOM 5285 C CA . ARG A 1 679 ? -4.486 -8.846 49.462 1.00 79.38 679 ARG A CA 1
ATOM 5286 C C . ARG A 1 679 ? -5.997 -9.082 49.363 1.00 79.38 679 ARG A C 1
ATOM 5288 O O . ARG A 1 679 ? -6.586 -9.643 50.275 1.00 79.38 679 ARG A O 1
ATOM 5295 N N . ILE A 1 680 ? -6.638 -8.681 48.265 1.00 74.00 680 ILE A N 1
ATOM 5296 C CA . ILE A 1 680 ? -8.073 -8.928 48.045 1.00 74.00 680 ILE A CA 1
ATOM 5297 C C . ILE A 1 680 ? -8.335 -10.417 47.758 1.00 74.00 680 ILE A C 1
ATOM 5299 O O . ILE A 1 680 ? -9.275 -10.997 48.298 1.00 74.00 680 ILE A O 1
ATOM 5303 N N . ARG A 1 681 ? -7.487 -11.068 46.953 1.00 69.81 681 ARG A N 1
ATOM 5304 C CA . ARG A 1 681 ? -7.605 -12.491 46.600 1.00 69.81 681 ARG A CA 1
ATOM 5305 C C . ARG A 1 681 ? -7.415 -13.397 47.813 1.00 69.81 681 ARG A C 1
ATOM 5307 O O . ARG A 1 681 ? -8.144 -14.379 47.928 1.00 69.81 681 ARG A O 1
ATOM 5314 N N . SER A 1 682 ? -6.475 -13.088 48.709 1.00 70.31 682 SER A N 1
ATOM 5315 C CA . SER A 1 682 ? -6.270 -13.871 49.934 1.00 70.31 682 SER A CA 1
ATOM 5316 C C . SER A 1 682 ? -7.500 -13.840 50.846 1.00 70.31 682 SER A C 1
ATOM 5318 O O . SER A 1 682 ? -7.848 -14.869 51.417 1.00 70.31 682 SER A O 1
ATOM 5320 N N . VAL A 1 683 ? -8.206 -12.706 50.900 1.00 71.88 683 VAL A N 1
ATOM 5321 C CA . VAL A 1 683 ? -9.456 -12.546 51.659 1.00 71.88 683 VAL A CA 1
ATOM 5322 C C . VAL A 1 683 ? -10.637 -13.245 50.967 1.00 71.88 683 VAL A C 1
ATOM 5324 O O . VAL A 1 683 ? -11.394 -13.959 51.616 1.00 71.88 683 VAL A O 1
ATOM 5327 N N . ILE A 1 684 ? -10.791 -13.115 49.643 1.00 65.19 684 ILE A N 1
ATOM 5328 C CA . ILE A 1 684 ? -11.918 -13.718 48.897 1.00 65.19 684 ILE A CA 1
ATOM 5329 C C . ILE A 1 684 ? -11.819 -15.249 48.822 1.00 65.19 684 ILE A C 1
ATOM 5331 O O . ILE A 1 684 ? -12.841 -15.933 48.860 1.00 65.19 684 ILE A O 1
ATOM 5335 N N . LYS A 1 685 ? -10.605 -15.814 48.764 1.00 60.31 685 LYS A N 1
ATOM 5336 C CA . LYS A 1 685 ? -10.397 -17.273 48.719 1.00 60.31 685 LYS A CA 1
ATOM 5337 C C . LYS A 1 685 ? -10.895 -17.979 49.993 1.00 60.31 685 LYS A C 1
ATOM 5339 O O . LYS A 1 685 ? -11.190 -19.167 49.932 1.00 60.31 685 LYS A O 1
ATOM 5344 N N . GLN A 1 686 ? -11.050 -17.254 51.105 1.00 60.69 686 GLN A N 1
ATOM 5345 C CA . GLN A 1 686 ? -11.686 -17.754 52.332 1.00 60.69 686 GLN A CA 1
ATOM 5346 C C . GLN A 1 686 ? -13.230 -17.724 52.279 1.00 60.69 686 GLN A C 1
ATOM 5348 O O . GLN A 1 686 ? -13.869 -18.390 53.084 1.00 60.69 686 GLN A O 1
ATOM 5353 N N . GLY A 1 687 ? -13.837 -16.993 51.331 1.00 59.59 687 GLY A N 1
ATOM 5354 C CA . GLY A 1 687 ? -15.285 -16.737 51.254 1.00 59.59 687 GLY A CA 1
ATOM 5355 C C . GLY A 1 687 ? -16.051 -17.436 50.117 1.00 59.59 687 GLY A C 1
ATOM 5356 O O . GLY A 1 687 ? -17.210 -17.104 49.887 1.00 59.59 687 GLY A O 1
ATOM 5357 N N . GLY A 1 688 ? -15.436 -18.360 49.368 1.00 55.25 688 GLY A N 1
ATOM 5358 C CA . GLY A 1 688 ? -16.147 -19.279 48.455 1.00 55.25 688 GLY A CA 1
ATOM 5359 C C . GLY A 1 688 ? -16.834 -18.681 47.209 1.00 55.25 688 GLY A C 1
ATOM 5360 O O . GLY A 1 688 ? -17.674 -19.347 46.607 1.00 55.25 688 GLY A O 1
ATOM 5361 N N . THR A 1 689 ? -16.516 -17.454 46.782 1.00 59.03 689 THR A N 1
ATOM 5362 C CA . THR A 1 689 ? -17.143 -16.804 45.605 1.00 59.03 689 THR A CA 1
ATOM 5363 C C . THR A 1 689 ? -16.393 -17.070 44.287 1.00 59.03 689 THR A C 1
ATOM 5365 O O . THR A 1 689 ? -15.168 -17.147 44.262 1.00 59.03 689 THR A O 1
ATOM 5368 N N . LYS A 1 690 ? -17.122 -17.182 43.158 1.00 58.03 690 LYS A N 1
ATOM 5369 C CA . LYS A 1 690 ? -16.554 -17.389 41.803 1.00 58.03 690 LYS A CA 1
ATOM 5370 C C . LYS A 1 690 ? -15.716 -16.182 41.344 1.00 58.03 690 LYS A C 1
ATOM 5372 O O . LYS A 1 690 ? -16.268 -15.131 41.022 1.00 58.03 690 LYS A O 1
ATOM 5377 N N . THR A 1 691 ? -14.394 -16.348 41.251 1.00 60.00 691 THR A N 1
ATOM 5378 C CA . THR A 1 691 ? -13.417 -15.303 40.871 1.00 60.00 691 THR A CA 1
ATOM 5379 C C . THR A 1 691 ? -13.078 -15.243 39.374 1.00 60.00 691 THR A C 1
ATOM 5381 O O . THR A 1 691 ? -12.258 -14.420 38.968 1.00 60.00 691 THR A O 1
ATOM 5384 N N . ASP A 1 692 ? -13.718 -16.055 38.531 1.00 62.16 692 ASP A N 1
ATOM 5385 C CA . ASP A 1 692 ? -13.306 -16.291 37.134 1.00 62.16 692 ASP A CA 1
ATOM 5386 C C . ASP A 1 692 ? -13.221 -15.028 36.261 1.00 62.16 692 ASP A C 1
ATOM 5388 O O . ASP A 1 692 ? -12.354 -14.914 35.394 1.00 62.16 692 ASP A O 1
ATOM 5392 N N . LYS A 1 693 ? -14.115 -14.052 36.471 1.00 60.66 693 LYS A N 1
ATOM 5393 C CA . LYS A 1 693 ? -14.089 -12.780 35.722 1.00 60.66 693 LYS A CA 1
ATOM 5394 C C . LYS A 1 693 ? -12.906 -11.899 36.128 1.00 60.66 693 LYS A C 1
ATOM 5396 O O . LYS A 1 693 ? -12.307 -11.259 35.267 1.00 60.66 693 LYS A O 1
ATOM 5401 N N . LEU A 1 694 ? -12.566 -11.888 37.417 1.00 61.50 694 LEU A N 1
ATOM 5402 C CA . LEU A 1 694 ? -11.438 -11.128 37.953 1.00 61.50 694 LEU A CA 1
ATOM 5403 C C . LEU A 1 694 ? -10.110 -11.766 37.529 1.00 61.50 694 LEU A C 1
ATOM 5405 O O . LEU A 1 694 ? -9.191 -11.061 37.134 1.00 61.50 694 LEU A O 1
ATOM 5409 N N . GLU A 1 695 ? -10.035 -13.097 37.521 1.00 63.50 695 GLU A N 1
ATOM 5410 C CA . GLU A 1 695 ? -8.840 -13.841 37.113 1.00 63.50 695 GLU A CA 1
ATOM 5411 C C . GLU A 1 695 ? -8.529 -13.673 35.619 1.00 63.50 695 GLU A C 1
ATOM 5413 O O . GLU A 1 695 ? -7.387 -13.392 35.256 1.00 63.50 695 GLU A O 1
ATOM 5418 N N . LYS A 1 696 ? -9.548 -13.717 34.749 1.00 62.91 696 LYS A N 1
ATOM 5419 C CA . LYS A 1 696 ? -9.385 -13.421 33.313 1.00 62.91 696 LYS A CA 1
ATOM 5420 C C . LYS A 1 696 ? -8.915 -11.985 33.059 1.00 62.91 696 LYS A C 1
ATOM 5422 O O . LYS A 1 696 ? -8.070 -11.772 32.192 1.00 62.91 696 LYS A O 1
ATOM 5427 N N . LEU A 1 697 ? -9.425 -11.015 33.822 1.00 63.53 697 LEU A N 1
ATOM 5428 C CA . LEU A 1 697 ? -8.993 -9.616 33.746 1.00 63.53 697 LEU A CA 1
ATOM 5429 C C . LEU A 1 697 ? -7.537 -9.450 34.219 1.00 63.53 697 LEU A C 1
ATOM 5431 O O . LEU A 1 697 ? -6.745 -8.781 33.558 1.00 63.53 697 LEU A O 1
ATOM 5435 N N . MET A 1 698 ? -7.163 -10.110 35.320 1.00 63.97 698 MET A N 1
ATOM 5436 C CA . MET A 1 698 ? -5.801 -10.094 35.866 1.00 63.97 698 MET A CA 1
ATOM 5437 C C . MET A 1 698 ? -4.779 -10.708 34.909 1.00 63.97 698 MET A C 1
ATOM 5439 O O . MET A 1 698 ? -3.723 -10.119 34.695 1.00 63.97 698 MET A O 1
ATOM 5443 N N . ILE A 1 699 ? -5.090 -11.859 34.306 1.00 66.44 699 ILE A N 1
ATOM 5444 C CA . ILE A 1 699 ? -4.206 -12.522 33.338 1.00 66.44 699 ILE A CA 1
ATOM 5445 C C . ILE A 1 699 ? -4.022 -11.639 32.100 1.00 66.44 699 ILE A C 1
ATOM 5447 O O . ILE A 1 699 ? -2.898 -11.427 31.654 1.00 66.44 699 ILE A O 1
ATOM 5451 N N . ARG A 1 700 ? -5.110 -11.067 31.571 1.00 64.50 700 ARG A N 1
ATOM 5452 C CA . ARG A 1 700 ? -5.071 -10.227 30.367 1.00 64.50 700 ARG A CA 1
ATOM 5453 C C . ARG A 1 700 ? -4.213 -8.976 30.553 1.00 64.50 700 ARG A C 1
ATOM 5455 O O . ARG A 1 700 ? -3.393 -8.666 29.693 1.00 64.50 700 ARG A O 1
ATOM 5462 N N . ILE A 1 701 ? -4.394 -8.278 31.672 1.00 68.62 701 ILE A N 1
ATOM 5463 C CA . ILE A 1 701 ? -3.643 -7.056 31.977 1.00 68.62 701 ILE A CA 1
ATOM 5464 C C . ILE A 1 701 ? -2.196 -7.402 32.341 1.00 68.62 701 ILE A C 1
ATOM 5466 O O . ILE A 1 701 ? -1.285 -6.763 31.831 1.00 68.62 701 ILE A O 1
ATOM 5470 N N . GLY A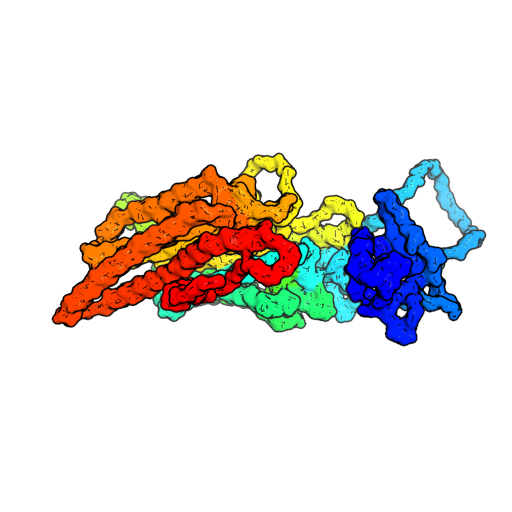 1 702 ? -1.969 -8.463 33.124 1.00 68.19 702 GLY A N 1
ATOM 5471 C CA . GLY A 1 702 ? -0.626 -8.936 33.465 1.00 68.19 702 GLY A CA 1
ATOM 5472 C C . GLY A 1 702 ? 0.216 -9.294 32.237 1.00 68.19 702 GLY A C 1
ATOM 5473 O O . GLY A 1 702 ? 1.367 -8.875 32.151 1.00 68.19 702 GLY A O 1
ATOM 5474 N N . ILE A 1 703 ? -0.364 -9.985 31.249 1.00 68.31 703 ILE A N 1
ATOM 5475 C CA . ILE A 1 703 ? 0.315 -10.293 29.980 1.00 68.31 703 ILE A CA 1
ATOM 5476 C C . ILE A 1 703 ? 0.672 -9.005 29.231 1.00 68.31 703 ILE A C 1
ATOM 5478 O O . ILE A 1 703 ? 1.819 -8.833 28.828 1.00 68.31 703 ILE A O 1
ATOM 5482 N N . PHE A 1 704 ? -0.279 -8.080 29.072 1.00 64.81 704 PHE A N 1
ATOM 5483 C CA . PHE A 1 704 ? -0.044 -6.834 28.335 1.00 64.81 704 PHE A CA 1
ATOM 5484 C C . PHE A 1 704 ? 1.017 -5.950 29.006 1.00 64.81 704 PHE A C 1
ATOM 5486 O O . PHE A 1 704 ? 1.853 -5.346 28.337 1.00 64.81 704 PHE A O 1
ATOM 5493 N N . THR A 1 705 ? 1.027 -5.924 30.339 1.00 70.06 705 THR A N 1
ATOM 5494 C CA . THR A 1 705 ? 2.050 -5.246 31.129 1.00 70.06 705 THR A CA 1
ATOM 5495 C C . THR A 1 705 ? 3.434 -5.839 30.885 1.00 70.06 705 THR A C 1
ATOM 5497 O O . THR A 1 705 ? 4.352 -5.077 30.598 1.00 70.06 705 THR A O 1
ATOM 5500 N N . VAL A 1 706 ? 3.587 -7.166 30.951 1.00 68.44 706 VAL A N 1
ATOM 5501 C CA . VAL A 1 706 ? 4.875 -7.846 30.708 1.00 68.44 706 VAL A CA 1
ATOM 5502 C C . VAL A 1 706 ? 5.367 -7.613 29.278 1.00 68.44 706 VAL A C 1
ATOM 5504 O O . VAL A 1 706 ? 6.545 -7.326 29.071 1.00 68.44 706 VAL A O 1
ATOM 5507 N N . LEU A 1 707 ? 4.460 -7.674 28.298 1.00 67.38 707 LEU A N 1
ATOM 5508 C CA . LEU A 1 707 ? 4.772 -7.426 26.889 1.00 67.38 707 LEU A CA 1
ATOM 5509 C C . LEU A 1 707 ? 5.279 -6.004 26.621 1.00 67.38 707 LEU A C 1
ATOM 5511 O O . LEU A 1 707 ? 5.993 -5.807 25.645 1.00 67.38 707 LEU A O 1
ATOM 5515 N N . TYR A 1 708 ? 4.941 -5.027 27.465 1.00 74.69 708 TYR A N 1
ATOM 5516 C CA . TYR A 1 708 ? 5.457 -3.662 27.354 1.00 74.69 708 TYR A CA 1
ATOM 5517 C C . TYR A 1 708 ? 6.718 -3.441 28.199 1.00 74.69 708 TYR A C 1
ATOM 5519 O O . TYR A 1 708 ? 7.701 -2.880 27.715 1.00 74.69 708 TYR A O 1
ATOM 5527 N N . THR A 1 709 ? 6.710 -3.869 29.468 1.00 77.19 709 THR A N 1
ATOM 5528 C CA . THR A 1 709 ? 7.808 -3.591 30.406 1.00 77.19 709 THR A CA 1
ATOM 5529 C C . THR A 1 709 ? 9.106 -4.244 29.971 1.00 77.19 709 THR A C 1
ATOM 5531 O O . THR A 1 709 ? 10.149 -3.603 30.057 1.00 77.19 709 THR A O 1
ATOM 5534 N N . VAL A 1 710 ? 9.060 -5.480 29.463 1.00 74.50 710 VAL A N 1
ATOM 5535 C CA . VAL A 1 710 ? 10.268 -6.196 29.041 1.00 74.50 710 VAL A CA 1
ATOM 5536 C C . VAL A 1 710 ? 10.954 -5.465 27.875 1.00 74.50 710 VAL A C 1
ATOM 5538 O O . VAL A 1 710 ? 12.084 -5.020 28.075 1.00 74.50 710 VAL A O 1
ATOM 5541 N N . PRO A 1 711 ? 10.315 -5.199 26.717 1.00 71.56 711 PRO A N 1
ATOM 5542 C CA . PRO A 1 711 ? 10.944 -4.408 25.656 1.00 71.56 711 PRO A CA 1
ATOM 5543 C C . PRO A 1 711 ? 11.385 -3.010 26.101 1.00 71.56 711 PRO A C 1
ATOM 5545 O O . PRO A 1 711 ? 12.480 -2.584 25.747 1.00 71.56 711 PRO A O 1
ATOM 5548 N N . ALA A 1 712 ? 10.590 -2.310 26.919 1.00 73.31 712 ALA A N 1
ATOM 5549 C CA . ALA A 1 712 ? 10.955 -0.980 27.410 1.00 73.31 712 ALA A CA 1
ATOM 5550 C C . ALA A 1 712 ? 12.223 -1.006 28.284 1.00 73.31 712 ALA A C 1
ATOM 5552 O O . ALA A 1 712 ? 13.094 -0.151 28.128 1.00 73.31 712 ALA A O 1
ATOM 5553 N N . THR A 1 713 ? 12.366 -2.005 29.166 1.00 77.44 713 THR A N 1
ATOM 5554 C CA . THR A 1 713 ? 13.591 -2.190 29.967 1.00 77.44 713 THR A CA 1
ATOM 5555 C C . THR A 1 713 ? 14.804 -2.504 29.098 1.00 77.44 713 THR A C 1
ATOM 5557 O O . THR A 1 713 ? 15.878 -1.968 29.357 1.00 77.44 713 THR A O 1
ATOM 5560 N N . ILE A 1 714 ? 14.631 -3.314 28.047 1.00 74.69 714 ILE A N 1
ATOM 5561 C CA . ILE A 1 714 ? 15.696 -3.645 27.092 1.00 74.69 714 ILE A CA 1
ATOM 5562 C C . ILE A 1 714 ? 16.157 -2.379 26.364 1.00 74.69 714 ILE A C 1
ATOM 5564 O O . ILE A 1 714 ? 17.350 -2.104 26.326 1.00 74.69 714 ILE A O 1
ATOM 5568 N N . VAL A 1 715 ? 15.224 -1.572 25.851 1.00 74.06 715 VAL A N 1
ATOM 5569 C CA . VAL A 1 715 ? 15.537 -0.316 25.151 1.00 74.06 715 VAL A CA 1
ATOM 5570 C C . VAL A 1 715 ? 16.291 0.659 26.061 1.00 74.06 715 VAL A C 1
ATOM 5572 O O . VAL A 1 715 ? 17.312 1.210 25.660 1.00 74.06 715 VAL A O 1
ATOM 5575 N N . ILE A 1 716 ? 15.845 0.835 27.309 1.00 77.94 716 ILE A N 1
ATOM 5576 C CA . ILE A 1 716 ? 16.549 1.681 28.286 1.00 77.94 716 ILE A CA 1
ATOM 5577 C C . ILE A 1 716 ? 17.948 1.129 28.588 1.00 77.94 716 ILE A C 1
ATOM 5579 O O . ILE A 1 716 ? 18.901 1.902 28.659 1.00 77.94 716 ILE A O 1
ATOM 5583 N N . ALA A 1 717 ? 18.098 -0.191 28.736 1.00 74.00 717 ALA A N 1
ATOM 5584 C CA . ALA A 1 717 ? 19.400 -0.816 28.953 1.00 74.00 717 ALA A CA 1
ATOM 5585 C C . ALA A 1 717 ? 20.346 -0.599 27.761 1.00 74.00 717 ALA A C 1
ATOM 5587 O O . ALA A 1 717 ? 21.520 -0.300 27.973 1.00 74.00 717 ALA A O 1
ATOM 5588 N N . CYS A 1 718 ? 19.836 -0.674 26.527 1.00 72.81 718 CYS A N 1
ATOM 5589 C CA . CYS A 1 718 ? 20.591 -0.340 25.321 1.00 72.81 718 CYS A CA 1
ATOM 5590 C C . CYS A 1 718 ? 21.053 1.123 25.331 1.00 72.81 718 CYS A C 1
ATOM 5592 O O . CYS A 1 718 ? 22.237 1.364 25.121 1.00 72.81 718 CYS A O 1
ATOM 5594 N N . TYR A 1 719 ? 20.181 2.082 25.663 1.00 75.31 719 TYR A N 1
ATOM 5595 C CA . TYR A 1 719 ? 20.572 3.495 25.750 1.00 75.31 719 TYR A CA 1
ATOM 5596 C C . TYR A 1 719 ? 21.591 3.774 26.862 1.00 75.31 719 TYR A C 1
ATOM 5598 O O . TYR A 1 719 ? 22.497 4.577 26.673 1.00 75.31 719 TYR A O 1
ATOM 5606 N N . ILE A 1 720 ? 21.490 3.101 28.014 1.00 79.00 720 ILE A N 1
ATOM 5607 C CA . ILE A 1 720 ? 22.491 3.213 29.089 1.00 79.00 720 ILE A CA 1
ATOM 5608 C C . ILE A 1 720 ? 23.833 2.624 28.639 1.00 79.00 720 ILE A C 1
ATOM 5610 O O . ILE A 1 720 ? 24.885 3.202 28.910 1.00 79.00 720 ILE A O 1
ATOM 5614 N N . TYR A 1 721 ? 23.804 1.476 27.958 1.00 76.50 721 TYR A N 1
ATOM 5615 C CA . TYR A 1 721 ? 25.000 0.838 27.414 1.00 76.50 721 TYR A CA 1
ATOM 5616 C C . TYR A 1 721 ? 25.681 1.729 26.372 1.00 76.50 721 TYR A C 1
ATOM 5618 O O . TYR A 1 721 ? 26.892 1.933 26.431 1.00 76.50 721 TYR A O 1
ATOM 5626 N N . GLU A 1 722 ? 24.900 2.292 25.458 1.00 74.25 722 GLU A N 1
ATOM 5627 C CA . GLU A 1 722 ? 25.362 3.247 24.461 1.00 74.25 722 GLU A CA 1
ATOM 5628 C C . GLU A 1 722 ? 25.959 4.487 25.128 1.00 74.25 722 GLU A C 1
ATOM 5630 O O . GLU A 1 722 ? 27.108 4.822 24.861 1.00 74.25 722 GLU A O 1
ATOM 5635 N N . GLN A 1 723 ? 25.245 5.104 26.075 1.00 79.94 723 GLN A N 1
ATOM 5636 C CA . GLN A 1 723 ? 25.736 6.263 26.818 1.00 79.94 723 GLN A CA 1
ATOM 5637 C C . GLN A 1 723 ? 27.079 5.988 27.511 1.00 79.94 723 GLN A C 1
ATOM 5639 O O . GLN A 1 723 ? 27.941 6.861 27.545 1.00 79.94 723 GLN A O 1
ATOM 5644 N N . HIS A 1 724 ? 27.272 4.789 28.067 1.00 82.12 724 HIS A N 1
ATOM 5645 C CA . HIS A 1 724 ? 28.503 4.442 28.776 1.00 82.12 724 HIS A CA 1
ATOM 5646 C C . HIS A 1 724 ? 29.703 4.217 27.847 1.00 82.12 724 HIS A C 1
ATOM 5648 O O . HIS A 1 724 ? 30.827 4.556 28.211 1.00 82.12 724 HIS A O 1
ATOM 5654 N N . ASN A 1 725 ? 29.483 3.623 26.671 1.00 76.81 725 ASN A N 1
ATOM 5655 C CA . ASN A 1 725 ? 30.570 3.212 25.776 1.00 76.81 725 ASN A CA 1
ATOM 5656 C C . ASN A 1 725 ? 30.848 4.208 24.641 1.00 76.81 725 ASN A C 1
ATOM 5658 O O . ASN A 1 725 ? 31.921 4.144 24.041 1.00 76.81 725 ASN A O 1
ATOM 5662 N N . ARG A 1 726 ? 29.930 5.140 24.365 1.00 73.38 726 ARG A N 1
ATOM 5663 C CA . ARG A 1 726 ? 30.020 6.083 23.241 1.00 73.38 726 ARG A CA 1
ATOM 5664 C C . ARG A 1 726 ? 31.312 6.898 23.236 1.00 73.38 726 ARG A C 1
ATOM 5666 O O . ARG A 1 726 ? 32.001 6.906 22.224 1.00 73.38 726 ARG A O 1
ATOM 5673 N N . GLU A 1 727 ? 31.719 7.467 24.370 1.00 76.75 727 GLU A N 1
ATOM 5674 C CA . GLU A 1 727 ? 32.984 8.217 24.445 1.00 76.75 727 GLU A CA 1
ATOM 5675 C C . GLU A 1 727 ? 34.216 7.353 24.132 1.00 76.75 727 GLU A C 1
ATOM 5677 O O . GLU A 1 727 ? 35.207 7.840 23.590 1.00 76.75 727 GLU A O 1
ATOM 5682 N N . ALA A 1 728 ? 34.189 6.068 24.503 1.00 75.06 728 ALA A N 1
ATOM 5683 C CA . ALA A 1 728 ? 35.285 5.149 24.217 1.00 75.06 728 ALA A CA 1
ATOM 5684 C C . ALA A 1 728 ? 35.329 4.778 22.727 1.00 75.06 728 ALA A C 1
ATOM 5686 O O . ALA A 1 728 ? 36.420 4.697 22.165 1.00 75.06 728 ALA A O 1
ATOM 5687 N N . TRP A 1 729 ? 34.166 4.601 22.089 1.00 72.31 729 TRP A N 1
ATOM 5688 C CA . TRP A 1 729 ? 34.058 4.367 20.645 1.00 72.31 729 TRP A CA 1
ATOM 5689 C C . TRP A 1 729 ? 34.529 5.579 19.835 1.00 72.31 729 TRP A C 1
ATOM 5691 O O . TRP A 1 729 ? 35.335 5.423 18.921 1.00 72.31 729 TRP A O 1
ATOM 5701 N N . GLU A 1 730 ? 34.099 6.784 20.211 1.00 68.75 730 GLU A N 1
ATOM 5702 C CA . GLU A 1 730 ? 34.496 8.035 19.553 1.00 68.75 730 GLU A CA 1
ATOM 5703 C C . GLU A 1 730 ? 36.002 8.298 19.707 1.00 68.75 730 GLU A C 1
ATOM 5705 O O . GLU A 1 730 ? 36.679 8.607 18.726 1.00 68.75 730 GLU A O 1
ATOM 5710 N N . ARG A 1 731 ? 36.569 8.088 20.907 1.00 70.12 731 ARG A N 1
ATOM 5711 C CA . ARG A 1 731 ? 38.025 8.185 21.129 1.00 70.12 731 ARG A CA 1
ATOM 5712 C C . ARG A 1 731 ? 38.807 7.151 20.325 1.00 70.12 731 ARG A C 1
ATOM 5714 O O . ARG A 1 731 ? 39.856 7.476 19.779 1.00 70.12 731 ARG A O 1
ATOM 5721 N N . ALA A 1 732 ? 38.312 5.920 20.227 1.00 66.12 732 ALA A N 1
ATOM 5722 C CA . ALA A 1 732 ? 38.976 4.880 19.450 1.00 66.12 732 ALA A CA 1
ATOM 5723 C C . ALA A 1 732 ? 38.995 5.185 17.946 1.00 66.12 732 ALA A C 1
ATOM 5725 O O . ALA A 1 732 ? 39.986 4.876 17.287 1.00 66.12 732 ALA A O 1
ATOM 5726 N N . GLN A 1 733 ? 37.937 5.801 17.411 1.00 64.75 733 GLN A N 1
ATOM 5727 C CA . GLN A 1 733 ? 37.852 6.183 15.998 1.00 64.75 733 GLN A CA 1
ATOM 5728 C C . GLN A 1 733 ? 38.644 7.454 15.670 1.00 64.75 733 GLN A C 1
ATOM 5730 O O . GLN A 1 733 ? 39.338 7.484 14.659 1.00 64.75 733 GLN A O 1
ATOM 5735 N N . ASN A 1 734 ? 38.589 8.484 16.520 1.00 65.81 734 ASN A N 1
ATOM 5736 C CA . ASN A 1 734 ? 39.255 9.761 16.243 1.00 65.81 734 ASN A CA 1
ATOM 5737 C C . ASN A 1 734 ? 40.745 9.784 16.617 1.00 65.81 734 ASN A C 1
ATOM 5739 O O . ASN A 1 734 ? 41.467 10.665 16.157 1.00 65.81 734 ASN A O 1
ATOM 5743 N N . CYS A 1 735 ? 41.218 8.857 17.457 1.00 64.62 735 CYS A N 1
ATOM 5744 C CA . CYS A 1 735 ? 42.595 8.858 17.964 1.00 64.62 735 CYS A CA 1
ATOM 5745 C C . CYS A 1 735 ? 43.401 7.599 17.593 1.00 64.62 735 CYS A C 1
ATOM 5747 O O . CYS A 1 735 ? 44.401 7.312 18.251 1.00 64.62 735 CYS A O 1
ATOM 5749 N N . SER A 1 736 ? 42.998 6.827 16.574 1.00 56.31 736 SER A N 1
ATOM 5750 C CA . SER A 1 736 ? 43.745 5.628 16.161 1.00 56.31 736 SER A CA 1
ATOM 5751 C C . SER A 1 736 ? 45.004 5.983 15.353 1.00 56.31 736 SER A C 1
ATOM 5753 O O . SER A 1 736 ? 44.928 6.646 14.320 1.00 56.31 736 SER A O 1
ATOM 5755 N N . CYS A 1 737 ? 46.170 5.490 15.786 1.00 51.12 737 CYS A N 1
ATOM 5756 C CA . CYS A 1 737 ? 47.388 5.489 14.968 1.00 51.12 737 CYS A CA 1
ATOM 5757 C C . CYS A 1 737 ? 47.275 4.438 13.841 1.00 51.12 737 CYS A C 1
ATOM 5759 O O . CYS A 1 737 ? 46.691 3.373 14.069 1.00 51.12 737 CYS A O 1
ATOM 5761 N N . PRO A 1 738 ? 47.850 4.668 12.643 1.00 42.75 738 PRO A N 1
ATOM 5762 C CA . PRO A 1 738 ? 47.810 3.688 11.559 1.00 42.75 738 PRO A CA 1
ATOM 5763 C C . PRO A 1 738 ? 48.555 2.407 11.974 1.00 42.75 738 PRO A C 1
ATOM 5765 O O . PRO A 1 738 ? 49.775 2.428 12.115 1.00 42.75 738 PRO A O 1
ATOM 5768 N N . GLY A 1 739 ? 47.827 1.301 12.176 1.00 53.19 739 GLY A N 1
ATOM 5769 C CA . GLY A 1 739 ? 48.410 -0.032 12.389 1.00 53.19 739 GLY A CA 1
ATOM 5770 C C . GLY A 1 739 ? 48.023 -0.790 13.667 1.00 53.19 739 GLY A C 1
ATOM 5771 O O . GLY A 1 739 ? 48.537 -1.888 13.851 1.00 53.19 739 GLY A O 1
ATOM 5772 N N . ASP A 1 740 ? 47.136 -0.280 14.530 1.00 48.53 740 ASP A N 1
ATOM 5773 C CA . ASP A 1 740 ? 46.708 -1.011 15.740 1.00 48.53 740 ASP A CA 1
ATOM 5774 C C . ASP A 1 740 ? 45.516 -1.970 15.467 1.00 48.53 740 ASP A C 1
ATOM 5776 O O . ASP A 1 740 ? 44.417 -1.504 15.134 1.00 48.53 740 ASP A O 1
ATOM 5780 N N . PRO A 1 741 ? 45.674 -3.306 15.614 1.00 51.66 741 PRO A N 1
ATOM 5781 C CA . PRO A 1 741 ? 44.603 -4.283 15.396 1.00 51.66 741 PRO A CA 1
ATOM 5782 C C . PRO A 1 741 ? 43.508 -4.288 16.481 1.00 51.66 741 PRO A C 1
ATOM 5784 O O . PRO A 1 741 ? 42.497 -4.969 16.301 1.00 51.66 741 PRO A O 1
ATOM 5787 N N . HIS A 1 742 ? 43.683 -3.570 17.600 1.00 51.69 742 HIS A N 1
ATOM 5788 C CA . HIS A 1 742 ? 42.812 -3.653 18.784 1.00 51.69 742 HIS A CA 1
ATOM 5789 C C . HIS A 1 742 ? 41.915 -2.427 19.030 1.00 51.69 742 HIS A C 1
ATOM 5791 O O . HIS A 1 742 ? 41.481 -2.187 20.157 1.00 51.69 742 HIS A O 1
ATOM 5797 N N . SER A 1 743 ? 41.559 -1.672 17.988 1.00 48.16 743 SER A N 1
ATOM 5798 C CA . SER A 1 743 ? 40.576 -0.587 18.119 1.00 48.16 743 SER A CA 1
ATOM 5799 C C . SER A 1 743 ? 39.181 -1.137 18.494 1.00 48.16 743 SER A C 1
ATOM 5801 O O . SER A 1 743 ? 38.624 -1.958 17.755 1.00 48.16 743 SER A O 1
ATOM 5803 N N . PRO A 1 744 ? 38.582 -0.727 19.634 1.00 48.88 744 PRO A N 1
ATOM 5804 C CA . PRO A 1 744 ? 37.255 -1.189 20.027 1.00 48.88 744 PRO A CA 1
ATOM 5805 C C . PRO A 1 744 ? 36.208 -0.662 19.042 1.00 48.88 744 PRO A C 1
ATOM 5807 O O . PRO A 1 744 ? 35.939 0.536 18.973 1.00 48.88 744 PRO A O 1
ATOM 5810 N N . LYS A 1 745 ? 35.618 -1.572 18.265 1.00 46.88 745 LYS A N 1
ATOM 5811 C CA . LYS A 1 745 ? 34.522 -1.272 17.339 1.00 46.88 745 LYS A CA 1
ATOM 5812 C C . LYS A 1 745 ? 33.173 -1.381 18.060 1.00 46.88 745 LYS A C 1
ATOM 5814 O O . LYS A 1 745 ? 33.044 -2.209 18.966 1.00 46.88 745 LYS A O 1
ATOM 5819 N N . PRO A 1 746 ? 32.159 -0.593 17.665 1.00 45.16 746 PRO A N 1
ATOM 5820 C CA . PRO A 1 746 ? 30.791 -0.834 18.102 1.00 45.16 746 PRO A CA 1
ATOM 5821 C C . PRO A 1 746 ? 30.342 -2.227 17.629 1.00 45.16 746 PRO A C 1
ATOM 5823 O O . PRO A 1 746 ? 30.266 -2.502 16.432 1.00 45.16 746 PRO A O 1
ATOM 5826 N N . ASP A 1 747 ? 30.075 -3.124 18.580 1.00 43.81 747 ASP A N 1
ATOM 5827 C CA . ASP A 1 747 ? 29.476 -4.435 18.317 1.00 43.81 747 ASP A CA 1
ATOM 5828 C C . ASP A 1 747 ? 27.979 -4.233 18.039 1.00 43.81 747 ASP A C 1
ATOM 5830 O O . ASP A 1 747 ? 27.180 -4.098 18.968 1.00 43.81 747 ASP A O 1
ATOM 5834 N N . TYR A 1 748 ? 27.576 -4.245 16.766 1.00 42.34 748 TYR A N 1
ATOM 5835 C CA . TYR A 1 748 ? 26.165 -4.262 16.349 1.00 42.34 748 TYR A CA 1
ATOM 5836 C C . TYR A 1 748 ? 25.526 -5.647 16.577 1.00 42.34 748 TYR A C 1
ATOM 5838 O O . TYR A 1 748 ? 24.948 -6.248 15.672 1.00 42.34 748 TYR A O 1
ATOM 5846 N N . ALA A 1 749 ? 25.678 -6.202 17.780 1.00 34.25 749 ALA A N 1
ATOM 5847 C CA . ALA A 1 749 ? 25.117 -7.495 18.148 1.00 34.25 749 ALA A CA 1
ATOM 5848 C C . ALA A 1 749 ? 23.618 -7.378 18.480 1.00 34.25 749 ALA A C 1
ATOM 5850 O O . ALA A 1 749 ? 23.156 -6.372 19.019 1.00 34.25 749 ALA A O 1
ATOM 5851 N N . ASN A 1 750 ? 22.866 -8.444 18.184 1.00 44.00 750 ASN A N 1
ATOM 5852 C CA . ASN A 1 750 ? 21.447 -8.610 18.515 1.00 44.00 750 ASN A CA 1
ATOM 5853 C C . ASN A 1 750 ? 21.140 -8.147 19.955 1.00 44.00 750 ASN A C 1
ATOM 5855 O O . ASN A 1 750 ? 21.897 -8.457 20.871 1.00 44.00 750 ASN A O 1
ATOM 5859 N N . GLY A 1 751 ? 20.000 -7.485 20.197 1.00 39.44 751 GLY A N 1
ATOM 5860 C CA . GLY A 1 751 ? 19.634 -6.950 21.525 1.00 39.44 751 GLY A CA 1
ATOM 5861 C C . GLY A 1 751 ? 19.673 -7.963 22.688 1.00 39.44 751 GLY A C 1
ATOM 5862 O O . GLY A 1 751 ? 19.834 -7.567 23.841 1.00 39.44 751 GLY A O 1
ATOM 5863 N N . LEU A 1 752 ? 19.609 -9.271 22.401 1.00 38.41 752 LEU A N 1
ATOM 5864 C CA . LEU A 1 752 ? 19.842 -10.348 23.375 1.00 38.41 752 LEU A CA 1
ATOM 5865 C C . LEU A 1 752 ? 21.305 -10.449 23.856 1.00 38.41 752 LEU A C 1
ATOM 5867 O O . LEU A 1 752 ? 21.536 -10.733 25.029 1.00 38.41 752 LEU A O 1
ATOM 5871 N N . ASP A 1 753 ? 22.287 -10.218 22.982 1.00 42.41 753 ASP A N 1
ATOM 5872 C CA . ASP A 1 753 ? 23.720 -10.273 23.310 1.00 42.41 753 ASP A CA 1
ATOM 5873 C C . ASP A 1 753 ? 24.158 -9.056 24.133 1.00 42.41 753 ASP A C 1
ATOM 5875 O O . ASP A 1 753 ? 24.992 -9.173 25.031 1.00 42.41 753 ASP A O 1
ATOM 5879 N N . ILE A 1 754 ? 23.537 -7.896 23.898 1.00 48.97 754 ILE A N 1
ATOM 5880 C CA . ILE A 1 754 ? 23.712 -6.702 24.738 1.00 48.97 754 ILE A CA 1
ATOM 5881 C C . ILE A 1 754 ? 23.142 -6.959 26.139 1.00 48.97 754 ILE A C 1
ATOM 5883 O O . ILE A 1 754 ? 23.800 -6.647 27.131 1.00 48.97 754 ILE A O 1
ATOM 5887 N N . LEU A 1 755 ? 21.973 -7.605 26.245 1.00 41.25 755 LEU A N 1
ATOM 5888 C CA . LEU A 1 755 ? 21.398 -8.006 27.534 1.00 41.25 755 LEU A CA 1
ATOM 5889 C C . LEU A 1 755 ? 22.294 -9.006 28.278 1.00 41.25 755 LEU A C 1
ATOM 5891 O O . LEU A 1 755 ? 22.508 -8.873 29.482 1.00 41.25 755 LEU A O 1
ATOM 5895 N N . ARG A 1 756 ? 22.854 -9.984 27.555 1.00 47.72 756 ARG A N 1
ATOM 5896 C CA . ARG A 1 756 ? 23.810 -10.967 28.082 1.00 47.72 756 ARG A CA 1
ATOM 5897 C C . ARG A 1 756 ? 25.082 -10.293 28.601 1.00 47.72 756 ARG A C 1
ATOM 5899 O O . ARG A 1 756 ? 25.494 -10.576 29.721 1.00 47.72 756 ARG A O 1
ATOM 5906 N N . LYS A 1 757 ? 25.655 -9.351 27.844 1.00 48.69 757 LYS A N 1
ATOM 5907 C CA . LYS A 1 757 ? 26.837 -8.568 28.250 1.00 48.69 757 LYS A CA 1
ATOM 5908 C C . LYS A 1 757 ? 26.545 -7.623 29.424 1.00 48.69 757 LYS A C 1
ATOM 5910 O O . LYS A 1 757 ? 27.399 -7.460 30.291 1.00 48.69 757 LYS A O 1
ATOM 5915 N N . PHE A 1 758 ? 25.350 -7.032 29.497 1.00 45.75 758 PHE A N 1
ATOM 5916 C CA . PHE A 1 758 ? 24.922 -6.205 30.632 1.00 45.75 758 PHE A CA 1
ATOM 5917 C C . PHE A 1 758 ? 24.767 -7.037 31.917 1.00 45.75 758 PHE A C 1
ATOM 5919 O O . PHE A 1 758 ? 25.241 -6.634 32.980 1.00 45.75 758 PHE A O 1
ATOM 5926 N N . LEU A 1 759 ? 24.187 -8.238 31.809 1.00 42.06 759 LEU A N 1
ATOM 5927 C CA . LEU A 1 759 ? 24.113 -9.204 32.909 1.00 42.06 759 LEU A CA 1
ATOM 5928 C C . LEU A 1 759 ? 25.514 -9.694 33.336 1.00 42.06 759 LEU A C 1
ATOM 5930 O O . LEU A 1 759 ? 25.799 -9.759 34.536 1.00 42.06 759 LEU A O 1
ATOM 5934 N N . ASP A 1 760 ? 26.426 -9.926 32.387 1.00 44.66 760 ASP A N 1
ATOM 5935 C CA . ASP A 1 760 ? 27.834 -10.258 32.663 1.00 44.66 760 ASP A CA 1
ATOM 5936 C C . ASP A 1 760 ? 28.607 -9.104 33.325 1.00 44.66 760 ASP A C 1
ATOM 5938 O O . ASP A 1 760 ? 29.441 -9.345 34.200 1.00 44.66 760 ASP A O 1
ATOM 5942 N N . LEU A 1 761 ? 28.318 -7.845 32.977 1.00 43.62 761 LEU A N 1
ATOM 5943 C CA . LEU A 1 761 ? 28.888 -6.655 33.628 1.00 43.62 761 LEU A CA 1
ATOM 5944 C C . LEU A 1 761 ? 28.453 -6.546 35.098 1.00 43.62 761 LEU A C 1
ATOM 5946 O O . LEU A 1 761 ? 29.264 -6.188 35.958 1.00 43.62 761 LEU A O 1
ATOM 5950 N N . THR A 1 762 ? 27.206 -6.912 35.417 1.00 37.81 762 THR A N 1
ATOM 5951 C CA . THR A 1 762 ? 26.746 -7.012 36.812 1.00 37.81 762 THR A CA 1
ATOM 5952 C C . THR A 1 762 ? 27.345 -8.205 37.564 1.00 37.81 762 THR A C 1
ATOM 5954 O O . THR A 1 762 ? 27.558 -8.103 38.773 1.00 37.81 762 THR A O 1
ATOM 5957 N N . TRP A 1 763 ? 27.684 -9.304 36.877 1.00 28.44 763 TRP A N 1
ATOM 5958 C CA . TRP A 1 763 ? 28.273 -10.501 37.495 1.00 28.44 763 TRP A CA 1
ATOM 5959 C C . TRP A 1 763 ? 29.793 -10.383 37.713 1.00 28.44 763 TRP A C 1
ATOM 5961 O O . TRP A 1 763 ? 30.300 -10.740 38.779 1.00 28.44 763 TRP A O 1
ATOM 5971 N N . LYS A 1 764 ? 30.534 -9.780 36.772 1.00 30.12 764 LYS A N 1
ATOM 5972 C CA . LYS A 1 764 ? 31.996 -9.587 36.874 1.00 30.12 764 LYS A CA 1
ATOM 5973 C C . LYS A 1 764 ? 32.427 -8.634 37.992 1.00 30.12 764 LYS A C 1
ATOM 5975 O O . LYS A 1 764 ? 33.549 -8.753 38.476 1.00 30.12 764 LYS A O 1
ATOM 5980 N N . ARG A 1 765 ? 31.544 -7.766 38.508 1.00 31.56 765 ARG A N 1
ATOM 5981 C CA . ARG A 1 765 ? 31.842 -6.965 39.717 1.00 31.56 765 ARG A CA 1
ATOM 5982 C C . ARG A 1 765 ? 31.983 -7.791 41.004 1.00 31.56 765 ARG A C 1
ATOM 5984 O O . ARG A 1 765 ? 32.432 -7.235 42.004 1.00 31.56 765 ARG A O 1
ATOM 5991 N N . LYS A 1 766 ? 31.652 -9.091 41.009 1.00 30.34 766 LYS A N 1
ATOM 5992 C CA . LYS A 1 766 ? 31.833 -9.967 42.184 1.00 30.34 766 LYS A CA 1
ATOM 5993 C C . LYS A 1 766 ? 33.104 -10.824 42.176 1.00 30.34 766 LYS A C 1
ATOM 5995 O O . LYS A 1 766 ? 33.445 -11.356 43.227 1.00 30.34 766 LYS A O 1
ATOM 6000 N N . CYS A 1 767 ? 33.846 -10.896 41.071 1.00 28.20 767 CYS A N 1
ATOM 6001 C CA . CYS A 1 767 ? 35.065 -11.706 40.978 1.00 28.20 767 CYS A CA 1
ATOM 6002 C C . CYS A 1 767 ? 36.166 -10.985 40.194 1.00 28.20 767 CYS A C 1
ATOM 6004 O O . CYS A 1 767 ? 36.445 -11.371 39.073 1.00 28.20 767 CYS A O 1
ATOM 6006 N N . THR A 1 768 ? 36.766 -9.951 40.789 1.00 29.47 768 THR A N 1
ATOM 6007 C CA . THR A 1 768 ? 38.200 -9.601 40.669 1.00 29.47 768 THR A CA 1
ATOM 6008 C C . THR A 1 768 ? 38.466 -8.379 41.554 1.00 29.47 768 THR A C 1
ATOM 6010 O O . THR A 1 768 ? 38.606 -7.250 41.091 1.00 29.47 768 THR A O 1
ATOM 6013 N N . LYS A 1 769 ? 38.483 -8.602 42.873 1.00 34.12 769 LYS A N 1
ATOM 6014 C CA . LYS A 1 769 ? 39.349 -7.846 43.784 1.00 34.12 769 LYS A CA 1
ATOM 6015 C C . LYS A 1 769 ? 40.606 -8.685 43.952 1.00 34.12 769 LYS A C 1
ATOM 6017 O O . LYS A 1 769 ? 40.521 -9.692 44.636 1.00 34.12 769 LYS A O 1
ATOM 6022 N N . THR A 1 770 ? 41.690 -8.258 43.318 1.00 26.72 770 THR A N 1
ATOM 6023 C CA . THR A 1 770 ? 43.110 -8.603 43.538 1.00 26.72 770 THR A CA 1
ATOM 6024 C C . THR A 1 770 ? 43.810 -8.229 42.232 1.00 26.72 770 THR A C 1
ATOM 6026 O O . THR A 1 770 ? 43.290 -8.594 41.185 1.00 26.72 770 THR A O 1
ATOM 6029 N N . VAL A 1 771 ? 44.951 -7.567 42.113 1.00 25.22 771 VAL A N 1
ATOM 6030 C CA . VAL A 1 771 ? 45.924 -6.794 42.913 1.00 25.22 771 VAL A CA 1
ATOM 6031 C C . VAL A 1 771 ? 46.789 -6.146 41.797 1.00 25.22 771 VAL A C 1
ATOM 6033 O O . VAL A 1 771 ? 46.916 -6.768 40.739 1.00 25.22 771 VAL A O 1
ATOM 6036 N N . PRO A 1 772 ? 47.330 -4.923 41.943 1.00 31.72 772 PRO A N 1
ATOM 6037 C CA . PRO A 1 772 ? 48.030 -4.259 40.843 1.00 31.72 772 PRO A CA 1
ATOM 6038 C C . PRO A 1 772 ? 49.421 -4.862 40.614 1.00 31.72 772 PRO A C 1
ATOM 6040 O O . PRO A 1 772 ? 50.066 -5.248 41.586 1.00 31.72 772 PRO A O 1
ATOM 6043 N N . PHE A 1 773 ? 49.876 -4.867 39.360 1.00 30.02 773 PHE A N 1
ATOM 6044 C CA . PHE A 1 773 ? 51.238 -4.502 38.958 1.00 30.02 773 PHE A CA 1
ATOM 6045 C C . PHE A 1 773 ? 51.227 -3.994 37.520 1.00 30.02 773 PHE A C 1
ATOM 6047 O O . PHE A 1 773 ? 50.506 -4.606 36.697 1.00 30.02 773 PHE A O 1
#

Sequence (773 aa):
MCKGIGYNLTYMPNQFNHDTQDEAGLEVHQFWPLVEIQCSPDLRFFLCSMYTPICLPDYAKPLPPCRSVCERAKAGCSPIMQQYGFAWPERMSCDRLPVLGDSEVLCMGYNRTEATTSPPFAGKPTRPAKDAGKNLTPLSGQRPSGPDCGRACKCKAPLVPISKESHPLYNRIRTGQVSNCAIPCYQPYFTQDEKTFATFWIGLWSILCFLSTSTTVATFLIDMERFKYPERPIIFLSACYLFVSVGYIVRLVAGHASVACNPEHHHVHYETTGPALCTVVFLLLYFFGMASSIWWVILSLTWFLAAGMKWGNEAIAGYAQYFHLAAWLIPSAKSIAVLALSSVDGDPVAGVCYVGNQSLENLRGFVLAPLVVYLFTGSLFLLAGFISLFRIRSVIKQGGTKTDKLEKLMIRIGIFTVLYTVPATIVIACYIYEQHNREAWERAQNCSCPGDPHSPKPDYTCLCERALGPRAGTSFGETQQSARAALAPIGLWSILCFLSTSTTVATFLIDMERFKYPERPIIFLSACYLFVSVGYIVRLVAGHASVACNPEHHHVHYETTGPALCTVVFLLLYFFGMASSIWWVILSLTWFLAAGMKWGNEAIAGYAQYFHLAAWLIPSAKSIAVLALSSVDGDPVAGVCYVGNQSLENLRGFVLAPLVVYLFTGSLFLLAGFISLFRIRSVIKQGGTKTDKLEKLMIRIGIFTVLYTVPATIVIACYIYEQHNREAWERAQNCSCPGDPHSPKPDYANGLDILRKFLDLTWKRKCTKTVPF

pLDDT: mean 73.47, std 19.27, range [23.14, 97.06]

Foldseek 3Di:
DQPPLPADAFDPPFPVRDRDLVSLVVVLCVCVVVVVVCLAPLQSVQSCCRSGNDDDPVDPDTAHAALVSLVRNCVRRQVVCVVVPHHDDPSSDSVPGHHDPDPPHHHDDDDCPVDDPDDDDDDDDDDDDDDDDDDDDDDDDDDDDDDDQPQDFAQDPPWAAQDDPPDPQQQPADFLNDGRTFAFLAHPLDDPVLLVLLLVLLVVLLVLLLVLLVVLLVVCVVPVPPDFPPRNLLNLLSVLSNLLSVLLVLCNVCDLCQQFHDPPRRGGDFFPPDDPNQLSSACSNQLSVLLSLLSLLSSLQRLLCCQQVVDDRVRSVVCVVVSVCCSRVVSVVLSVVCNVVRQWHGDNRSSHIYGCNRPLVRCVPRPQVSLVVSLVSSVVSNVNSLVRNVVVCVVVVVVVDDCVVVVLVCVLVVVLCCLPNVLSVVLSVLSVVCSVCSSLLRNLNRRPDPPDPDRDHPQQPPDPPPVPDDDDDDDDDPDDDRNDNVCSNSSSVSVSSSCSSVSVCLVVVPPVVVQFPPRNLVSLLVVLVVLLVVLLVLLVSCDLCQQQHDPPPRHGDQFPVDDPSQLSSACSNQLSVLLSLLSLLSSLQRLLCCQQVVDDSVRSVVCVVVSVCCSRVVSVVLSVVCNVVRQWIGDSVSSHIYGCPPPLVRCVPRPQVSLVVSLVSSVVSNVSSVVSNVVVCVVVVVVPDDCVVVVVVCVVSVVVSCVPNVVSVLVSLVSVVCSVCVVLLVCLVVPDDPPDPDRDHPDPDDSVVSVVVVVVVVVVVVPDDDDDD

Secondary structure (DSSP, 8-state):
--TTSS-S-B-SS-TT---SHHHHHHHHGGGHHHHHHTS-TTHHHHHHHHHS-B-BTTB-S--PBPHHHHHHHHHHHHHHHHHTT-PPPGGG-GGGSPPTT-SS---B----TTS-----------------------------------S-----TTSEE---TTSTTTTT-EETTEESEEPBSS-TTS-HHHHHHHHHHHHHHHHHHHHHHHHHHHHHHH-STT--TTTTHHHHHHHHHHHHHHHHHHHHHH-HHHHHB-TTTSBB--STTS-HHHHHHHIIIIIHHHHHHHHHHHHHHHHHHHHTS---HHHHHTTHHHHHHHHHHHHHHHHHHHHHTT-EEE-TTT--EEETSS-HHHIIIIIIHHHHHHHHHHHHHHHHHHHHHHHHHHHHHHTT---HHHHHHHHHHHHHHHHHHHHHHHHHHHHHHHHHHHHHHHHHHHHPPTT-TT-----TTTTTTTTS----------SS-SSTTTSHHHHHHHHHHHHHHHHHHHHHH--TTTS-TTTTHHHHHHHHHHHHHHHHHHHHHH-HHHHHB-TTTS-B--STTS-HHHHHHHIIIIIHHHHHHHHHHHHHHHHHHHHTS---HHHHHHTHHHHHHHHHHHHHHHHHHHHHTT-EEE-TTT--EEETSS-HHHIIIIIIHHHHHHHHHHHHHHHHHHHHHHHHHHHHTTTT---HHHHHHHHHHHHHHHHHHHHHHHHHHHHHHHHHHHHHHHHHHHS--TT-TT--------HHHHHHHHHHHHHHTTS------

Radius of gyration: 36.08 Å; chains: 1; bounding box: 96×52×128 Å